Protein AF-A0A936LVH3-F1 (afdb_monomer)

Structure (mmCIF, N/CA/C/O backbone):
data_AF-A0A936LVH3-F1
#
_entry.id   AF-A0A936LVH3-F1
#
loop_
_atom_site.group_PDB
_atom_site.id
_atom_site.type_symbol
_atom_site.label_atom_id
_atom_site.label_alt_id
_atom_site.label_comp_id
_atom_site.label_asym_id
_atom_site.label_entity_id
_atom_site.label_seq_id
_atom_site.pdbx_PDB_ins_code
_atom_site.Cartn_x
_atom_site.Cartn_y
_atom_site.Cartn_z
_atom_site.occupancy
_atom_site.B_iso_or_equiv
_atom_site.auth_seq_id
_atom_site.auth_comp_id
_atom_site.auth_asym_id
_atom_site.auth_atom_id
_atom_site.pdbx_PDB_model_num
ATOM 1 N N . MET A 1 1 ? 44.340 39.632 2.732 1.00 31.03 1 MET A N 1
ATOM 2 C CA . MET A 1 1 ? 44.422 40.300 1.411 1.00 31.03 1 MET A CA 1
ATOM 3 C C . MET A 1 1 ? 43.506 39.517 0.477 1.00 31.03 1 MET A C 1
ATOM 5 O O . MET A 1 1 ? 43.814 38.371 0.213 1.00 31.03 1 MET A O 1
ATOM 9 N N . SER A 1 2 ? 42.229 39.910 0.385 1.00 27.56 2 SER A N 1
ATOM 10 C CA . SER A 1 2 ? 41.629 40.777 -0.663 1.00 27.56 2 SER A CA 1
ATOM 11 C C . SER A 1 2 ? 41.495 40.015 -1.991 1.00 27.56 2 SER A C 1
ATOM 13 O O . SER A 1 2 ? 42.512 39.646 -2.559 1.00 27.56 2 SER A O 1
ATOM 15 N N . THR A 1 3 ? 40.302 39.670 -2.488 1.00 29.25 3 THR A N 1
ATOM 16 C CA . THR A 1 3 ? 39.276 40.553 -3.107 1.00 29.25 3 THR A CA 1
ATOM 17 C C . THR A 1 3 ? 37.975 39.728 -3.313 1.00 29.25 3 THR A C 1
ATOM 19 O O . THR A 1 3 ? 38.067 38.549 -3.624 1.00 29.25 3 THR A O 1
ATOM 22 N N . ARG A 1 4 ? 36.780 40.137 -2.844 1.00 28.61 4 ARG A N 1
ATOM 23 C CA . ARG A 1 4 ? 35.703 40.959 -3.475 1.00 28.61 4 ARG A CA 1
ATOM 24 C C . ARG A 1 4 ? 35.187 40.494 -4.866 1.00 28.61 4 ARG A C 1
ATOM 26 O O . ARG A 1 4 ? 35.845 40.799 -5.846 1.00 28.61 4 ARG A O 1
ATOM 33 N N . ASN A 1 5 ? 34.018 39.810 -4.863 1.00 32.03 5 ASN A N 1
ATOM 34 C CA . ASN A 1 5 ? 32.700 40.016 -5.557 1.00 32.03 5 ASN A CA 1
ATOM 35 C C . ASN A 1 5 ? 32.645 40.763 -6.927 1.00 32.03 5 ASN A C 1
ATOM 37 O O . ASN A 1 5 ? 33.503 41.627 -7.090 1.00 32.03 5 ASN A O 1
ATOM 41 N N . PRO A 1 6 ? 31.612 40.632 -7.826 1.00 48.34 6 PRO A N 1
ATOM 42 C CA . PRO A 1 6 ? 30.196 40.266 -7.552 1.00 48.34 6 PRO A CA 1
ATOM 43 C C . PRO A 1 6 ? 29.323 39.624 -8.699 1.00 48.34 6 PRO A C 1
ATOM 45 O O . PRO A 1 6 ? 29.790 39.373 -9.802 1.00 48.34 6 PRO A O 1
ATOM 48 N N . ASP A 1 7 ? 28.027 39.440 -8.380 1.00 27.34 7 ASP A N 1
ATOM 49 C CA . ASP A 1 7 ? 26.795 39.535 -9.209 1.00 27.34 7 ASP A CA 1
ATOM 50 C C . ASP A 1 7 ? 26.389 38.465 -10.247 1.00 27.34 7 ASP A C 1
ATOM 52 O O . ASP A 1 7 ? 26.961 38.367 -11.325 1.00 27.34 7 ASP A O 1
ATOM 56 N N . LEU A 1 8 ? 25.240 37.806 -9.996 1.00 25.88 8 LEU A N 1
ATOM 57 C CA . LEU A 1 8 ? 23.976 38.066 -10.720 1.00 25.88 8 LEU A CA 1
ATOM 58 C C . LEU A 1 8 ? 22.785 37.311 -10.087 1.00 25.88 8 LEU A C 1
ATOM 60 O O . LEU A 1 8 ? 22.835 36.111 -9.839 1.00 25.88 8 LEU A O 1
ATOM 64 N N . ARG A 1 9 ? 21.714 38.062 -9.803 1.00 27.91 9 ARG A N 1
ATOM 65 C CA . ARG A 1 9 ? 20.405 37.623 -9.286 1.00 27.91 9 ARG A CA 1
ATOM 66 C C . ARG A 1 9 ? 19.406 37.469 -10.436 1.00 27.91 9 ARG A C 1
ATOM 68 O O . ARG A 1 9 ? 19.450 38.298 -11.337 1.00 27.91 9 ARG A O 1
ATOM 75 N N . LEU A 1 10 ? 18.450 36.538 -10.311 1.00 24.17 10 LEU A N 1
ATOM 76 C CA . LEU A 1 10 ? 17.065 36.566 -10.846 1.00 24.17 10 LEU A CA 1
ATOM 77 C C . LEU A 1 10 ? 16.268 35.367 -10.242 1.00 24.17 10 LEU A C 1
ATOM 79 O O . LEU A 1 10 ? 16.894 34.516 -9.615 1.00 24.17 10 LEU A O 1
ATOM 83 N N . PRO A 1 11 ? 14.917 35.354 -10.239 1.00 30.58 11 PRO A N 1
ATOM 84 C CA . PRO A 1 11 ? 14.118 35.621 -9.038 1.00 30.58 11 PRO A CA 1
ATOM 85 C C . PRO A 1 11 ? 13.234 34.443 -8.576 1.00 30.58 11 PRO A C 1
ATOM 87 O O . PRO A 1 11 ? 12.861 33.575 -9.356 1.00 30.58 11 PRO A O 1
ATOM 90 N N . ALA A 1 12 ? 12.821 34.483 -7.306 1.00 25.58 12 ALA A N 1
ATOM 91 C CA . ALA A 1 12 ? 11.755 33.654 -6.749 1.00 25.58 12 ALA A CA 1
ATOM 92 C C . ALA A 1 12 ? 10.426 34.429 -6.742 1.00 25.58 12 ALA A C 1
ATOM 94 O O . ALA A 1 12 ? 10.364 35.548 -6.227 1.00 25.58 12 ALA A O 1
ATOM 95 N N . ALA A 1 13 ? 9.365 33.819 -7.272 1.00 26.22 13 ALA A N 1
ATOM 96 C CA . ALA A 1 13 ? 7.980 34.227 -7.066 1.00 26.22 13 ALA A CA 1
ATOM 97 C C . ALA A 1 13 ? 7.095 32.972 -7.077 1.00 26.22 13 ALA A C 1
ATOM 99 O O . ALA A 1 13 ? 6.966 32.348 -8.120 1.00 26.22 13 ALA A O 1
ATOM 100 N N . LEU A 1 14 ? 6.561 32.573 -5.916 1.00 24.80 14 LEU A N 1
ATOM 101 C CA . LEU A 1 14 ? 5.122 32.522 -5.604 1.00 24.80 14 LEU A CA 1
ATOM 102 C C . LEU A 1 14 ? 4.901 31.708 -4.309 1.00 24.80 14 LEU A C 1
ATOM 104 O O . LEU A 1 14 ? 4.667 30.509 -4.341 1.00 24.80 14 LEU A O 1
ATOM 108 N N . LEU A 1 15 ? 4.958 32.364 -3.149 1.00 24.47 15 LEU A N 1
ATOM 109 C CA . LEU A 1 15 ? 4.199 31.934 -1.972 1.00 24.47 15 LEU A CA 1
ATOM 110 C C . LEU A 1 15 ? 4.027 33.148 -1.052 1.00 24.47 15 LEU A C 1
ATOM 112 O O . LEU A 1 15 ? 4.978 33.590 -0.409 1.00 24.47 15 LEU A O 1
ATOM 116 N N . LEU A 1 16 ? 2.825 33.723 -1.010 1.00 26.89 16 LEU A N 1
ATOM 117 C CA . LEU A 1 16 ? 2.419 34.569 0.109 1.00 26.89 16 LEU A CA 1
ATOM 118 C C . LEU A 1 16 ? 0.905 34.482 0.299 1.00 26.89 16 LEU A C 1
ATOM 120 O O . LEU A 1 16 ? 0.120 35.089 -0.427 1.00 26.89 16 LEU A O 1
ATOM 124 N N . LEU A 1 17 ? 0.527 33.704 1.311 1.00 27.19 17 LEU A N 1
ATOM 125 C CA . LEU A 1 17 ? -0.735 33.838 2.018 1.00 27.19 17 LEU A CA 1
ATOM 126 C C . LEU A 1 17 ? -0.647 35.092 2.898 1.00 27.19 17 LEU A C 1
ATOM 128 O O . LEU A 1 17 ? 0.337 35.326 3.600 1.00 27.19 17 LEU A O 1
ATOM 132 N N . VAL A 1 18 ? -1.687 35.911 2.807 1.00 26.00 18 VAL A N 1
ATOM 133 C CA . VAL A 1 18 ? -1.925 37.126 3.585 1.00 26.00 18 VAL A CA 1
ATOM 134 C C . VAL A 1 18 ? -1.926 36.805 5.080 1.00 26.00 18 VAL A C 1
ATOM 136 O O . VAL A 1 18 ? -2.806 36.073 5.503 1.00 26.00 18 VAL A O 1
ATOM 139 N N . VAL A 1 19 ? -1.024 37.410 5.864 1.00 25.83 19 VAL A N 1
ATOM 140 C CA . VAL A 1 19 ? -1.363 38.287 7.008 1.00 25.83 19 VAL A CA 1
ATOM 141 C C . VAL A 1 19 ? -0.212 39.285 7.215 1.00 25.83 19 VAL A C 1
ATOM 143 O O . VAL A 1 19 ? 0.964 38.937 7.257 1.00 25.83 19 VAL A O 1
ATOM 146 N N . THR A 1 20 ? -0.572 40.559 7.298 1.00 27.30 20 THR A N 1
ATOM 147 C CA . THR A 1 20 ? 0.283 41.745 7.373 1.00 27.30 20 THR A CA 1
ATOM 148 C C . THR A 1 20 ? 1.042 41.925 8.694 1.00 27.30 20 THR A C 1
ATOM 150 O O . THR A 1 20 ? 0.439 41.914 9.760 1.00 27.30 20 THR A O 1
ATOM 153 N N . SER A 1 21 ? 2.323 42.291 8.537 1.00 27.25 21 SER A N 1
ATOM 154 C CA . SER A 1 21 ? 3.083 43.338 9.248 1.00 27.25 21 SER A CA 1
ATOM 155 C C . SER A 1 21 ? 3.339 43.217 10.759 1.00 27.25 21 SER A C 1
ATOM 157 O O . SER A 1 21 ? 2.470 43.506 11.573 1.00 27.25 21 SER A O 1
ATOM 159 N N . CYS A 1 22 ? 4.608 43.028 11.143 1.00 26.16 22 CYS A N 1
ATOM 160 C CA . CYS A 1 22 ? 5.490 44.143 11.540 1.00 26.16 22 CYS A CA 1
ATOM 161 C C . CYS A 1 22 ? 6.929 43.662 11.821 1.00 26.16 22 CYS A C 1
ATOM 163 O O . CYS A 1 22 ? 7.169 42.515 12.180 1.00 26.16 22 CYS A O 1
ATOM 165 N N . ALA A 1 23 ? 7.877 44.570 11.593 1.00 30.09 23 ALA A N 1
ATOM 166 C CA . ALA A 1 23 ? 9.290 44.327 11.333 1.00 30.09 23 ALA A CA 1
ATOM 167 C C . ALA A 1 23 ? 10.195 44.147 12.572 1.00 30.09 23 ALA A C 1
ATOM 169 O O . ALA A 1 23 ? 9.908 44.606 13.675 1.00 30.09 23 ALA A O 1
ATOM 170 N N . THR A 1 24 ? 11.336 43.508 12.306 1.00 30.28 24 THR A N 1
ATOM 171 C CA . THR A 1 24 ? 12.517 43.246 13.146 1.00 30.28 24 THR A CA 1
ATOM 172 C C . THR A 1 24 ? 13.308 44.495 13.591 1.00 30.28 24 THR A C 1
ATOM 174 O O . THR A 1 24 ? 13.287 45.507 12.888 1.00 30.28 24 THR A O 1
ATOM 177 N N . PRO A 1 25 ? 14.098 44.409 14.687 1.00 34.94 25 PRO A N 1
ATOM 178 C CA . PRO A 1 25 ? 15.066 45.434 15.113 1.00 34.94 25 PRO A CA 1
ATOM 179 C C . PRO A 1 25 ? 16.414 45.295 14.362 1.00 34.94 25 PRO A C 1
ATOM 181 O O . PRO A 1 25 ? 16.651 44.260 13.735 1.00 34.94 25 PRO A O 1
ATOM 184 N N . PRO A 1 26 ? 17.324 46.297 14.417 1.00 33.69 26 PRO A N 1
ATOM 185 C CA . PRO A 1 26 ? 18.496 46.109 15.286 1.00 33.69 26 PRO A CA 1
ATOM 186 C C . PRO A 1 26 ? 19.070 47.380 15.966 1.00 33.69 26 PRO A C 1
ATOM 188 O O . PRO A 1 26 ? 18.731 48.522 15.678 1.00 33.69 26 PRO A O 1
ATOM 191 N N . THR A 1 27 ? 19.964 47.091 16.912 1.00 32.44 27 THR A N 1
ATOM 192 C CA . THR A 1 27 ? 20.663 47.874 17.951 1.00 32.44 27 THR A CA 1
ATOM 193 C C . THR A 1 27 ? 21.734 48.875 17.498 1.00 32.44 27 THR A C 1
ATOM 195 O O . THR A 1 27 ? 22.588 48.485 16.709 1.00 32.44 27 THR A O 1
ATOM 198 N N . VAL A 1 28 ? 21.817 50.050 18.160 1.00 28.75 28 VAL A N 1
ATOM 199 C CA . VAL A 1 28 ? 23.068 50.789 18.496 1.00 28.75 28 VAL A CA 1
ATOM 200 C C . VAL A 1 28 ? 22.893 51.588 19.814 1.00 28.75 28 VAL A C 1
ATOM 202 O O . VAL A 1 28 ? 21.807 52.063 20.129 1.00 28.75 28 VAL A O 1
ATOM 205 N N . THR A 1 29 ? 23.978 51.681 20.585 1.00 29.03 29 THR A N 1
ATOM 206 C CA . THR A 1 29 ? 24.198 52.164 21.967 1.00 29.03 29 THR A CA 1
ATOM 207 C C . THR A 1 29 ? 24.272 53.693 22.206 1.00 29.03 29 THR A C 1
ATOM 209 O O . THR A 1 29 ? 24.937 54.376 21.436 1.00 29.03 29 THR A O 1
ATOM 212 N N . GLU A 1 30 ? 23.720 54.118 23.368 1.00 32.50 30 GLU A N 1
ATOM 213 C CA . GLU A 1 30 ? 24.017 55.262 24.298 1.00 32.50 30 GLU A CA 1
ATOM 214 C C . GLU A 1 30 ? 24.023 56.739 23.802 1.00 32.50 30 GLU A C 1
ATOM 216 O O . GLU A 1 30 ? 24.317 56.966 22.634 1.00 32.50 30 GLU A O 1
ATOM 221 N N . PRO A 1 31 ? 23.760 57.790 24.647 1.00 31.53 31 PRO A N 1
ATOM 222 C CA . PRO A 1 31 ? 23.747 57.859 26.126 1.00 31.53 31 PRO A CA 1
ATOM 223 C C . PRO A 1 31 ? 22.535 58.595 26.782 1.00 31.53 31 PRO A C 1
ATOM 225 O O . PRO A 1 31 ? 21.647 59.136 26.129 1.00 31.53 31 PRO A O 1
ATOM 228 N N . ALA A 1 32 ? 22.525 58.622 28.121 1.00 39.75 32 ALA A N 1
ATOM 229 C CA . ALA A 1 32 ? 21.496 59.176 29.013 1.00 39.75 32 ALA A CA 1
ATOM 230 C C . ALA A 1 32 ? 21.071 60.644 28.763 1.00 39.75 32 ALA A C 1
ATOM 232 O O . ALA A 1 32 ? 21.928 61.518 28.633 1.00 39.75 32 ALA A O 1
ATOM 233 N N . ARG A 1 33 ? 19.753 60.930 28.853 1.00 30.69 33 ARG A N 1
ATOM 234 C CA . ARG A 1 33 ? 19.162 62.241 29.221 1.00 30.69 33 ARG A CA 1
ATOM 235 C C . ARG A 1 33 ? 17.689 62.115 29.674 1.00 30.69 33 ARG A C 1
ATOM 237 O O . ARG A 1 33 ? 16.951 61.271 29.188 1.00 30.69 33 ARG A O 1
ATOM 244 N N . GLN A 1 34 ? 17.334 62.946 30.657 1.00 28.56 34 GLN A N 1
ATOM 245 C CA . GLN A 1 34 ? 16.112 63.005 31.487 1.00 28.56 34 GLN A CA 1
ATOM 246 C C . GLN A 1 34 ? 14.769 63.240 30.746 1.00 28.56 34 GLN A C 1
ATOM 248 O O . GLN A 1 34 ? 14.783 63.714 29.611 1.00 28.56 34 GLN A O 1
ATOM 253 N N . PRO A 1 35 ? 13.612 62.966 31.398 1.00 35.69 35 PRO A N 1
ATOM 254 C CA . PRO A 1 35 ? 12.302 62.878 30.748 1.00 35.69 35 PRO A CA 1
ATOM 255 C C . PRO A 1 35 ? 11.522 64.210 30.727 1.00 35.69 35 PRO A C 1
ATOM 257 O O . PRO A 1 35 ? 11.662 65.015 31.652 1.00 35.69 35 PRO A O 1
ATOM 260 N N . PRO A 1 36 ? 10.617 64.408 29.750 1.00 29.50 36 PRO A N 1
ATOM 261 C CA . PRO A 1 36 ? 9.470 65.305 29.868 1.00 29.50 36 PRO A CA 1
ATOM 262 C C . PRO A 1 36 ? 8.129 64.525 29.878 1.00 29.50 36 PRO A C 1
ATOM 264 O O . PRO A 1 36 ? 8.115 63.312 29.671 1.00 29.50 36 PRO A O 1
ATOM 267 N N . PRO A 1 37 ? 7.007 65.183 30.226 1.00 29.62 37 PRO A N 1
ATOM 268 C CA . PRO A 1 37 ? 5.975 64.597 31.073 1.00 29.62 37 PRO A CA 1
ATOM 269 C C . PRO A 1 37 ? 4.837 63.886 30.331 1.00 29.62 37 PRO A C 1
ATOM 271 O O . PRO A 1 37 ? 4.551 64.123 29.162 1.00 29.62 37 PRO A O 1
ATOM 274 N N . VAL A 1 38 ? 4.169 63.046 31.119 1.00 35.47 38 VAL A N 1
ATOM 275 C CA . VAL A 1 38 ? 2.949 62.283 30.850 1.00 35.47 38 VAL A CA 1
ATOM 276 C C . VAL A 1 38 ? 1.814 63.171 30.330 1.00 35.47 38 VAL A C 1
ATOM 278 O O . VAL A 1 38 ? 1.430 64.140 30.984 1.00 35.47 38 VAL A O 1
ATOM 281 N N . VAL A 1 39 ? 1.213 62.758 29.214 1.00 32.25 39 VAL A N 1
ATOM 282 C CA . VAL A 1 39 ? -0.155 63.118 28.822 1.00 32.25 39 VAL A CA 1
ATOM 283 C C . VAL A 1 39 ? -0.917 61.810 28.626 1.00 32.25 39 VAL A C 1
ATOM 285 O O . VAL A 1 39 ? -0.444 60.903 27.948 1.00 32.25 39 VAL A O 1
ATOM 288 N N . ALA A 1 40 ? -2.042 61.694 29.325 1.00 42.59 40 ALA A N 1
ATOM 289 C CA . ALA A 1 40 ? -2.854 60.491 29.422 1.00 42.59 40 ALA A CA 1
ATOM 290 C C . ALA A 1 40 ? -3.655 60.230 28.136 1.00 42.59 40 ALA A C 1
ATOM 292 O O . ALA A 1 40 ? -4.333 61.127 27.639 1.00 42.59 40 ALA A O 1
ATOM 293 N N . GLU A 1 41 ? -3.629 58.982 27.670 1.00 32.69 41 GLU A N 1
ATOM 294 C CA . GLU A 1 41 ? -4.505 58.439 26.627 1.00 32.69 41 GLU A CA 1
ATOM 295 C C . GLU A 1 41 ? -5.325 57.252 27.177 1.00 32.69 41 GLU A C 1
ATOM 297 O O . GLU A 1 41 ? -4.968 56.683 28.214 1.00 32.69 41 GLU A O 1
ATOM 302 N N . PRO A 1 42 ? -6.486 56.947 26.566 1.00 31.56 42 PRO A N 1
ATOM 303 C CA . PRO A 1 42 ? -7.644 56.356 27.232 1.00 31.56 42 PRO A CA 1
ATOM 304 C C . PRO A 1 42 ? -7.444 54.881 27.576 1.00 31.56 42 PRO A C 1
ATOM 306 O O . PRO A 1 42 ? -6.818 54.132 26.830 1.00 31.56 42 PRO A O 1
ATOM 309 N N . GLN A 1 43 ? -8.044 54.448 28.688 1.00 34.56 43 GLN A N 1
ATOM 310 C CA . GLN A 1 43 ? -8.074 53.038 29.063 1.00 34.56 43 GLN A CA 1
ATOM 311 C C . GLN A 1 43 ? -8.759 52.187 27.975 1.00 34.56 43 GLN A C 1
ATOM 313 O O . GLN A 1 43 ? -9.876 52.520 27.570 1.00 34.56 43 GLN A O 1
ATOM 318 N N . PRO A 1 44 ? -8.146 51.075 27.531 1.00 35.38 44 PRO A N 1
ATOM 319 C CA . PRO A 1 44 ? -8.842 50.070 26.743 1.00 35.38 44 PRO A CA 1
ATOM 320 C C . PRO A 1 44 ? -9.890 49.369 27.618 1.00 35.38 44 PRO A C 1
ATOM 322 O O . PRO A 1 44 ? -9.621 48.991 28.757 1.00 35.38 44 PRO A O 1
ATOM 325 N N . SER A 1 45 ? -11.096 49.227 27.071 1.00 40.44 45 SER A N 1
ATOM 326 C CA . SER A 1 45 ? -12.230 48.522 27.668 1.00 40.44 45 SER A CA 1
ATOM 327 C C . SER A 1 45 ? -11.857 47.101 28.097 1.00 40.44 45 SER A C 1
ATOM 329 O O . SER A 1 45 ? -11.241 46.369 27.321 1.00 40.44 45 SER A O 1
ATOM 331 N N . GLU A 1 46 ? -12.278 46.715 29.305 1.00 37.31 46 GLU A N 1
ATOM 332 C CA . GLU A 1 46 ? -12.191 45.341 29.805 1.00 37.31 46 GLU A CA 1
ATOM 333 C C . GLU A 1 46 ? -12.750 44.335 28.779 1.00 37.31 46 GLU A C 1
ATOM 335 O O . GLU A 1 46 ? -13.804 44.586 28.182 1.00 37.31 46 GLU A O 1
ATOM 340 N N . PRO A 1 47 ? -12.086 43.182 28.577 1.00 42.25 47 PRO A N 1
ATOM 341 C CA . PRO A 1 47 ? -12.681 42.079 27.835 1.00 42.25 47 PRO A CA 1
ATOM 342 C C . PRO A 1 47 ? -13.958 41.613 28.557 1.00 42.25 47 PRO A C 1
ATOM 344 O O . PRO A 1 47 ? -13.989 41.606 29.791 1.00 42.25 47 PRO A O 1
ATOM 347 N N . PRO A 1 48 ? -15.021 41.217 27.830 1.00 37.28 48 PRO A N 1
ATOM 348 C CA . PRO A 1 48 ? -16.250 40.762 28.463 1.00 37.28 48 PRO A CA 1
ATOM 349 C C . PRO A 1 48 ? -15.946 39.570 29.375 1.00 37.28 48 PRO A C 1
ATOM 351 O O . PRO A 1 48 ? -15.266 38.623 28.974 1.00 37.28 48 PRO A O 1
ATOM 354 N N . ALA A 1 49 ? -16.440 39.641 30.612 1.00 39.75 49 ALA A N 1
ATOM 355 C CA . ALA A 1 49 ? -16.302 38.573 31.589 1.00 39.75 49 ALA A CA 1
ATOM 356 C C . ALA A 1 49 ? -16.786 37.235 30.993 1.00 39.75 49 ALA A C 1
ATOM 358 O O . ALA A 1 49 ? -17.805 37.220 30.291 1.00 39.75 49 ALA A O 1
ATOM 359 N N . PRO A 1 50 ? -16.096 36.111 31.268 1.00 40.03 50 PRO A N 1
ATOM 360 C CA . PRO A 1 50 ? -16.576 34.801 30.857 1.00 40.03 50 PRO A CA 1
ATOM 361 C C . PRO A 1 50 ? -17.995 34.610 31.395 1.00 40.03 50 PRO A C 1
ATOM 363 O O . PRO A 1 50 ? -18.265 34.898 32.564 1.00 40.03 50 PRO A O 1
ATOM 366 N N . ALA A 1 51 ? -18.906 34.162 30.527 1.00 38.25 51 ALA A N 1
ATOM 367 C CA . ALA A 1 51 ? -20.275 33.866 30.922 1.00 38.25 51 ALA A CA 1
ATOM 368 C C . ALA A 1 51 ? -20.259 32.966 32.175 1.00 38.25 51 ALA A C 1
ATOM 370 O O . ALA A 1 51 ? -19.473 32.013 32.219 1.00 38.25 51 ALA A O 1
ATOM 371 N N . PRO A 1 52 ? -21.074 33.257 33.206 1.00 34.34 52 PRO A N 1
ATOM 372 C CA . PRO A 1 52 ? -21.109 32.430 34.399 1.00 34.34 52 PRO A CA 1
ATOM 373 C C . PRO A 1 52 ? -21.448 30.994 33.998 1.00 34.34 52 PRO A C 1
ATOM 375 O O . PRO A 1 52 ? -22.411 30.760 33.264 1.00 34.34 52 PRO A O 1
ATOM 378 N N . LEU A 1 53 ? -20.634 30.046 34.476 1.00 39.84 53 LEU A N 1
ATOM 379 C CA . LEU A 1 53 ? -20.933 28.617 34.434 1.00 39.84 53 LEU A CA 1
ATOM 380 C C . LEU A 1 53 ? -22.399 28.428 34.828 1.00 39.84 53 LEU A C 1
ATOM 382 O O . LEU A 1 53 ? -22.821 28.911 35.883 1.00 39.84 53 LEU A O 1
ATOM 386 N N . ALA A 1 54 ? -23.168 27.757 33.967 1.00 34.47 54 ALA A N 1
ATOM 387 C CA . ALA A 1 54 ? -24.532 27.377 34.291 1.00 34.47 54 ALA A CA 1
ATOM 388 C C . ALA A 1 54 ? -24.541 26.717 35.686 1.00 34.47 54 ALA A C 1
ATOM 390 O O . ALA A 1 54 ? -23.640 25.921 35.976 1.00 34.47 54 ALA A O 1
ATOM 391 N N . PRO A 1 55 ? -25.494 27.063 36.571 1.00 32.03 55 PRO A N 1
ATOM 392 C CA . PRO A 1 55 ? -25.563 26.458 37.892 1.00 32.03 55 PRO A CA 1
ATOM 393 C C . PRO A 1 55 ? -25.607 24.937 37.744 1.00 32.03 55 PRO A C 1
ATOM 395 O O . PRO A 1 55 ? -26.278 24.422 36.846 1.00 32.03 55 PRO A O 1
ATOM 398 N N . ALA A 1 56 ? -24.868 24.236 38.610 1.00 33.62 56 ALA A N 1
ATOM 399 C CA . ALA A 1 56 ? -24.854 22.780 38.640 1.00 33.62 56 ALA A CA 1
ATOM 400 C C . ALA A 1 56 ? -26.302 22.257 38.585 1.00 33.62 56 ALA A C 1
ATOM 402 O O . ALA A 1 56 ? -27.147 22.763 39.337 1.00 33.62 56 ALA A O 1
ATOM 403 N N . PRO A 1 57 ? -26.618 21.306 37.685 1.00 36.44 57 PRO A N 1
ATOM 404 C CA . PRO A 1 57 ? -27.968 20.779 37.584 1.00 36.44 57 PRO A CA 1
ATOM 405 C C . PRO A 1 57 ? -28.409 20.236 38.954 1.00 36.44 57 PRO A C 1
ATOM 407 O O . PRO A 1 57 ? -27.576 19.726 39.709 1.00 36.44 57 PRO A O 1
ATOM 410 N N . PRO A 1 58 ? -29.700 20.363 39.313 1.00 36.12 58 PRO A N 1
ATOM 411 C CA . PRO A 1 58 ? -30.215 19.789 40.551 1.00 36.12 58 PRO A CA 1
ATOM 412 C C . PRO A 1 58 ? -29.863 18.300 40.615 1.00 36.12 58 PRO A C 1
ATOM 414 O O . PRO A 1 58 ? -29.881 17.624 39.585 1.00 36.12 58 PRO A O 1
ATOM 417 N N . ALA A 1 59 ? -29.544 17.805 41.819 1.00 40.12 59 ALA A N 1
ATOM 418 C CA . ALA A 1 59 ? -29.211 16.401 42.046 1.00 40.12 59 ALA A CA 1
ATOM 419 C C . ALA A 1 59 ? -30.228 15.509 41.309 1.00 40.12 59 ALA A C 1
ATOM 421 O O . ALA A 1 59 ? -31.438 15.669 41.526 1.00 40.12 59 ALA A O 1
ATOM 422 N N . PRO A 1 60 ? -29.777 14.637 40.391 1.00 42.97 60 PRO A N 1
ATOM 423 C CA . PRO A 1 60 ? -30.696 13.915 39.537 1.00 42.97 60 PRO A CA 1
ATOM 424 C C . PRO A 1 60 ? -31.596 13.030 40.398 1.00 42.97 60 PRO A C 1
ATOM 426 O O . PRO A 1 60 ? -31.143 12.347 41.317 1.00 42.97 60 PRO A O 1
ATOM 429 N N . SER A 1 61 ? -32.898 13.057 40.112 1.00 45.28 61 SER A N 1
ATOM 430 C CA . SER A 1 61 ? -33.841 12.178 40.799 1.00 45.28 61 SER A CA 1
ATOM 431 C C . SER A 1 61 ? -33.471 10.710 40.531 1.00 45.28 61 SER A C 1
ATOM 433 O O . SER A 1 61 ? -33.122 10.386 39.386 1.00 45.28 61 SER A O 1
ATOM 435 N N . PRO A 1 62 ? -33.549 9.822 41.545 1.00 54.56 62 PRO A N 1
ATOM 436 C CA . PRO A 1 62 ? -33.336 8.389 41.363 1.00 54.56 62 PRO A CA 1
ATOM 437 C C . PRO A 1 62 ? -34.154 7.875 40.177 1.00 54.56 62 PRO A C 1
ATOM 439 O O . PRO A 1 62 ? -35.320 8.247 40.017 1.00 54.56 62 PRO A O 1
ATOM 442 N N . LEU A 1 63 ? -33.553 7.021 39.344 1.00 57.94 63 LEU A N 1
ATOM 443 C CA . LEU A 1 63 ? -34.296 6.306 38.309 1.00 57.94 63 LEU A CA 1
ATOM 444 C C . LEU A 1 63 ? -35.433 5.528 38.984 1.00 57.94 63 LEU A C 1
ATOM 446 O O . LEU A 1 63 ? -35.200 4.683 39.848 1.00 57.94 63 LEU A O 1
ATOM 450 N N . ALA A 1 64 ? -36.680 5.821 38.605 1.00 51.22 64 ALA A N 1
ATOM 451 C CA . ALA A 1 64 ? -37.788 4.947 38.953 1.00 51.22 64 ALA A CA 1
ATOM 452 C C . ALA A 1 64 ? -37.467 3.555 38.393 1.00 51.22 64 ALA A C 1
ATOM 454 O O . ALA A 1 64 ? -37.056 3.437 37.235 1.00 51.22 64 ALA A O 1
ATOM 455 N N . ARG A 1 65 ? -37.620 2.517 39.223 1.00 51.69 65 ARG A N 1
ATOM 456 C CA . ARG A 1 65 ? -37.293 1.124 38.895 1.00 51.69 65 ARG A CA 1
ATOM 457 C C . ARG A 1 65 ? -38.278 0.606 37.839 1.00 51.69 65 ARG A C 1
ATOM 459 O O . ARG A 1 65 ? -39.240 -0.085 38.154 1.00 51.69 65 ARG A O 1
ATOM 466 N N . ALA A 1 66 ? -38.095 1.024 36.591 1.00 52.34 66 ALA A N 1
ATOM 467 C CA . ALA A 1 66 ? -38.848 0.500 35.465 1.00 52.34 66 ALA A CA 1
ATOM 468 C C . ALA A 1 66 ? -38.495 -0.989 35.307 1.00 52.34 66 ALA A C 1
ATOM 470 O O . ALA A 1 66 ? -37.314 -1.331 35.435 1.00 52.34 66 ALA A O 1
ATOM 471 N N . PRO A 1 67 ? -39.482 -1.870 35.064 1.00 55.28 67 PRO A N 1
ATOM 472 C CA . PRO A 1 67 ? -39.226 -3.293 34.879 1.00 55.28 67 PRO A CA 1
ATOM 473 C C . PRO A 1 67 ? -38.202 -3.495 33.756 1.00 55.28 67 PRO A C 1
ATOM 475 O O . PRO A 1 67 ? -38.246 -2.796 32.740 1.00 55.28 67 PRO A O 1
ATOM 478 N N . ARG A 1 68 ? -37.250 -4.413 33.967 1.00 62.16 68 ARG A N 1
ATOM 479 C CA . ARG A 1 68 ? -36.312 -4.829 32.920 1.00 62.16 68 ARG A CA 1
ATOM 480 C C . ARG A 1 68 ? -37.124 -5.360 31.733 1.00 62.16 68 ARG A C 1
ATOM 482 O O . ARG A 1 68 ? -38.063 -6.130 31.933 1.00 62.16 68 ARG A O 1
ATOM 489 N N . SER A 1 69 ? -36.781 -4.936 30.518 1.00 58.91 69 SER A N 1
ATOM 490 C CA . SER A 1 69 ? -37.150 -5.687 29.318 1.00 58.91 69 SER A CA 1
ATOM 491 C C . SER A 1 69 ? -36.556 -7.095 29.440 1.00 58.91 69 SER A C 1
ATOM 493 O O . SER A 1 69 ? -35.525 -7.265 30.092 1.00 58.91 69 SER A O 1
ATOM 495 N N . GLY A 1 70 ? -37.229 -8.113 28.894 1.00 61.66 70 GLY A N 1
ATOM 496 C CA . GLY A 1 70 ? -36.683 -9.475 28.878 1.00 61.66 70 GLY A CA 1
ATOM 497 C C . GLY A 1 70 ? -35.287 -9.520 28.231 1.00 61.66 70 GLY A C 1
ATOM 498 O O . GLY A 1 70 ? -34.932 -8.578 27.523 1.00 61.66 70 GLY A O 1
ATOM 499 N N . PRO A 1 71 ? -34.497 -10.581 28.475 1.00 68.44 71 PRO A N 1
ATOM 500 C CA . PRO A 1 71 ? -33.117 -10.666 28.003 1.00 68.44 71 PRO A CA 1
ATOM 501 C C . PRO A 1 71 ? -33.033 -10.520 26.482 1.00 68.44 71 PRO A C 1
ATOM 503 O O . PRO A 1 71 ? -33.875 -11.062 25.754 1.00 68.44 71 PRO A O 1
ATOM 506 N N . ALA A 1 72 ? -31.995 -9.826 26.011 1.00 68.19 72 ALA A N 1
ATOM 507 C CA . ALA A 1 72 ? -31.764 -9.622 24.593 1.00 68.19 72 ALA A CA 1
ATOM 508 C C . ALA A 1 72 ? -31.682 -10.969 23.849 1.00 68.19 72 ALA A C 1
ATOM 510 O O . ALA A 1 72 ? -31.108 -11.941 24.366 1.00 68.19 72 ALA A O 1
ATOM 511 N N . PRO A 1 73 ? -32.214 -11.039 22.620 1.00 72.81 73 PRO A N 1
ATOM 512 C CA . PRO A 1 73 ? -32.293 -12.276 21.850 1.00 72.81 73 PRO A CA 1
ATOM 513 C C . PRO A 1 73 ? -30.925 -12.917 21.575 1.00 72.81 73 PRO A C 1
ATOM 515 O O . PRO A 1 73 ? -29.929 -12.242 21.315 1.00 72.81 73 PRO A O 1
ATOM 518 N N . GLN A 1 74 ? -30.883 -14.248 21.638 1.00 84.50 74 GLN A N 1
ATOM 519 C CA . GLN A 1 74 ? -29.690 -15.051 21.359 1.00 84.50 74 GLN A CA 1
ATOM 520 C C . GLN A 1 74 ? -29.545 -15.313 19.847 1.00 84.50 74 GLN A C 1
ATOM 522 O O . GLN A 1 74 ? -30.562 -15.391 19.150 1.00 84.50 74 GLN A O 1
ATOM 527 N N . PRO A 1 75 ? -28.314 -15.482 19.329 1.00 88.69 75 PRO A N 1
ATOM 528 C CA . PRO A 1 75 ? -28.098 -16.033 17.994 1.00 88.69 75 PRO A CA 1
ATOM 529 C C . PRO A 1 75 ? -28.743 -17.414 17.858 1.00 88.69 75 PRO A C 1
ATOM 531 O O . PRO A 1 75 ? -28.685 -18.220 18.790 1.00 88.69 75 PRO A O 1
ATOM 534 N N . GLU A 1 76 ? -29.329 -17.700 16.696 1.00 87.12 76 GLU A N 1
ATOM 535 C CA . GLU A 1 76 ? -29.891 -19.030 16.441 1.00 87.12 76 GLU A CA 1
ATOM 536 C C . GLU A 1 76 ? -28.760 -20.072 16.319 1.00 87.12 76 GLU A C 1
ATOM 538 O O . GLU A 1 76 ? -27.673 -19.756 15.815 1.00 87.12 76 GLU A O 1
ATOM 543 N N . PRO A 1 77 ? -28.974 -21.332 16.741 1.00 85.38 77 PRO A N 1
ATOM 544 C CA . PRO A 1 77 ? -27.993 -22.393 16.538 1.00 85.38 77 PRO A CA 1
ATOM 545 C C . PRO A 1 77 ? -27.600 -22.530 15.059 1.00 85.38 77 PRO A C 1
ATOM 547 O O . PRO A 1 77 ? -28.455 -22.685 14.191 1.00 85.38 77 PRO A O 1
ATOM 550 N N . GLY A 1 78 ? -26.296 -22.503 14.776 1.00 84.81 78 GLY A N 1
ATOM 551 C CA . GLY A 1 78 ? -25.760 -22.610 13.413 1.00 84.81 78 GLY A CA 1
ATOM 552 C C . GLY A 1 78 ? -25.680 -21.289 12.643 1.00 84.81 78 GLY A C 1
ATOM 553 O O . GLY A 1 78 ? -25.169 -21.284 11.525 1.00 84.81 78 GLY A O 1
ATOM 554 N N . GLU A 1 79 ? -26.121 -20.169 13.224 1.00 91.50 79 GLU A N 1
ATOM 555 C CA . GLU A 1 79 ? -25.933 -18.858 12.605 1.00 91.50 79 GLU A CA 1
ATOM 556 C C . GLU A 1 79 ? -24.428 -18.519 12.493 1.00 91.50 79 GLU A C 1
ATOM 558 O O . GLU A 1 79 ? -23.691 -18.651 13.480 1.00 91.50 79 GLU A O 1
ATOM 563 N N . PRO A 1 80 ? -23.935 -18.084 11.314 1.00 93.38 80 PRO A N 1
ATOM 564 C CA . PRO A 1 80 ? -22.515 -17.830 11.123 1.00 93.38 80 PRO A CA 1
ATOM 565 C C . PRO A 1 80 ? -22.041 -16.641 11.964 1.00 93.38 80 PRO A C 1
ATOM 567 O O . PRO A 1 80 ? -22.732 -15.623 12.125 1.00 93.38 80 PRO A O 1
ATOM 570 N N . LYS A 1 81 ? -20.823 -16.769 12.491 1.00 96.12 81 LYS A N 1
ATOM 571 C CA . LYS A 1 81 ? -20.165 -15.735 13.291 1.00 96.12 81 LYS A CA 1
ATOM 572 C C . LYS A 1 81 ? -19.862 -14.515 12.425 1.00 96.12 81 LYS A C 1
ATOM 574 O O . LYS A 1 81 ? -19.362 -14.666 11.319 1.00 96.12 81 LYS A O 1
ATOM 579 N N . LEU A 1 82 ? -20.128 -13.302 12.914 1.00 95.88 82 LEU A N 1
ATOM 580 C CA . LEU A 1 82 ? -19.949 -12.091 12.093 1.00 95.88 82 LEU A CA 1
ATOM 581 C C . LEU A 1 82 ? -18.494 -11.923 11.626 1.00 95.88 82 LEU A C 1
ATOM 583 O O . LEU A 1 82 ? -18.262 -11.622 10.462 1.00 95.88 82 LEU A O 1
ATOM 587 N N . TYR A 1 83 ? -17.513 -12.214 12.484 1.00 95.69 83 TYR A N 1
ATOM 588 C CA . TYR A 1 83 ? -16.088 -12.125 12.139 1.00 95.69 83 TYR A CA 1
ATOM 589 C C . TYR A 1 83 ? -15.594 -13.170 11.122 1.00 95.69 83 TYR A C 1
ATOM 591 O O . TYR A 1 83 ? -14.441 -13.110 10.686 1.00 95.69 83 TYR A O 1
ATOM 599 N N . THR A 1 84 ? -16.436 -14.130 10.719 1.00 95.75 84 THR A N 1
ATOM 600 C CA . THR A 1 84 ? -16.130 -15.073 9.630 1.00 95.75 84 THR A CA 1
ATOM 601 C C . THR A 1 84 ? -16.725 -14.642 8.290 1.00 95.75 84 THR A C 1
ATOM 603 O O . THR A 1 84 ? -16.293 -15.157 7.263 1.00 95.75 84 THR A O 1
ATOM 606 N N . LEU A 1 85 ? -17.635 -13.670 8.280 1.00 95.50 85 LEU A N 1
ATOM 607 C CA . LEU A 1 85 ? -18.348 -13.215 7.087 1.00 95.50 85 LEU A CA 1
ATOM 608 C C . LEU A 1 85 ? -17.533 -12.235 6.231 1.00 95.50 85 LEU A C 1
ATOM 610 O O . LEU A 1 85 ? -16.605 -11.584 6.713 1.00 95.50 85 LEU A O 1
ATOM 614 N N . SER A 1 86 ? -17.903 -12.140 4.957 1.00 93.50 86 SER A N 1
ATOM 615 C CA . SER A 1 86 ? -17.524 -11.052 4.045 1.00 93.50 86 SER A CA 1
ATOM 616 C C . SER A 1 86 ? -18.325 -9.774 4.321 1.00 93.50 86 SER A C 1
ATOM 618 O O . SER A 1 86 ? -19.365 -9.806 4.981 1.00 93.50 86 SER A O 1
ATOM 620 N N . GLU A 1 87 ? -17.897 -8.637 3.772 1.00 93.12 87 GLU A N 1
ATOM 621 C CA . GLU A 1 87 ? -18.597 -7.351 3.906 1.00 93.12 87 GLU A CA 1
ATOM 622 C C . GLU A 1 87 ? -20.047 -7.418 3.408 1.00 93.12 87 GLU A C 1
ATOM 624 O O . GLU A 1 87 ? -20.945 -6.878 4.049 1.00 93.12 87 GLU A O 1
ATOM 629 N N . ALA A 1 88 ? -20.296 -8.115 2.293 1.00 94.19 88 ALA A N 1
ATOM 630 C CA . ALA A 1 88 ? -21.640 -8.266 1.730 1.00 94.19 88 ALA A CA 1
ATOM 631 C C . ALA A 1 88 ? -22.558 -9.103 2.639 1.00 94.19 88 ALA A C 1
ATOM 633 O O . ALA A 1 88 ? -23.739 -8.801 2.811 1.00 94.19 88 ALA A O 1
ATOM 634 N N . GLU A 1 89 ? -22.012 -10.144 3.267 1.00 96.69 89 GLU A N 1
ATOM 635 C CA . GLU A 1 89 ? -22.743 -10.961 4.237 1.00 96.69 89 GLU A CA 1
ATOM 636 C C . GLU A 1 89 ? -22.965 -10.213 5.560 1.00 96.69 89 GLU A C 1
ATOM 638 O O . GLU A 1 89 ? -24.013 -10.377 6.189 1.00 96.69 89 GLU A O 1
ATOM 643 N N . VAL A 1 90 ? -22.023 -9.357 5.974 1.00 96.62 90 VAL A N 1
ATOM 644 C CA . VAL A 1 90 ? -22.212 -8.447 7.114 1.00 96.62 90 VAL A CA 1
ATOM 645 C C . VAL A 1 90 ? -23.302 -7.420 6.816 1.00 96.62 90 VAL A C 1
ATOM 647 O O . VAL A 1 90 ? -24.152 -7.200 7.674 1.00 96.62 90 VAL A O 1
ATOM 650 N N . GLU A 1 91 ? -23.358 -6.845 5.613 1.00 96.88 91 GLU A N 1
ATOM 651 C CA . GLU A 1 91 ? -24.467 -5.970 5.207 1.00 96.88 91 GLU A CA 1
ATOM 652 C C . GLU A 1 91 ? -25.819 -6.687 5.331 1.00 96.88 91 GLU A C 1
ATOM 654 O O . GLU A 1 91 ? -26.763 -6.153 5.923 1.00 96.88 91 GLU A O 1
ATOM 659 N N . ALA A 1 92 ? -25.910 -7.921 4.827 1.00 97.19 92 ALA A N 1
ATOM 660 C CA . ALA A 1 92 ? -27.118 -8.731 4.954 1.00 97.19 92 ALA A CA 1
ATOM 661 C C . ALA A 1 92 ? -27.477 -9.001 6.427 1.00 97.19 92 ALA A C 1
ATOM 663 O O . ALA A 1 92 ? -28.649 -8.922 6.802 1.00 97.19 92 ALA A O 1
ATOM 664 N N . ALA A 1 93 ? -26.480 -9.262 7.278 1.00 96.19 93 ALA A N 1
ATOM 665 C CA . ALA A 1 93 ? -26.672 -9.451 8.713 1.00 96.19 93 ALA A CA 1
ATOM 666 C C . ALA A 1 93 ? -27.150 -8.174 9.427 1.00 96.19 93 ALA A C 1
ATOM 668 O O . ALA A 1 93 ? -28.036 -8.259 10.279 1.00 96.19 93 ALA A O 1
ATOM 669 N N . ILE A 1 94 ? -26.612 -7.003 9.066 1.00 97.25 94 ILE A N 1
ATOM 670 C CA . ILE A 1 94 ? -27.048 -5.695 9.584 1.00 97.25 94 ILE A CA 1
ATOM 671 C C . ILE A 1 94 ? -28.524 -5.477 9.250 1.00 97.25 94 ILE A C 1
ATOM 673 O O . ILE A 1 94 ? -29.327 -5.183 10.139 1.00 97.25 94 ILE A O 1
ATOM 677 N N . ARG A 1 95 ? -28.904 -5.689 7.985 1.00 97.06 95 ARG A N 1
ATOM 678 C CA . ARG A 1 95 ? -30.293 -5.549 7.531 1.00 97.06 95 ARG A CA 1
ATOM 679 C C . ARG A 1 95 ? -31.226 -6.506 8.272 1.00 97.06 95 ARG A C 1
ATOM 681 O O . ARG A 1 95 ? -32.235 -6.069 8.819 1.00 97.06 95 ARG A O 1
ATOM 688 N N . ALA A 1 96 ? -30.850 -7.781 8.372 1.00 95.06 96 ALA A N 1
ATOM 689 C CA . ALA A 1 96 ? -31.637 -8.790 9.077 1.00 95.06 96 ALA A CA 1
ATOM 690 C C . ALA A 1 96 ? -31.823 -8.457 10.568 1.00 95.06 96 ALA A C 1
ATOM 692 O O . ALA A 1 96 ? -32.924 -8.605 11.098 1.00 95.06 96 ALA A O 1
ATOM 693 N N . ALA A 1 97 ? -30.783 -7.962 11.247 1.00 94.50 97 ALA A N 1
ATOM 694 C CA . ALA A 1 97 ? -30.884 -7.532 12.642 1.00 94.50 97 ALA A CA 1
ATOM 695 C C . ALA A 1 97 ? -31.811 -6.312 12.805 1.00 94.50 97 ALA A C 1
ATOM 697 O O . ALA A 1 97 ? -32.612 -6.276 13.741 1.00 94.50 97 ALA A O 1
ATOM 698 N N . ALA A 1 98 ? -31.742 -5.342 11.886 1.00 94.19 98 ALA A N 1
ATOM 699 C CA . ALA A 1 98 ? -32.597 -4.152 11.880 1.00 94.19 98 ALA A CA 1
ATOM 700 C C . ALA A 1 98 ? -34.073 -4.446 11.551 1.00 94.19 98 ALA A C 1
ATOM 702 O O . ALA A 1 98 ? -34.950 -3.667 11.929 1.00 94.19 98 ALA A O 1
ATOM 703 N N . ASP A 1 99 ? -34.354 -5.543 10.847 1.00 94.38 99 ASP A N 1
ATOM 704 C CA . ASP A 1 99 ? -35.718 -6.013 10.575 1.00 94.38 99 ASP A CA 1
ATOM 705 C C . ASP A 1 99 ? -36.263 -6.884 11.721 1.00 94.38 99 ASP A C 1
ATOM 707 O O . ASP A 1 99 ? -37.465 -6.882 11.988 1.00 94.38 99 ASP A O 1
ATOM 711 N N . ARG A 1 100 ? -35.382 -7.612 12.423 1.00 92.50 100 ARG A N 1
ATOM 712 C CA . ARG A 1 100 ? -35.751 -8.520 13.520 1.00 92.50 100 ARG A CA 1
ATOM 713 C C . ARG A 1 100 ? -36.019 -7.798 14.842 1.00 92.50 100 ARG A C 1
ATOM 715 O O . ARG A 1 100 ? -36.883 -8.243 15.595 1.00 92.50 100 ARG A O 1
ATOM 722 N N . PHE A 1 101 ? -35.288 -6.725 15.147 1.00 91.00 101 PHE A N 1
ATOM 723 C CA . PHE A 1 101 ? -35.357 -6.062 16.454 1.00 91.00 101 PHE A CA 1
ATOM 724 C C . PHE A 1 101 ? -35.632 -4.565 16.332 1.00 91.00 101 PHE A C 1
ATOM 726 O O . PHE A 1 101 ? -34.911 -3.838 15.650 1.00 91.00 101 PHE A O 1
ATOM 733 N N . THR A 1 102 ? -36.629 -4.080 17.072 1.00 89.00 102 THR A N 1
ATOM 734 C CA . THR A 1 102 ? -36.975 -2.653 17.099 1.00 89.00 102 THR A CA 1
ATOM 735 C C . THR A 1 102 ? -35.952 -1.833 17.883 1.00 89.00 102 THR A C 1
ATOM 737 O O . THR A 1 102 ? -35.543 -0.775 17.415 1.00 89.00 102 THR A O 1
ATOM 740 N N . GLU A 1 103 ? -35.490 -2.321 19.035 1.00 90.44 103 GLU A N 1
ATOM 741 C CA . GLU A 1 103 ? -34.594 -1.573 19.924 1.00 90.44 103 GLU A CA 1
ATOM 742 C C . GLU A 1 103 ? -33.117 -1.728 19.507 1.00 90.44 103 GLU A C 1
ATOM 744 O O . GLU A 1 103 ? -32.618 -2.855 19.422 1.00 90.44 103 GLU A O 1
ATOM 749 N N . PRO A 1 104 ? -32.361 -0.631 19.291 1.00 93.62 104 PRO A N 1
ATOM 750 C CA . PRO A 1 104 ? -30.940 -0.710 18.936 1.00 93.62 104 PRO A CA 1
ATOM 751 C C . PRO A 1 104 ? -30.066 -1.400 19.993 1.00 93.62 104 PRO A C 1
ATOM 753 O O . PRO A 1 104 ? -29.050 -2.001 19.654 1.00 93.62 104 PRO A O 1
ATOM 756 N N . ALA A 1 105 ? -30.450 -1.334 21.270 1.00 93.50 105 ALA A N 1
ATOM 757 C CA . ALA A 1 105 ? -29.728 -2.003 22.351 1.00 93.50 105 ALA A CA 1
ATOM 758 C C . ALA A 1 105 ? -29.784 -3.537 22.218 1.00 93.50 105 ALA A C 1
ATOM 760 O O . ALA A 1 105 ? -28.749 -4.200 22.310 1.00 93.50 105 ALA A O 1
ATOM 761 N N . ASP A 1 106 ? -30.960 -4.084 21.892 1.00 93.25 106 ASP A N 1
ATOM 762 C CA . ASP A 1 106 ? -31.148 -5.519 21.653 1.00 93.25 106 ASP A CA 1
ATOM 763 C C . ASP A 1 106 ? -30.349 -5.976 20.427 1.00 93.25 106 ASP A C 1
ATOM 765 O O . ASP A 1 106 ? -29.682 -7.013 20.461 1.00 93.25 106 ASP A O 1
ATOM 769 N N . ARG A 1 107 ? -30.344 -5.160 19.360 1.00 94.81 107 ARG A N 1
ATOM 770 C CA . ARG A 1 107 ? -29.519 -5.403 18.163 1.00 94.81 107 ARG A CA 1
ATOM 771 C C . ARG A 1 107 ? -28.036 -5.458 18.503 1.00 94.81 107 ARG A C 1
ATOM 773 O O . ARG A 1 107 ? -27.352 -6.373 18.052 1.00 94.81 107 ARG A O 1
ATOM 780 N N . ALA A 1 108 ? -27.542 -4.503 19.293 1.00 96.69 108 ALA A N 1
ATOM 781 C CA . ALA A 1 108 ? -26.133 -4.435 19.668 1.00 96.69 108 ALA A CA 1
ATOM 782 C C . ALA A 1 108 ? -25.697 -5.690 20.437 1.00 96.69 108 ALA A C 1
ATOM 784 O O . ALA A 1 108 ? -24.675 -6.279 20.093 1.00 96.69 108 ALA A O 1
ATOM 785 N N . VAL A 1 109 ? -26.485 -6.151 21.417 1.00 96.88 109 VAL A N 1
ATOM 786 C CA . VAL A 1 109 ? -26.171 -7.375 22.180 1.00 96.88 109 VAL A CA 1
ATOM 787 C C . VAL A 1 109 ? -26.279 -8.633 21.315 1.00 96.88 109 VAL A C 1
ATOM 789 O O . VAL A 1 109 ? -25.414 -9.507 21.398 1.00 96.88 109 VAL A O 1
ATOM 792 N N . TYR A 1 110 ? -27.285 -8.723 20.442 1.00 96.38 110 TYR A N 1
ATOM 793 C CA . TYR A 1 110 ? -27.419 -9.834 19.496 1.00 96.38 110 TYR A CA 1
ATOM 794 C C . TYR A 1 110 ? -26.202 -9.950 18.561 1.00 96.38 110 TYR A C 1
ATOM 796 O O . TYR A 1 110 ? -25.591 -11.019 18.454 1.00 96.38 110 TYR A O 1
ATOM 804 N N . LEU A 1 111 ? -25.800 -8.841 17.930 1.00 96.69 111 LEU A N 1
ATOM 805 C CA . LEU A 1 111 ? -24.623 -8.785 17.056 1.00 96.69 111 LEU A CA 1
ATOM 806 C C . LEU A 1 111 ? -23.338 -9.091 17.842 1.00 96.69 111 LEU A C 1
ATOM 808 O O . LEU A 1 111 ? -22.493 -9.862 17.385 1.00 96.69 111 LEU A O 1
ATOM 812 N N . ALA A 1 112 ? -23.226 -8.579 19.069 1.00 97.38 112 ALA A N 1
ATOM 813 C CA . ALA A 1 112 ? -22.097 -8.840 19.957 1.00 97.38 112 ALA A CA 1
ATOM 814 C C . ALA A 1 112 ? -21.962 -10.335 20.300 1.00 97.38 112 ALA A C 1
ATOM 816 O O . ALA A 1 112 ? -20.858 -10.883 20.261 1.00 97.38 112 ALA A O 1
ATOM 817 N N . ARG A 1 113 ? -23.076 -11.038 20.542 1.00 96.75 113 ARG A N 1
ATOM 818 C CA . ARG A 1 113 ? -23.087 -12.495 20.778 1.00 96.75 113 ARG A CA 1
ATOM 819 C C . ARG A 1 113 ? -22.738 -13.304 19.525 1.00 96.75 113 ARG A C 1
ATOM 821 O O . ARG A 1 113 ? -22.073 -14.341 19.628 1.00 96.75 113 ARG A O 1
ATOM 828 N N . ARG A 1 114 ? -23.073 -12.811 18.325 1.00 96.31 114 ARG A N 1
ATOM 829 C CA . ARG A 1 114 ? -22.570 -13.384 17.057 1.00 96.31 114 ARG A CA 1
ATOM 830 C C . ARG A 1 114 ? -21.058 -13.214 16.871 1.00 96.31 114 ARG A C 1
ATOM 832 O O . ARG A 1 114 ? -20.487 -13.915 16.038 1.00 96.31 114 ARG A O 1
ATOM 839 N N . ASN A 1 115 ? -20.408 -12.358 17.661 1.00 97.00 115 ASN A N 1
ATOM 840 C CA . ASN A 1 115 ? -18.957 -12.172 17.680 1.00 97.00 115 ASN A CA 1
ATOM 841 C C . ASN A 1 115 ? -18.224 -12.903 18.814 1.00 97.00 115 ASN A C 1
ATOM 843 O O . ASN A 1 115 ? -17.005 -12.794 18.903 1.00 97.00 115 ASN A O 1
ATOM 847 N N . LEU A 1 116 ? -18.905 -13.701 19.645 1.00 96.94 116 LEU A N 1
ATOM 848 C CA . LEU A 1 116 ? -18.224 -14.583 20.602 1.00 96.94 116 LEU A CA 1
ATOM 849 C C . LEU A 1 116 ? -17.208 -15.482 19.883 1.00 96.94 116 LEU A C 1
ATOM 851 O O . LEU A 1 116 ? -17.597 -16.226 18.975 1.00 96.94 116 LEU A O 1
ATOM 855 N N . GLY A 1 117 ? -15.946 -15.420 20.319 1.00 97.31 117 GLY A N 1
ATOM 856 C CA . GLY A 1 117 ? -14.806 -16.096 19.693 1.00 97.31 117 GLY A CA 1
ATOM 857 C C . GLY A 1 117 ? -13.992 -15.242 18.711 1.00 97.31 117 GLY A C 1
ATOM 858 O O . GLY A 1 117 ? -12.950 -15.713 18.259 1.00 97.31 117 GLY A O 1
ATOM 859 N N . GLN A 1 118 ? -14.406 -14.005 18.402 1.00 97.94 118 GLN A N 1
ATOM 860 C CA . GLN A 1 118 ? -13.633 -13.094 17.547 1.00 97.94 118 GLN A CA 1
ATOM 861 C C . GLN A 1 118 ? -12.246 -12.836 18.169 1.00 97.94 118 GLN A C 1
ATOM 863 O O . GLN A 1 118 ? -12.192 -12.410 19.326 1.00 97.94 118 GLN A O 1
ATOM 868 N N . PRO A 1 119 ? -11.135 -13.074 17.449 1.00 96.31 119 PRO A N 1
ATOM 869 C CA . PRO A 1 119 ? -9.789 -12.864 17.979 1.00 96.31 119 PRO A CA 1
ATOM 870 C C . PRO A 1 119 ? -9.511 -11.423 18.430 1.00 96.31 119 PRO A C 1
ATOM 872 O O . PRO A 1 119 ? -9.975 -10.459 17.820 1.00 96.31 119 PRO A O 1
ATOM 875 N N . TYR A 1 120 ? -8.708 -11.288 19.485 1.00 95.75 120 TYR A N 1
ATOM 876 C CA . TYR A 1 120 ? -8.297 -9.998 20.034 1.00 95.75 120 TYR A CA 1
ATOM 877 C C . TYR A 1 120 ? -7.027 -9.459 19.363 1.00 95.75 120 TYR A C 1
ATOM 879 O O . TYR A 1 120 ? -6.025 -10.169 19.271 1.00 95.75 120 TYR A O 1
ATOM 887 N N . GLU A 1 121 ? -7.029 -8.178 18.999 1.00 92.44 121 GLU A N 1
ATOM 888 C CA . GLU A 1 121 ? -5.827 -7.426 18.616 1.00 92.44 121 GLU A CA 1
ATOM 889 C C . GLU A 1 121 ? -5.928 -6.009 19.173 1.00 92.44 121 GLU A C 1
ATOM 891 O O . GLU A 1 121 ? -6.962 -5.376 19.033 1.00 92.44 121 GLU A O 1
ATOM 896 N N . ILE A 1 122 ? -4.879 -5.512 19.829 1.00 90.69 122 ILE A N 1
ATOM 897 C CA . ILE A 1 122 ? -4.843 -4.131 20.324 1.00 90.69 122 ILE A CA 1
ATOM 898 C C . ILE A 1 122 ? -4.338 -3.197 19.222 1.00 90.69 122 ILE A C 1
ATOM 900 O O . ILE A 1 122 ? -3.402 -3.566 18.519 1.00 90.69 122 ILE A O 1
ATOM 904 N N . TYR A 1 123 ? -4.903 -1.988 19.122 1.00 87.19 123 TYR A N 1
ATOM 905 C CA . TYR A 1 123 ? -4.489 -0.970 18.142 1.00 87.19 123 TYR A CA 1
ATOM 906 C C . TYR A 1 123 ? -4.608 -1.468 16.696 1.00 87.19 123 TYR A C 1
ATOM 908 O O . TYR A 1 123 ? -3.627 -1.509 15.970 1.00 87.19 123 TYR A O 1
ATOM 916 N N . LEU A 1 124 ? -5.806 -1.908 16.307 1.00 92.25 124 LEU A N 1
ATOM 917 C CA . LEU A 1 124 ? -6.036 -2.521 14.994 1.00 92.25 124 LEU A CA 1
ATOM 918 C C . LEU A 1 124 ? -6.733 -1.608 13.971 1.00 92.25 124 LEU A C 1
ATOM 920 O O . LEU A 1 124 ? -6.966 -2.045 12.847 1.00 92.25 124 LEU A O 1
ATOM 924 N N . LEU A 1 125 ? -7.149 -0.407 14.391 1.00 95.25 125 LEU A N 1
ATOM 925 C CA . LEU A 1 125 ? -7.873 0.556 13.562 1.00 95.25 125 LEU A CA 1
ATOM 926 C C . LEU A 1 125 ? -7.182 1.921 13.595 1.00 95.25 125 LEU A C 1
ATOM 928 O O . LEU A 1 125 ? -6.977 2.478 14.684 1.00 95.25 125 LEU A O 1
ATOM 932 N N . GLY A 1 126 ? -6.976 2.496 12.419 1.00 94.25 126 GLY A N 1
ATOM 933 C CA . GLY A 1 126 ? -6.352 3.798 12.205 1.00 94.25 126 GLY A CA 1
ATOM 934 C C . GLY A 1 126 ? -7.195 4.688 11.296 1.00 94.25 126 GLY A C 1
ATOM 935 O O . GLY A 1 126 ? -8.419 4.563 11.239 1.00 94.25 126 GLY A O 1
ATOM 936 N N . GLU A 1 127 ? -6.528 5.612 10.609 1.00 94.88 127 GLU A N 1
ATOM 937 C CA . GLU A 1 127 ? -7.153 6.648 9.780 1.00 94.88 127 GLU A CA 1
ATOM 938 C C . GLU A 1 127 ? -7.032 6.368 8.267 1.00 94.88 127 GLU A C 1
ATOM 940 O O . GLU A 1 127 ? -7.487 7.169 7.441 1.00 94.88 127 GLU A O 1
ATOM 945 N N . PHE A 1 128 ? -6.445 5.231 7.881 1.00 93.31 128 PHE A N 1
ATOM 946 C CA . PHE A 1 128 ? -6.239 4.880 6.478 1.00 93.31 128 PHE A CA 1
ATOM 947 C C . PHE A 1 128 ? -7.577 4.648 5.744 1.00 93.31 128 PHE A C 1
ATOM 949 O O . PHE A 1 128 ? -8.422 3.906 6.248 1.00 93.31 128 PHE A O 1
ATOM 956 N N . PRO A 1 129 ? -7.794 5.227 4.544 1.00 91.94 129 PRO A N 1
ATOM 957 C CA . PRO A 1 129 ? -6.808 5.873 3.671 1.00 91.94 129 PRO A CA 1
ATOM 958 C C . PRO A 1 129 ? -6.807 7.409 3.735 1.00 91.94 129 PRO A C 1
ATOM 960 O O . PRO A 1 129 ? -6.104 8.050 2.958 1.00 91.94 129 PRO A O 1
ATOM 963 N N . PHE A 1 130 ? -7.599 8.014 4.621 1.00 91.81 130 PHE A N 1
ATOM 964 C CA . PHE A 1 130 ? -7.790 9.467 4.671 1.00 91.81 130 PHE A CA 1
ATOM 965 C C . PHE A 1 130 ? -6.606 10.204 5.302 1.00 91.81 130 PHE A C 1
ATOM 967 O O . PHE A 1 130 ? -6.296 11.328 4.913 1.00 91.81 130 PHE A O 1
ATOM 974 N N . GLU A 1 131 ? -5.930 9.562 6.249 1.00 90.31 131 GLU A N 1
ATOM 975 C CA . GLU A 1 131 ? -4.685 10.024 6.855 1.00 90.31 131 GLU A CA 1
ATOM 976 C C . GLU A 1 131 ? -3.771 8.811 7.083 1.00 90.31 131 GLU A C 1
ATOM 978 O O . GLU A 1 131 ? -4.223 7.667 7.066 1.00 90.31 131 GLU A O 1
ATOM 983 N N . PHE A 1 132 ? -2.469 9.037 7.259 1.00 85.75 132 PHE A N 1
ATOM 984 C CA . PHE A 1 132 ? -1.476 7.959 7.231 1.00 85.75 132 PHE A CA 1
ATOM 985 C C . PHE A 1 132 ? -0.521 7.944 8.434 1.00 85.75 132 PHE A C 1
ATOM 987 O O . PHE A 1 132 ? 0.420 7.155 8.451 1.00 85.75 132 PHE A O 1
ATOM 994 N N . TYR A 1 133 ? -0.746 8.764 9.469 1.00 87.50 133 TYR A N 1
ATOM 995 C CA . TYR A 1 133 ? 0.040 8.673 10.713 1.00 87.50 133 TYR A CA 1
ATOM 996 C C . TYR A 1 133 ? -0.198 7.350 11.451 1.00 87.50 133 TYR A C 1
ATOM 998 O O . TYR A 1 133 ? 0.748 6.767 11.981 1.00 87.50 133 TYR A O 1
ATOM 1006 N N . ASP A 1 134 ? -1.448 6.883 11.452 1.00 90.81 134 ASP A N 1
ATOM 1007 C CA . ASP A 1 134 ? -1.854 5.543 11.869 1.00 90.81 134 ASP A CA 1
ATOM 1008 C C . ASP A 1 134 ? -2.491 4.845 10.663 1.00 90.81 134 ASP A C 1
ATOM 1010 O O . ASP A 1 134 ? -3.646 5.127 10.327 1.00 90.81 134 ASP A O 1
ATOM 1014 N N . PRO A 1 135 ? -1.721 4.017 9.946 1.00 91.12 135 PRO A N 1
ATOM 1015 C CA . PRO A 1 135 ? -2.140 3.463 8.667 1.00 91.12 135 PRO A CA 1
ATOM 1016 C C . PRO A 1 135 ? -2.987 2.190 8.807 1.00 91.12 135 PRO A C 1
ATOM 1018 O O . PRO A 1 135 ? -3.298 1.548 7.804 1.00 91.12 135 PRO A O 1
ATOM 1021 N N . ASP A 1 136 ? -3.338 1.794 10.033 1.00 93.19 136 ASP A N 1
ATOM 1022 C CA . ASP A 1 136 ? -4.298 0.718 10.238 1.00 93.19 136 ASP A CA 1
ATOM 1023 C C . ASP A 1 136 ? -5.670 1.111 9.638 1.00 93.19 136 ASP A C 1
ATOM 1025 O O . ASP A 1 136 ? -6.003 2.299 9.538 1.00 93.19 136 ASP A O 1
ATOM 1029 N N . PRO A 1 137 ? -6.483 0.136 9.195 1.00 94.69 137 PRO A N 1
ATOM 1030 C CA . PRO A 1 137 ? -7.701 0.416 8.440 1.00 94.69 137 PRO A CA 1
ATOM 1031 C C . PRO A 1 137 ? -8.777 1.085 9.305 1.00 94.69 137 PRO A C 1
ATOM 1033 O O . PRO A 1 137 ? -8.824 0.911 10.522 1.00 94.69 137 PRO A O 1
ATOM 1036 N N . ILE A 1 138 ? -9.713 1.789 8.670 1.00 94.56 138 ILE A N 1
ATOM 1037 C CA . ILE A 1 138 ? -10.862 2.417 9.354 1.00 94.56 138 ILE A CA 1
ATOM 1038 C C . ILE A 1 138 ? -11.881 1.417 9.936 1.00 94.56 138 ILE A C 1
ATOM 1040 O O . ILE A 1 138 ? -12.714 1.801 10.758 1.00 94.56 138 ILE A O 1
ATOM 1044 N N . TYR A 1 139 ? -11.834 0.140 9.541 1.00 95.19 139 TYR A N 1
ATOM 1045 C CA . TYR A 1 139 ? -12.640 -0.945 10.117 1.00 95.19 139 TYR A CA 1
ATOM 1046 C C . TYR A 1 139 ? -11.890 -2.284 10.060 1.00 95.19 139 TYR A C 1
ATOM 1048 O O . TYR A 1 139 ? -10.952 -2.454 9.284 1.00 95.19 139 TYR A O 1
ATOM 1056 N N . ASN A 1 140 ? -12.321 -3.254 10.871 1.00 95.38 140 ASN A N 1
ATOM 1057 C CA . ASN A 1 140 ? -11.813 -4.624 10.827 1.00 95.38 140 ASN A CA 1
ATOM 1058 C C . ASN A 1 140 ? -12.874 -5.579 11.378 1.00 95.38 140 ASN A C 1
ATOM 1060 O O . ASN A 1 140 ? -13.262 -5.505 12.543 1.00 95.38 140 ASN A O 1
ATOM 1064 N N . LEU A 1 141 ? -13.340 -6.493 10.532 1.00 94.06 141 LEU A N 1
ATOM 1065 C CA . LEU A 1 141 ? -14.364 -7.466 10.913 1.00 94.06 141 LEU A CA 1
ATOM 1066 C C . LEU A 1 141 ? -13.769 -8.699 11.602 1.00 94.06 141 LEU A C 1
ATOM 1068 O O . LEU A 1 141 ? -14.453 -9.372 12.370 1.00 94.06 141 LEU A O 1
ATOM 1072 N N . ARG A 1 142 ? -12.497 -9.014 11.344 1.00 94.19 142 ARG A N 1
ATOM 1073 C CA . ARG A 1 142 ? -11.854 -10.265 11.773 1.00 94.19 142 ARG A CA 1
ATOM 1074 C C . ARG A 1 142 ? -11.367 -10.213 13.212 1.00 94.19 142 ARG A C 1
ATOM 1076 O O . ARG A 1 142 ? -11.345 -11.250 13.868 1.00 94.19 142 ARG A O 1
ATOM 1083 N N . ARG A 1 143 ? -10.961 -9.039 13.693 1.00 95.44 143 ARG A N 1
ATOM 1084 C CA . ARG A 1 143 ? -10.361 -8.841 15.018 1.00 95.44 143 ARG A CA 1
ATOM 1085 C C . ARG A 1 143 ? -10.936 -7.602 15.688 1.00 95.44 143 ARG A C 1
ATOM 1087 O O . ARG A 1 143 ? -11.455 -6.717 15.016 1.00 95.44 143 ARG A O 1
ATOM 1094 N N . SER A 1 144 ? -10.833 -7.532 17.008 1.00 97.19 144 SER A N 1
ATOM 1095 C CA . SER A 1 144 ? -11.218 -6.337 17.762 1.00 97.19 144 SER A CA 1
ATOM 1096 C C . SER A 1 144 ? -10.391 -6.163 19.033 1.00 97.19 144 SER A C 1
ATOM 1098 O O . SER A 1 144 ? -9.883 -7.127 19.602 1.00 97.19 144 SER A O 1
ATOM 1100 N N . ASP A 1 145 ? -10.305 -4.927 19.508 1.00 97.31 145 ASP A N 1
ATOM 1101 C CA . ASP A 1 145 ? -10.020 -4.597 20.900 1.00 97.31 145 ASP A CA 1
ATOM 1102 C C . ASP A 1 145 ? -11.319 -4.220 21.623 1.00 97.31 145 ASP A C 1
ATOM 1104 O O . ASP A 1 145 ? -12.416 -4.288 21.066 1.00 97.31 145 ASP A O 1
ATOM 1108 N N . CYS A 1 146 ? -11.218 -3.838 22.894 1.00 97.81 146 CYS A N 1
ATOM 1109 C CA . CYS A 1 146 ? -12.394 -3.580 23.709 1.00 97.81 146 CYS A CA 1
ATOM 1110 C C . CYS A 1 146 ? -13.260 -2.422 23.202 1.00 97.81 146 CYS A C 1
ATOM 1112 O O . CYS A 1 146 ? -14.482 -2.560 23.188 1.00 97.81 146 CYS A O 1
ATOM 1114 N N . LEU A 1 147 ? -12.659 -1.311 22.766 1.00 97.94 147 LEU A N 1
ATOM 1115 C CA . LEU A 1 147 ? -13.412 -0.141 22.313 1.00 97.94 147 LEU A CA 1
ATOM 1116 C C . LEU A 1 147 ? -13.931 -0.338 20.893 1.00 97.94 147 LEU A C 1
ATOM 1118 O O . LEU A 1 147 ? -15.116 -0.133 20.649 1.00 97.94 147 LEU A O 1
ATOM 1122 N N . THR A 1 148 ? -13.071 -0.794 19.984 1.00 97.62 148 THR A N 1
ATOM 1123 C CA . THR A 1 148 ? -13.447 -1.073 18.591 1.00 97.62 148 THR A CA 1
ATOM 1124 C C . THR A 1 148 ? -14.564 -2.109 18.519 1.00 97.62 148 THR A C 1
ATOM 1126 O O . THR A 1 148 ? -15.464 -1.956 17.702 1.00 97.62 148 THR A O 1
ATOM 1129 N N . PHE A 1 149 ? -14.577 -3.119 19.397 1.00 98.56 149 PHE A N 1
ATOM 1130 C CA . PHE A 1 149 ? -15.694 -4.055 19.517 1.00 98.56 149 PHE A CA 1
ATOM 1131 C C . PHE A 1 149 ? -17.012 -3.325 19.796 1.00 98.56 149 PHE A C 1
ATOM 1133 O O . PHE A 1 149 ? -17.962 -3.466 19.029 1.00 98.56 149 PHE A O 1
ATOM 1140 N N . CYS A 1 150 ? -17.066 -2.500 20.846 1.00 98.56 150 CYS A N 1
ATOM 1141 C CA . CYS A 1 150 ? -18.264 -1.729 21.178 1.00 98.56 150 CYS A CA 1
ATOM 1142 C C . CYS A 1 150 ? -18.681 -0.788 20.038 1.00 98.56 150 CYS A C 1
ATOM 1144 O O . CYS A 1 150 ? -19.861 -0.725 19.698 1.00 98.56 150 CYS A O 1
ATOM 1146 N N . GLU A 1 151 ? -17.723 -0.081 19.432 1.00 98.56 151 GLU A N 1
ATOM 1147 C CA . GLU A 1 151 ? -17.973 0.832 18.313 1.00 98.56 151 GLU A CA 1
ATOM 1148 C C . GLU A 1 151 ? -18.587 0.101 17.116 1.00 98.56 151 GLU A C 1
ATOM 1150 O O . GLU A 1 151 ? -19.611 0.549 16.606 1.00 98.56 151 GLU A O 1
ATOM 1155 N N . HIS A 1 152 ? -18.040 -1.054 16.717 1.00 98.38 152 HIS A N 1
ATOM 1156 C CA . HIS A 1 152 ? -18.606 -1.864 15.637 1.00 98.38 152 HIS A CA 1
ATOM 1157 C C . HIS A 1 152 ? -20.027 -2.328 15.967 1.00 98.38 152 HIS A C 1
ATOM 1159 O O . HIS A 1 152 ? -20.911 -2.225 15.118 1.00 98.38 152 HIS A O 1
ATOM 1165 N N . MET A 1 153 ? -20.272 -2.816 17.189 1.00 98.06 153 MET A N 1
ATOM 1166 C CA . MET A 1 153 ? -21.591 -3.342 17.563 1.00 98.06 153 MET A CA 1
ATOM 1167 C C . MET A 1 153 ? -22.657 -2.249 17.572 1.00 98.06 153 MET A C 1
ATOM 1169 O O . MET A 1 153 ? -23.745 -2.463 17.040 1.00 98.06 153 MET A O 1
ATOM 1173 N N . TYR A 1 154 ? -22.346 -1.059 18.091 1.00 98.62 154 TYR A N 1
ATOM 1174 C CA . TYR A 1 154 ? -23.273 0.070 18.022 1.00 98.62 154 TYR A CA 1
ATOM 1175 C C . TYR A 1 154 ? -23.432 0.622 16.609 1.00 98.62 154 TYR A C 1
ATOM 1177 O O . TYR A 1 154 ? -24.557 0.909 16.206 1.00 98.62 154 TYR A O 1
ATOM 1185 N N . ALA A 1 155 ? -22.347 0.746 15.841 1.00 98.44 155 ALA A N 1
ATOM 1186 C CA . ALA A 1 155 ? -22.409 1.226 14.465 1.00 98.44 155 ALA A CA 1
ATOM 1187 C C . ALA A 1 155 ? -23.292 0.321 13.596 1.00 98.44 155 ALA A C 1
ATOM 1189 O O . ALA A 1 155 ? -24.164 0.815 12.885 1.00 98.44 155 ALA A O 1
ATOM 1190 N N . MET A 1 156 ? -23.128 -1.001 13.706 1.00 98.31 156 MET A N 1
ATOM 1191 C CA . MET A 1 156 ? -23.983 -1.975 13.022 1.00 98.31 156 MET A CA 1
ATOM 1192 C C . MET A 1 156 ? -25.430 -1.906 13.528 1.00 98.31 156 MET A C 1
ATOM 1194 O O . MET A 1 156 ? -26.355 -1.869 12.723 1.00 98.31 156 MET A O 1
ATOM 1198 N N . ALA A 1 157 ? -25.642 -1.832 14.847 1.00 97.56 157 ALA A N 1
ATOM 1199 C CA . ALA A 1 157 ? -26.979 -1.778 15.441 1.00 97.56 157 ALA A CA 1
ATOM 1200 C C . ALA A 1 157 ? -27.784 -0.524 15.056 1.00 97.56 157 ALA A C 1
ATOM 1202 O O . ALA A 1 157 ? -29.013 -0.579 15.016 1.00 97.56 157 ALA A O 1
ATOM 1203 N N . LEU A 1 158 ? -27.109 0.594 14.776 1.00 97.81 158 LEU A N 1
ATOM 1204 C CA . LEU A 1 158 ? -27.715 1.880 14.406 1.00 97.81 158 LEU A CA 1
ATOM 1205 C C . LEU A 1 158 ? -27.848 2.081 12.887 1.00 97.81 158 LEU A C 1
ATOM 1207 O O . LEU A 1 158 ? -28.251 3.161 12.451 1.00 97.81 158 LEU A O 1
ATOM 1211 N N . SER A 1 159 ? -27.528 1.059 12.090 1.00 96.81 159 SER A N 1
ATOM 1212 C CA . SER A 1 159 ? -27.466 1.125 10.626 1.00 96.81 159 SER A CA 1
ATOM 1213 C C . SER A 1 159 ? -28.364 0.078 9.963 1.00 96.81 159 SER A C 1
ATOM 1215 O O . SER A 1 159 ? -28.846 -0.847 10.613 1.00 96.81 159 SER A O 1
ATOM 1217 N N . ARG A 1 160 ? -28.616 0.226 8.653 1.00 95.00 160 ARG A N 1
ATOM 1218 C CA . ARG A 1 160 ? -29.390 -0.747 7.845 1.00 95.00 160 ARG A CA 1
ATOM 1219 C C . ARG A 1 160 ? -28.640 -1.284 6.623 1.00 95.00 160 ARG A C 1
ATOM 1221 O O . ARG A 1 160 ? -29.141 -2.175 5.939 1.00 95.00 160 ARG A O 1
ATOM 1228 N N . ASP A 1 161 ? -27.465 -0.735 6.352 1.00 94.62 161 ASP A N 1
ATOM 1229 C CA . ASP A 1 161 ? -26.621 -1.070 5.216 1.00 94.62 161 ASP A CA 1
ATOM 1230 C C . ASP A 1 161 ? -25.146 -0.808 5.553 1.00 94.62 161 ASP A C 1
ATOM 1232 O O . ASP A 1 161 ? -24.808 -0.312 6.635 1.00 94.62 161 ASP A O 1
ATOM 1236 N N . TRP A 1 162 ? -24.277 -1.181 4.617 1.00 94.81 162 TRP A N 1
ATOM 1237 C CA . TRP A 1 162 ? -22.830 -1.110 4.756 1.00 94.81 162 TRP A CA 1
ATOM 1238 C C . TRP A 1 162 ? -22.305 0.318 4.958 1.00 94.81 162 TRP A C 1
ATOM 1240 O O . TRP A 1 162 ? -21.471 0.560 5.833 1.00 94.81 162 TRP A O 1
ATOM 1250 N N . TRP A 1 163 ? -22.810 1.280 4.184 1.00 94.62 163 TRP A N 1
ATOM 1251 C CA . TRP A 1 163 ? -22.342 2.667 4.243 1.00 94.62 163 TRP A CA 1
ATOM 1252 C C . TRP A 1 163 ? -22.828 3.367 5.506 1.00 94.62 163 TRP A C 1
ATOM 1254 O O . TRP A 1 163 ? -22.048 4.069 6.145 1.00 94.62 163 TRP A O 1
ATOM 1264 N N . GLY A 1 164 ? -24.064 3.094 5.930 1.00 95.56 164 GLY A N 1
ATOM 1265 C CA . GLY A 1 164 ? -24.575 3.511 7.230 1.00 95.56 164 GLY A CA 1
ATOM 1266 C C . GLY A 1 164 ? -23.689 3.011 8.368 1.00 95.56 164 GLY A C 1
ATOM 1267 O O . GLY A 1 164 ? -23.330 3.800 9.241 1.00 95.56 164 GLY A O 1
ATOM 1268 N N . PHE A 1 165 ? -23.261 1.741 8.318 1.00 97.06 165 PHE A N 1
ATOM 1269 C CA . PHE A 1 165 ? -22.338 1.177 9.305 1.00 97.06 165 PHE A CA 1
ATOM 1270 C C . PHE A 1 165 ? -21.006 1.935 9.339 1.00 97.06 165 PHE A C 1
ATOM 1272 O O . PHE A 1 165 ? -20.588 2.365 10.415 1.00 97.06 165 PHE A O 1
ATOM 1279 N N . LEU A 1 166 ? -20.364 2.153 8.188 1.00 96.38 166 LEU A N 1
ATOM 1280 C CA . LEU A 1 166 ? -19.089 2.871 8.132 1.00 96.38 166 LEU A CA 1
ATOM 1281 C C . LEU A 1 166 ? -19.216 4.331 8.598 1.00 96.38 166 LEU A C 1
ATOM 1283 O O . LEU A 1 166 ? -18.393 4.792 9.390 1.00 96.38 166 LEU A O 1
ATOM 1287 N N . SER A 1 167 ? -20.270 5.043 8.188 1.00 95.62 167 SER A N 1
ATOM 1288 C CA . SER A 1 167 ? -20.535 6.415 8.645 1.00 95.62 167 SER A CA 1
ATOM 1289 C C . SER A 1 167 ? -20.813 6.483 10.151 1.00 95.62 167 SER A C 1
ATOM 1291 O O . SER A 1 167 ? -20.311 7.371 10.842 1.00 95.62 167 SER A O 1
ATOM 1293 N N . ALA A 1 168 ? -21.581 5.535 10.697 1.00 96.69 168 ALA A N 1
ATOM 1294 C CA . ALA A 1 168 ? -21.851 5.465 12.131 1.00 96.69 168 ALA A CA 1
ATOM 1295 C C . ALA A 1 168 ? -20.579 5.149 12.933 1.00 96.69 168 ALA A C 1
ATOM 1297 O O . ALA A 1 168 ? -20.327 5.792 13.953 1.00 96.69 168 ALA A O 1
ATOM 1298 N N . LEU A 1 169 ? -19.751 4.212 12.456 1.00 97.38 169 LEU A N 1
ATOM 1299 C CA . LEU A 1 169 ? -18.458 3.868 13.058 1.00 97.38 169 LEU A CA 1
ATOM 1300 C C . LEU A 1 169 ? -17.540 5.091 13.110 1.00 97.38 169 LEU A C 1
ATOM 1302 O O . LEU A 1 169 ? -17.010 5.435 14.167 1.00 97.38 169 LEU A O 1
ATOM 1306 N N . GLN A 1 170 ? -17.429 5.802 11.992 1.00 95.44 170 GLN A N 1
ATOM 1307 C CA . GLN A 1 170 ? -16.695 7.055 11.893 1.00 95.44 170 GLN A CA 1
ATOM 1308 C C . GLN A 1 170 ? -17.211 8.104 12.887 1.00 95.44 170 GLN A C 1
ATOM 1310 O O . GLN A 1 170 ? -16.421 8.728 13.597 1.00 95.44 170 GLN A O 1
ATOM 1315 N N . ARG A 1 171 ? -18.531 8.295 12.985 1.00 95.62 171 ARG A N 1
ATOM 1316 C CA . ARG A 1 171 ? -19.111 9.293 13.893 1.00 95.62 171 ARG A CA 1
ATOM 1317 C C . ARG A 1 171 ? -18.917 8.951 15.372 1.00 95.62 171 ARG A C 1
ATOM 1319 O O . ARG A 1 171 ? -18.839 9.874 16.186 1.00 95.62 171 ARG A O 1
ATOM 1326 N N . LEU A 1 172 ? -18.850 7.666 15.725 1.00 97.12 172 LEU A N 1
ATOM 1327 C CA . LEU A 1 172 ? -18.516 7.211 17.080 1.00 97.12 172 LEU A CA 1
ATOM 1328 C C . LEU A 1 172 ? -17.035 7.453 17.402 1.00 97.12 172 LEU A C 1
ATOM 1330 O O . LEU A 1 172 ? -16.697 7.969 18.475 1.00 97.12 172 LEU A O 1
ATOM 1334 N N . ARG A 1 173 ? -16.161 7.099 16.456 1.00 97.38 173 ARG A N 1
ATOM 1335 C CA . ARG A 1 173 ? -14.706 7.060 16.638 1.00 97.38 173 ARG A CA 1
ATOM 1336 C C . ARG A 1 173 ? -14.044 8.435 16.575 1.00 97.38 173 ARG A C 1
ATOM 1338 O O . ARG A 1 173 ? -13.075 8.676 17.298 1.00 97.38 173 ARG A O 1
ATOM 1345 N N . TYR A 1 174 ? -14.583 9.347 15.768 1.00 96.62 174 TYR A N 1
ATOM 1346 C CA . TYR A 1 174 ? -14.019 10.676 15.539 1.00 96.62 174 TYR A CA 1
ATOM 1347 C C . TYR A 1 174 ? -14.980 11.793 15.946 1.00 96.62 174 TYR A C 1
ATOM 1349 O O . TYR A 1 174 ? -16.191 11.724 15.713 1.00 96.62 174 TYR A O 1
ATOM 1357 N N . ARG A 1 175 ? -14.433 12.862 16.530 1.00 93.38 175 ARG A N 1
ATOM 1358 C CA . ARG A 1 175 ? -15.168 14.089 16.853 1.00 93.38 175 ARG A CA 1
ATOM 1359 C C . ARG A 1 175 ? -15.853 14.617 15.593 1.00 93.38 175 ARG A C 1
ATOM 1361 O O . ARG A 1 175 ? -15.210 14.809 14.566 1.00 93.38 175 ARG A O 1
ATOM 1368 N N . ASP A 1 176 ? -17.172 14.769 15.674 1.00 90.50 176 ASP A N 1
ATOM 1369 C CA . ASP A 1 176 ? -18.043 15.218 14.578 1.00 90.50 176 ASP A CA 1
ATOM 1370 C C . ASP A 1 176 ? -17.917 14.417 13.267 1.00 90.50 176 ASP A C 1
ATOM 1372 O O . ASP A 1 176 ? -18.309 14.893 12.204 1.00 90.50 176 ASP A O 1
ATOM 1376 N N . GLY A 1 177 ? -17.397 13.184 13.339 1.00 92.88 177 GLY A N 1
ATOM 1377 C CA . GLY A 1 177 ? -17.172 12.327 12.176 1.00 92.88 177 GLY A CA 1
ATOM 1378 C C . GLY A 1 177 ? -16.018 12.775 11.272 1.00 92.88 177 GLY A C 1
ATOM 1379 O O . GLY A 1 177 ? -15.942 12.335 10.131 1.00 92.88 177 GLY A O 1
ATOM 1380 N N . GLN A 1 178 ? -15.115 13.644 11.726 1.00 93.88 178 GLN A N 1
ATOM 1381 C CA . GLN A 1 178 ? -13.937 14.034 10.943 1.00 93.88 178 GLN A CA 1
ATOM 1382 C C . GLN A 1 178 ? -12.829 13.000 11.116 1.00 93.88 178 GLN A C 1
ATOM 1384 O O . GLN A 1 178 ? -12.213 12.966 12.175 1.00 93.88 178 GLN A O 1
ATOM 1389 N N . VAL A 1 179 ? -12.567 12.155 10.114 1.00 94.62 179 VAL A N 1
ATOM 1390 C CA . VAL A 1 179 ? -11.473 11.169 10.199 1.00 94.62 179 VAL A CA 1
ATOM 1391 C C . VAL A 1 179 ? -10.149 11.908 10.333 1.00 94.62 179 VAL A C 1
ATOM 1393 O O . VAL A 1 179 ? -9.805 12.711 9.469 1.00 94.62 179 VAL A O 1
ATOM 1396 N N . GLY A 1 180 ? -9.436 11.639 11.423 1.00 94.62 180 GLY A N 1
ATOM 1397 C CA . GLY A 1 180 ? -8.120 12.204 11.665 1.00 94.62 180 GLY A CA 1
ATOM 1398 C C . GLY A 1 180 ? -7.522 11.828 13.022 1.00 94.62 180 GLY A C 1
ATOM 1399 O O . GLY A 1 180 ? -8.234 11.562 13.996 1.00 94.62 180 GLY A O 1
ATOM 1400 N N . MET A 1 181 ? -6.195 11.837 13.115 1.00 93.94 181 MET A N 1
ATOM 1401 C CA . MET A 1 181 ? -5.431 11.476 14.308 1.00 93.94 181 MET A CA 1
ATOM 1402 C C . MET A 1 181 ? -5.781 12.387 15.491 1.00 93.94 181 MET A C 1
ATOM 1404 O O . MET A 1 181 ? -5.975 11.908 16.609 1.00 93.94 181 MET A O 1
ATOM 1408 N N . LEU A 1 182 ? -5.905 13.696 15.249 1.00 94.69 182 LEU A N 1
ATOM 1409 C CA . LEU A 1 182 ? -6.246 14.693 16.275 1.00 94.69 182 LEU A CA 1
ATOM 1410 C C . LEU A 1 182 ? -7.735 14.702 16.648 1.00 94.69 182 LEU A C 1
ATOM 1412 O O . LEU A 1 182 ? -8.097 15.119 17.750 1.00 94.69 182 LEU A O 1
ATOM 1416 N N . THR A 1 183 ? -8.603 14.250 15.746 1.00 95.31 183 THR A N 1
ATOM 1417 C CA . THR A 1 183 ? -10.058 14.210 15.941 1.00 95.31 183 THR A CA 1
ATOM 1418 C C . THR A 1 183 ? -10.537 12.866 16.490 1.00 95.31 183 THR A C 1
ATOM 1420 O O . THR A 1 183 ? -11.657 12.790 16.998 1.00 95.31 183 THR A O 1
ATOM 1423 N N . ARG A 1 184 ? -9.709 11.812 16.453 1.00 97.19 184 ARG A N 1
ATOM 1424 C CA . ARG A 1 184 ? -9.997 10.506 17.063 1.00 97.19 184 ARG A CA 1
ATOM 1425 C C . ARG A 1 184 ? -10.203 10.632 18.574 1.00 97.19 184 ARG A C 1
ATOM 1427 O O . ARG A 1 184 ? -9.466 11.309 19.292 1.00 97.19 184 ARG A O 1
ATOM 1434 N N . ASN A 1 185 ? -11.213 9.939 19.087 1.00 96.81 185 ASN A N 1
ATOM 1435 C CA . ASN A 1 185 ? -11.610 9.984 20.492 1.00 96.81 185 ASN A CA 1
ATOM 1436 C C . ASN A 1 185 ? -10.722 9.084 21.386 1.00 96.81 185 ASN A C 1
ATOM 1438 O O . ASN A 1 185 ? -11.187 8.092 21.943 1.00 96.81 185 ASN A O 1
ATOM 1442 N N . HIS A 1 186 ? -9.442 9.445 21.557 1.00 95.06 186 HIS A N 1
ATOM 1443 C CA . HIS A 1 186 ? -8.412 8.625 22.235 1.00 95.06 186 HIS A CA 1
ATOM 1444 C C . HIS A 1 186 ? -8.660 8.325 23.721 1.00 95.06 186 HIS A C 1
ATOM 1446 O O . HIS A 1 186 ? -8.300 7.258 24.218 1.00 95.06 186 HIS A O 1
ATOM 1452 N N . TRP A 1 187 ? -9.253 9.260 24.469 1.00 95.38 187 TRP A N 1
ATOM 1453 C CA . TRP A 1 187 ? -9.537 9.076 25.895 1.00 95.38 187 TRP A CA 1
ATOM 1454 C C . TRP A 1 187 ? -11.007 8.722 26.097 1.00 95.38 187 TRP A C 1
ATOM 1456 O O . TRP A 1 187 ? -11.861 9.593 25.974 1.00 95.38 187 TRP A O 1
ATOM 1466 N N . THR A 1 188 ? -11.325 7.479 26.477 1.00 95.69 188 THR A N 1
ATOM 1467 C CA . THR A 1 188 ? -12.724 7.011 26.521 1.00 95.69 188 THR A CA 1
ATOM 1468 C C . THR A 1 188 ? -13.623 7.876 27.412 1.00 95.69 188 THR A C 1
ATOM 1470 O O . THR A 1 188 ? -14.661 8.353 26.978 1.00 95.69 188 THR A O 1
ATOM 1473 N N . VAL A 1 189 ? -13.207 8.175 28.648 1.00 95.81 189 VAL A N 1
ATOM 1474 C CA . VAL A 1 189 ? -14.004 9.042 29.543 1.00 95.81 189 VAL A CA 1
ATOM 1475 C C . VAL A 1 189 ? -13.846 10.524 29.207 1.00 95.81 189 VAL A C 1
ATOM 1477 O O . VAL A 1 189 ? -14.797 11.280 29.359 1.00 95.81 189 VAL A O 1
ATOM 1480 N N . GLY A 1 190 ? -12.656 10.939 28.766 1.00 94.50 190 GLY A N 1
ATOM 1481 C CA . GLY A 1 190 ? -12.341 12.349 28.542 1.00 94.50 190 GLY A CA 1
ATOM 1482 C C . GLY A 1 190 ? -12.930 12.913 27.257 1.00 94.50 190 GLY A C 1
ATOM 1483 O O . GLY A 1 190 ? -13.415 14.036 27.263 1.00 94.50 190 GLY A O 1
ATOM 1484 N N . TRP A 1 191 ? -12.895 12.142 26.171 1.00 96.00 191 TRP A N 1
ATOM 1485 C CA . TRP A 1 191 ? -13.247 12.575 24.818 1.00 96.00 191 TRP A CA 1
ATOM 1486 C C . TRP A 1 191 ? -14.359 11.722 24.207 1.00 96.00 191 TRP A C 1
ATOM 1488 O O . TRP A 1 191 ? -15.350 12.286 23.758 1.00 96.00 191 TRP A O 1
ATOM 1498 N N . TRP A 1 192 ? -14.261 10.387 24.245 1.00 97.75 192 TRP A N 1
ATOM 1499 C CA . TRP A 1 192 ? -15.257 9.513 23.602 1.00 97.75 192 TRP A CA 1
ATOM 1500 C C . TRP A 1 192 ? -16.649 9.651 24.228 1.00 97.75 192 TRP A C 1
ATOM 1502 O O . TRP A 1 192 ? -17.624 9.867 23.512 1.00 97.75 192 TRP A O 1
ATOM 1512 N N . ASN A 1 193 ? -16.748 9.589 25.561 1.00 97.12 193 ASN A N 1
ATOM 1513 C CA . ASN A 1 193 ? -18.011 9.735 26.283 1.00 97.12 193 ASN A CA 1
ATOM 1514 C C . ASN A 1 193 ? -18.666 11.106 25.987 1.00 97.12 193 ASN A C 1
ATOM 1516 O O . ASN A 1 193 ? -19.823 11.107 25.564 1.00 97.12 193 ASN A O 1
ATOM 1520 N N . PRO A 1 194 ? -17.978 12.265 26.130 1.00 95.94 194 PRO A N 1
ATOM 1521 C CA . PRO A 1 194 ? -18.556 13.559 25.754 1.00 95.94 194 PRO A CA 1
ATOM 1522 C C . PRO A 1 194 ? -18.906 13.690 24.268 1.00 95.94 194 PRO A C 1
ATOM 1524 O O . PRO A 1 194 ? -20.001 14.149 23.948 1.00 95.94 194 PRO A O 1
ATOM 1527 N N . ALA A 1 195 ? -18.029 13.254 23.356 1.00 95.81 195 ALA A N 1
ATOM 1528 C CA . ALA A 1 195 ? -18.258 13.345 21.908 1.00 95.81 195 ALA A CA 1
ATOM 1529 C C . ALA A 1 195 ? -19.457 12.502 21.440 1.00 95.81 195 ALA A C 1
ATOM 1531 O O . ALA A 1 195 ? -20.068 12.805 20.408 1.00 95.81 195 ALA A O 1
ATOM 1532 N N . ASN A 1 196 ? -19.812 11.475 22.218 1.00 97.44 196 ASN A N 1
ATOM 1533 C CA . ASN A 1 196 ? -20.947 10.590 21.984 1.00 97.44 196 ASN A CA 1
ATOM 1534 C C . ASN A 1 196 ? -22.126 10.814 22.952 1.00 97.44 196 ASN A C 1
ATOM 1536 O O . ASN A 1 196 ? -23.101 10.066 22.910 1.00 97.44 196 ASN A O 1
ATOM 1540 N N . ALA A 1 197 ? -22.123 11.880 23.764 1.00 96.81 197 ALA A N 1
ATOM 1541 C CA . ALA A 1 197 ? -23.208 12.194 24.709 1.00 96.81 197 ALA A CA 1
ATOM 1542 C C . ALA A 1 197 ? -24.541 12.573 24.028 1.00 96.81 197 ALA A C 1
ATOM 1544 O O . ALA A 1 197 ? -25.614 12.540 24.645 1.00 96.81 197 ALA A O 1
ATOM 1545 N N . TYR A 1 198 ? -24.489 12.920 22.736 1.00 95.00 198 TYR A N 1
ATOM 1546 C CA . TYR A 1 198 ? -25.688 13.059 21.916 1.00 95.00 198 TYR A CA 1
ATOM 1547 C C . TYR A 1 198 ? -26.408 11.712 21.772 1.00 95.00 198 TYR A C 1
ATOM 1549 O O . TYR A 1 198 ? -27.629 11.702 21.768 1.00 95.00 198 TYR A O 1
ATOM 1557 N N . LEU A 1 199 ? -25.682 10.592 21.724 1.00 96.69 199 LEU A N 1
ATOM 1558 C CA . LEU A 1 199 ? -26.209 9.241 21.520 1.00 96.69 199 LEU A CA 1
ATOM 1559 C C . LEU A 1 199 ? -26.422 8.483 22.838 1.00 96.69 199 LEU A C 1
ATOM 1561 O O . LEU A 1 199 ? -27.405 7.756 22.985 1.00 96.69 199 LEU A O 1
ATOM 1565 N N . PHE A 1 200 ? -25.523 8.689 23.800 1.00 97.62 200 PHE A N 1
ATOM 1566 C CA . PHE A 1 200 ? -25.537 8.021 25.096 1.00 97.62 200 PHE A CA 1
ATOM 1567 C C . PHE A 1 200 ? -25.909 8.970 26.235 1.00 97.62 200 PHE A C 1
ATOM 1569 O O . PHE A 1 200 ? -25.539 10.143 26.260 1.00 97.62 200 PHE A O 1
ATOM 1576 N N . GLU A 1 201 ? -26.622 8.440 27.217 1.00 96.88 201 GLU A N 1
ATOM 1577 C CA . GLU A 1 201 ? -26.828 9.064 28.514 1.00 96.88 201 GLU A CA 1
ATOM 1578 C C . GLU A 1 201 ? -25.897 8.426 29.551 1.00 96.88 201 GLU A C 1
ATOM 1580 O O . GLU A 1 201 ? -25.844 7.205 29.677 1.00 96.88 201 GLU A O 1
ATOM 1585 N N . ASP A 1 202 ? -25.180 9.244 30.318 1.00 96.00 202 ASP A N 1
ATOM 1586 C CA . ASP A 1 202 ? -24.387 8.781 31.456 1.00 96.00 202 ASP A CA 1
ATOM 1587 C C . ASP A 1 202 ? -25.292 8.543 32.671 1.00 96.00 202 ASP A C 1
ATOM 1589 O O . ASP A 1 202 ? -25.867 9.477 33.233 1.00 96.00 202 ASP A O 1
ATOM 1593 N N . LEU A 1 203 ? -25.436 7.281 33.078 1.00 95.00 203 LEU A N 1
ATOM 1594 C CA . LEU A 1 203 ? -26.328 6.888 34.173 1.00 95.00 203 LEU A CA 1
ATOM 1595 C C . LEU A 1 203 ? -25.630 6.836 35.530 1.00 95.00 203 LEU A C 1
ATOM 1597 O O . LEU A 1 203 ? -26.287 6.640 36.551 1.00 95.00 203 LEU A O 1
ATOM 1601 N N . THR A 1 204 ? -24.313 7.002 35.559 1.00 94.06 204 THR A N 1
ATOM 1602 C CA . THR A 1 204 ? -23.467 6.653 36.708 1.00 94.06 204 THR A CA 1
ATOM 1603 C C . THR A 1 204 ? -23.899 7.334 38.012 1.00 94.06 204 THR A C 1
ATOM 1605 O O . THR A 1 204 ? -23.906 6.699 39.062 1.00 94.06 204 THR A O 1
ATOM 1608 N N . GLU A 1 205 ? -24.326 8.596 37.954 1.00 92.12 205 GLU A N 1
ATOM 1609 C CA . GLU A 1 205 ? -24.773 9.373 39.126 1.00 92.12 205 GLU A CA 1
ATOM 1610 C C . GLU A 1 205 ? -26.253 9.165 39.476 1.00 92.12 205 GLU A C 1
ATOM 1612 O O . GLU A 1 205 ? -26.733 9.663 40.491 1.00 92.12 205 GLU A O 1
ATOM 1617 N N . ARG A 1 206 ? -27.000 8.437 38.642 1.00 89.38 206 ARG A N 1
ATOM 1618 C CA . ARG A 1 206 ? -28.438 8.175 38.819 1.00 89.38 206 ARG A CA 1
ATOM 1619 C C . ARG A 1 206 ? -28.708 6.797 39.419 1.00 89.38 206 ARG A C 1
ATOM 1621 O O . ARG A 1 206 ? -29.704 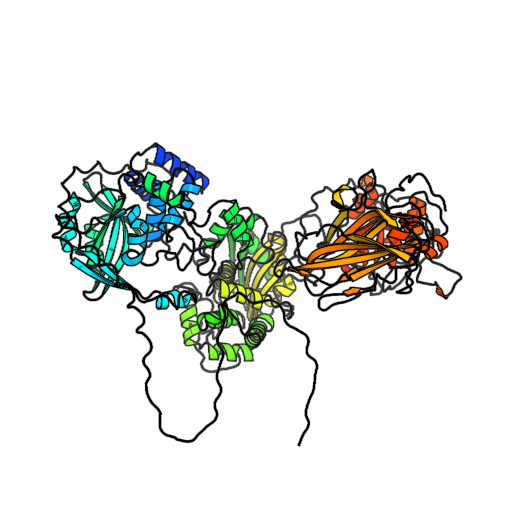6.627 40.125 1.00 89.38 206 ARG A O 1
ATOM 1628 N N . LEU A 1 207 ? -27.825 5.835 39.147 1.00 88.75 207 LEU A N 1
ATOM 1629 C CA . LEU A 1 207 ? -27.917 4.455 39.630 1.00 88.75 207 LEU A CA 1
ATOM 1630 C C . LEU A 1 207 ? -27.814 4.378 41.164 1.00 88.75 207 LEU A C 1
ATOM 1632 O O . LEU A 1 207 ? -27.170 5.219 41.802 1.00 88.75 207 LEU A O 1
ATOM 1636 N N . ALA A 1 208 ? -28.478 3.388 41.776 1.00 83.56 208 ALA A N 1
ATOM 1637 C CA . ALA A 1 208 ? -28.611 3.231 43.234 1.00 83.56 208 ALA A CA 1
ATOM 1638 C C . ALA A 1 208 ? -29.104 4.510 43.954 1.00 83.56 208 ALA A C 1
ATOM 1640 O O . ALA A 1 208 ? -28.800 4.763 45.130 1.00 83.56 208 ALA A O 1
ATOM 1641 N N . GLY A 1 209 ? -29.855 5.348 43.233 1.00 74.88 209 GLY A N 1
ATOM 1642 C CA . GLY A 1 209 ? -30.322 6.655 43.688 1.00 74.88 209 GLY A CA 1
ATOM 1643 C C . GLY A 1 209 ? -29.209 7.646 44.020 1.00 74.88 209 GLY A C 1
ATOM 1644 O O . GLY A 1 209 ? -29.337 8.387 44.993 1.00 74.88 209 GLY A O 1
ATOM 1645 N N . GLY A 1 210 ? -28.106 7.613 43.267 1.00 75.25 210 GLY A N 1
ATOM 1646 C CA . GLY A 1 210 ? -27.006 8.584 43.335 1.00 75.25 210 GLY A CA 1
ATOM 1647 C C . GLY A 1 210 ? -26.088 8.466 44.549 1.00 75.25 210 GLY A C 1
ATOM 1648 O O . GLY A 1 210 ? -25.241 9.321 44.780 1.00 75.25 210 GLY A O 1
ATOM 1649 N N . ARG A 1 211 ? -26.223 7.394 45.338 1.00 75.25 211 ARG A N 1
ATOM 1650 C CA . ARG A 1 211 ? -25.442 7.170 46.574 1.00 75.25 211 ARG A CA 1
ATOM 1651 C C . ARG A 1 211 ? -24.268 6.202 46.402 1.00 75.25 211 ARG A C 1
ATOM 1653 O O . ARG A 1 211 ? -23.641 5.815 47.391 1.00 75.25 211 ARG A O 1
ATOM 1660 N N . ALA A 1 212 ? -24.024 5.735 45.181 1.00 79.44 212 ALA A N 1
ATOM 1661 C CA . ALA A 1 212 ? -23.021 4.712 44.894 1.00 79.44 212 ALA A CA 1
ATOM 1662 C C . ALA A 1 212 ? -21.760 5.255 44.212 1.00 79.44 212 ALA A C 1
ATOM 1664 O O . ALA A 1 212 ? -20.770 4.538 44.168 1.00 79.44 212 ALA A O 1
ATOM 1665 N N . CYS A 1 213 ? -21.765 6.486 43.696 1.00 90.44 213 CYS A N 1
ATOM 1666 C CA . CYS A 1 213 ? -20.646 7.011 42.922 1.00 90.44 213 CYS A CA 1
ATOM 1667 C C . CYS A 1 213 ? -19.593 7.736 43.779 1.00 90.44 213 CYS A C 1
ATOM 1669 O O . CYS A 1 213 ? -19.908 8.359 44.792 1.00 90.44 213 CYS A O 1
ATOM 1671 N N . VAL A 1 214 ? -18.340 7.696 43.328 1.00 91.69 214 VAL A N 1
ATOM 1672 C CA . VAL A 1 214 ? -17.196 8.430 43.884 1.00 91.69 214 VAL A CA 1
ATOM 1673 C C . VAL A 1 214 ? -16.502 9.238 42.774 1.00 91.69 214 VAL A C 1
ATOM 1675 O O . VAL A 1 214 ? -16.601 8.872 41.596 1.00 91.69 214 VAL A O 1
ATOM 1678 N N . PRO A 1 215 ? -15.819 10.349 43.105 1.00 91.12 215 PRO A N 1
ATOM 1679 C CA . PRO A 1 215 ? -15.172 11.194 42.107 1.00 91.12 215 PRO A CA 1
ATOM 1680 C C . PRO A 1 215 ? -13.945 10.528 41.469 1.00 91.12 215 PRO A C 1
ATOM 1682 O O . PRO A 1 215 ? -13.217 9.767 42.102 1.00 91.12 215 PRO A O 1
ATOM 1685 N N . MET A 1 216 ? -13.705 10.877 40.207 1.00 90.19 216 MET A N 1
ATOM 1686 C CA . MET A 1 216 ? -12.564 10.486 39.385 1.00 90.19 216 MET A CA 1
ATOM 1687 C C . MET A 1 216 ? -12.000 11.719 38.684 1.00 90.19 216 MET A C 1
ATOM 1689 O O . MET A 1 216 ? -12.725 12.482 38.043 1.00 90.19 216 MET A O 1
ATOM 1693 N N . ASN A 1 217 ? -10.684 11.892 38.781 1.00 87.12 217 ASN A N 1
ATOM 1694 C CA . ASN A 1 217 ? -9.985 13.027 38.192 1.00 87.12 217 ASN A CA 1
ATOM 1695 C C . ASN A 1 217 ? -8.797 12.542 37.362 1.00 87.12 217 ASN A C 1
ATOM 1697 O O . ASN A 1 217 ? -8.053 11.655 37.782 1.00 87.12 217 ASN A O 1
ATOM 1701 N N . LYS A 1 218 ? -8.592 13.153 36.193 1.00 88.62 218 LYS A N 1
ATOM 1702 C CA . LYS A 1 218 ? -7.429 12.884 35.341 1.00 88.62 218 LYS A CA 1
ATOM 1703 C C . LYS A 1 218 ? -6.958 14.164 34.667 1.00 88.62 218 LYS A C 1
ATOM 1705 O O . LYS A 1 218 ? -7.763 14.936 34.159 1.00 88.62 218 LYS A O 1
ATOM 1710 N N . LEU A 1 219 ? -5.645 14.368 34.649 1.00 90.94 219 LEU A N 1
ATOM 1711 C CA . LEU A 1 219 ? -5.020 15.353 33.774 1.00 90.94 219 LEU A CA 1
ATOM 1712 C C . LEU A 1 219 ? -4.683 14.659 32.453 1.00 90.94 219 LEU A C 1
ATOM 1714 O O . LEU A 1 219 ? -3.879 13.724 32.427 1.00 90.94 219 LEU A O 1
ATOM 1718 N N . ILE A 1 220 ? -5.341 15.081 31.383 1.00 93.38 220 ILE A N 1
ATOM 1719 C CA . ILE A 1 220 ? -5.059 14.656 30.017 1.00 93.38 220 ILE A CA 1
ATOM 1720 C C . ILE A 1 220 ? -4.022 15.627 29.455 1.00 93.38 220 ILE A C 1
ATOM 1722 O O . ILE A 1 220 ? -4.140 16.835 29.633 1.00 93.38 220 ILE A O 1
ATOM 1726 N N . ARG A 1 221 ? -2.985 15.090 28.808 1.00 94.88 221 ARG A N 1
ATOM 1727 C CA . ARG A 1 221 ? -1.897 15.873 28.209 1.00 94.88 221 ARG A CA 1
ATOM 1728 C C . ARG A 1 221 ? -1.798 15.562 26.714 1.00 94.88 221 ARG A C 1
ATOM 1730 O O . ARG A 1 221 ? -0.967 14.727 26.343 1.00 94.88 221 ARG A O 1
ATOM 1737 N N . PRO A 1 222 ? -2.657 16.153 25.863 1.00 95.06 222 PRO A N 1
ATOM 1738 C CA . PRO A 1 222 ? -2.729 15.808 24.446 1.00 95.06 222 PRO A CA 1
ATOM 1739 C C . PRO A 1 222 ? -1.397 16.009 23.716 1.00 95.06 222 PRO A C 1
ATOM 1741 O O . PRO A 1 222 ? -0.923 15.074 23.077 1.00 95.06 222 PRO A O 1
ATOM 1744 N N . ALA A 1 223 ? -0.728 17.153 23.903 1.00 93.50 223 ALA A N 1
ATOM 1745 C CA . ALA A 1 223 ? 0.568 17.435 23.273 1.00 93.50 223 ALA A CA 1
ATOM 1746 C C . ALA A 1 223 ? 1.641 16.376 23.602 1.00 93.50 223 ALA A C 1
ATOM 1748 O O . ALA A 1 223 ? 2.421 15.961 22.746 1.00 93.50 223 ALA A O 1
ATOM 1749 N N . ALA A 1 224 ? 1.661 15.866 24.839 1.00 91.81 224 ALA A N 1
ATOM 1750 C CA . ALA A 1 224 ? 2.593 14.806 25.223 1.00 91.81 224 ALA A CA 1
ATOM 1751 C C . ALA A 1 224 ? 2.305 13.478 24.500 1.00 91.81 224 ALA A C 1
ATOM 1753 O O . ALA A 1 224 ? 3.243 12.762 24.156 1.00 91.81 224 ALA A O 1
ATOM 1754 N N . PHE A 1 225 ? 1.030 13.156 24.265 1.00 90.69 225 PHE A N 1
ATOM 1755 C CA . PHE A 1 225 ? 0.615 11.951 23.545 1.00 90.69 225 PHE A CA 1
ATOM 1756 C C . PHE A 1 225 ? 0.868 12.062 22.037 1.00 90.69 225 PHE A C 1
ATOM 1758 O O . PHE A 1 225 ? 1.432 11.143 21.447 1.00 90.69 225 PHE A O 1
ATOM 1765 N N . PHE A 1 226 ? 0.499 13.186 21.416 1.00 90.50 226 PHE A N 1
ATOM 1766 C CA . PHE A 1 226 ? 0.609 13.369 19.965 1.00 90.50 226 PHE A CA 1
ATOM 1767 C C . PHE A 1 226 ? 2.026 13.653 19.472 1.00 90.50 226 PHE A C 1
ATOM 1769 O O . PHE A 1 226 ? 2.295 13.541 18.277 1.00 90.50 226 PHE A O 1
ATOM 1776 N N . ARG A 1 227 ? 2.973 13.903 20.383 1.00 83.56 227 ARG A N 1
ATOM 1777 C CA . ARG A 1 227 ? 4.393 14.044 20.044 1.00 83.56 227 ARG A CA 1
ATOM 1778 C C . ARG A 1 227 ? 4.962 12.875 19.249 1.00 83.56 227 ARG A C 1
ATOM 1780 O O . ARG A 1 227 ? 5.819 13.101 18.407 1.00 83.56 227 ARG A O 1
ATOM 1787 N N . GLN A 1 228 ? 4.477 11.658 19.476 1.00 75.75 228 GLN A N 1
ATOM 1788 C CA . GLN A 1 228 ? 4.922 10.477 18.726 1.00 75.75 228 GLN A CA 1
ATOM 1789 C C . GLN A 1 228 ? 4.511 10.491 17.240 1.00 75.75 228 GLN A C 1
ATOM 1791 O O . GLN A 1 228 ? 5.083 9.750 16.451 1.00 75.75 228 GLN A O 1
ATOM 1796 N N . PHE A 1 229 ? 3.540 11.329 16.870 1.00 80.88 229 PHE A N 1
ATOM 1797 C CA . PHE A 1 229 ? 3.083 11.546 15.494 1.00 80.88 229 PHE A CA 1
ATOM 1798 C C . PHE A 1 229 ? 3.537 12.905 14.941 1.00 80.88 229 PHE A C 1
ATOM 1800 O O . PHE A 1 229 ? 3.163 13.264 13.837 1.00 80.88 229 PHE A O 1
ATOM 1807 N N . ASN A 1 230 ? 4.299 13.668 15.733 1.00 78.25 230 ASN A N 1
ATOM 1808 C CA . ASN A 1 230 ? 4.636 15.070 15.499 1.00 78.25 230 ASN A CA 1
ATOM 1809 C C . ASN A 1 230 ? 3.427 15.995 15.233 1.00 78.25 230 ASN A C 1
ATOM 1811 O O . ASN A 1 230 ? 3.499 16.939 14.453 1.00 78.25 230 ASN A O 1
ATOM 1815 N N . LEU A 1 231 ? 2.313 15.754 15.929 1.00 86.44 231 LEU A N 1
ATOM 1816 C CA . LEU A 1 231 ? 1.086 16.548 15.814 1.00 86.44 231 LEU A CA 1
ATOM 1817 C C . LEU A 1 231 ? 0.713 17.215 17.145 1.00 86.44 231 LEU A C 1
ATOM 1819 O O . LEU A 1 231 ? 1.152 16.790 18.215 1.00 86.44 231 LEU A O 1
ATOM 1823 N N . GLY A 1 232 ? -0.128 18.254 17.079 1.00 89.06 232 GLY A N 1
ATOM 1824 C CA . GLY A 1 232 ? -0.866 18.801 18.228 1.00 89.06 232 GLY A CA 1
ATOM 1825 C C . GLY A 1 232 ? -0.015 19.335 19.385 1.00 89.06 232 GLY A C 1
ATOM 1826 O O . GLY A 1 232 ? -0.433 19.241 20.539 1.00 89.06 232 GLY A O 1
ATOM 1827 N N . GLN A 1 233 ? 1.184 19.859 19.112 1.00 90.00 233 GLN A N 1
ATOM 1828 C CA . GLN A 1 233 ? 2.098 20.354 20.158 1.00 90.00 233 GLN A CA 1
ATOM 1829 C C . GLN A 1 233 ? 1.610 21.633 20.850 1.00 90.00 233 GLN A C 1
ATOM 1831 O O . GLN A 1 233 ? 2.088 21.982 21.928 1.00 90.00 233 GLN A O 1
ATOM 1836 N N . ASP A 1 234 ? 0.662 22.320 20.229 1.00 92.00 234 ASP A N 1
ATOM 1837 C CA . ASP A 1 234 ? -0.038 23.503 20.713 1.00 92.00 234 ASP A CA 1
ATOM 1838 C C . ASP A 1 234 ? -1.284 23.170 21.556 1.00 92.00 234 ASP A C 1
ATOM 1840 O O . ASP A 1 234 ? -1.868 24.068 22.166 1.00 92.00 234 ASP A O 1
ATOM 1844 N N . LEU A 1 235 ? -1.684 21.893 21.643 1.00 92.88 235 LEU A N 1
ATOM 1845 C CA . LEU A 1 235 ? -2.857 21.485 22.417 1.00 92.88 235 LEU A CA 1
ATOM 1846 C C . LEU A 1 235 ? -2.622 21.639 23.933 1.00 92.88 235 LEU A C 1
ATOM 1848 O O . LEU A 1 235 ? -1.638 21.108 24.462 1.00 92.88 235 LEU A O 1
ATOM 1852 N N . PRO A 1 236 ? -3.535 22.306 24.665 1.00 95.56 236 PRO A N 1
ATOM 1853 C CA . PRO A 1 236 ? -3.384 22.536 26.098 1.00 95.56 236 PRO A CA 1
ATOM 1854 C C . PRO A 1 236 ? -3.613 21.263 26.927 1.00 95.56 236 PRO A C 1
ATOM 1856 O O . PRO A 1 236 ? -4.335 20.353 26.527 1.00 95.56 236 PRO A O 1
ATOM 1859 N N . ASP A 1 237 ? -3.043 21.231 28.135 1.00 95.81 237 ASP A N 1
ATOM 1860 C CA . ASP A 1 237 ? -3.394 20.236 29.153 1.00 95.81 237 ASP A CA 1
ATOM 1861 C C . ASP A 1 237 ? -4.876 20.392 29.562 1.00 95.81 237 ASP A C 1
ATOM 1863 O O . ASP A 1 237 ? -5.342 21.488 29.883 1.00 95.81 237 ASP A O 1
ATOM 1867 N N . GLU A 1 238 ? -5.612 19.281 29.624 1.00 94.62 238 GLU A N 1
ATOM 1868 C CA . GLU A 1 238 ? -7.048 19.249 29.922 1.00 94.62 238 GLU A CA 1
ATOM 1869 C C . GLU A 1 238 ? -7.321 18.545 31.258 1.00 94.62 238 GLU A C 1
ATOM 1871 O O . GLU A 1 238 ? -6.882 17.416 31.503 1.00 94.62 238 GLU A O 1
ATOM 1876 N N . ARG A 1 239 ? -8.094 19.179 32.148 1.00 91.19 239 ARG A N 1
ATOM 1877 C CA . ARG A 1 239 ? -8.535 18.553 33.404 1.00 91.19 239 ARG A CA 1
ATOM 1878 C C . ARG A 1 239 ? -9.890 17.876 33.208 1.00 91.19 239 ARG A C 1
ATOM 1880 O O . ARG A 1 239 ? -10.916 18.541 33.136 1.00 91.19 239 ARG A O 1
ATOM 1887 N N . MET A 1 240 ? -9.893 16.548 33.204 1.00 90.94 240 MET A N 1
ATOM 1888 C CA . MET A 1 240 ? -11.102 15.730 33.155 1.00 90.94 240 MET A CA 1
ATOM 1889 C C . MET A 1 240 ? -11.601 15.440 34.577 1.00 90.94 240 MET A C 1
ATOM 1891 O O . MET A 1 240 ? -10.864 14.884 35.399 1.00 90.94 240 MET A O 1
ATOM 1895 N N . THR A 1 241 ? -12.865 15.773 34.842 1.00 89.50 241 THR A N 1
ATOM 1896 C CA . THR A 1 241 ? -13.581 15.431 36.083 1.00 89.50 241 THR A CA 1
ATOM 1897 C C . THR A 1 241 ? -14.797 14.571 35.742 1.00 89.50 241 THR A C 1
ATOM 1899 O O . THR A 1 241 ? -15.491 14.835 34.764 1.00 89.50 241 THR A O 1
ATOM 1902 N N . SER A 1 242 ? -15.006 13.490 36.489 1.00 92.88 242 SER A N 1
ATOM 1903 C CA . SER A 1 242 ? -16.102 12.534 36.294 1.00 92.88 242 SER A CA 1
ATOM 1904 C C . SER A 1 242 ? -16.362 11.791 37.609 1.00 92.88 242 SER A C 1
ATOM 1906 O O . SER A 1 242 ? -15.658 11.979 38.598 1.00 92.88 242 SER A O 1
ATOM 1908 N N . THR A 1 243 ? -17.346 10.903 37.618 1.00 94.31 243 THR A N 1
ATOM 1909 C CA . THR A 1 243 ? -17.622 9.950 38.695 1.00 94.31 243 THR A CA 1
ATOM 1910 C C . THR A 1 243 ? -17.620 8.508 38.177 1.00 94.31 243 THR A C 1
ATOM 1912 O O . THR A 1 243 ? -17.718 8.271 36.964 1.00 94.31 243 THR A O 1
ATOM 1915 N N . TYR A 1 244 ? -17.465 7.548 39.092 1.00 95.56 244 TYR A N 1
ATOM 1916 C CA . TYR A 1 244 ? -17.605 6.107 38.846 1.00 95.56 244 TYR A CA 1
ATOM 1917 C C . TYR A 1 244 ? -18.206 5.395 40.064 1.00 95.56 244 TYR A C 1
ATOM 1919 O O . TYR A 1 244 ? -18.176 5.926 41.170 1.00 95.56 244 TYR A O 1
ATOM 1927 N N . ILE A 1 245 ? -18.750 4.197 39.872 1.00 96.44 245 ILE A N 1
ATOM 1928 C CA . ILE A 1 245 ? -19.317 3.345 40.925 1.00 96.44 245 ILE A CA 1
ATOM 1929 C C . ILE A 1 245 ? -18.249 2.335 41.358 1.00 96.44 245 ILE A C 1
ATOM 1931 O O . ILE A 1 245 ? -17.825 1.545 40.511 1.00 96.44 245 ILE A O 1
ATOM 1935 N N . PRO A 1 246 ? -17.798 2.334 42.628 1.00 95.44 246 PRO A N 1
ATOM 1936 C CA . PRO A 1 246 ? -16.795 1.394 43.118 1.00 95.44 246 PRO A CA 1
ATOM 1937 C C . PRO A 1 246 ? -17.226 -0.063 42.976 1.00 95.44 246 PRO A C 1
ATOM 1939 O O . PRO A 1 246 ? -18.415 -0.372 43.090 1.00 95.44 246 PRO A O 1
ATOM 1942 N N . THR A 1 247 ? -16.261 -0.964 42.784 1.00 95.25 247 THR A N 1
ATOM 1943 C CA . THR A 1 247 ? -16.491 -2.411 42.622 1.00 95.25 247 THR A CA 1
ATOM 1944 C C . THR A 1 247 ? -17.402 -2.993 43.709 1.00 95.25 247 THR A C 1
ATOM 1946 O O . THR A 1 247 ? -18.299 -3.780 43.410 1.00 95.25 247 THR A O 1
ATOM 1949 N N . GLU A 1 248 ? -17.244 -2.564 44.961 1.00 93.69 248 GLU A N 1
ATOM 1950 C CA . GLU A 1 248 ? -18.017 -3.051 46.112 1.00 93.69 248 GLU A CA 1
ATOM 1951 C C . GLU A 1 248 ? -19.487 -2.619 46.069 1.00 93.69 248 GLU A C 1
ATOM 1953 O O . GLU A 1 248 ? -20.332 -3.235 46.717 1.00 93.69 248 GLU A O 1
ATOM 1958 N N . ARG A 1 249 ? -19.794 -1.557 45.317 1.00 95.31 249 ARG A N 1
ATOM 1959 C CA . ARG A 1 249 ? -21.135 -0.977 45.174 1.00 95.31 249 ARG A CA 1
ATOM 1960 C C . ARG A 1 249 ? -21.845 -1.432 43.899 1.00 95.31 249 ARG A C 1
ATOM 1962 O O . ARG A 1 249 ? -23.030 -1.158 43.745 1.00 95.31 249 ARG A O 1
ATOM 1969 N N . VAL A 1 250 ? -21.170 -2.157 43.003 1.00 95.12 250 VAL A N 1
ATOM 1970 C CA . VAL A 1 250 ? -21.788 -2.693 41.776 1.00 95.12 250 VAL A CA 1
ATOM 1971 C C . VAL A 1 250 ? -22.974 -3.636 42.046 1.00 95.12 250 VAL A C 1
ATOM 1973 O O . VAL A 1 250 ? -23.964 -3.534 41.321 1.00 95.12 250 VAL A O 1
ATOM 1976 N N . PRO A 1 251 ? -22.976 -4.494 43.090 1.00 94.00 251 PRO A N 1
ATOM 1977 C CA . PRO A 1 251 ? -24.155 -5.294 43.434 1.00 94.00 251 PRO A CA 1
ATOM 1978 C C . PRO A 1 251 ? -25.439 -4.472 43.645 1.00 94.00 251 PRO A C 1
ATOM 1980 O O . PRO A 1 251 ? -26.523 -4.953 43.314 1.00 94.00 251 PRO A O 1
ATOM 1983 N N . ASP A 1 252 ? -25.325 -3.225 44.121 1.00 92.88 252 ASP A N 1
ATOM 1984 C CA . ASP A 1 252 ? -26.472 -2.346 44.395 1.00 92.88 252 ASP A CA 1
ATOM 1985 C C . ASP A 1 252 ? -27.199 -1.906 43.115 1.00 92.88 252 ASP A C 1
ATOM 1987 O O . ASP A 1 252 ? -28.382 -1.567 43.164 1.00 92.88 252 ASP A O 1
ATOM 1991 N N . ILE A 1 253 ? -26.501 -1.901 41.973 1.00 93.25 253 ILE A N 1
ATOM 1992 C CA . ILE A 1 253 ? -27.008 -1.361 40.704 1.00 93.25 253 ILE A CA 1
ATOM 1993 C C . ILE A 1 253 ? -27.408 -2.436 39.700 1.00 93.25 253 ILE A C 1
ATOM 1995 O O . ILE A 1 253 ? -28.005 -2.099 38.680 1.00 93.25 253 ILE A O 1
ATOM 1999 N N . LEU A 1 254 ? -27.108 -3.719 39.960 1.00 93.00 254 LEU A N 1
ATOM 2000 C CA . LEU A 1 254 ? -27.327 -4.798 38.988 1.00 93.00 254 LEU A CA 1
ATOM 2001 C C . LEU A 1 254 ? -28.756 -4.772 38.445 1.00 93.00 254 LEU A C 1
ATOM 2003 O O . LEU A 1 254 ? -28.946 -4.797 37.235 1.00 93.00 254 LEU A O 1
ATOM 2007 N N . GLY A 1 255 ? -29.751 -4.623 39.326 1.00 90.00 255 GLY A N 1
ATOM 2008 C CA . GLY A 1 255 ? -31.177 -4.570 38.978 1.00 90.00 255 GLY A CA 1
ATOM 2009 C C . GLY A 1 255 ? -31.597 -3.426 38.043 1.00 90.00 255 GLY A C 1
ATOM 2010 O O . GLY A 1 255 ? -32.695 -3.479 37.499 1.00 90.00 255 GLY A O 1
ATOM 2011 N N . GLU A 1 256 ? -30.758 -2.406 37.861 1.00 91.50 256 GLU A N 1
ATOM 2012 C CA . GLU A 1 256 ? -31.020 -1.236 37.011 1.00 91.50 256 GLU A CA 1
ATOM 2013 C C . GLU A 1 256 ? -30.288 -1.293 35.657 1.00 91.50 256 GLU A C 1
ATOM 2015 O O . GLU A 1 256 ? -30.632 -0.531 34.745 1.00 91.50 256 GLU A O 1
ATOM 2020 N N . LEU A 1 257 ? -29.301 -2.186 35.521 1.00 93.62 257 LEU A N 1
ATOM 2021 C CA . LEU A 1 257 ? -28.561 -2.419 34.280 1.00 93.62 257 LEU A CA 1
ATOM 2022 C C . LEU A 1 257 ? -29.436 -3.133 33.243 1.00 93.62 257 LEU A C 1
ATOM 2024 O O . LEU A 1 257 ? -30.326 -3.915 33.595 1.00 93.62 257 LEU A O 1
ATOM 2028 N N . ARG A 1 258 ? -29.194 -2.826 31.968 1.00 92.56 258 ARG A N 1
ATOM 2029 C CA . ARG A 1 258 ? -29.948 -3.329 30.814 1.00 92.56 258 ARG A CA 1
ATOM 2030 C C . ARG A 1 258 ? -29.005 -3.785 29.712 1.00 92.56 258 ARG A C 1
ATOM 2032 O O . ARG A 1 258 ? -27.856 -3.351 29.660 1.00 92.56 258 ARG A O 1
ATOM 2039 N N . ASP A 1 259 ? -29.527 -4.622 28.824 1.00 93.75 259 ASP A N 1
ATOM 2040 C CA . ASP A 1 259 ? -28.848 -4.983 27.586 1.00 93.75 259 ASP A CA 1
ATOM 2041 C C . ASP A 1 259 ? -28.383 -3.742 26.824 1.00 93.75 259 ASP A C 1
ATOM 2043 O O . ASP A 1 259 ? -29.092 -2.737 26.737 1.00 93.75 259 ASP A O 1
ATOM 2047 N N . GLY A 1 260 ? -27.161 -3.811 26.304 1.00 95.38 260 GLY A N 1
ATOM 2048 C CA . GLY A 1 260 ? -26.578 -2.752 25.493 1.00 95.38 260 GLY A CA 1
ATOM 2049 C C . GLY A 1 260 ? -26.124 -1.526 26.286 1.00 95.38 260 GLY A C 1
ATOM 2050 O O . GLY A 1 260 ? -25.724 -0.547 25.657 1.00 95.38 260 GLY A O 1
ATOM 2051 N N . ASP A 1 261 ? -26.138 -1.549 27.624 1.00 97.94 261 ASP A N 1
ATOM 2052 C CA . ASP A 1 261 ? -25.434 -0.535 28.416 1.00 97.94 261 ASP A CA 1
ATOM 2053 C C . ASP A 1 261 ? -23.921 -0.642 28.157 1.00 97.94 261 ASP A C 1
ATOM 2055 O O . ASP A 1 261 ? -23.325 -1.712 28.287 1.00 97.94 261 ASP A O 1
ATOM 2059 N N . PHE A 1 262 ? -23.284 0.473 27.813 1.00 98.62 262 PHE A N 1
ATOM 2060 C CA . PHE A 1 262 ? -21.838 0.562 27.646 1.00 98.62 262 PHE A CA 1
ATOM 2061 C C . PHE A 1 262 ? -21.169 0.699 29.011 1.00 98.62 262 PHE A C 1
ATOM 2063 O O . PHE A 1 262 ? -21.487 1.596 29.802 1.00 98.62 262 PHE A O 1
ATOM 2070 N N . VAL A 1 263 ? -20.197 -0.167 29.276 1.00 98.12 263 VAL A N 1
ATOM 2071 C CA . VAL A 1 263 ? -19.459 -0.200 30.538 1.00 98.12 263 VAL A CA 1
ATOM 2072 C C . VAL A 1 263 ? -18.040 0.279 30.305 1.00 98.12 263 VAL A C 1
ATOM 2074 O O . VAL A 1 263 ? -17.289 -0.302 29.528 1.00 98.12 263 VAL A O 1
ATOM 2077 N N . ASN A 1 264 ? -17.635 1.304 31.041 1.00 98.44 264 ASN A N 1
ATOM 2078 C CA . ASN A 1 264 ? -16.234 1.657 31.231 1.00 98.44 264 ASN A CA 1
ATOM 2079 C C . ASN A 1 264 ? -15.728 0.985 32.512 1.00 98.44 264 ASN A C 1
ATOM 2081 O O . ASN A 1 264 ? -16.227 1.290 33.596 1.00 98.44 264 ASN A O 1
ATOM 2085 N N . ILE A 1 265 ? -14.717 0.121 32.411 1.00 98.12 265 ILE A N 1
ATOM 2086 C CA . ILE A 1 265 ? -14.012 -0.437 33.570 1.00 98.12 265 ILE A CA 1
ATOM 2087 C C . ILE A 1 265 ? -12.968 0.576 34.025 1.00 98.12 265 ILE A C 1
ATOM 2089 O O . ILE A 1 265 ? -12.018 0.893 33.300 1.00 98.12 265 ILE A O 1
ATOM 2093 N N . ILE A 1 266 ? -13.143 1.085 35.238 1.00 96.88 266 ILE A N 1
ATOM 2094 C CA . ILE A 1 266 ? -12.260 2.082 35.827 1.00 96.88 266 ILE A CA 1
ATOM 2095 C C . ILE A 1 266 ? -11.134 1.374 36.567 1.00 96.88 266 ILE A C 1
ATOM 2097 O O . ILE A 1 266 ? -11.371 0.522 37.427 1.00 96.88 266 ILE A O 1
ATOM 2101 N N . ARG A 1 267 ? -9.903 1.754 36.230 1.00 95.75 267 ARG A N 1
ATOM 2102 C CA . ARG A 1 267 ? -8.670 1.276 36.850 1.00 95.75 267 ARG A CA 1
ATOM 2103 C C . ARG A 1 267 ? -7.864 2.432 37.428 1.00 95.75 267 ARG A C 1
ATOM 2105 O O . ARG A 1 267 ? -8.062 3.586 37.047 1.00 95.75 267 ARG A O 1
ATOM 2112 N N . GLY A 1 268 ? -6.943 2.102 38.323 1.00 91.88 268 GLY A N 1
ATOM 2113 C CA . GLY A 1 268 ? -5.923 3.005 38.834 1.00 91.88 268 GLY A CA 1
ATOM 2114 C C . GLY A 1 268 ? -5.718 2.913 40.334 1.00 91.88 268 GLY A C 1
ATOM 2115 O O . GLY A 1 268 ? -5.828 1.834 40.918 1.00 91.88 268 GLY A O 1
ATOM 2116 N N . ASP A 1 269 ? -5.402 4.046 40.947 1.00 85.94 269 ASP A N 1
ATOM 2117 C CA . ASP A 1 269 ? -5.255 4.217 42.393 1.00 85.94 269 ASP A CA 1
ATOM 2118 C C . ASP A 1 269 ? -6.098 5.391 42.902 1.00 85.94 269 ASP A C 1
ATOM 2120 O O . ASP A 1 269 ? -6.919 5.917 42.159 1.00 85.94 269 ASP A O 1
ATOM 2124 N N . ASP A 1 270 ? -5.946 5.793 44.165 1.00 77.44 270 ASP A N 1
ATOM 2125 C CA . ASP A 1 270 ? -6.717 6.906 44.740 1.00 77.44 270 ASP A CA 1
ATOM 2126 C C . ASP A 1 270 ? -6.299 8.278 44.171 1.00 77.44 270 ASP A C 1
ATOM 2128 O O . ASP A 1 270 ? -7.018 9.266 44.323 1.00 77.44 270 ASP A O 1
ATOM 2132 N N . ARG A 1 271 ? -5.148 8.355 43.491 1.00 79.38 271 ARG A N 1
ATOM 2133 C CA . ARG A 1 271 ? -4.578 9.585 42.920 1.00 79.38 271 ARG A CA 1
ATOM 2134 C C . ARG A 1 271 ? -4.861 9.730 41.427 1.00 79.38 271 ARG A C 1
ATOM 2136 O O . ARG A 1 271 ? -4.967 10.859 40.950 1.00 79.38 271 ARG A O 1
ATOM 2143 N N . LEU A 1 272 ? -4.952 8.623 40.693 1.00 85.00 272 LEU A N 1
ATOM 2144 C CA . LEU A 1 272 ? -5.138 8.599 39.246 1.00 85.00 272 LEU A CA 1
ATOM 2145 C C . LEU A 1 272 ? -6.088 7.468 38.852 1.00 85.00 272 LEU A C 1
ATOM 2147 O O . LEU A 1 272 ? -5.742 6.295 38.978 1.00 85.00 272 LEU A O 1
ATOM 2151 N N . GLN A 1 273 ? -7.244 7.823 38.290 1.00 91.12 273 GLN A N 1
ATOM 2152 C CA . GLN A 1 273 ? -8.192 6.864 37.718 1.00 91.12 273 GLN A CA 1
ATOM 2153 C C . GLN A 1 273 ? -8.337 7.071 36.206 1.00 91.12 273 GLN A C 1
ATOM 2155 O O . GLN A 1 273 ? -8.259 8.192 35.696 1.00 91.12 273 GLN A O 1
ATOM 2160 N N . TRP A 1 274 ? -8.548 5.987 35.460 1.00 92.38 274 TRP A N 1
ATOM 2161 C CA . TRP A 1 274 ? -8.816 6.018 34.020 1.00 92.38 274 TRP A CA 1
ATOM 2162 C C . TRP A 1 274 ? -9.709 4.849 33.597 1.00 92.38 274 TRP A C 1
ATOM 2164 O O . TRP A 1 274 ? -9.751 3.822 34.269 1.00 92.38 274 TRP A O 1
ATOM 2174 N N . ALA A 1 275 ? -10.402 4.980 32.463 1.00 95.31 275 ALA A N 1
ATOM 2175 C CA . ALA A 1 275 ? -11.017 3.822 31.818 1.00 95.31 275 ALA A CA 1
ATOM 2176 C C . ALA A 1 275 ? -9.915 2.951 31.212 1.00 95.31 275 ALA A C 1
ATOM 2178 O O . ALA A 1 275 ? -9.203 3.388 30.309 1.00 95.31 275 ALA A O 1
ATOM 2179 N N . GLY A 1 276 ? -9.734 1.754 31.768 1.00 94.75 276 GLY A N 1
ATOM 2180 C CA . GLY A 1 276 ? -8.708 0.805 31.340 1.00 94.75 276 GLY A CA 1
ATOM 2181 C C . GLY A 1 276 ? -9.236 -0.315 30.450 1.00 94.75 276 GLY A C 1
ATOM 2182 O O . GLY A 1 276 ? -8.432 -1.092 29.944 1.00 94.75 276 GLY A O 1
ATOM 2183 N N . HIS A 1 277 ? -10.559 -0.436 30.316 1.00 97.62 277 HIS A N 1
ATOM 2184 C CA . HIS A 1 277 ? -11.226 -1.447 29.500 1.00 97.62 277 HIS A CA 1
ATOM 2185 C C . HIS A 1 277 ? -12.696 -1.069 29.267 1.00 97.62 277 HIS A C 1
ATOM 2187 O O . HIS A 1 277 ? -13.248 -0.275 30.032 1.00 97.62 277 HIS A O 1
ATOM 2193 N N . THR A 1 278 ? -13.343 -1.646 28.255 1.00 98.50 278 THR A N 1
ATOM 2194 C CA . THR A 1 278 ? -14.773 -1.434 27.989 1.00 98.50 278 THR A CA 1
ATOM 2195 C C . THR A 1 278 ? -15.460 -2.680 27.419 1.00 98.50 278 THR A C 1
ATOM 2197 O O . THR A 1 278 ? -14.797 -3.657 27.071 1.00 98.50 278 THR A O 1
ATOM 2200 N N . GLY A 1 279 ? -16.789 -2.674 27.402 1.00 98.50 279 GLY A N 1
ATOM 2201 C CA . GLY A 1 279 ? -17.649 -3.730 26.883 1.00 98.50 279 GLY A CA 1
ATOM 2202 C C . GLY A 1 279 ? -19.121 -3.351 27.022 1.00 98.50 279 GLY A C 1
ATOM 2203 O O . GLY A 1 279 ? -19.455 -2.228 27.411 1.00 98.50 279 GLY A O 1
ATOM 2204 N N . LEU A 1 280 ? -19.992 -4.310 26.734 1.00 98.38 280 LEU A N 1
ATOM 2205 C CA . LEU A 1 280 ? -21.443 -4.168 26.789 1.00 98.38 280 LEU A CA 1
ATOM 2206 C C . LEU A 1 280 ? -22.010 -4.993 27.947 1.00 98.38 280 LEU A C 1
ATOM 2208 O O . LEU A 1 280 ? -21.510 -6.081 28.244 1.00 98.38 280 LEU A O 1
ATOM 2212 N N . ILE A 1 281 ? -23.071 -4.502 28.582 1.00 97.88 281 ILE A N 1
ATOM 2213 C CA . ILE A 1 281 ? -23.914 -5.336 29.438 1.00 97.88 281 ILE A CA 1
ATOM 2214 C C . ILE A 1 281 ? -24.755 -6.256 28.559 1.00 97.88 281 ILE A C 1
ATOM 2216 O O . ILE A 1 281 ? -25.394 -5.803 27.606 1.00 97.88 281 ILE A O 1
ATOM 2220 N N . ALA A 1 282 ? -24.770 -7.532 28.929 1.00 95.81 282 ALA A N 1
ATOM 2221 C CA . ALA A 1 282 ? -25.669 -8.534 28.383 1.00 95.81 282 ALA A CA 1
ATOM 2222 C C . ALA A 1 282 ? -26.438 -9.205 29.531 1.00 95.81 282 ALA A C 1
ATOM 2224 O O . ALA A 1 282 ? -25.834 -9.663 30.504 1.00 95.81 282 ALA A O 1
ATOM 2225 N N . ILE A 1 283 ? -27.764 -9.253 29.441 1.00 94.00 283 ILE A N 1
ATOM 2226 C CA . ILE A 1 283 ? -28.626 -9.900 30.428 1.00 94.00 283 ILE A CA 1
ATOM 2227 C C . ILE A 1 283 ? -28.815 -11.369 30.032 1.00 94.00 283 ILE A C 1
ATOM 2229 O O . ILE A 1 283 ? -29.106 -11.706 28.876 1.00 94.00 283 ILE A O 1
ATOM 2233 N N . GLY A 1 284 ? -28.571 -12.257 30.994 1.00 89.56 284 GLY A N 1
ATOM 2234 C CA . GLY A 1 284 ? -28.738 -13.698 30.854 1.00 89.56 284 GLY A CA 1
ATOM 2235 C C . GLY A 1 284 ? -30.207 -14.133 30.9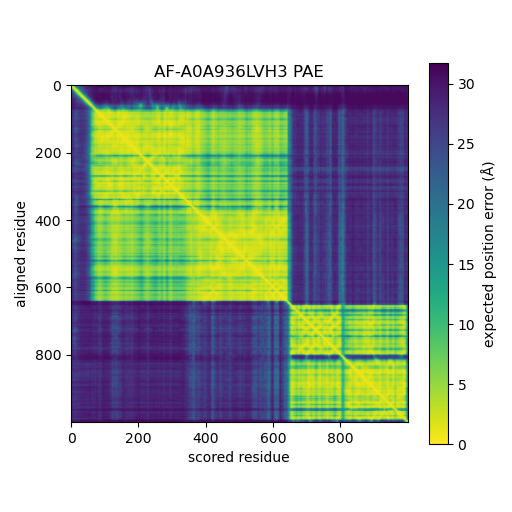48 1.00 89.56 284 GLY A C 1
ATOM 2236 O O . GLY A 1 284 ? -31.035 -13.409 31.506 1.00 89.56 284 GLY A O 1
ATOM 2237 N N . PRO A 1 285 ? -30.559 -15.333 30.447 1.00 84.69 285 PRO A N 1
ATOM 2238 C CA . PRO A 1 285 ? -31.904 -15.904 30.598 1.00 84.69 285 PRO A CA 1
ATOM 2239 C C . PRO A 1 285 ? -32.366 -16.074 32.055 1.00 84.69 285 PRO A C 1
ATOM 2241 O O . PRO A 1 285 ? -33.561 -16.169 32.316 1.00 84.69 285 PRO A O 1
ATOM 2244 N N . ASP A 1 286 ? -31.420 -16.134 32.990 1.00 87.31 286 ASP A N 1
ATOM 2245 C CA . ASP A 1 286 ? -31.588 -16.277 34.437 1.00 87.31 286 ASP A CA 1
ATOM 2246 C C . ASP A 1 286 ? -31.446 -14.940 35.192 1.00 87.31 286 ASP A C 1
ATOM 2248 O O . ASP A 1 286 ? -31.161 -14.931 36.390 1.00 87.31 286 ASP A O 1
ATOM 2252 N N . ASP A 1 287 ? -31.623 -13.809 34.497 1.00 87.25 287 ASP A N 1
ATOM 2253 C CA . ASP A 1 287 ? -31.437 -12.447 35.020 1.00 87.25 287 ASP A CA 1
ATOM 2254 C C . ASP A 1 287 ? -29.991 -12.105 35.441 1.00 87.25 287 ASP A C 1
ATOM 2256 O O . ASP A 1 287 ? -29.760 -11.045 36.053 1.00 87.25 287 ASP A O 1
ATOM 2260 N N . SER A 1 288 ? -29.008 -12.952 35.090 1.00 91.88 288 SER A N 1
ATOM 2261 C CA . SER A 1 288 ? -27.590 -12.665 35.311 1.00 91.88 288 SER A CA 1
ATOM 2262 C C . SER A 1 288 ? -27.162 -11.413 34.542 1.00 91.88 288 SER A C 1
ATOM 2264 O O . SER A 1 288 ? -27.644 -11.129 33.446 1.00 91.88 288 SER A O 1
ATOM 2266 N N . VAL A 1 289 ? -26.245 -10.637 35.122 1.00 95.88 289 VAL A N 1
ATOM 2267 C CA . VAL A 1 289 ? -25.667 -9.459 34.465 1.00 95.88 289 VAL A CA 1
ATOM 2268 C C . VAL A 1 289 ? -24.255 -9.805 34.021 1.00 95.88 289 VAL A C 1
ATOM 2270 O O . VAL A 1 289 ? -23.333 -9.889 34.841 1.00 95.88 289 VAL A O 1
ATOM 2273 N N . ASN A 1 290 ? -24.097 -9.996 32.718 1.00 97.31 290 ASN A N 1
ATOM 2274 C CA . ASN A 1 290 ? -22.837 -10.374 32.105 1.00 97.31 290 ASN A CA 1
ATOM 2275 C C . ASN A 1 290 ? -22.157 -9.163 31.462 1.00 97.31 290 ASN A C 1
ATOM 2277 O O . ASN A 1 290 ? -22.786 -8.175 31.078 1.00 97.31 290 ASN A O 1
ATOM 2281 N N . PHE A 1 291 ? -20.843 -9.269 31.349 1.00 98.31 291 PHE A N 1
ATOM 2282 C CA . PHE A 1 291 ? -19.956 -8.361 30.659 1.00 98.31 291 PHE A CA 1
ATOM 2283 C C . PHE A 1 291 ? -19.497 -9.034 29.364 1.00 98.31 291 PHE A C 1
ATOM 2285 O O . PHE A 1 291 ? -18.807 -10.055 29.392 1.00 98.31 291 PHE A O 1
ATOM 2292 N N . LEU A 1 292 ? -19.915 -8.475 28.230 1.00 98.25 292 LEU A N 1
ATOM 2293 C CA . LEU A 1 292 ? -19.598 -8.954 26.889 1.00 98.25 292 LEU A CA 1
ATOM 2294 C C . LEU A 1 292 ? -18.556 -8.025 26.265 1.00 98.25 292 LEU A C 1
ATOM 2296 O O . LEU A 1 292 ? -18.821 -6.841 26.044 1.00 98.25 292 LEU A O 1
ATOM 2300 N N . HIS A 1 293 ? -17.348 -8.533 26.028 1.00 98.56 293 HIS A N 1
ATOM 2301 C CA . HIS A 1 293 ? -16.209 -7.689 25.664 1.00 98.56 293 HIS A CA 1
ATOM 2302 C C . HIS A 1 293 ? -15.131 -8.428 24.872 1.00 98.56 293 HIS A C 1
ATOM 2304 O O . HIS A 1 293 ? -14.993 -9.649 24.961 1.00 98.56 293 HIS A O 1
ATOM 2310 N N . SER A 1 294 ? -14.307 -7.660 24.154 1.00 98.44 294 SER A N 1
ATOM 2311 C CA . SER A 1 294 ? -13.093 -8.156 23.503 1.00 98.44 294 SER A CA 1
ATOM 2312 C C . SER A 1 294 ? -11.880 -8.031 24.420 1.00 98.44 294 SER A C 1
ATOM 2314 O O . SER A 1 294 ? -11.579 -6.948 24.921 1.00 98.44 294 SER A O 1
ATOM 2316 N N . VAL A 1 295 ? -11.191 -9.140 24.683 1.00 96.56 295 VAL A N 1
ATOM 2317 C CA . VAL A 1 295 ? -9.952 -9.207 25.474 1.00 96.56 295 VAL A CA 1
ATOM 2318 C C . VAL A 1 295 ? -9.125 -10.399 25.002 1.00 96.56 295 VAL A C 1
ATOM 2320 O O . VAL A 1 295 ? -9.688 -11.365 24.503 1.00 96.56 295 VAL A O 1
ATOM 2323 N N . SER A 1 296 ? -7.805 -10.383 25.186 1.00 94.06 296 SER A N 1
ATOM 2324 C CA . SER A 1 296 ? -6.967 -11.526 24.808 1.00 94.06 296 SER A CA 1
ATOM 2325 C C . SER A 1 296 ? -7.421 -12.838 25.490 1.00 94.06 296 SER A C 1
ATOM 2327 O O . SER A 1 296 ? -7.618 -12.844 26.713 1.00 94.06 296 SER A O 1
ATOM 2329 N N . PRO A 1 297 ? -7.586 -13.951 24.739 1.00 94.94 297 PRO A N 1
ATOM 2330 C CA . PRO A 1 297 ? -7.294 -14.092 23.303 1.00 94.94 297 PRO A CA 1
ATOM 2331 C C . PRO A 1 297 ? -8.458 -13.755 22.346 1.00 94.94 297 PRO A C 1
ATOM 2333 O O . PRO A 1 297 ? -8.217 -13.622 21.149 1.00 94.94 297 PRO A O 1
ATOM 2336 N N . HIS A 1 298 ? -9.699 -13.632 22.822 1.00 97.94 298 HIS A N 1
ATOM 2337 C CA . HIS A 1 298 ? -10.885 -13.428 21.981 1.00 97.94 298 HIS A CA 1
ATOM 2338 C C . HIS A 1 298 ? -12.069 -12.791 22.738 1.00 97.94 298 HIS A C 1
ATOM 2340 O O . HIS A 1 298 ? -12.142 -12.840 23.971 1.00 97.94 298 HIS A O 1
ATOM 2346 N N . VAL A 1 299 ? -13.067 -12.300 21.999 1.00 98.62 299 VAL A N 1
ATOM 2347 C CA . VAL A 1 299 ? -14.364 -11.849 22.532 1.00 98.62 299 VAL A CA 1
ATOM 2348 C C . VAL A 1 299 ? -15.047 -12.946 23.349 1.00 98.62 299 VAL A C 1
ATOM 2350 O O . VAL A 1 299 ? -15.149 -14.094 22.905 1.00 98.62 299 VAL A O 1
ATOM 2353 N N . ARG A 1 300 ? -15.534 -12.585 24.540 1.00 98.12 300 ARG A N 1
ATOM 2354 C CA . ARG A 1 300 ? -16.199 -13.495 25.485 1.00 98.12 300 ARG A CA 1
ATOM 2355 C C . ARG A 1 300 ? -17.260 -12.787 26.332 1.00 98.12 300 ARG A C 1
ATOM 2357 O O . ARG A 1 300 ? -17.251 -11.564 26.450 1.00 98.12 300 ARG A O 1
ATOM 2364 N N . GLU A 1 301 ? -18.152 -13.584 26.916 1.00 97.06 301 GLU A N 1
ATOM 2365 C CA . GLU A 1 301 ? -19.195 -13.168 27.863 1.00 97.06 301 GLU A CA 1
ATOM 2366 C C . GLU A 1 301 ? -18.894 -13.804 29.228 1.00 97.06 301 GLU A C 1
ATOM 2368 O O . GLU A 1 301 ? -18.731 -15.021 29.319 1.00 97.06 301 GLU A O 1
ATOM 2373 N N . GLU A 1 302 ? -18.782 -12.995 30.282 1.00 97.06 302 GLU A N 1
ATOM 2374 C CA . GLU A 1 302 ? -18.518 -13.462 31.652 1.00 97.06 302 GLU A CA 1
ATOM 2375 C C . GLU A 1 302 ? -19.286 -12.632 32.695 1.00 97.06 302 GLU A C 1
ATOM 2377 O O . GLU A 1 302 ? -19.759 -11.541 32.400 1.00 97.06 302 GLU A O 1
ATOM 2382 N N . SER A 1 303 ? -19.446 -13.134 33.922 1.00 97.56 303 SER A N 1
ATOM 2383 C CA . SER A 1 303 ? -20.136 -12.417 35.009 1.00 97.56 303 SER A CA 1
ATOM 2384 C C . SER A 1 303 ? -19.463 -11.070 35.300 1.00 97.56 303 SER A C 1
ATOM 2386 O O . SER A 1 303 ? -18.266 -11.021 35.598 1.00 97.56 303 SER A O 1
ATOM 2388 N N . LEU A 1 304 ? -20.229 -9.969 35.271 1.00 97.94 304 LEU A N 1
ATOM 2389 C CA . LEU A 1 304 ? -19.687 -8.628 35.533 1.00 97.94 304 LEU A CA 1
ATOM 2390 C C . LEU A 1 304 ? -19.051 -8.543 36.927 1.00 97.94 304 LEU A C 1
ATOM 2392 O O . LEU A 1 304 ? -17.977 -7.968 37.100 1.00 97.94 304 LEU A O 1
ATOM 2396 N N . VAL A 1 305 ? -19.712 -9.122 37.932 1.00 97.12 305 VAL A N 1
ATOM 2397 C CA . VAL A 1 305 ? -19.243 -9.086 39.323 1.00 97.12 305 VAL A CA 1
ATOM 2398 C C . VAL A 1 305 ? -17.937 -9.859 39.477 1.00 97.12 305 VAL A C 1
ATOM 2400 O O . VAL A 1 305 ? -17.015 -9.378 40.138 1.00 97.12 305 VAL A O 1
ATOM 2403 N N . ASP A 1 306 ? -17.836 -11.035 38.859 1.00 96.62 306 ASP A N 1
ATOM 2404 C CA . ASP A 1 306 ? -16.639 -11.869 38.975 1.00 96.62 306 ASP A CA 1
ATOM 2405 C C . ASP A 1 306 ? -15.463 -11.265 38.208 1.00 96.62 306 ASP A C 1
ATOM 2407 O O . ASP A 1 306 ? -14.349 -11.222 38.740 1.00 96.62 306 ASP A O 1
ATOM 2411 N N . TYR A 1 307 ? -15.719 -10.687 37.029 1.00 97.31 307 TYR A N 1
ATOM 2412 C CA . TYR A 1 307 ? -14.718 -9.930 36.282 1.00 97.31 307 TYR A CA 1
ATOM 2413 C C . TYR A 1 307 ? -14.142 -8.781 37.122 1.00 97.31 307 TYR A C 1
ATOM 2415 O O . TYR A 1 307 ? -12.921 -8.651 37.241 1.00 97.31 307 TYR A O 1
ATOM 2423 N N . LEU A 1 308 ? -15.000 -7.965 37.747 1.00 97.44 308 LEU A N 1
ATOM 2424 C CA . LEU A 1 308 ? -14.566 -6.816 38.549 1.00 97.44 308 LEU A CA 1
ATOM 2425 C C . LEU A 1 308 ? -13.795 -7.229 39.802 1.00 97.44 308 LEU A C 1
ATOM 2427 O O . LEU A 1 308 ? -12.780 -6.609 40.123 1.00 97.44 308 LEU A O 1
ATOM 2431 N N . ARG A 1 309 ? -14.224 -8.295 40.488 1.00 95.38 309 ARG A N 1
ATOM 2432 C CA . ARG A 1 309 ? -13.478 -8.860 41.623 1.00 95.38 309 ARG A CA 1
ATOM 2433 C C . ARG A 1 309 ? -12.099 -9.345 41.193 1.00 95.38 309 ARG A C 1
ATOM 2435 O O . ARG A 1 309 ? -11.116 -9.058 41.873 1.00 95.38 309 ARG A O 1
ATOM 2442 N N . ALA A 1 310 ? -12.007 -10.036 40.057 1.00 95.06 310 ALA A N 1
ATOM 2443 C CA . ALA A 1 310 ? -10.731 -10.481 39.510 1.00 95.06 310 ALA A CA 1
ATOM 2444 C C . ALA A 1 310 ? -9.838 -9.297 39.093 1.00 95.06 310 ALA A C 1
ATOM 2446 O O . ALA A 1 310 ? -8.631 -9.324 39.329 1.00 95.06 310 ALA A O 1
ATOM 2447 N N . ASP A 1 311 ? -10.408 -8.238 38.510 1.00 94.25 311 ASP A N 1
ATOM 2448 C CA . ASP A 1 311 ? -9.672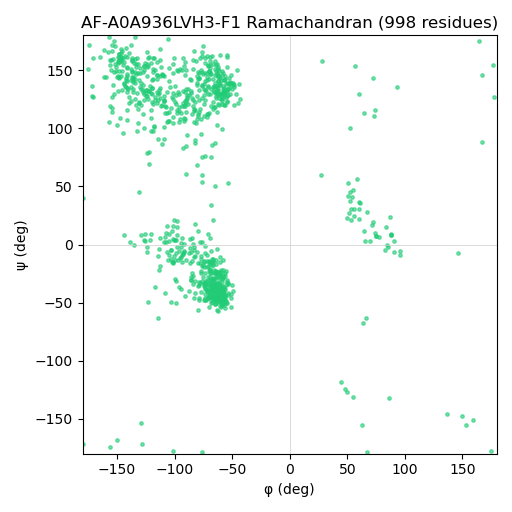 -7.025 38.128 1.00 94.25 311 ASP A CA 1
ATOM 2449 C C . ASP A 1 311 ? -9.153 -6.242 39.339 1.00 94.25 311 ASP A C 1
ATOM 2451 O O . ASP A 1 311 ? -8.011 -5.772 39.344 1.00 94.25 311 ASP A O 1
ATOM 2455 N N . GLN A 1 312 ? -9.959 -6.162 40.397 1.00 93.50 312 GLN A N 1
ATOM 2456 C CA . GLN A 1 312 ? -9.563 -5.580 41.674 1.00 93.50 312 GLN A CA 1
ATOM 2457 C C . GLN A 1 312 ? -8.481 -6.417 42.367 1.00 93.50 312 GLN A C 1
ATOM 2459 O O . GLN A 1 312 ? -7.509 -5.858 42.871 1.00 93.50 312 GLN A O 1
ATOM 2464 N N . ALA A 1 313 ? -8.585 -7.750 42.332 1.00 93.62 313 ALA A N 1
ATOM 2465 C CA . ALA A 1 313 ? -7.572 -8.653 42.882 1.00 93.62 313 ALA A CA 1
ATOM 2466 C C . ALA A 1 313 ? -6.212 -8.536 42.167 1.00 93.62 313 ALA A C 1
ATOM 2468 O O . ALA A 1 313 ? -5.173 -8.749 42.786 1.00 93.62 313 ALA A O 1
ATOM 2469 N N . ARG A 1 314 ? -6.197 -8.129 40.887 1.00 91.81 314 ARG A N 1
ATOM 2470 C CA . ARG A 1 314 ? -4.971 -7.765 40.147 1.00 91.81 314 ARG A CA 1
ATOM 2471 C C . ARG A 1 314 ? -4.380 -6.405 40.560 1.00 91.81 314 ARG A C 1
ATOM 2473 O O . ARG A 1 314 ? -3.350 -6.006 40.027 1.00 91.81 314 ARG A O 1
ATOM 2480 N N . GLY A 1 315 ? -5.018 -5.686 41.486 1.00 86.56 315 GLY A N 1
ATOM 2481 C CA . GLY A 1 315 ? -4.501 -4.478 42.137 1.00 86.56 315 GLY A CA 1
ATOM 2482 C C . GLY A 1 315 ? -4.842 -3.150 41.457 1.00 86.56 315 GLY A C 1
ATOM 2483 O O . GLY A 1 315 ? -4.557 -2.100 42.028 1.00 86.56 315 GLY A O 1
ATOM 2484 N N . SER A 1 316 ? -5.458 -3.165 40.269 1.00 88.25 316 SER A N 1
ATOM 2485 C CA . SER A 1 316 ? -5.775 -1.936 39.522 1.00 88.25 316 SER A CA 1
ATOM 2486 C C . SER A 1 316 ? -7.268 -1.645 39.376 1.00 88.25 316 SER A C 1
ATOM 2488 O O . SER A 1 316 ? -7.607 -0.484 39.175 1.00 88.25 316 SER A O 1
ATOM 2490 N N . GLY A 1 317 ? -8.161 -2.633 39.493 1.00 94.50 317 GLY A N 1
ATOM 2491 C CA . GLY A 1 317 ? -9.605 -2.426 39.332 1.00 94.50 317 GLY A CA 1
ATOM 2492 C C . GLY A 1 317 ? -10.212 -1.538 40.424 1.00 94.50 317 GLY A C 1
ATOM 2493 O O . GLY A 1 317 ? -9.979 -1.762 41.612 1.00 94.50 317 GLY A O 1
ATOM 2494 N N . ARG A 1 318 ? -11.000 -0.534 40.021 1.00 95.12 318 ARG A N 1
ATOM 2495 C CA . ARG A 1 318 ? -11.666 0.422 40.925 1.00 95.12 318 ARG A CA 1
ATOM 2496 C C . ARG A 1 318 ? -13.182 0.358 40.857 1.00 95.12 318 ARG A C 1
ATOM 2498 O O . ARG A 1 318 ? -13.832 0.524 41.882 1.00 95.12 318 ARG A O 1
ATOM 2505 N N . GLY A 1 319 ? -13.748 0.128 39.679 1.00 96.00 319 GLY A N 1
ATOM 2506 C CA . GLY A 1 319 ? -15.193 0.063 39.523 1.00 96.00 319 GLY A CA 1
ATOM 2507 C C . GLY A 1 319 ? -15.638 0.298 38.092 1.00 96.00 319 GLY A C 1
ATOM 2508 O O . GLY A 1 319 ? -14.898 0.003 37.153 1.00 96.00 319 GLY A O 1
ATOM 2509 N N . VAL A 1 320 ? -16.843 0.836 37.920 1.00 97.62 320 VAL A N 1
ATOM 2510 C CA . VAL A 1 320 ? -17.476 1.002 36.606 1.00 97.62 320 VAL A CA 1
ATOM 2511 C C . VAL A 1 320 ? -18.091 2.378 36.409 1.00 97.62 320 VAL A C 1
ATOM 2513 O O . VAL A 1 320 ? -18.539 3.025 37.353 1.00 97.62 320 VAL A O 1
ATOM 2516 N N . LYS A 1 321 ? -18.167 2.806 35.153 1.00 96.94 321 LYS A N 1
ATOM 2517 C CA . LYS A 1 321 ? -18.990 3.931 34.702 1.00 96.94 321 LYS A CA 1
ATOM 2518 C C . LYS A 1 321 ? -19.923 3.432 33.596 1.00 96.94 321 LYS A C 1
ATOM 2520 O O . LYS A 1 321 ? -19.462 2.727 32.700 1.00 96.94 321 LYS A O 1
ATOM 2525 N N . ILE A 1 322 ? -21.209 3.768 33.679 1.00 97.81 322 ILE A N 1
ATOM 2526 C CA . ILE A 1 322 ? -22.272 3.160 32.864 1.00 97.81 322 ILE A CA 1
ATOM 2527 C C . ILE A 1 322 ? -22.922 4.214 31.974 1.00 97.81 322 ILE A C 1
ATOM 2529 O O . ILE A 1 322 ? -23.396 5.241 32.465 1.00 97.81 322 ILE A O 1
ATOM 2533 N N . LEU A 1 323 ? -22.972 3.936 30.673 1.00 98.25 323 LEU A N 1
ATOM 2534 C CA . LEU A 1 323 ? -23.656 4.751 29.678 1.00 98.25 323 LEU A CA 1
ATOM 2535 C C . LEU A 1 323 ? -24.758 3.925 29.009 1.00 98.25 323 LEU A C 1
ATOM 2537 O O . LEU A 1 323 ? -24.568 2.744 28.739 1.00 98.25 323 LEU A O 1
ATOM 2541 N N . ARG A 1 324 ? -25.900 4.544 28.714 1.00 97.62 324 ARG A N 1
ATOM 2542 C CA . ARG A 1 324 ? -27.047 3.892 28.066 1.00 97.62 324 ARG A CA 1
ATOM 2543 C C . ARG A 1 324 ? -27.401 4.597 26.768 1.00 97.62 324 ARG A C 1
ATOM 2545 O O . ARG A 1 324 ? -27.451 5.825 26.735 1.00 97.62 324 ARG A O 1
ATOM 2552 N N . LEU A 1 325 ? -27.676 3.835 25.710 1.00 96.38 325 LEU A N 1
ATOM 2553 C CA . LEU A 1 325 ? -28.230 4.397 24.477 1.00 96.38 325 LEU A CA 1
ATOM 2554 C C . LEU A 1 325 ? -29.544 5.127 24.766 1.00 96.38 325 LEU A C 1
ATOM 2556 O O . LEU A 1 325 ? -30.418 4.616 25.470 1.00 96.38 325 LEU A O 1
ATOM 2560 N N . ARG A 1 326 ? -29.699 6.327 24.207 1.00 95.50 326 ARG A N 1
ATOM 2561 C CA . ARG A 1 326 ? -30.959 7.069 24.308 1.00 95.50 326 ARG A CA 1
ATOM 2562 C C . ARG A 1 326 ? -32.053 6.372 23.481 1.00 95.50 326 ARG A C 1
ATOM 2564 O O . ARG A 1 326 ? -31.738 5.821 22.429 1.00 95.50 326 ARG A O 1
ATOM 2571 N N . PRO A 1 327 ? -33.336 6.434 23.886 1.00 89.88 327 PRO A N 1
ATOM 2572 C CA . PRO A 1 327 ? -34.425 5.775 23.149 1.00 89.88 327 PRO A CA 1
ATOM 2573 C C . PRO A 1 327 ? -34.562 6.216 21.681 1.00 89.88 327 PRO A C 1
ATOM 2575 O O . PRO A 1 327 ? -35.011 5.454 20.837 1.00 89.88 327 PRO A O 1
ATOM 2578 N N . ASP A 1 328 ? -34.156 7.444 21.357 1.00 94.12 328 ASP A N 1
ATOM 2579 C CA . ASP A 1 328 ? -34.175 8.035 20.015 1.00 94.12 328 ASP A CA 1
ATOM 2580 C C . ASP A 1 328 ? -32.809 7.957 19.297 1.00 94.12 328 ASP A C 1
ATOM 2582 O O . ASP A 1 328 ? -32.553 8.713 18.356 1.00 94.12 328 ASP A O 1
ATOM 2586 N N . ALA A 1 329 ? -31.921 7.049 19.724 1.00 95.38 329 ALA A N 1
ATOM 2587 C CA . ALA A 1 329 ? -30.537 6.936 19.255 1.00 95.38 329 ALA A CA 1
ATOM 2588 C C . ALA A 1 329 ? -30.384 6.888 17.724 1.00 95.38 329 ALA A C 1
ATOM 2590 O O . ALA A 1 329 ? -29.524 7.578 17.180 1.00 95.38 329 ALA A O 1
ATOM 2591 N N . GLU A 1 330 ? -31.230 6.142 17.009 1.00 94.44 330 GLU A N 1
ATOM 2592 C CA . GLU A 1 330 ? -31.169 6.073 15.540 1.00 94.44 330 GLU A CA 1
ATOM 2593 C C . GLU A 1 330 ? -31.451 7.422 14.873 1.00 94.44 330 GLU A C 1
ATOM 2595 O O . GLU A 1 330 ? -30.763 7.816 13.930 1.00 94.44 330 GLU A O 1
ATOM 2600 N N . ALA A 1 331 ? -32.463 8.147 15.359 1.00 94.50 331 ALA A N 1
ATOM 2601 C CA . ALA A 1 331 ? -32.817 9.460 14.829 1.00 94.50 331 ALA A CA 1
ATOM 2602 C C . ALA A 1 331 ? -31.691 10.467 15.091 1.00 94.50 331 ALA A C 1
ATOM 2604 O O . ALA A 1 331 ? -31.359 11.275 14.222 1.00 94.50 331 ALA A O 1
ATOM 2605 N N . ARG A 1 332 ? -31.055 10.374 16.264 1.00 95.44 332 ARG A N 1
ATOM 2606 C CA . ARG A 1 332 ? -29.900 11.201 16.625 1.00 95.44 332 ARG A CA 1
ATOM 2607 C C . ARG A 1 332 ? -28.675 10.895 15.777 1.00 95.44 332 ARG A C 1
ATOM 2609 O O . ARG A 1 332 ? -28.040 11.835 15.312 1.00 95.44 332 ARG A O 1
ATOM 2616 N N . MET A 1 333 ? -28.374 9.618 15.537 1.00 95.19 333 MET A N 1
ATOM 2617 C CA . MET A 1 333 ? -27.294 9.212 14.634 1.00 95.19 333 MET A CA 1
ATOM 2618 C C . MET A 1 333 ? -27.554 9.746 13.224 1.00 95.19 333 MET A C 1
ATOM 2620 O O . MET A 1 333 ? -26.711 10.443 12.670 1.00 95.19 333 MET A O 1
ATOM 2624 N N . ARG A 1 334 ? -28.758 9.540 12.678 1.00 92.38 334 ARG A N 1
ATOM 2625 C CA . ARG A 1 334 ? -29.137 10.066 11.356 1.00 92.38 334 ARG A CA 1
ATOM 2626 C C . ARG A 1 334 ? -28.990 11.586 11.266 1.00 92.38 334 ARG A C 1
ATOM 2628 O O . ARG A 1 334 ? -28.480 12.091 10.273 1.00 92.38 334 ARG A O 1
ATOM 2635 N N . SER A 1 335 ? -29.410 12.312 12.303 1.00 91.88 335 SER A N 1
ATOM 2636 C CA . SER A 1 335 ? -29.244 13.768 12.368 1.00 91.88 335 SER A CA 1
ATOM 2637 C C . SER A 1 335 ? -27.776 14.187 12.448 1.00 91.88 335 SER A C 1
ATOM 2639 O O . SER A 1 335 ? -27.421 15.211 11.875 1.00 91.88 335 SER A O 1
ATOM 2641 N N . ALA A 1 336 ? -26.937 13.431 13.159 1.00 91.00 336 ALA A N 1
ATOM 2642 C CA . ALA A 1 336 ? -25.510 13.713 13.283 1.00 91.00 336 ALA A CA 1
ATOM 2643 C C . ALA A 1 336 ? -24.761 13.456 11.968 1.00 91.00 336 ALA A C 1
ATOM 2645 O O . ALA A 1 336 ? -23.885 14.234 11.615 1.00 91.00 336 ALA A O 1
ATOM 2646 N N . LEU A 1 337 ? -25.130 12.412 11.221 1.00 89.44 337 LEU A N 1
ATOM 2647 C CA . LEU A 1 337 ? -24.529 12.095 9.920 1.00 89.44 337 LEU A CA 1
ATOM 2648 C C . LEU A 1 337 ? -24.937 13.072 8.807 1.00 89.44 337 LEU A C 1
ATOM 2650 O O . LEU A 1 337 ? -24.255 13.165 7.795 1.00 89.44 337 LEU A O 1
ATOM 2654 N N . ALA A 1 338 ? -26.029 13.817 8.991 1.00 84.75 338 ALA A N 1
ATOM 2655 C CA . ALA A 1 338 ? -26.464 14.842 8.047 1.00 84.75 338 ALA A CA 1
ATOM 2656 C C . ALA A 1 338 ? -25.704 16.180 8.185 1.00 84.75 338 ALA A C 1
ATOM 2658 O O . ALA A 1 338 ? -25.933 17.085 7.381 1.00 84.75 338 ALA A O 1
ATOM 2659 N N . SER A 1 339 ? -24.834 16.356 9.192 1.00 75.25 339 SER A N 1
ATOM 2660 C CA . SER A 1 339 ? -24.063 17.597 9.339 1.00 75.25 339 SER A CA 1
ATOM 2661 C C . SER A 1 339 ? -22.931 17.678 8.308 1.00 75.25 339 SER A C 1
ATOM 2663 O O . SER A 1 339 ? -22.210 16.715 8.074 1.00 75.25 339 SER A O 1
ATOM 2665 N N . ALA A 1 340 ? -22.723 18.860 7.720 1.00 68.69 340 ALA A N 1
ATOM 2666 C CA . ALA A 1 340 ? -21.769 19.088 6.623 1.00 68.69 340 ALA A CA 1
ATOM 2667 C C . ALA A 1 340 ? -20.274 18.981 7.011 1.00 68.69 340 ALA A C 1
ATOM 2669 O O . ALA A 1 340 ? -19.405 19.313 6.211 1.00 68.69 340 ALA A O 1
ATOM 2670 N N . SER A 1 341 ? -19.966 18.580 8.245 1.00 78.56 341 SER A N 1
ATOM 2671 C CA . SER A 1 341 ? -18.618 18.595 8.819 1.00 78.56 341 SER A CA 1
ATOM 2672 C C . SER A 1 341 ? -17.903 17.245 8.796 1.00 78.56 341 SER A C 1
ATOM 2674 O O . SER A 1 341 ? -16.709 17.234 9.074 1.00 78.56 341 SER A O 1
ATOM 2676 N N . ALA A 1 342 ? -18.597 16.131 8.536 1.00 86.31 342 ALA A N 1
ATOM 2677 C CA . ALA A 1 342 ? -18.010 14.789 8.563 1.00 86.31 342 ALA A CA 1
ATOM 2678 C C . ALA A 1 342 ? -17.218 14.484 7.279 1.00 86.31 342 ALA A C 1
ATOM 2680 O O . ALA A 1 342 ? -17.590 14.933 6.193 1.00 86.31 342 ALA A O 1
ATOM 2681 N N . THR A 1 343 ? -16.147 13.689 7.383 1.00 90.81 343 THR A N 1
ATOM 2682 C CA . THR A 1 343 ? -15.409 13.224 6.194 1.00 90.81 343 THR A CA 1
ATOM 2683 C C . THR A 1 343 ? -16.333 12.328 5.355 1.00 90.81 343 THR A C 1
ATOM 2685 O O . THR A 1 343 ? -16.889 11.376 5.901 1.00 90.81 343 THR A O 1
ATOM 2688 N N . PRO A 1 344 ? -16.538 12.576 4.052 1.00 88.94 344 PRO A N 1
ATOM 2689 C CA . PRO A 1 344 ? -17.401 11.717 3.245 1.00 88.94 344 PRO A CA 1
ATOM 2690 C C . PRO A 1 344 ? -16.855 10.288 3.163 1.00 88.94 344 PRO A C 1
ATOM 2692 O O . PRO A 1 344 ? -15.682 10.095 2.835 1.00 88.94 344 PRO A O 1
ATOM 2695 N N . ILE A 1 345 ? -17.706 9.286 3.398 1.00 90.00 345 ILE A N 1
ATOM 2696 C CA . ILE A 1 345 ? -17.353 7.869 3.262 1.00 90.00 345 ILE A CA 1
ATOM 2697 C C . ILE A 1 345 ? -18.253 7.184 2.229 1.00 90.00 345 ILE A C 1
ATOM 2699 O O . ILE A 1 345 ? -19.451 6.995 2.425 1.00 90.00 345 ILE A O 1
ATOM 2703 N N . SER A 1 346 ? -17.660 6.861 1.086 1.00 91.31 346 SER A N 1
ATOM 2704 C CA . SER A 1 346 ? -18.272 6.153 -0.035 1.00 91.31 346 SER A CA 1
ATOM 2705 C C . SER A 1 346 ? -17.184 5.390 -0.793 1.00 91.31 346 SER A C 1
ATOM 2707 O O . SER A 1 346 ? -15.994 5.592 -0.548 1.00 91.31 346 SER A O 1
ATOM 2709 N N . ALA A 1 347 ? -17.568 4.528 -1.738 1.00 90.19 347 ALA A N 1
ATOM 2710 C CA . ALA A 1 347 ? -16.593 3.855 -2.598 1.00 90.19 347 ALA A CA 1
ATOM 2711 C C . ALA A 1 347 ? -15.729 4.874 -3.362 1.00 90.19 347 ALA A C 1
ATOM 2713 O O . ALA A 1 347 ? -14.514 4.729 -3.422 1.00 90.19 347 ALA A O 1
ATOM 2714 N N . GLU A 1 348 ? -16.351 5.944 -3.866 1.00 90.19 348 GLU A N 1
ATOM 2715 C CA . GLU A 1 348 ? -15.668 7.027 -4.575 1.00 90.19 348 GLU A CA 1
ATOM 2716 C C . GLU A 1 348 ? -14.698 7.793 -3.665 1.00 90.19 348 GLU A C 1
ATOM 2718 O O . GLU A 1 348 ? -13.550 8.018 -4.045 1.00 90.19 348 GLU A O 1
ATOM 2723 N N . SER A 1 349 ? -15.112 8.166 -2.446 1.00 91.44 349 SER A N 1
ATOM 2724 C CA . SER A 1 349 ? -14.225 8.915 -1.549 1.00 91.44 349 SER A CA 1
ATOM 2725 C C . SER A 1 349 ? -13.048 8.072 -1.057 1.00 91.44 349 SER A C 1
ATOM 2727 O O . SER A 1 349 ? -11.948 8.604 -0.914 1.00 91.44 349 SER A O 1
ATOM 2729 N N . LEU A 1 350 ? -13.249 6.765 -0.853 1.00 91.56 350 LEU A N 1
ATOM 2730 C CA . LEU A 1 350 ? -12.185 5.823 -0.504 1.00 91.56 350 LEU A CA 1
ATOM 2731 C C . LEU A 1 350 ? -11.213 5.615 -1.666 1.00 91.56 350 LEU A C 1
ATOM 2733 O O . LEU A 1 350 ? -10.009 5.690 -1.446 1.00 91.56 350 LEU A O 1
ATOM 2737 N N . HIS A 1 351 ? -11.711 5.434 -2.891 1.00 88.12 351 HIS A N 1
ATOM 2738 C CA . HIS A 1 351 ? -10.878 5.351 -4.093 1.00 88.12 351 HIS A CA 1
ATOM 2739 C C . HIS A 1 351 ? -10.019 6.614 -4.269 1.00 88.12 351 HIS A C 1
ATOM 2741 O O . HIS A 1 351 ? -8.797 6.534 -4.393 1.00 88.12 351 HIS A O 1
ATOM 2747 N N . LEU A 1 352 ? -10.627 7.802 -4.170 1.00 87.56 352 LEU A N 1
ATOM 2748 C CA . LEU A 1 352 ? -9.900 9.073 -4.254 1.00 87.56 352 LEU A CA 1
ATOM 2749 C C . LEU A 1 352 ? -8.884 9.254 -3.118 1.00 87.56 352 LEU A C 1
ATOM 2751 O O . LEU A 1 352 ? -7.816 9.821 -3.344 1.00 87.56 352 LEU A O 1
ATOM 2755 N N . ALA A 1 353 ? -9.194 8.797 -1.904 1.00 89.88 353 ALA A N 1
ATOM 2756 C CA . ALA A 1 353 ? -8.258 8.833 -0.783 1.00 89.88 353 ALA A CA 1
ATOM 2757 C C . ALA A 1 353 ? -7.081 7.861 -0.989 1.00 89.88 353 ALA A C 1
ATOM 2759 O O . ALA A 1 353 ? -5.937 8.231 -0.728 1.00 89.88 353 ALA A O 1
ATOM 2760 N N . LEU A 1 354 ? -7.330 6.667 -1.536 1.00 88.12 354 LEU A N 1
ATOM 2761 C CA . LEU A 1 354 ? -6.288 5.703 -1.901 1.00 88.12 354 LEU A CA 1
ATOM 2762 C C . LEU A 1 354 ? -5.353 6.251 -2.980 1.00 88.12 354 LEU A C 1
ATOM 2764 O O . LEU A 1 354 ? -4.142 6.138 -2.832 1.00 88.12 354 LEU A O 1
ATOM 2768 N N . LEU A 1 355 ? -5.880 6.909 -4.014 1.00 83.81 355 LEU A N 1
ATOM 2769 C CA . LEU A 1 355 ? -5.057 7.544 -5.053 1.00 83.81 355 LEU A CA 1
ATOM 2770 C C . LEU A 1 355 ? -4.179 8.687 -4.518 1.00 83.81 355 LEU A C 1
ATOM 2772 O O . LEU A 1 355 ? -3.153 9.014 -5.108 1.00 83.81 355 LEU A O 1
ATOM 2776 N N . ARG A 1 356 ? -4.582 9.319 -3.410 1.00 82.62 356 ARG A N 1
ATOM 2777 C CA . ARG A 1 356 ? -3.869 10.453 -2.801 1.00 82.62 356 ARG A CA 1
ATOM 2778 C C . ARG A 1 356 ? -2.902 10.044 -1.694 1.00 82.62 356 ARG A C 1
ATOM 2780 O O . ARG A 1 356 ? -2.143 10.893 -1.228 1.00 82.62 356 ARG A O 1
ATOM 2787 N N . THR A 1 357 ? -2.938 8.794 -1.233 1.00 79.25 357 THR A N 1
ATOM 2788 C CA . THR A 1 357 ? -2.126 8.382 -0.085 1.00 79.25 357 THR A CA 1
ATOM 2789 C C . THR A 1 357 ? -0.638 8.322 -0.454 1.00 79.25 357 THR A C 1
ATOM 2791 O O . THR A 1 357 ? -0.266 7.649 -1.416 1.00 79.25 357 THR A O 1
ATOM 2794 N N . PRO A 1 358 ? 0.263 8.952 0.322 1.00 75.00 358 PRO A N 1
ATOM 2795 C CA . PRO A 1 358 ? 1.703 8.877 0.065 1.00 75.00 358 PRO A CA 1
ATOM 2796 C C . PRO A 1 358 ? 2.298 7.513 0.441 1.00 75.00 358 PRO A C 1
ATOM 2798 O O . PRO A 1 358 ? 3.466 7.246 0.167 1.00 75.00 358 PRO A O 1
ATOM 2801 N N . LEU A 1 359 ? 1.512 6.640 1.080 1.00 74.06 359 LEU A N 1
ATOM 2802 C CA . LEU A 1 359 ? 1.910 5.264 1.370 1.00 74.06 359 LEU A CA 1
ATOM 2803 C C . LEU A 1 359 ? 1.875 4.362 0.139 1.00 74.06 359 LEU A C 1
ATOM 2805 O O . LEU A 1 359 ? 2.452 3.271 0.177 1.00 74.06 359 LEU A O 1
ATOM 2809 N N . MET A 1 360 ? 1.234 4.816 -0.940 1.00 68.50 360 MET A N 1
ATOM 2810 C CA . MET A 1 360 ? 1.141 4.082 -2.189 1.00 68.50 360 MET A CA 1
ATOM 2811 C C . MET A 1 360 ? 2.540 3.707 -2.710 1.00 68.50 360 MET A C 1
ATOM 2813 O O . MET A 1 360 ? 3.391 4.580 -2.893 1.00 68.50 360 MET A O 1
ATOM 2817 N N . PRO A 1 361 ? 2.798 2.428 -3.015 1.00 58.66 361 PRO A N 1
ATOM 2818 C CA . PRO A 1 361 ? 3.970 2.064 -3.786 1.00 58.66 361 PRO A CA 1
ATOM 2819 C C . PRO A 1 361 ? 3.742 2.402 -5.263 1.00 58.66 361 PRO A C 1
ATOM 2821 O O . PRO A 1 361 ? 2.763 1.963 -5.864 1.00 58.66 361 PRO A O 1
ATOM 2824 N N . THR A 1 362 ? 4.654 3.169 -5.862 1.00 53.47 362 THR A N 1
ATOM 2825 C CA . THR A 1 362 ? 4.674 3.425 -7.310 1.00 53.47 362 THR A CA 1
ATOM 2826 C C . THR A 1 362 ? 4.548 2.108 -8.084 1.00 53.47 362 THR A C 1
ATOM 2828 O O . THR A 1 362 ? 5.400 1.236 -7.926 1.00 53.47 362 THR A O 1
ATOM 2831 N N . GLY A 1 363 ? 3.498 1.978 -8.905 1.00 55.03 363 GLY A N 1
ATOM 2832 C CA . GLY A 1 363 ? 3.204 0.773 -9.690 1.00 55.03 363 GLY A CA 1
ATOM 2833 C C . GLY A 1 363 ? 2.376 -0.295 -8.964 1.00 55.03 363 GLY A C 1
ATOM 2834 O O . GLY A 1 363 ? 2.555 -1.477 -9.241 1.00 55.03 363 GLY A O 1
ATOM 2835 N N . ALA A 1 364 ? 1.586 0.052 -7.935 1.00 64.12 364 ALA A N 1
ATOM 2836 C CA . ALA A 1 364 ? 0.661 -0.909 -7.316 1.00 64.12 364 ALA A CA 1
ATOM 2837 C C . ALA A 1 364 ? -0.390 -1.335 -8.359 1.00 64.12 364 ALA A C 1
ATOM 2839 O O . ALA A 1 364 ? -0.742 -0.496 -9.190 1.00 64.12 364 ALA A O 1
ATOM 2840 N N . PRO A 1 365 ? -0.879 -2.588 -8.341 1.00 66.69 365 PRO A N 1
ATOM 2841 C CA . PRO A 1 365 ? -1.867 -3.037 -9.317 1.00 66.69 365 PRO A CA 1
ATOM 2842 C C . PRO A 1 365 ? -3.158 -2.220 -9.189 1.00 66.69 365 PRO A C 1
ATOM 2844 O O . PRO A 1 365 ? -3.548 -1.858 -8.077 1.00 66.69 365 PRO A O 1
ATOM 2847 N N . ASP A 1 366 ? -3.844 -1.975 -10.308 1.00 70.44 366 ASP A N 1
ATOM 2848 C CA . ASP A 1 366 ? -5.088 -1.185 -10.345 1.00 70.44 366 ASP A CA 1
ATOM 2849 C C . ASP A 1 366 ? -6.148 -1.742 -9.378 1.00 70.44 366 ASP A C 1
ATOM 2851 O O . ASP A 1 366 ? -6.859 -0.988 -8.711 1.00 70.44 366 ASP A O 1
ATOM 2855 N N . SER A 1 367 ? -6.154 -3.067 -9.176 1.00 67.62 367 SER A N 1
ATOM 2856 C CA . SER A 1 367 ? -7.024 -3.751 -8.214 1.00 67.62 367 SER A CA 1
ATOM 2857 C C . SER A 1 367 ? -6.897 -3.231 -6.778 1.00 67.62 367 SER A C 1
ATOM 2859 O O . SER A 1 367 ? -7.859 -3.316 -6.020 1.00 67.62 367 SER A O 1
ATOM 2861 N N . TYR A 1 368 ? -5.745 -2.673 -6.392 1.00 75.88 368 TYR A N 1
ATOM 2862 C CA . TYR A 1 368 ? -5.553 -2.053 -5.080 1.00 75.88 368 TYR A CA 1
ATOM 2863 C C . TYR A 1 368 ? -6.337 -0.738 -4.930 1.00 75.88 368 TYR A C 1
ATOM 2865 O O . TYR A 1 368 ? -6.809 -0.429 -3.834 1.00 75.88 368 TYR A O 1
ATOM 2873 N N . PHE A 1 369 ? -6.481 0.038 -6.009 1.00 77.38 369 PHE A N 1
ATOM 2874 C CA . PHE A 1 369 ? -7.213 1.311 -6.000 1.00 77.38 369 PHE A CA 1
ATOM 2875 C C . PHE A 1 369 ? -8.699 1.114 -6.262 1.00 77.38 369 PHE A C 1
ATOM 2877 O O . PHE A 1 369 ? -9.526 1.776 -5.631 1.00 77.38 369 PHE A O 1
ATOM 2884 N N . ASP A 1 370 ? -9.037 0.215 -7.182 1.00 71.94 370 ASP A N 1
ATOM 2885 C CA . ASP A 1 370 ? -10.417 -0.026 -7.600 1.00 71.94 370 ASP A CA 1
ATOM 2886 C C . ASP A 1 370 ? -11.210 -0.788 -6.533 1.00 71.94 370 ASP A C 1
ATOM 2888 O O . ASP A 1 370 ? -12.403 -0.540 -6.337 1.00 71.94 370 ASP A O 1
ATOM 2892 N N . ASP A 1 371 ? -10.541 -1.673 -5.789 1.00 83.69 371 ASP A N 1
ATOM 2893 C CA . ASP A 1 371 ? -11.130 -2.404 -4.676 1.00 83.69 371 ASP A CA 1
ATOM 2894 C C . ASP A 1 371 ? -10.538 -1.946 -3.342 1.00 83.69 371 ASP A C 1
ATOM 2896 O O . ASP A 1 371 ? -9.617 -2.537 -2.773 1.00 83.69 371 ASP A O 1
ATOM 2900 N N . TRP A 1 372 ? -11.136 -0.894 -2.788 1.00 85.69 372 TRP A N 1
ATOM 2901 C CA . TRP A 1 372 ? -10.744 -0.358 -1.488 1.00 85.69 372 TRP A CA 1
ATOM 2902 C C . TRP A 1 372 ? -10.779 -1.403 -0.357 1.00 85.69 372 TRP A C 1
ATOM 2904 O O . TRP A 1 372 ? -10.074 -1.227 0.638 1.00 85.69 372 TRP A O 1
ATOM 2914 N N . LYS A 1 373 ? -11.544 -2.500 -0.488 1.00 87.69 373 LYS A N 1
ATOM 2915 C CA . LYS A 1 373 ? -11.555 -3.583 0.509 1.00 87.69 373 LYS A CA 1
ATOM 2916 C C . LYS A 1 373 ? -10.238 -4.344 0.507 1.00 87.69 373 LYS A C 1
ATOM 2918 O O . LYS A 1 373 ? -9.728 -4.636 1.582 1.00 87.69 373 LYS A O 1
ATOM 2923 N N . GLN A 1 374 ? -9.643 -4.590 -0.665 1.00 85.50 374 GLN A N 1
ATOM 2924 C CA . GLN A 1 374 ? -8.302 -5.178 -0.754 1.00 85.50 374 GLN A CA 1
ATOM 2925 C C . GLN A 1 374 ? -7.264 -4.302 -0.053 1.00 85.50 374 GLN A C 1
ATOM 2927 O O . GLN A 1 374 ? -6.407 -4.827 0.658 1.00 85.50 374 GLN A O 1
ATOM 2932 N N . ALA A 1 375 ? -7.370 -2.977 -0.183 1.00 88.19 375 ALA A N 1
ATOM 2933 C CA . ALA A 1 375 ? -6.486 -2.062 0.529 1.00 88.19 375 ALA A CA 1
ATOM 2934 C C . ALA A 1 375 ? -6.669 -2.143 2.057 1.00 88.19 375 ALA A C 1
ATOM 2936 O O . ALA A 1 375 ? -5.681 -2.244 2.785 1.00 88.19 375 ALA A O 1
ATOM 2937 N N . MET A 1 376 ? -7.911 -2.158 2.557 1.00 90.44 376 MET A N 1
ATOM 2938 C CA . MET A 1 376 ? -8.184 -2.300 4.000 1.00 90.44 376 MET A CA 1
ATOM 2939 C C . MET A 1 376 ? -7.716 -3.648 4.543 1.00 90.44 376 MET A C 1
ATOM 2941 O O . MET A 1 376 ? -7.097 -3.716 5.604 1.00 90.44 376 MET A O 1
ATOM 2945 N N . ASP A 1 377 ? -7.953 -4.714 3.789 1.00 89.62 377 ASP A N 1
ATOM 2946 C CA . ASP A 1 377 ? -7.488 -6.053 4.112 1.00 89.62 377 ASP A CA 1
ATOM 2947 C C . ASP A 1 377 ? -5.960 -6.142 4.151 1.00 89.62 377 ASP A C 1
ATOM 2949 O O . ASP A 1 377 ? -5.404 -6.802 5.034 1.00 89.62 377 ASP A O 1
ATOM 2953 N N . LEU A 1 378 ? -5.265 -5.490 3.211 1.00 90.31 378 LEU A N 1
ATOM 2954 C CA . LEU A 1 378 ? -3.809 -5.419 3.234 1.00 90.31 378 LEU A CA 1
ATOM 2955 C C . LEU A 1 378 ? -3.338 -4.693 4.491 1.00 90.31 378 LEU A C 1
ATOM 2957 O O . LEU A 1 378 ? -2.427 -5.188 5.153 1.00 90.31 378 LEU A O 1
ATOM 2961 N N . GLN A 1 379 ? -3.968 -3.577 4.866 1.00 91.19 379 GLN A N 1
ATOM 2962 C CA . GLN A 1 379 ? -3.623 -2.874 6.105 1.00 91.19 379 GLN A CA 1
ATOM 2963 C C . GLN A 1 379 ? -3.955 -3.677 7.362 1.00 91.19 379 GLN A C 1
ATOM 2965 O O . GLN A 1 379 ? -3.253 -3.557 8.364 1.00 91.19 379 GLN A O 1
ATOM 2970 N N . ALA A 1 380 ? -4.969 -4.542 7.318 1.00 91.56 380 ALA A N 1
ATOM 2971 C CA . ALA A 1 380 ? -5.300 -5.467 8.399 1.00 91.56 380 ALA A CA 1
ATOM 2972 C C . ALA A 1 380 ? -4.364 -6.689 8.460 1.00 91.56 380 ALA A C 1
ATOM 2974 O O . ALA A 1 380 ? -4.250 -7.322 9.513 1.00 91.56 380 ALA A O 1
ATOM 2975 N N . TYR A 1 381 ? -3.698 -7.048 7.359 1.00 92.75 381 TYR A N 1
ATOM 2976 C CA . TYR A 1 381 ? -2.885 -8.259 7.278 1.00 92.75 381 TYR A CA 1
ATOM 2977 C C . TYR A 1 381 ? -1.675 -8.193 8.224 1.00 92.75 381 TYR A C 1
ATOM 2979 O O . TYR A 1 381 ? -1.017 -7.158 8.384 1.00 92.75 381 TYR A O 1
ATOM 2987 N N . ARG A 1 382 ? -1.376 -9.318 8.881 1.00 90.75 382 ARG A N 1
ATOM 2988 C CA . ARG A 1 382 ? -0.249 -9.472 9.810 1.00 90.75 382 ARG A CA 1
ATOM 2989 C C . ARG A 1 382 ? 0.513 -10.737 9.443 1.00 90.75 382 ARG A C 1
ATOM 2991 O O . ARG A 1 382 ? -0.065 -11.817 9.471 1.00 90.75 382 ARG A O 1
ATOM 2998 N N . LEU A 1 383 ? 1.802 -10.597 9.139 1.00 94.38 383 LEU A N 1
ATOM 2999 C CA . LEU A 1 383 ? 2.712 -11.731 9.006 1.00 94.38 383 LEU A CA 1
ATOM 3000 C C . LEU A 1 383 ? 3.322 -12.025 10.378 1.00 94.38 383 LEU A C 1
ATOM 3002 O O . LEU A 1 383 ? 4.302 -11.404 10.768 1.00 94.38 383 LEU A O 1
ATOM 3006 N N . GLU A 1 384 ? 2.724 -12.938 11.123 1.00 90.06 384 GLU A N 1
ATOM 3007 C CA . GLU A 1 384 ? 3.165 -13.362 12.454 1.00 90.06 384 GLU A CA 1
ATOM 3008 C C . GLU A 1 384 ? 3.818 -14.754 12.408 1.00 90.06 384 GLU A C 1
ATOM 3010 O O . GLU A 1 384 ? 3.908 -15.397 11.356 1.00 90.06 384 GLU A O 1
ATOM 3015 N N . THR A 1 385 ? 4.324 -15.216 13.550 1.00 87.56 385 THR A N 1
ATOM 3016 C CA . THR A 1 385 ? 5.017 -16.511 13.681 1.00 87.56 385 THR A CA 1
ATOM 3017 C C . THR A 1 385 ? 4.100 -17.710 13.430 1.00 87.56 385 THR A C 1
ATOM 3019 O O . THR A 1 385 ? 4.573 -18.763 13.017 1.00 87.56 385 THR A O 1
ATOM 3022 N N . ASP A 1 386 ? 2.793 -17.544 13.625 1.00 86.56 386 ASP A N 1
ATOM 3023 C CA . ASP A 1 386 ? 1.748 -18.546 13.400 1.00 86.56 386 ASP A CA 1
ATOM 3024 C C . ASP A 1 386 ? 1.016 -18.378 12.058 1.00 86.56 386 ASP A C 1
ATOM 3026 O O . ASP A 1 386 ? 0.082 -19.125 11.769 1.00 86.56 386 ASP A O 1
ATOM 3030 N N . THR A 1 387 ? 1.432 -17.421 11.219 1.00 91.31 387 THR A N 1
ATOM 3031 C CA . THR A 1 387 ? 0.820 -17.222 9.900 1.00 91.31 387 THR A CA 1
ATOM 3032 C C . THR A 1 387 ? 1.101 -18.432 9.005 1.00 91.31 387 THR A C 1
ATOM 3034 O O . THR A 1 387 ? 2.279 -18.716 8.738 1.00 91.31 387 THR A O 1
ATOM 3037 N N . PRO A 1 388 ? 0.054 -19.148 8.549 1.00 91.50 388 PRO A N 1
ATOM 3038 C CA . PRO A 1 388 ? 0.218 -20.345 7.736 1.00 91.50 388 PRO A CA 1
ATOM 3039 C C . PRO A 1 388 ? 0.740 -19.990 6.342 1.00 91.50 388 PRO A C 1
ATOM 3041 O O . PRO A 1 388 ? 0.439 -18.920 5.812 1.00 91.50 388 PRO A O 1
ATOM 3044 N N . CYS A 1 389 ? 1.506 -20.903 5.743 1.00 95.38 389 CYS A N 1
ATOM 3045 C CA . CYS A 1 389 ? 1.843 -20.798 4.328 1.00 95.38 389 CYS A CA 1
ATOM 3046 C C . CYS A 1 389 ? 0.639 -21.199 3.462 1.00 95.38 389 CYS A C 1
ATOM 3048 O O . CYS A 1 389 ? -0.133 -22.091 3.820 1.00 95.38 389 CYS A O 1
ATOM 3050 N N . ASP A 1 390 ? 0.510 -20.564 2.303 1.00 97.12 390 ASP A N 1
ATOM 3051 C CA . ASP A 1 390 ? -0.320 -21.038 1.204 1.00 97.12 390 ASP A CA 1
ATOM 3052 C C . ASP A 1 390 ? 0.254 -22.364 0.690 1.00 97.12 390 ASP A C 1
ATOM 3054 O O . ASP A 1 390 ? 1.405 -22.432 0.258 1.00 97.12 390 ASP A O 1
ATOM 3058 N N . ALA A 1 391 ? -0.541 -23.431 0.777 1.00 94.94 391 ALA A N 1
ATOM 3059 C CA . ALA A 1 391 ? -0.057 -24.789 0.546 1.00 94.94 391 ALA A CA 1
ATOM 3060 C C . ALA A 1 391 ? 0.430 -25.024 -0.896 1.00 94.94 391 ALA A C 1
ATOM 3062 O O . ALA A 1 391 ? 1.383 -25.773 -1.111 1.00 94.94 391 ALA A O 1
ATOM 3063 N N . GLU A 1 392 ? -0.212 -24.395 -1.882 1.00 92.19 392 GLU A N 1
ATOM 3064 C CA . GLU A 1 392 ? 0.158 -24.531 -3.292 1.00 92.19 392 GLU A CA 1
ATOM 3065 C C . GLU A 1 392 ? 1.453 -23.766 -3.590 1.00 92.19 392 GLU A C 1
ATOM 3067 O O . GLU A 1 392 ? 2.391 -24.321 -4.169 1.00 92.19 392 GLU A O 1
ATOM 3072 N N . LEU A 1 393 ? 1.536 -22.517 -3.130 1.00 92.50 393 LEU A N 1
ATOM 3073 C CA . LEU A 1 393 ? 2.702 -21.663 -3.323 1.00 92.50 393 LEU A CA 1
ATOM 3074 C C . LEU A 1 393 ? 3.929 -22.199 -2.574 1.00 92.50 393 LEU A C 1
ATOM 3076 O O . LEU A 1 393 ? 5.039 -22.165 -3.104 1.00 92.50 393 LEU A O 1
ATOM 3080 N N . GLU A 1 394 ? 3.748 -22.755 -1.372 1.00 96.44 394 GLU A N 1
ATOM 3081 C CA . GLU A 1 394 ? 4.828 -23.412 -0.628 1.00 96.44 394 GLU A CA 1
ATOM 3082 C C . GLU A 1 394 ? 5.336 -24.665 -1.351 1.00 96.44 394 GLU A C 1
ATOM 3084 O O . GLU A 1 394 ? 6.549 -24.880 -1.443 1.00 96.44 394 GLU A O 1
ATOM 3089 N N . ALA A 1 395 ? 4.435 -25.480 -1.912 1.00 92.56 395 ALA A N 1
ATOM 3090 C CA . ALA A 1 395 ? 4.819 -26.653 -2.693 1.00 92.56 395 ALA A CA 1
ATOM 3091 C C . ALA A 1 395 ? 5.612 -26.264 -3.953 1.00 92.56 395 ALA A C 1
ATOM 3093 O O . ALA A 1 395 ? 6.633 -26.894 -4.257 1.00 92.56 395 ALA A O 1
ATOM 3094 N N . ALA A 1 396 ? 5.190 -25.205 -4.652 1.00 92.06 396 ALA A N 1
ATOM 3095 C CA . ALA A 1 396 ? 5.913 -24.656 -5.796 1.00 92.06 396 ALA A CA 1
ATOM 3096 C C . ALA A 1 396 ? 7.303 -24.135 -5.391 1.00 92.06 396 ALA A C 1
ATOM 3098 O O . ALA A 1 396 ? 8.308 -24.543 -5.978 1.00 92.06 396 ALA A O 1
ATOM 3099 N N . LEU A 1 397 ? 7.382 -23.329 -4.327 1.00 95.56 397 LEU A N 1
ATOM 3100 C CA . LEU A 1 397 ? 8.641 -22.796 -3.797 1.00 95.56 397 LEU A CA 1
ATOM 3101 C C . LEU A 1 397 ? 9.618 -23.913 -3.398 1.00 95.56 397 LEU A C 1
ATOM 3103 O O . LEU A 1 397 ? 10.807 -23.837 -3.706 1.00 95.56 397 LEU A O 1
ATOM 3107 N N . ARG A 1 398 ? 9.124 -24.985 -2.767 1.00 97.25 398 ARG A N 1
ATOM 3108 C CA . ARG A 1 398 ? 9.928 -26.162 -2.397 1.00 97.25 398 ARG A CA 1
ATOM 3109 C C . ARG A 1 398 ? 10.507 -26.879 -3.614 1.00 97.25 398 ARG A C 1
ATOM 3111 O O . ARG A 1 398 ? 11.656 -27.314 -3.577 1.00 97.25 398 ARG A O 1
ATOM 3118 N N . LYS A 1 399 ? 9.738 -26.997 -4.698 1.00 92.56 399 LYS A N 1
ATOM 3119 C CA . LYS A 1 399 ? 10.214 -27.606 -5.949 1.00 92.56 399 LYS A CA 1
ATOM 3120 C C . LYS A 1 399 ? 11.339 -26.779 -6.580 1.00 92.56 399 LYS A C 1
ATOM 3122 O O . LYS A 1 399 ? 12.344 -27.359 -6.998 1.00 92.56 399 LYS A O 1
ATOM 3127 N N . LEU A 1 400 ? 11.187 -25.453 -6.613 1.00 93.94 400 LEU A N 1
ATOM 3128 C CA . LEU A 1 400 ? 12.224 -24.535 -7.096 1.00 93.94 400 LEU A CA 1
ATOM 3129 C C . LEU A 1 400 ? 13.494 -24.632 -6.242 1.00 93.94 400 LEU A C 1
ATOM 3131 O O . LEU A 1 400 ? 14.582 -24.826 -6.782 1.00 93.94 400 LEU A O 1
ATOM 3135 N N . ASP A 1 401 ? 13.344 -24.598 -4.914 1.00 96.00 401 ASP A N 1
ATOM 3136 C CA . ASP A 1 401 ? 14.456 -24.734 -3.968 1.00 96.00 401 ASP A CA 1
ATOM 3137 C C . ASP A 1 401 ? 15.265 -26.014 -4.202 1.00 96.00 401 ASP A C 1
ATOM 3139 O O . ASP A 1 401 ? 16.486 -25.952 -4.345 1.00 96.00 401 ASP A O 1
ATOM 3143 N N . VAL A 1 402 ? 14.594 -27.167 -4.294 1.00 93.19 402 VAL A N 1
ATOM 3144 C CA . VAL A 1 402 ? 15.253 -28.462 -4.525 1.00 93.19 402 VAL A CA 1
ATOM 3145 C C . VAL A 1 402 ? 15.982 -28.476 -5.869 1.00 93.19 402 VAL A C 1
ATOM 3147 O O . VAL A 1 402 ? 17.121 -28.944 -5.936 1.00 93.19 402 VAL A O 1
ATOM 3150 N N . SER A 1 403 ? 15.358 -27.943 -6.924 1.00 92.31 403 SER A N 1
ATOM 3151 C CA . SER A 1 403 ? 15.950 -27.865 -8.266 1.00 92.31 403 SER A CA 1
ATOM 3152 C C . SER A 1 403 ? 17.248 -27.053 -8.258 1.00 92.31 403 SER A C 1
ATOM 3154 O O . SER A 1 403 ? 18.310 -27.551 -8.647 1.00 92.31 403 SER A O 1
ATOM 3156 N N . VAL A 1 404 ? 17.192 -25.827 -7.730 1.00 92.06 404 VAL A N 1
ATOM 3157 C CA . VAL A 1 404 ? 18.344 -24.920 -7.676 1.00 92.06 404 VAL A CA 1
ATOM 3158 C C . VAL A 1 404 ? 19.424 -25.467 -6.742 1.00 92.06 404 VAL A C 1
ATOM 3160 O O . VAL A 1 404 ? 20.595 -25.507 -7.118 1.00 92.06 404 VAL A O 1
ATOM 3163 N N . ALA A 1 405 ? 19.059 -25.929 -5.545 1.00 92.69 405 ALA A N 1
ATOM 3164 C CA . ALA A 1 405 ? 20.019 -26.424 -4.561 1.00 92.69 405 ALA A CA 1
ATOM 3165 C C . ALA A 1 405 ? 20.770 -27.675 -5.034 1.00 92.69 405 ALA A C 1
ATOM 3167 O O . ALA A 1 405 ? 21.960 -27.798 -4.751 1.00 92.69 405 ALA A O 1
ATOM 3168 N N . THR A 1 406 ? 20.117 -28.564 -5.790 1.00 93.38 406 THR A N 1
ATOM 3169 C CA . THR A 1 406 ? 20.760 -29.766 -6.352 1.00 93.38 406 THR A CA 1
ATOM 3170 C C . THR A 1 406 ? 21.862 -29.393 -7.344 1.00 93.38 406 THR A C 1
ATOM 3172 O O . THR A 1 406 ? 22.956 -29.946 -7.291 1.00 93.38 406 THR A O 1
ATOM 3175 N N . VAL A 1 407 ? 21.615 -28.412 -8.219 1.00 92.81 407 VAL A N 1
ATOM 3176 C CA . VAL A 1 407 ? 22.617 -27.916 -9.185 1.00 92.81 407 VAL A CA 1
ATOM 3177 C C . VAL A 1 407 ? 23.804 -27.242 -8.483 1.00 92.81 407 VAL A C 1
ATOM 3179 O O . VAL A 1 407 ? 24.923 -27.216 -9.007 1.00 92.81 407 VAL A O 1
ATOM 3182 N N . LEU A 1 408 ? 23.565 -26.670 -7.303 1.00 93.81 408 LEU A N 1
ATOM 3183 C CA . LEU A 1 408 ? 24.562 -25.918 -6.545 1.00 93.81 408 LEU A CA 1
ATOM 3184 C C . LEU A 1 408 ? 25.253 -26.720 -5.435 1.00 93.81 408 LEU A C 1
ATOM 3186 O O . LEU A 1 408 ? 26.161 -26.168 -4.816 1.00 93.81 408 LEU A O 1
ATOM 3190 N N . ASP A 1 409 ? 24.860 -27.982 -5.235 1.00 95.38 409 ASP A N 1
ATOM 3191 C CA . ASP A 1 409 ? 25.322 -28.876 -4.161 1.00 95.38 409 ASP A CA 1
ATOM 3192 C C . ASP A 1 409 ? 25.129 -28.278 -2.753 1.00 95.38 409 ASP A C 1
ATOM 3194 O O . ASP A 1 409 ? 26.034 -28.247 -1.925 1.00 95.38 409 ASP A O 1
ATOM 3198 N N . MET A 1 410 ? 23.935 -27.732 -2.493 1.00 96.50 410 MET A N 1
ATOM 3199 C CA . MET A 1 410 ? 23.611 -27.062 -1.227 1.00 96.50 410 MET A CA 1
ATOM 3200 C C . MET A 1 410 ? 22.736 -27.928 -0.316 1.00 96.50 410 MET A C 1
ATOM 3202 O O . MET A 1 410 ? 21.706 -28.466 -0.736 1.00 96.50 410 MET A O 1
ATOM 3206 N N . LEU A 1 411 ? 23.077 -27.979 0.975 1.00 96.00 411 LEU A N 1
ATOM 3207 C CA . LEU A 1 411 ? 22.272 -28.649 2.000 1.00 96.00 411 LEU A CA 1
ATOM 3208 C C . LEU A 1 411 ? 21.093 -27.781 2.442 1.00 96.00 411 LEU A C 1
ATOM 3210 O O . LEU A 1 411 ? 21.167 -26.551 2.449 1.00 96.00 411 LEU A O 1
ATOM 3214 N N . GLU A 1 412 ? 19.981 -28.418 2.814 1.00 94.44 412 GLU A N 1
ATOM 3215 C CA . GLU A 1 412 ? 18.769 -27.715 3.271 1.00 94.44 412 GLU A CA 1
ATOM 3216 C C . GLU A 1 412 ? 19.045 -26.882 4.528 1.00 94.44 412 GLU A C 1
ATOM 3218 O O . GLU A 1 412 ? 18.551 -25.769 4.673 1.00 94.44 412 GLU A O 1
ATOM 3223 N N . ALA A 1 413 ? 19.927 -27.375 5.400 1.00 95.19 413 ALA A N 1
ATOM 3224 C CA . ALA A 1 413 ? 20.355 -26.654 6.587 1.00 95.19 413 ALA A CA 1
ATOM 3225 C C . ALA A 1 413 ? 21.110 -25.346 6.275 1.00 95.19 413 ALA A C 1
ATOM 3227 O O . ALA A 1 413 ? 21.200 -24.494 7.152 1.00 95.19 413 ALA A O 1
ATOM 3228 N N . ASP A 1 414 ? 21.609 -25.127 5.064 1.00 97.06 414 ASP A N 1
ATOM 3229 C CA . ASP A 1 414 ? 22.418 -23.943 4.759 1.00 97.06 414 ASP A CA 1
ATOM 3230 C C . ASP A 1 414 ? 21.617 -22.819 4.102 1.00 97.06 414 ASP A C 1
ATOM 3232 O O . ASP A 1 414 ? 22.206 -21.829 3.668 1.00 97.06 414 ASP A O 1
ATOM 3236 N N . ARG A 1 415 ? 20.285 -22.944 4.020 1.00 97.50 415 ARG A N 1
ATOM 3237 C CA . ARG A 1 415 ? 19.426 -21.991 3.311 1.00 97.50 415 ARG A CA 1
ATOM 3238 C C . ARG A 1 415 ? 18.055 -21.797 3.955 1.00 97.50 415 ARG A C 1
ATOM 3240 O O . ARG A 1 415 ? 17.489 -22.703 4.557 1.00 97.50 415 ARG A O 1
ATOM 3247 N N . ALA A 1 416 ? 17.528 -20.595 3.786 1.00 98.50 416 ALA A N 1
ATOM 3248 C CA . ALA A 1 416 ? 16.145 -20.232 4.043 1.00 98.50 416 ALA A CA 1
ATOM 3249 C C . ALA A 1 416 ? 15.691 -19.249 2.957 1.00 98.50 416 ALA A C 1
ATOM 3251 O O . ALA A 1 416 ? 16.472 -18.404 2.510 1.00 98.50 416 ALA A O 1
ATOM 3252 N N . ILE A 1 417 ? 14.434 -19.352 2.536 1.00 98.56 417 ILE A N 1
ATOM 3253 C CA . ILE A 1 417 ? 13.843 -18.504 1.494 1.00 98.56 417 ILE A CA 1
ATOM 3254 C C . ILE A 1 417 ? 12.361 -18.315 1.797 1.00 98.56 417 ILE A C 1
ATOM 3256 O O . ILE A 1 417 ? 11.704 -19.228 2.293 1.00 98.56 417 ILE A O 1
ATOM 3260 N N . GLY A 1 418 ? 11.819 -17.138 1.523 1.00 98.25 418 GLY A N 1
ATOM 3261 C CA . GLY A 1 418 ? 10.401 -16.876 1.705 1.00 98.25 418 GLY A CA 1
ATOM 3262 C C . GLY A 1 418 ? 9.921 -15.752 0.814 1.00 98.25 418 GLY A C 1
ATOM 3263 O O . GLY A 1 418 ? 10.685 -14.842 0.486 1.00 98.25 418 GLY A O 1
ATOM 3264 N N . LEU A 1 419 ? 8.649 -15.836 0.447 1.00 97.25 419 LEU A N 1
ATOM 3265 C CA . LEU A 1 419 ? 7.970 -14.899 -0.424 1.00 97.25 419 LEU A CA 1
ATOM 3266 C C . LEU A 1 419 ? 6.581 -14.562 0.135 1.00 97.25 419 LEU A C 1
ATOM 3268 O O . LEU A 1 419 ? 5.909 -15.410 0.727 1.00 97.25 419 LEU A O 1
ATOM 3272 N N . LEU A 1 420 ? 6.160 -13.316 -0.045 1.00 97.75 420 LEU A N 1
ATOM 3273 C CA . LEU A 1 420 ? 4.789 -12.875 0.198 1.00 97.75 420 LEU A CA 1
ATOM 3274 C C . LEU A 1 420 ? 4.304 -12.161 -1.057 1.00 97.75 420 LEU A C 1
ATOM 3276 O O . LEU A 1 420 ? 4.801 -11.077 -1.355 1.00 97.75 420 LEU A O 1
ATOM 3280 N N . ASP A 1 421 ? 3.343 -12.747 -1.761 1.00 92.88 421 ASP A N 1
ATOM 3281 C CA . ASP A 1 421 ? 2.567 -12.021 -2.764 1.00 92.88 421 ASP A CA 1
ATOM 3282 C C . ASP A 1 421 ? 1.666 -11.029 -2.018 1.00 92.88 421 ASP A C 1
ATOM 3284 O O . ASP A 1 421 ? 0.804 -11.421 -1.228 1.00 92.88 421 ASP A O 1
ATOM 3288 N N . VAL A 1 422 ? 1.930 -9.736 -2.199 1.00 90.19 422 VAL A N 1
ATOM 3289 C CA . VAL A 1 422 ? 1.268 -8.660 -1.453 1.00 90.19 422 VAL A CA 1
ATOM 3290 C C . VAL A 1 422 ? -0.155 -8.454 -1.957 1.00 90.19 422 VAL A C 1
ATOM 3292 O O . VAL A 1 422 ? -1.046 -8.210 -1.143 1.00 90.19 422 VAL A O 1
ATOM 3295 N N . ALA A 1 423 ? -0.385 -8.608 -3.263 1.00 78.94 423 ALA A N 1
ATOM 3296 C CA . ALA A 1 423 ? -1.701 -8.422 -3.865 1.00 78.94 423 ALA A CA 1
ATOM 3297 C C . ALA A 1 423 ? -2.687 -9.486 -3.359 1.00 78.94 423 ALA A C 1
ATOM 3299 O O . ALA A 1 423 ? -3.784 -9.175 -2.887 1.00 78.94 423 ALA A O 1
ATOM 3300 N N . THR A 1 424 ? -2.269 -10.754 -3.372 1.00 85.94 424 THR A N 1
ATOM 3301 C CA . THR A 1 424 ? -3.135 -11.874 -2.964 1.00 85.94 424 THR A CA 1
ATOM 3302 C C . THR A 1 424 ? -2.992 -12.264 -1.493 1.00 85.94 424 THR A C 1
ATOM 3304 O O . THR A 1 424 ? -3.793 -13.052 -0.990 1.00 85.94 424 THR A O 1
ATOM 3307 N N . ARG A 1 425 ? -2.003 -11.705 -0.780 1.00 91.38 425 ARG A N 1
ATOM 3308 C CA . ARG A 1 425 ? -1.628 -12.046 0.608 1.00 91.38 425 ARG A CA 1
ATOM 3309 C C . ARG A 1 425 ? -1.207 -13.513 0.783 1.00 91.38 425 ARG A C 1
ATOM 3311 O O . ARG A 1 425 ? -1.229 -14.036 1.898 1.00 91.38 425 ARG A O 1
ATOM 3318 N N . ARG A 1 426 ? -0.791 -14.184 -0.296 1.00 93.75 426 ARG A N 1
ATOM 3319 C CA . ARG A 1 426 ? -0.279 -15.561 -0.251 1.00 93.75 426 ARG A CA 1
ATOM 3320 C C . ARG A 1 426 ? 1.167 -15.560 0.236 1.00 93.75 426 ARG A C 1
ATOM 3322 O O . ARG A 1 426 ? 2.070 -15.048 -0.422 1.00 93.75 426 ARG A O 1
ATOM 3329 N N . PHE A 1 427 ? 1.385 -16.136 1.413 1.00 97.88 427 PHE A N 1
ATOM 3330 C CA . PHE A 1 427 ? 2.703 -16.297 2.025 1.00 97.88 427 PHE A CA 1
ATOM 3331 C C . PHE A 1 427 ? 3.236 -17.714 1.792 1.00 97.88 427 PHE A C 1
ATOM 3333 O O . PHE A 1 427 ? 2.504 -18.676 1.991 1.00 97.88 427 PHE A O 1
ATOM 3340 N N . ALA A 1 428 ? 4.510 -17.866 1.440 1.00 98.19 428 ALA A N 1
ATOM 3341 C CA . ALA A 1 428 ? 5.182 -19.162 1.388 1.00 98.19 428 ALA A CA 1
ATOM 3342 C C . ALA A 1 428 ? 6.640 -19.031 1.825 1.00 98.19 428 ALA A C 1
ATOM 3344 O O . ALA A 1 428 ? 7.324 -18.085 1.438 1.00 98.19 428 ALA A O 1
ATOM 3345 N N . ALA A 1 429 ? 7.150 -19.981 2.609 1.00 98.00 429 ALA A N 1
ATOM 3346 C CA . ALA A 1 429 ? 8.549 -19.962 3.019 1.00 98.00 429 ALA A CA 1
ATOM 3347 C C . ALA A 1 429 ? 9.093 -21.339 3.406 1.00 98.00 429 ALA A C 1
ATOM 3349 O O . ALA A 1 429 ? 8.369 -22.206 3.883 1.00 98.00 429 ALA A O 1
ATOM 3350 N N . LEU A 1 430 ? 10.408 -21.493 3.271 1.00 98.06 430 LEU A N 1
ATOM 3351 C CA . LEU A 1 430 ? 11.191 -22.635 3.728 1.00 98.06 430 LEU A CA 1
ATOM 3352 C C . LEU A 1 430 ? 12.146 -22.154 4.823 1.00 98.06 430 LEU A C 1
ATOM 3354 O O . LEU A 1 430 ? 12.957 -21.252 4.599 1.00 98.06 430 LEU A O 1
ATOM 3358 N N . HIS A 1 431 ? 12.033 -22.751 6.011 1.00 96.88 431 HIS A N 1
ATOM 3359 C CA . HIS A 1 431 ? 12.786 -22.373 7.220 1.00 96.88 431 HIS A CA 1
ATOM 3360 C C . HIS A 1 431 ? 12.702 -20.871 7.584 1.00 96.88 431 HIS A C 1
ATOM 3362 O O . HIS A 1 431 ? 13.726 -20.273 7.920 1.00 96.88 431 HIS A O 1
ATOM 3368 N N . PRO A 1 432 ? 11.507 -20.237 7.549 1.00 96.62 432 PRO A N 1
ATOM 3369 C CA . PRO A 1 432 ? 11.354 -18.781 7.685 1.00 96.62 432 PRO A CA 1
ATOM 3370 C C . PRO A 1 432 ? 11.895 -18.192 8.993 1.00 96.62 432 PRO A C 1
ATOM 3372 O O . PRO A 1 432 ? 12.320 -17.036 9.015 1.00 96.62 432 PRO A O 1
ATOM 3375 N N . ASP A 1 433 ? 11.874 -18.984 10.065 1.00 96.06 433 ASP A N 1
ATOM 3376 C CA . ASP A 1 433 ? 12.230 -18.578 11.428 1.00 96.06 433 ASP A CA 1
ATOM 3377 C C . ASP A 1 433 ? 13.608 -19.110 11.860 1.00 96.06 433 ASP A C 1
ATOM 3379 O O . ASP A 1 433 ? 13.997 -18.996 13.020 1.00 96.06 433 ASP A O 1
ATOM 3383 N N . LYS A 1 434 ? 14.374 -19.690 10.926 1.00 96.19 434 LYS A N 1
ATOM 3384 C CA . LYS A 1 434 ? 15.763 -20.076 11.174 1.00 96.19 434 LYS A CA 1
ATOM 3385 C C . LYS A 1 434 ? 16.656 -18.838 11.185 1.00 96.19 434 LYS A C 1
ATOM 3387 O O . LYS A 1 434 ? 16.650 -18.061 10.230 1.00 96.19 434 LYS A O 1
ATOM 3392 N N . GLN A 1 435 ? 17.459 -18.690 12.235 1.00 97.12 435 GLN A N 1
ATOM 3393 C CA . GLN A 1 435 ? 18.374 -17.566 12.361 1.00 97.12 435 GLN A CA 1
ATOM 3394 C C . GLN A 1 435 ? 19.662 -17.760 11.551 1.00 97.12 435 GLN A C 1
ATOM 3396 O O . GLN A 1 435 ? 20.266 -18.834 11.538 1.00 97.12 435 GLN A O 1
ATOM 3401 N N . PHE A 1 436 ? 20.086 -16.689 10.881 1.00 98.06 436 PHE A N 1
ATOM 3402 C CA . PHE A 1 436 ? 21.356 -16.589 10.164 1.00 98.06 436 PHE A CA 1
ATOM 3403 C C . PHE A 1 436 ? 22.153 -15.390 10.678 1.00 98.06 436 PHE A C 1
ATOM 3405 O O . PHE A 1 436 ? 21.577 -14.400 11.143 1.00 98.06 436 PHE A O 1
ATOM 3412 N N . TYR A 1 437 ? 23.480 -15.437 10.524 1.00 98.12 437 TYR A N 1
ATOM 3413 C CA . TYR A 1 437 ? 24.294 -14.232 10.641 1.00 98.12 437 TYR A CA 1
ATOM 3414 C C . TYR A 1 437 ? 23.824 -13.205 9.599 1.00 98.12 437 TYR A C 1
ATOM 3416 O O . TYR A 1 437 ? 23.792 -13.487 8.405 1.00 98.12 437 TYR A O 1
ATOM 3424 N N . GLY A 1 438 ? 23.446 -12.008 10.045 1.00 96.62 438 GLY A N 1
ATOM 3425 C CA . GLY A 1 438 ? 22.739 -11.022 9.222 1.00 96.62 438 GLY A CA 1
ATOM 3426 C C . GLY A 1 438 ? 23.611 -10.252 8.227 1.00 96.62 438 GLY A C 1
ATOM 3427 O O . GLY A 1 438 ? 23.079 -9.552 7.359 1.00 96.62 438 GLY A O 1
ATOM 3428 N N . ALA A 1 439 ? 24.940 -10.344 8.347 1.00 96.12 439 ALA A N 1
ATOM 3429 C CA . ALA A 1 439 ? 25.891 -9.526 7.594 1.00 96.12 439 ALA A CA 1
ATOM 3430 C C . ALA A 1 439 ? 25.462 -8.042 7.575 1.00 96.12 439 ALA A C 1
ATOM 3432 O O . ALA A 1 439 ? 25.359 -7.429 8.630 1.00 96.12 439 ALA A O 1
ATOM 3433 N N . SER A 1 440 ? 25.190 -7.456 6.401 1.00 97.19 440 SER A N 1
ATOM 3434 C CA . SER A 1 440 ? 24.748 -6.054 6.267 1.00 97.19 440 SER A CA 1
ATOM 3435 C C . SER A 1 440 ? 23.231 -5.840 6.193 1.00 97.19 440 SER A C 1
ATOM 3437 O O . SER A 1 440 ? 22.803 -4.695 6.032 1.00 97.19 440 SER A O 1
ATOM 3439 N N . VAL A 1 441 ? 22.401 -6.886 6.272 1.00 98.12 441 VAL A N 1
ATOM 3440 C CA . VAL A 1 441 ? 20.934 -6.719 6.250 1.00 98.12 441 VAL A CA 1
ATOM 3441 C C . VAL A 1 441 ? 20.436 -5.927 7.471 1.00 98.12 441 VAL A C 1
ATOM 3443 O O . VAL A 1 441 ? 19.634 -5.014 7.276 1.00 98.12 441 VAL A O 1
ATOM 3446 N N . PRO A 1 442 ? 20.964 -6.118 8.701 1.00 98.19 442 PRO A N 1
ATOM 3447 C CA . PRO A 1 442 ? 20.537 -5.338 9.867 1.00 98.19 442 PRO A CA 1
ATOM 3448 C C . PRO A 1 442 ? 20.796 -3.829 9.809 1.00 98.19 442 PRO A C 1
ATOM 3450 O O . PRO A 1 442 ? 20.347 -3.111 10.698 1.00 98.19 442 PRO A O 1
ATOM 3453 N N . LYS A 1 443 ? 21.446 -3.300 8.762 1.00 98.31 443 LYS A N 1
ATOM 3454 C CA . LYS A 1 443 ? 21.452 -1.849 8.503 1.00 98.31 443 LYS A CA 1
ATOM 3455 C C . LYS A 1 443 ? 20.043 -1.282 8.293 1.00 98.31 443 LYS A C 1
ATOM 3457 O O . LYS A 1 443 ? 19.839 -0.103 8.560 1.00 98.31 443 LYS A O 1
ATOM 3462 N N . LEU A 1 444 ? 19.069 -2.116 7.912 1.00 97.94 444 LEU A N 1
ATOM 3463 C CA . LEU A 1 444 ? 17.645 -1.759 7.934 1.00 97.94 444 LEU A CA 1
ATOM 3464 C C . LEU A 1 444 ? 17.204 -1.254 9.319 1.00 97.94 444 LEU A C 1
ATOM 3466 O O . LEU A 1 444 ? 16.521 -0.237 9.413 1.00 97.94 444 LEU A O 1
ATOM 3470 N N . ALA A 1 445 ? 17.670 -1.897 10.398 1.00 97.94 445 ALA A N 1
ATOM 3471 C CA . ALA A 1 445 ? 17.371 -1.474 11.765 1.00 97.94 445 ALA A CA 1
ATOM 3472 C C . ALA A 1 445 ? 18.009 -0.122 12.114 1.00 97.94 445 ALA A C 1
ATOM 3474 O O . ALA A 1 445 ? 17.439 0.628 12.896 1.00 97.94 445 ALA A O 1
ATOM 3475 N N . ILE A 1 446 ? 19.166 0.212 11.531 1.00 98.50 446 ILE A N 1
ATOM 3476 C CA . ILE A 1 446 ? 19.839 1.499 11.760 1.00 98.50 446 ILE A CA 1
ATOM 3477 C C . ILE A 1 446 ? 19.023 2.641 11.153 1.00 98.50 446 ILE A C 1
ATOM 3479 O O . ILE A 1 446 ? 18.785 3.638 11.830 1.00 98.50 446 ILE A O 1
ATOM 3483 N N . VAL A 1 447 ? 18.577 2.490 9.901 1.00 98.06 447 VAL A N 1
ATOM 3484 C CA . VAL A 1 447 ? 17.754 3.509 9.230 1.00 98.06 447 VAL A CA 1
ATOM 3485 C C . VAL A 1 447 ? 16.407 3.656 9.932 1.00 98.06 447 VAL A C 1
ATOM 3487 O O . VAL A 1 447 ? 16.001 4.769 10.243 1.00 98.06 447 VAL A O 1
ATOM 3490 N N . MET A 1 448 ? 15.755 2.541 10.268 1.00 96.62 448 MET A N 1
ATOM 3491 C CA . MET A 1 448 ? 14.531 2.550 11.070 1.00 96.62 448 MET A CA 1
ATOM 3492 C C . MET A 1 448 ? 14.742 3.254 12.421 1.00 96.62 448 MET A C 1
ATOM 3494 O O . MET A 1 448 ? 13.974 4.140 12.780 1.00 96.62 448 MET A O 1
ATOM 3498 N N . GLY A 1 449 ? 15.812 2.913 13.144 1.00 97.31 449 GLY A N 1
ATOM 3499 C CA . GLY A 1 449 ? 16.137 3.512 14.438 1.00 97.31 449 GLY A CA 1
ATOM 3500 C C . GLY A 1 449 ? 16.495 4.995 14.363 1.00 97.31 449 GLY A C 1
ATOM 3501 O O . GLY A 1 449 ? 16.338 5.706 15.352 1.00 97.31 449 GLY A O 1
ATOM 3502 N N . TYR A 1 450 ? 16.943 5.490 13.204 1.00 98.06 450 TYR A N 1
ATOM 3503 C CA . TYR A 1 450 ? 17.113 6.924 12.982 1.00 98.06 450 TYR A CA 1
ATOM 3504 C C . TYR A 1 450 ? 15.761 7.643 13.022 1.00 98.06 450 TYR A C 1
ATOM 3506 O O . TYR A 1 450 ? 15.608 8.583 13.798 1.00 98.06 450 TYR A O 1
ATOM 3514 N N . PHE A 1 451 ? 14.765 7.165 12.270 1.00 95.56 451 PHE A N 1
ATOM 3515 C CA . PHE A 1 451 ? 13.423 7.757 12.289 1.00 95.56 451 PHE A CA 1
ATOM 3516 C C . PHE A 1 451 ? 12.700 7.554 13.629 1.00 95.56 451 PHE A C 1
ATOM 3518 O O . PHE A 1 451 ? 12.000 8.459 14.072 1.00 95.56 451 PHE A O 1
ATOM 3525 N N . ASP A 1 452 ? 12.896 6.416 14.307 1.00 93.19 452 ASP A N 1
ATOM 3526 C CA . ASP A 1 452 ? 12.308 6.169 15.638 1.00 93.19 452 ASP A CA 1
ATOM 3527 C C . ASP A 1 452 ? 12.869 7.142 16.693 1.00 93.19 452 ASP A C 1
ATOM 3529 O O . ASP A 1 452 ? 12.129 7.687 17.514 1.00 93.19 452 ASP A O 1
ATOM 3533 N N . LYS A 1 453 ? 14.176 7.439 16.631 1.00 93.62 453 LYS A N 1
ATOM 3534 C CA . LYS A 1 453 ? 14.836 8.376 17.550 1.00 93.62 453 LYS A CA 1
ATOM 3535 C C . LYS A 1 453 ? 14.605 9.850 17.202 1.00 93.62 453 LYS A C 1
ATOM 3537 O O . LYS A 1 453 ? 14.584 10.686 18.108 1.00 93.62 453 LYS A O 1
ATOM 3542 N N . PHE A 1 454 ? 14.474 10.174 15.918 1.00 92.44 454 PHE A N 1
ATOM 3543 C CA . PHE A 1 454 ? 14.330 11.536 15.399 1.00 92.44 454 PHE A CA 1
ATOM 3544 C C . PHE A 1 454 ? 13.032 11.670 14.583 1.00 92.44 454 PHE A C 1
ATOM 3546 O O . PHE A 1 454 ? 13.095 11.839 13.365 1.00 92.44 454 PHE A O 1
ATOM 3553 N N . PRO A 1 455 ? 11.850 11.613 15.224 1.00 86.75 455 PRO A N 1
ATOM 3554 C CA . PRO A 1 455 ? 10.564 11.573 14.522 1.00 86.75 455 PRO A CA 1
ATOM 3555 C C . PRO A 1 455 ? 10.301 12.798 13.636 1.00 86.75 455 PRO A C 1
ATOM 3557 O O . PRO A 1 455 ? 9.628 12.671 12.622 1.00 86.75 455 PRO A O 1
ATOM 3560 N N . GLN A 1 456 ? 10.884 13.958 13.952 1.00 86.69 456 GLN A N 1
ATOM 3561 C CA . GLN A 1 456 ? 10.793 15.167 13.125 1.00 86.69 456 GLN A CA 1
ATOM 3562 C C . GLN A 1 456 ? 11.402 14.998 11.721 1.00 86.69 456 GLN A C 1
ATOM 3564 O O . GLN A 1 456 ? 11.023 15.709 10.797 1.00 86.69 456 GLN A O 1
ATOM 3569 N N . ALA A 1 457 ? 12.324 14.044 11.545 1.00 91.31 457 ALA A N 1
ATOM 3570 C CA . ALA A 1 457 ? 12.906 13.732 10.240 1.00 91.31 457 ALA A CA 1
ATOM 3571 C C . ALA A 1 457 ? 11.884 13.113 9.271 1.00 91.31 457 ALA A C 1
ATOM 3573 O O . ALA A 1 457 ? 12.147 13.028 8.075 1.00 91.31 457 ALA A O 1
ATOM 3574 N N . ALA A 1 458 ? 10.739 12.652 9.784 1.00 87.75 458 ALA A N 1
ATOM 3575 C CA . ALA A 1 458 ? 9.657 12.114 8.975 1.00 87.75 458 ALA A CA 1
ATOM 3576 C C . ALA A 1 458 ? 8.880 13.214 8.224 1.00 87.75 458 ALA A C 1
ATOM 3578 O O . ALA A 1 458 ? 8.304 12.923 7.178 1.00 87.75 458 ALA A O 1
ATOM 3579 N N . ASP A 1 459 ? 8.902 14.456 8.719 1.00 84.06 459 ASP A N 1
ATOM 3580 C CA . ASP A 1 459 ? 8.286 15.607 8.048 1.00 84.06 459 ASP A CA 1
ATOM 3581 C C . ASP A 1 459 ? 9.281 16.305 7.118 1.00 84.06 459 ASP A C 1
ATOM 3583 O O . ASP A 1 459 ? 8.958 16.616 5.974 1.00 84.06 459 ASP A O 1
ATOM 3587 N N . GLU A 1 460 ? 10.514 16.500 7.589 1.00 87.62 460 GLU A N 1
ATOM 3588 C CA . GLU A 1 460 ? 11.581 17.139 6.823 1.00 87.62 460 GLU A CA 1
ATOM 3589 C C . GLU A 1 460 ? 12.919 16.440 7.095 1.00 87.62 460 GLU A C 1
ATOM 3591 O O . GLU A 1 460 ? 13.509 16.557 8.174 1.00 87.62 460 GLU A O 1
ATOM 3596 N N . LEU A 1 461 ? 13.400 15.686 6.104 1.00 92.19 461 LEU A N 1
ATOM 3597 C CA . LEU A 1 461 ? 14.691 15.013 6.167 1.00 92.19 461 LEU A CA 1
ATOM 3598 C C . LEU A 1 461 ? 15.769 15.903 5.543 1.00 92.19 461 LEU A C 1
ATOM 3600 O O . LEU A 1 461 ? 15.694 16.239 4.363 1.00 92.19 461 LEU A O 1
ATOM 3604 N N . ASP A 1 462 ? 16.797 16.238 6.324 1.00 95.25 462 ASP A N 1
ATOM 3605 C CA . ASP A 1 462 ? 17.964 16.978 5.835 1.00 95.25 462 ASP A CA 1
ATOM 3606 C C . ASP A 1 462 ? 18.589 16.291 4.605 1.00 95.25 462 ASP A C 1
ATOM 3608 O O . ASP A 1 462 ? 18.813 15.077 4.600 1.00 95.25 462 ASP A O 1
ATOM 3612 N N . GLU A 1 463 ? 18.900 17.066 3.561 1.00 93.69 463 GLU A N 1
ATOM 3613 C CA . GLU A 1 463 ? 19.400 16.518 2.294 1.00 93.69 463 GLU A CA 1
ATOM 3614 C C . GLU A 1 463 ? 20.712 15.744 2.452 1.00 93.69 463 GLU A C 1
ATOM 3616 O O . GLU A 1 463 ? 20.924 14.734 1.774 1.00 93.69 463 GLU A O 1
ATOM 3621 N N . GLN A 1 464 ? 21.621 16.209 3.315 1.00 96.00 464 GLN A N 1
ATOM 3622 C CA . GLN A 1 464 ? 22.878 15.507 3.543 1.00 96.00 464 GLN A CA 1
ATOM 3623 C C . GLN A 1 464 ? 22.609 14.177 4.247 1.00 96.00 464 GLN A C 1
ATOM 3625 O O . GLN A 1 464 ? 23.139 13.146 3.823 1.00 96.00 464 GLN A O 1
ATOM 3630 N N . VAL A 1 465 ? 21.756 14.179 5.272 1.00 97.44 465 VAL A N 1
ATOM 3631 C CA . VAL A 1 465 ? 21.341 12.954 5.960 1.00 97.44 465 VAL A CA 1
ATOM 3632 C C . VAL A 1 465 ? 20.692 11.975 4.989 1.00 97.44 465 VAL A C 1
ATOM 3634 O O . VAL A 1 465 ? 21.073 10.804 4.976 1.00 97.44 465 VAL A O 1
ATOM 3637 N N . ALA A 1 466 ? 19.766 12.438 4.148 1.00 95.50 466 ALA A N 1
ATOM 3638 C CA . ALA A 1 466 ? 19.137 11.610 3.125 1.00 95.50 466 ALA A CA 1
ATOM 3639 C C . ALA A 1 466 ? 20.202 10.945 2.244 1.00 95.50 466 ALA A C 1
ATOM 3641 O O . ALA A 1 466 ? 20.230 9.719 2.111 1.00 95.50 466 ALA A O 1
ATOM 3642 N N . ARG A 1 467 ? 21.163 11.729 1.732 1.00 94.56 467 ARG A N 1
ATOM 3643 C CA . ARG A 1 467 ? 22.217 11.206 0.854 1.00 94.56 467 ARG A CA 1
ATOM 3644 C C . ARG A 1 467 ? 23.088 10.149 1.514 1.00 94.56 467 ARG A C 1
ATOM 3646 O O . ARG A 1 467 ? 23.469 9.182 0.851 1.00 94.56 467 ARG A O 1
ATOM 3653 N N . GLU A 1 468 ? 23.414 10.330 2.786 1.00 97.88 468 GLU A N 1
ATOM 3654 C CA . GLU A 1 468 ? 24.217 9.376 3.543 1.00 97.88 468 GLU A CA 1
ATOM 3655 C C . GLU A 1 468 ? 23.429 8.094 3.875 1.00 97.88 468 GLU A C 1
ATOM 3657 O O . GLU A 1 468 ? 23.967 6.993 3.740 1.00 97.88 468 GLU A O 1
ATOM 3662 N N . LEU A 1 469 ? 22.144 8.197 4.234 1.00 97.56 469 LEU A N 1
ATOM 3663 C CA . LEU A 1 469 ? 21.286 7.029 4.477 1.00 97.56 469 LEU A CA 1
ATOM 3664 C C . LEU A 1 469 ? 21.050 6.204 3.200 1.00 97.56 469 LEU A C 1
ATOM 3666 O O . LEU A 1 469 ? 21.044 4.971 3.258 1.00 97.56 469 LEU A O 1
ATOM 3670 N N . GLU A 1 470 ? 20.947 6.845 2.033 1.00 95.19 470 GLU A N 1
ATOM 3671 C CA . GLU A 1 470 ? 20.910 6.139 0.744 1.00 95.19 470 GLU A CA 1
ATOM 3672 C C . GLU A 1 470 ? 22.174 5.290 0.518 1.00 95.19 470 GLU A C 1
ATOM 3674 O O . GLU A 1 470 ? 22.088 4.152 0.052 1.00 95.19 470 GLU A O 1
ATOM 3679 N N . LEU A 1 471 ? 23.358 5.795 0.892 1.00 95.88 471 LEU A N 1
ATOM 3680 C CA . LEU A 1 471 ? 24.617 5.042 0.799 1.00 95.88 471 LEU A CA 1
ATOM 3681 C C . LEU A 1 471 ? 24.656 3.860 1.780 1.00 95.88 471 LEU A C 1
ATOM 3683 O O . LEU A 1 471 ? 25.108 2.770 1.409 1.00 95.88 471 LEU A O 1
ATOM 3687 N N . VAL A 1 472 ? 24.128 4.033 2.997 1.00 96.50 472 VAL A N 1
ATOM 3688 C CA . VAL A 1 472 ? 23.971 2.946 3.984 1.00 96.50 472 VAL A CA 1
ATOM 3689 C C . VAL A 1 472 ? 23.108 1.810 3.425 1.00 96.50 472 VAL A C 1
ATOM 3691 O O . VAL A 1 472 ? 23.435 0.633 3.612 1.00 96.50 472 VAL A O 1
ATOM 3694 N N . LEU A 1 473 ? 22.027 2.140 2.715 1.00 93.88 473 LEU A N 1
ATOM 3695 C CA . LEU A 1 473 ? 21.093 1.159 2.158 1.00 93.88 473 LEU A CA 1
ATOM 3696 C C . LEU A 1 473 ? 21.615 0.532 0.857 1.00 93.88 473 LEU A C 1
ATOM 3698 O O . LEU A 1 473 ? 21.766 -0.692 0.790 1.00 93.88 473 LEU A O 1
ATOM 3702 N N . LYS A 1 474 ? 21.943 1.344 -0.156 1.00 89.62 474 LYS A N 1
ATOM 3703 C CA . LYS A 1 474 ? 22.267 0.864 -1.511 1.00 89.62 474 LYS A CA 1
ATOM 3704 C C . LYS A 1 474 ? 23.702 0.394 -1.701 1.00 89.62 474 LYS A C 1
ATOM 3706 O O . LYS A 1 474 ? 23.921 -0.663 -2.294 1.00 89.62 474 LYS A O 1
ATOM 3711 N N . ARG A 1 475 ? 24.680 1.162 -1.212 1.00 90.56 475 ARG A N 1
ATOM 3712 C CA . ARG A 1 475 ? 26.117 0.824 -1.310 1.00 90.56 475 ARG A CA 1
ATOM 3713 C C . ARG A 1 475 ? 26.619 0.043 -0.102 1.00 90.56 475 ARG A C 1
ATOM 3715 O O . ARG A 1 475 ? 27.745 -0.437 -0.102 1.00 90.56 475 ARG A O 1
ATOM 3722 N N . SER A 1 476 ? 25.765 -0.136 0.907 1.00 93.62 476 SER A N 1
ATOM 3723 C CA . SER A 1 476 ? 26.115 -0.812 2.150 1.00 93.62 476 SER A CA 1
ATOM 3724 C C . SER A 1 476 ? 27.350 -0.196 2.810 1.00 93.62 476 SER A C 1
ATOM 3726 O O . SER A 1 476 ? 28.178 -0.928 3.353 1.00 93.62 476 SER A O 1
ATOM 3728 N N . ASP A 1 477 ? 27.455 1.134 2.806 1.00 96.31 477 ASP A N 1
ATOM 3729 C CA . ASP A 1 477 ? 28.579 1.856 3.408 1.00 96.31 477 ASP A CA 1
ATOM 3730 C C . ASP A 1 477 ? 28.704 1.521 4.908 1.00 96.31 477 ASP A C 1
ATOM 3732 O O . ASP A 1 477 ? 27.715 1.547 5.651 1.00 96.31 477 ASP A O 1
ATOM 3736 N N . ASN A 1 478 ? 29.886 1.081 5.348 1.00 96.31 478 ASN A N 1
ATOM 3737 C CA . ASN A 1 478 ? 30.122 0.670 6.735 1.00 96.31 478 ASN A CA 1
ATOM 3738 C C . ASN A 1 478 ? 30.437 1.852 7.651 1.00 96.31 478 ASN A C 1
ATOM 3740 O O . ASN A 1 478 ? 30.019 1.822 8.805 1.00 96.31 478 ASN A O 1
ATOM 3744 N N . GLU A 1 479 ? 31.124 2.878 7.153 1.00 97.31 479 GLU A N 1
ATOM 3745 C CA . GLU A 1 479 ? 31.507 4.049 7.945 1.00 97.31 479 GLU A CA 1
ATOM 3746 C C . GLU A 1 479 ? 30.272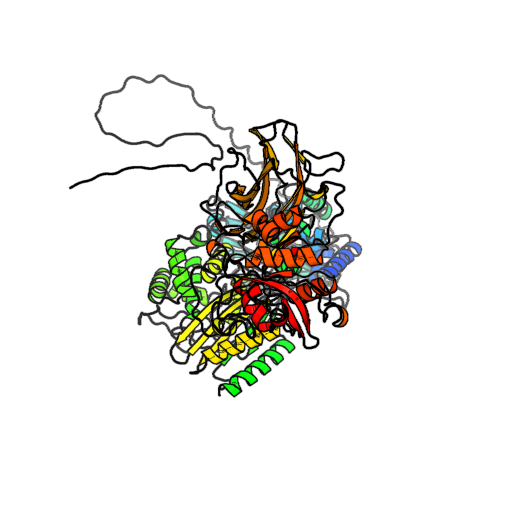 4.884 8.284 1.00 97.31 479 GLU A C 1
ATOM 3748 O O . GLU A 1 479 ? 30.042 5.226 9.447 1.00 97.31 479 GLU A O 1
ATOM 3753 N N . LEU A 1 480 ? 29.401 5.113 7.299 1.00 98.12 480 LEU A N 1
ATOM 3754 C CA . LEU A 1 480 ? 28.123 5.784 7.517 1.00 98.12 480 LEU A CA 1
ATOM 3755 C C . LEU A 1 480 ? 27.195 4.934 8.393 1.00 98.12 480 LEU A C 1
ATOM 3757 O O . LEU A 1 480 ? 26.567 5.455 9.314 1.00 98.12 480 LEU A O 1
ATOM 3761 N N . ALA A 1 481 ? 27.156 3.610 8.205 1.00 98.00 481 ALA A N 1
ATOM 3762 C CA . ALA A 1 481 ? 26.384 2.741 9.098 1.00 98.00 481 ALA A CA 1
ATOM 3763 C C . ALA A 1 481 ? 26.897 2.809 10.551 1.00 98.00 481 ALA A C 1
ATOM 3765 O O . ALA A 1 481 ? 26.093 2.801 11.488 1.00 98.00 481 ALA A O 1
ATOM 3766 N N . ALA A 1 482 ? 28.213 2.919 10.761 1.00 97.94 482 ALA A N 1
ATOM 3767 C CA . ALA A 1 482 ? 28.804 3.148 12.078 1.00 97.94 482 ALA A CA 1
ATOM 3768 C C . ALA A 1 482 ? 28.361 4.496 12.658 1.00 97.94 482 ALA A C 1
ATOM 3770 O O . ALA A 1 482 ? 27.821 4.526 13.763 1.00 97.94 482 ALA A O 1
ATOM 3771 N N . LYS A 1 483 ? 28.493 5.582 11.881 1.00 98.00 483 LYS A N 1
ATOM 3772 C CA . LYS A 1 483 ? 28.061 6.939 12.255 1.00 98.00 483 LYS A CA 1
ATOM 3773 C C . LYS A 1 483 ? 26.611 6.950 12.740 1.00 98.00 483 LYS A C 1
ATOM 3775 O O . LYS A 1 483 ? 26.333 7.404 13.849 1.00 98.00 483 LYS A O 1
ATOM 3780 N N . TYR A 1 484 ? 25.685 6.414 11.944 1.00 98.44 484 TYR A N 1
ATOM 3781 C CA . TYR A 1 484 ? 24.261 6.435 12.285 1.00 98.44 484 TYR A CA 1
ATOM 3782 C C . TYR A 1 484 ? 23.904 5.477 13.419 1.00 98.44 484 TYR A C 1
ATOM 3784 O O . TYR A 1 484 ? 23.125 5.842 14.295 1.00 98.44 484 TYR A O 1
ATOM 3792 N N . SER A 1 485 ? 24.500 4.284 13.484 1.00 98.00 485 SER A N 1
ATOM 3793 C CA . SER A 1 485 ? 24.251 3.382 14.618 1.00 98.00 485 SER A CA 1
ATOM 3794 C C . SER A 1 485 ? 24.812 3.918 15.937 1.00 98.00 485 SER A C 1
ATOM 3796 O O . SER A 1 485 ? 24.219 3.657 16.980 1.00 98.00 485 SER A O 1
ATOM 3798 N N . GLN A 1 486 ? 25.907 4.685 15.925 1.00 97.56 486 GLN A N 1
ATOM 3799 C CA . GLN A 1 486 ? 26.411 5.404 17.103 1.00 97.56 486 GLN A CA 1
ATOM 3800 C C . GLN A 1 486 ? 25.490 6.563 17.489 1.00 97.56 486 GLN A C 1
ATOM 3802 O O . GLN A 1 486 ? 25.169 6.722 18.666 1.00 97.56 486 GLN A O 1
ATOM 3807 N N . LEU A 1 487 ? 25.018 7.330 16.500 1.00 97.69 487 LEU A N 1
ATOM 3808 C CA . LEU A 1 487 ? 24.063 8.416 16.714 1.00 97.69 487 LEU A CA 1
ATOM 3809 C C . LEU A 1 487 ? 22.756 7.904 17.336 1.00 97.69 487 LEU A C 1
ATOM 3811 O O . LEU A 1 487 ? 22.222 8.526 18.257 1.00 97.69 487 LEU A O 1
ATOM 3815 N N . VAL A 1 488 ? 22.251 6.760 16.871 1.00 97.88 488 VAL A N 1
ATOM 3816 C CA . VAL A 1 488 ? 21.046 6.116 17.413 1.00 97.88 488 VAL A CA 1
ATOM 3817 C C . VAL A 1 488 ? 21.334 5.443 18.762 1.00 97.88 488 VAL A C 1
ATOM 3819 O O . VAL A 1 488 ? 20.629 5.699 19.740 1.00 97.88 488 VAL A O 1
ATOM 3822 N N . GLY A 1 489 ? 22.418 4.674 18.847 1.00 97.69 489 GLY A N 1
ATOM 3823 C CA . GLY A 1 489 ? 22.845 3.904 20.016 1.00 97.69 489 GLY A CA 1
ATOM 3824 C C . GLY A 1 489 ? 22.323 2.462 20.003 1.00 97.69 489 GLY A C 1
ATOM 3825 O O . GLY A 1 489 ? 21.145 2.220 19.742 1.00 97.69 489 GLY A O 1
ATOM 3826 N N . LEU A 1 490 ? 23.191 1.493 20.331 1.00 97.12 490 LEU A N 1
ATOM 3827 C CA . LEU A 1 490 ? 22.848 0.060 20.303 1.00 97.12 490 LEU A CA 1
ATOM 3828 C C . LEU A 1 490 ? 21.720 -0.309 21.279 1.00 97.12 490 LEU A C 1
ATOM 3830 O O . LEU A 1 490 ? 20.839 -1.078 20.915 1.00 97.12 490 LEU A O 1
ATOM 3834 N N . ASP A 1 491 ? 21.702 0.275 22.481 1.00 96.94 491 ASP A N 1
ATOM 3835 C CA . ASP A 1 491 ? 20.642 0.038 23.475 1.00 96.94 491 ASP A CA 1
ATOM 3836 C C . ASP A 1 491 ? 19.255 0.443 22.944 1.00 96.94 491 ASP A C 1
ATOM 3838 O O . ASP A 1 491 ? 18.284 -0.296 23.107 1.00 96.94 491 ASP A O 1
ATOM 3842 N N . HIS A 1 492 ? 19.168 1.578 22.242 1.00 97.25 492 HIS A N 1
ATOM 3843 C CA . HIS A 1 492 ? 17.921 2.025 21.627 1.00 97.25 492 HIS A CA 1
ATOM 3844 C C . HIS A 1 492 ? 17.493 1.085 20.492 1.00 97.25 492 HIS A C 1
ATOM 3846 O O . HIS A 1 492 ? 16.349 0.638 20.479 1.00 97.25 492 HIS A O 1
ATOM 3852 N N . LEU A 1 493 ? 18.419 0.707 19.599 1.00 97.62 493 LEU A N 1
ATOM 3853 C CA . LEU A 1 493 ? 18.142 -0.249 18.518 1.00 97.62 493 LEU A CA 1
ATOM 3854 C C . LEU A 1 493 ? 17.622 -1.587 19.056 1.00 97.62 493 LEU A C 1
ATOM 3856 O O . LEU A 1 493 ? 16.627 -2.109 18.564 1.00 97.62 493 LEU A O 1
ATOM 3860 N N . GLN A 1 494 ? 18.258 -2.138 20.087 1.00 97.31 494 GLN A N 1
ATOM 3861 C CA . GLN A 1 494 ? 17.895 -3.441 20.649 1.00 97.31 494 GLN A CA 1
ATOM 3862 C C . GLN A 1 494 ? 16.544 -3.394 21.370 1.00 97.31 494 GLN A C 1
ATOM 3864 O O . GLN A 1 494 ? 15.719 -4.292 21.185 1.00 97.31 494 GLN A O 1
ATOM 3869 N N . LYS A 1 495 ? 16.266 -2.323 22.128 1.00 96.56 495 LYS A N 1
ATOM 3870 C CA . LYS A 1 495 ? 14.945 -2.091 22.740 1.00 96.56 495 LYS A CA 1
ATOM 3871 C C . LYS A 1 495 ? 13.850 -1.927 21.693 1.00 96.56 495 LYS A C 1
ATOM 3873 O O . LYS A 1 495 ? 12.775 -2.494 21.855 1.00 96.56 495 LYS A O 1
ATOM 3878 N N . MET A 1 496 ? 14.123 -1.196 20.613 1.00 96.00 496 MET A N 1
ATOM 3879 C CA . MET A 1 496 ? 13.200 -1.040 19.489 1.00 96.00 496 MET A CA 1
ATOM 3880 C C . MET A 1 496 ? 12.892 -2.403 18.851 1.00 96.00 496 MET A C 1
ATOM 3882 O O . MET A 1 496 ? 11.725 -2.789 18.764 1.00 96.00 496 MET A O 1
ATOM 3886 N N . LEU A 1 497 ? 13.921 -3.173 18.483 1.00 97.25 497 LEU A N 1
ATOM 3887 C CA . LEU A 1 497 ? 13.784 -4.478 17.820 1.00 97.25 497 LEU A CA 1
ATOM 3888 C C . LEU A 1 497 ? 13.050 -5.523 18.679 1.00 97.25 497 LEU A C 1
ATOM 3890 O O . LEU A 1 497 ? 12.309 -6.339 18.134 1.00 97.25 497 LEU A O 1
ATOM 3894 N N . THR A 1 498 ? 13.204 -5.472 20.005 1.00 96.44 498 THR A N 1
ATOM 3895 C CA . THR A 1 498 ? 12.558 -6.394 20.966 1.00 96.44 498 THR A CA 1
ATOM 3896 C C . THR A 1 498 ? 11.241 -5.866 21.547 1.00 96.44 498 THR A C 1
ATOM 3898 O O . THR A 1 498 ? 10.589 -6.555 22.333 1.00 96.44 498 THR A O 1
ATOM 3901 N N . SER A 1 499 ? 10.824 -4.649 21.181 1.00 93.00 499 SER A N 1
ATOM 3902 C CA . SER A 1 499 ? 9.589 -4.043 21.689 1.00 93.00 499 SER A CA 1
ATOM 3903 C C . SER A 1 499 ? 8.351 -4.824 21.245 1.00 93.00 499 SER A C 1
ATOM 3905 O O . SER A 1 499 ? 8.324 -5.387 20.157 1.00 93.00 499 SER A O 1
ATOM 3907 N N . SER A 1 500 ? 7.274 -4.796 22.032 1.00 85.12 500 SER A N 1
ATOM 3908 C CA . SER A 1 500 ? 5.992 -5.391 21.622 1.00 85.12 500 SER A CA 1
ATOM 3909 C C . SER A 1 500 ? 5.382 -4.721 20.386 1.00 85.12 500 SER A C 1
ATOM 3911 O O . SER A 1 500 ? 4.614 -5.361 19.677 1.00 85.12 500 SER A O 1
ATOM 3913 N N . ARG A 1 501 ? 5.731 -3.451 20.126 1.00 84.19 501 ARG A N 1
ATOM 3914 C CA . ARG A 1 501 ? 5.301 -2.698 18.941 1.00 84.19 501 ARG A CA 1
ATOM 3915 C C . ARG A 1 501 ? 5.864 -3.309 17.665 1.00 84.19 501 ARG A C 1
ATOM 3917 O O . ARG A 1 501 ? 5.117 -3.544 16.721 1.00 84.19 501 ARG A O 1
ATOM 3924 N N . TYR A 1 502 ? 7.177 -3.535 17.635 1.00 90.12 502 TYR A N 1
ATOM 3925 C CA . TYR A 1 502 ? 7.841 -4.023 16.434 1.00 90.12 502 TYR A CA 1
ATOM 3926 C C . TYR A 1 502 ? 8.080 -5.516 16.485 1.00 90.12 502 TYR A C 1
ATOM 3928 O O . TYR A 1 502 ? 7.697 -6.176 15.539 1.00 90.12 502 TYR A O 1
ATOM 3936 N N . ARG A 1 503 ? 8.661 -6.074 17.551 1.00 92.62 503 ARG A N 1
ATOM 3937 C CA . ARG A 1 503 ? 8.960 -7.512 17.688 1.00 92.62 503 ARG A CA 1
ATOM 3938 C C . ARG A 1 503 ? 9.711 -8.068 16.467 1.00 92.62 503 ARG A C 1
ATOM 3940 O O . ARG A 1 503 ? 9.407 -9.145 15.967 1.00 92.62 503 ARG A O 1
ATOM 3947 N N . PHE A 1 504 ? 10.674 -7.298 15.957 1.00 96.44 504 PHE A N 1
ATOM 3948 C CA . PHE A 1 504 ? 11.569 -7.743 14.884 1.00 96.44 504 PHE A CA 1
ATOM 3949 C C . PHE A 1 504 ? 12.627 -8.735 15.371 1.00 96.44 504 PHE A C 1
ATOM 3951 O O . PHE A 1 504 ? 13.233 -9.409 14.544 1.00 96.44 504 PHE A O 1
ATOM 3958 N N . TYR A 1 505 ? 12.828 -8.843 16.687 1.00 97.12 505 TYR A N 1
ATOM 3959 C CA . TYR A 1 505 ? 13.593 -9.903 17.331 1.00 97.12 505 TYR A CA 1
ATOM 3960 C C . TYR A 1 505 ? 12.770 -10.523 18.465 1.00 97.12 505 TYR A C 1
ATOM 3962 O O . TYR A 1 505 ? 12.409 -9.833 19.421 1.00 97.12 505 TYR A O 1
ATOM 3970 N N . ASP A 1 506 ? 12.503 -11.827 18.378 1.00 94.00 506 ASP A N 1
ATOM 3971 C CA . ASP A 1 506 ? 11.826 -12.595 19.423 1.00 94.00 506 ASP A CA 1
ATOM 3972 C C . ASP A 1 506 ? 12.589 -13.892 19.716 1.00 94.00 506 ASP A C 1
ATOM 3974 O O . ASP A 1 506 ? 12.519 -14.874 18.977 1.00 94.00 506 ASP A O 1
ATOM 3978 N N . GLN A 1 507 ? 13.300 -13.908 20.845 1.00 93.25 507 GLN A N 1
ATOM 3979 C CA . GLN A 1 507 ? 14.104 -15.054 21.271 1.00 93.25 507 GLN A CA 1
ATOM 3980 C C . GLN A 1 507 ? 13.276 -16.341 21.422 1.00 93.25 507 GLN A C 1
ATOM 3982 O O . GLN A 1 507 ? 13.808 -17.435 21.246 1.00 93.25 507 GLN A O 1
ATOM 3987 N N . ARG A 1 508 ? 11.979 -16.241 21.743 1.00 91.81 508 ARG A N 1
ATOM 3988 C CA . ARG A 1 508 ? 11.113 -17.420 21.920 1.00 91.81 508 ARG A CA 1
ATOM 3989 C C . ARG A 1 508 ? 10.668 -18.026 20.593 1.00 91.81 508 ARG A C 1
ATOM 3991 O O . ARG A 1 508 ? 10.210 -19.164 20.586 1.00 91.81 508 ARG A O 1
ATOM 3998 N N . HIS A 1 509 ? 10.818 -17.289 19.494 1.00 90.56 509 HIS A N 1
ATOM 3999 C CA . HIS A 1 509 ? 10.318 -17.661 18.175 1.00 90.56 509 HIS A CA 1
ATOM 4000 C C . HIS A 1 509 ? 11.397 -17.521 17.089 1.00 90.56 509 HIS A C 1
ATOM 4002 O O . HIS A 1 509 ? 11.140 -16.996 16.011 1.00 90.56 509 HIS A O 1
ATOM 4008 N N . GLY A 1 510 ? 12.614 -17.996 17.377 1.00 91.25 510 GLY A N 1
ATOM 4009 C CA . GLY A 1 510 ? 13.678 -18.130 16.372 1.00 91.25 510 GLY A CA 1
ATOM 4010 C C . GLY A 1 510 ? 14.556 -16.893 16.164 1.00 91.25 510 GLY A C 1
ATOM 4011 O O . GLY A 1 510 ? 15.390 -16.893 15.265 1.00 91.25 510 GLY A O 1
ATOM 4012 N N . GLY A 1 511 ? 14.419 -15.857 16.997 1.00 95.38 511 GLY A N 1
ATOM 4013 C CA . GLY A 1 511 ? 15.240 -14.648 16.922 1.00 95.38 511 GLY A CA 1
ATOM 4014 C C . GLY A 1 511 ? 14.672 -13.630 15.934 1.00 95.38 511 GLY A C 1
ATOM 4015 O O . GLY A 1 511 ? 13.488 -13.290 16.003 1.00 95.38 511 GLY A O 1
ATOM 4016 N N . GLY A 1 512 ? 15.510 -13.084 15.052 1.00 96.94 512 GLY A N 1
ATOM 4017 C CA . GLY A 1 512 ? 15.075 -12.095 14.062 1.00 96.94 512 GLY A CA 1
ATOM 4018 C C . GLY A 1 512 ? 16.158 -11.096 13.679 1.00 96.94 512 GLY A C 1
ATOM 4019 O O . GLY A 1 512 ? 17.336 -11.437 13.647 1.00 96.94 512 GLY A O 1
ATOM 4020 N N . ILE A 1 513 ? 15.770 -9.858 13.373 1.00 98.25 513 ILE A N 1
ATOM 4021 C CA . ILE A 1 513 ? 16.705 -8.786 13.008 1.00 98.25 513 ILE A CA 1
ATOM 4022 C C . ILE A 1 513 ? 17.427 -8.293 14.268 1.00 98.25 513 ILE A C 1
ATOM 4024 O O . ILE A 1 513 ? 16.789 -7.792 15.190 1.00 98.25 513 ILE A O 1
ATOM 4028 N N . TRP A 1 514 ? 18.759 -8.380 14.289 1.00 98.31 514 TRP A N 1
ATOM 4029 C CA . TRP A 1 514 ? 19.601 -7.917 15.399 1.00 98.31 514 TRP A CA 1
ATOM 4030 C C . TRP A 1 514 ? 20.755 -7.028 14.927 1.00 98.31 514 TRP A C 1
ATOM 4032 O O . TRP A 1 514 ? 21.460 -7.366 13.974 1.00 98.31 514 TRP A O 1
ATOM 4042 N N . CYS A 1 515 ? 20.987 -5.920 15.639 1.00 97.69 515 CYS A N 1
ATOM 4043 C CA . CYS A 1 515 ? 22.147 -5.042 15.467 1.00 97.69 515 CYS A CA 1
ATOM 4044 C C . CYS A 1 515 ? 22.943 -4.974 16.779 1.00 97.69 515 CYS A C 1
ATOM 4046 O O . CYS A 1 515 ? 22.596 -4.238 17.706 1.00 97.69 515 CYS A O 1
ATOM 4048 N N . GLY A 1 516 ? 24.002 -5.777 16.864 1.00 96.31 516 GLY A N 1
ATOM 4049 C CA . GLY A 1 516 ? 24.763 -6.014 18.090 1.00 96.31 516 GLY A CA 1
ATOM 4050 C C . GLY A 1 516 ? 26.086 -5.260 18.197 1.00 96.31 516 GLY A C 1
ATOM 4051 O O . GLY A 1 516 ? 26.647 -5.177 19.287 1.00 96.31 516 GLY A O 1
ATOM 4052 N N . LYS A 1 517 ? 26.604 -4.700 17.099 1.00 96.56 517 LYS A N 1
ATOM 4053 C CA . LYS A 1 517 ? 27.793 -3.831 17.106 1.00 96.56 517 LYS A CA 1
ATOM 4054 C C . LYS A 1 517 ? 27.714 -2.772 16.008 1.00 96.56 517 LYS A C 1
ATOM 4056 O O . LYS A 1 517 ? 26.938 -2.913 15.069 1.00 96.56 517 LYS A O 1
ATOM 4061 N N . HIS A 1 518 ? 28.535 -1.730 16.095 1.00 96.81 518 HIS A N 1
ATOM 4062 C CA . HIS A 1 518 ? 28.674 -0.772 14.996 1.00 96.81 518 HIS A CA 1
ATOM 4063 C C . HIS A 1 518 ? 29.475 -1.402 13.845 1.00 96.81 518 HIS A C 1
ATOM 4065 O O . HIS A 1 518 ? 30.440 -2.134 14.068 1.00 96.81 518 HIS A O 1
ATOM 4071 N N . TYR A 1 519 ? 29.083 -1.141 12.598 1.00 94.44 519 TYR A N 1
ATOM 4072 C CA . TYR A 1 519 ? 29.803 -1.670 11.436 1.00 94.44 519 TYR A CA 1
ATOM 4073 C C . TYR A 1 519 ? 31.232 -1.117 11.395 1.00 94.44 519 TYR A C 1
ATOM 4075 O O . TYR A 1 519 ? 31.448 0.056 11.661 1.00 94.44 519 TYR A O 1
ATOM 4083 N N . GLY A 1 520 ? 32.224 -1.965 11.110 1.00 89.00 520 GLY A N 1
ATOM 4084 C CA . GLY A 1 520 ? 33.636 -1.557 11.108 1.00 89.00 520 GLY A CA 1
ATOM 4085 C C . GLY A 1 520 ? 34.240 -1.232 12.485 1.00 89.00 520 GLY A C 1
ATOM 4086 O O . GLY A 1 520 ? 35.405 -0.857 12.544 1.00 89.00 520 GLY A O 1
ATOM 4087 N N . VAL A 1 521 ? 33.493 -1.398 13.586 1.00 89.00 521 VAL A N 1
ATOM 4088 C CA . VAL A 1 521 ? 33.978 -1.181 14.960 1.00 89.00 521 VAL A CA 1
ATOM 4089 C C . VAL A 1 521 ? 33.804 -2.465 15.773 1.00 89.00 521 VAL A C 1
ATOM 4091 O O . VAL A 1 521 ? 32.738 -3.082 15.765 1.00 89.00 521 VAL A O 1
ATOM 4094 N N . ASP A 1 522 ? 34.845 -2.886 16.489 1.00 85.94 522 ASP A N 1
ATOM 4095 C CA . ASP A 1 522 ? 34.823 -4.168 17.206 1.00 85.94 522 ASP A CA 1
ATOM 4096 C C . ASP A 1 522 ? 34.176 -4.109 18.589 1.00 85.94 522 ASP A C 1
ATOM 4098 O O . ASP A 1 522 ? 33.638 -5.116 19.050 1.00 85.94 522 ASP A O 1
ATOM 4102 N N . GLN A 1 523 ? 34.200 -2.948 19.245 1.00 89.19 523 GLN A N 1
ATOM 4103 C CA . GLN A 1 523 ? 33.609 -2.746 20.566 1.00 89.19 523 GLN A CA 1
ATOM 4104 C C . GLN A 1 523 ? 32.800 -1.440 20.622 1.00 89.19 523 GLN A C 1
ATOM 4106 O O . GLN A 1 523 ? 33.242 -0.436 20.062 1.00 89.19 523 GLN A O 1
ATOM 4111 N N . PRO A 1 524 ? 31.654 -1.412 21.328 1.00 91.81 524 PRO A N 1
ATOM 4112 C CA . PRO A 1 524 ? 31.030 -2.535 22.039 1.00 91.81 524 PRO A CA 1
ATOM 4113 C C . PRO A 1 524 ? 30.398 -3.579 21.091 1.00 91.81 524 PRO A C 1
ATOM 4115 O O . PRO A 1 524 ? 29.827 -3.218 20.061 1.00 91.81 524 PRO A O 1
ATOM 4118 N N . ARG A 1 525 ? 30.474 -4.870 21.461 1.00 95.25 525 ARG A N 1
ATOM 4119 C CA . ARG A 1 525 ? 29.751 -5.987 20.816 1.00 95.25 525 ARG A CA 1
ATOM 4120 C C . ARG A 1 525 ? 28.811 -6.662 21.812 1.00 95.25 525 ARG A C 1
ATOM 4122 O O . ARG A 1 525 ? 29.261 -7.230 22.802 1.00 95.25 525 ARG A O 1
ATOM 4129 N N . ILE A 1 526 ? 27.524 -6.670 21.487 1.00 96.62 526 ILE A N 1
ATOM 4130 C CA . ILE A 1 526 ? 26.459 -7.378 22.198 1.00 96.62 526 ILE A CA 1
ATOM 4131 C C . ILE A 1 526 ? 25.868 -8.393 21.216 1.00 96.62 526 ILE A C 1
ATOM 4133 O O . ILE A 1 526 ? 25.139 -8.016 20.297 1.00 96.62 526 ILE A O 1
ATOM 4137 N N . GLY A 1 527 ? 26.237 -9.666 21.356 1.00 96.25 527 GLY A N 1
ATOM 4138 C CA . GLY A 1 527 ? 25.693 -10.724 20.508 1.00 96.25 527 GLY A CA 1
ATOM 4139 C C . GLY A 1 527 ? 24.188 -10.885 20.694 1.00 96.25 527 GLY A C 1
ATOM 4140 O O . GLY A 1 527 ? 23.632 -10.497 21.725 1.00 96.25 527 GLY A O 1
ATOM 4141 N N . ASP A 1 528 ? 23.523 -11.414 19.673 1.00 97.19 528 ASP A N 1
ATOM 4142 C CA . ASP A 1 528 ? 22.108 -11.723 19.779 1.00 97.19 528 ASP A CA 1
ATOM 4143 C C . ASP A 1 528 ? 21.875 -12.837 20.828 1.00 97.19 528 ASP A C 1
ATOM 4145 O O . ASP A 1 528 ? 22.709 -13.736 20.967 1.00 97.19 528 ASP A O 1
ATOM 4149 N N . PRO A 1 529 ? 20.757 -12.801 21.572 1.00 95.12 529 PRO A N 1
ATOM 4150 C CA . PRO A 1 529 ? 20.455 -13.780 22.619 1.00 95.12 529 PRO A CA 1
ATOM 4151 C C . PRO A 1 529 ? 20.384 -15.267 22.227 1.00 95.12 529 PRO A C 1
ATOM 4153 O O . PRO A 1 529 ? 20.301 -16.099 23.134 1.00 95.12 529 PRO A O 1
ATOM 4156 N N . LEU A 1 530 ? 20.325 -15.617 20.939 1.00 94.94 530 LEU A N 1
ATOM 4157 C CA . LEU A 1 530 ? 20.079 -16.984 20.472 1.00 94.94 530 LEU A CA 1
ATOM 4158 C C . LEU A 1 530 ? 21.369 -17.662 19.990 1.00 94.94 530 LEU A C 1
ATOM 4160 O O . LEU A 1 530 ? 21.672 -18.751 20.473 1.00 94.94 530 LEU A O 1
ATOM 4164 N N . ASP A 1 531 ? 22.157 -17.004 19.133 1.00 95.44 531 ASP A N 1
ATOM 4165 C CA . ASP A 1 531 ? 23.382 -17.586 18.547 1.00 95.44 531 ASP A CA 1
ATOM 4166 C C . ASP A 1 531 ? 24.670 -16.791 18.846 1.00 95.44 531 ASP A C 1
ATOM 4168 O O . ASP A 1 531 ? 25.739 -17.125 18.332 1.00 95.44 531 ASP A O 1
ATOM 4172 N N . ASP A 1 532 ? 24.601 -15.724 19.652 1.00 96.75 532 ASP A N 1
ATOM 4173 C CA . ASP A 1 532 ? 25.700 -14.763 19.864 1.00 96.75 532 ASP A CA 1
ATOM 4174 C C . ASP A 1 532 ? 26.214 -14.128 18.550 1.00 96.75 532 ASP A C 1
ATOM 4176 O O . ASP A 1 532 ? 27.337 -13.624 18.458 1.00 96.75 532 ASP A O 1
ATOM 4180 N N . HIS A 1 533 ? 25.409 -14.067 17.490 1.00 96.88 533 HIS A N 1
ATOM 4181 C CA . HIS A 1 533 ? 25.780 -13.328 16.294 1.00 96.88 533 HIS A CA 1
ATOM 4182 C C . HIS A 1 533 ? 25.866 -11.830 16.598 1.00 96.88 533 HIS A C 1
ATOM 4184 O O . HIS A 1 533 ? 24.993 -11.232 17.222 1.00 96.88 533 HIS A O 1
ATOM 4190 N N . SER A 1 534 ? 26.907 -11.163 16.086 1.00 96.62 534 SER A N 1
ATOM 4191 C CA . SER A 1 534 ? 26.979 -9.693 16.191 1.00 96.62 534 SER A CA 1
ATOM 4192 C C . SER A 1 534 ? 25.854 -8.990 15.423 1.00 96.62 534 SER A C 1
ATOM 4194 O O . SER A 1 534 ? 25.513 -7.854 15.727 1.00 96.62 534 SER A O 1
ATOM 4196 N N . HIS A 1 535 ? 25.292 -9.672 14.429 1.00 97.94 535 HIS A N 1
ATOM 4197 C CA . HIS A 1 535 ? 24.200 -9.231 13.578 1.00 97.94 535 HIS A CA 1
ATOM 4198 C C . HIS A 1 535 ? 23.417 -10.473 13.171 1.00 97.94 535 HIS A C 1
ATOM 4200 O O . HIS A 1 535 ? 24.038 -11.438 12.733 1.00 97.94 535 HIS A O 1
ATOM 4206 N N . ALA A 1 536 ? 22.094 -10.461 13.272 1.00 98.38 536 ALA A N 1
ATOM 4207 C CA . ALA A 1 536 ? 21.260 -11.623 12.961 1.00 98.38 536 ALA A CA 1
ATOM 4208 C C . ALA A 1 536 ? 20.049 -11.221 12.121 1.00 98.38 536 ALA A C 1
ATOM 4210 O O . ALA A 1 536 ? 19.656 -10.051 12.146 1.00 98.38 536 ALA A O 1
ATOM 4211 N N . VAL A 1 537 ? 19.493 -12.171 11.368 1.00 98.38 537 VAL A N 1
ATOM 4212 C CA . VAL A 1 537 ? 18.183 -12.050 10.709 1.00 98.38 537 VAL A CA 1
ATOM 4213 C C . VAL A 1 537 ? 17.472 -13.402 10.643 1.00 98.38 537 VAL A C 1
ATOM 4215 O O . VAL A 1 537 ? 18.112 -14.454 10.670 1.00 98.38 537 VAL A O 1
ATOM 4218 N N . THR A 1 538 ? 16.154 -13.354 10.454 1.00 98.19 538 THR A N 1
ATOM 4219 C CA . THR A 1 538 ? 15.336 -14.465 9.949 1.00 98.19 538 THR A CA 1
ATOM 4220 C C . THR A 1 538 ? 14.574 -13.998 8.709 1.00 98.19 538 THR A C 1
ATOM 4222 O O . THR A 1 538 ? 14.274 -12.808 8.563 1.00 98.19 538 THR A O 1
ATOM 4225 N N . VAL A 1 539 ? 14.242 -14.923 7.806 1.00 98.19 539 VAL A N 1
ATOM 4226 C CA . VAL A 1 539 ? 13.508 -14.618 6.565 1.00 98.19 539 VAL A CA 1
ATOM 4227 C C . VAL A 1 539 ? 12.143 -13.995 6.869 1.00 98.19 539 VAL A C 1
ATOM 4229 O O . VAL A 1 539 ? 11.790 -12.989 6.251 1.00 98.19 539 VAL A O 1
ATOM 4232 N N . ARG A 1 540 ? 11.401 -14.513 7.861 1.00 97.81 540 ARG A N 1
ATOM 4233 C CA . ARG A 1 540 ? 10.084 -13.971 8.238 1.00 97.81 540 ARG A CA 1
ATOM 4234 C C . ARG A 1 540 ? 10.168 -12.516 8.675 1.00 97.81 540 ARG A C 1
ATOM 4236 O O . ARG A 1 540 ? 9.376 -11.700 8.216 1.00 97.81 540 ARG A O 1
ATOM 4243 N N . GLN A 1 541 ? 11.127 -12.177 9.537 1.00 97.75 541 GLN A N 1
ATOM 4244 C CA . GLN A 1 541 ? 11.252 -10.810 10.047 1.00 97.75 541 GLN A CA 1
ATOM 4245 C C . GLN A 1 541 ? 11.724 -9.840 8.961 1.00 97.75 541 GLN A C 1
ATOM 4247 O O . GLN A 1 541 ? 11.296 -8.687 8.948 1.00 97.75 541 GLN A O 1
ATOM 4252 N N . CYS A 1 542 ? 12.524 -10.307 7.998 1.00 98.31 542 CYS A N 1
ATOM 4253 C CA . CYS A 1 542 ? 12.846 -9.529 6.806 1.00 98.31 542 CYS A CA 1
ATOM 4254 C C . CYS A 1 542 ? 11.609 -9.260 5.938 1.00 98.31 542 CYS A C 1
ATOM 4256 O O . CYS A 1 542 ? 11.370 -8.108 5.597 1.00 98.31 542 CYS A O 1
ATOM 4258 N N . LEU A 1 543 ? 10.786 -10.267 5.627 1.00 98.50 543 LEU A N 1
ATOM 4259 C CA . LEU A 1 543 ? 9.531 -10.055 4.887 1.00 98.50 543 LEU A CA 1
ATOM 4260 C C . LEU A 1 543 ? 8.588 -9.114 5.643 1.00 98.50 543 LEU A C 1
ATOM 4262 O O . LEU A 1 543 ? 8.026 -8.190 5.062 1.00 98.50 543 LEU A O 1
ATOM 4266 N N . ARG A 1 544 ? 8.471 -9.299 6.959 1.00 97.56 544 ARG A N 1
ATOM 4267 C CA . ARG A 1 544 ? 7.641 -8.469 7.833 1.00 97.56 544 ARG A CA 1
ATOM 4268 C C . ARG A 1 544 ? 8.108 -7.014 7.877 1.00 97.56 544 ARG A C 1
ATOM 4270 O O . ARG A 1 544 ? 7.265 -6.126 7.940 1.00 97.56 544 ARG A O 1
ATOM 4277 N N . PHE A 1 545 ? 9.416 -6.758 7.790 1.00 97.75 545 PHE A N 1
ATOM 4278 C CA . PHE A 1 545 ? 9.953 -5.402 7.658 1.00 97.75 545 PHE A CA 1
ATOM 4279 C C . PHE A 1 545 ? 9.396 -4.710 6.411 1.00 97.75 545 PHE A C 1
ATOM 4281 O O . PHE A 1 545 ? 8.868 -3.606 6.521 1.00 97.75 545 PHE A O 1
ATOM 4288 N N . TYR A 1 546 ? 9.454 -5.367 5.246 1.00 97.12 546 TYR A N 1
ATOM 4289 C CA . TYR A 1 546 ? 8.907 -4.791 4.015 1.00 97.12 546 TYR A CA 1
ATOM 4290 C C . TYR A 1 546 ? 7.378 -4.729 4.033 1.00 97.12 546 TYR A C 1
ATOM 4292 O O . TYR A 1 546 ? 6.834 -3.751 3.546 1.00 97.12 546 TYR A O 1
ATOM 4300 N N . LEU A 1 547 ? 6.677 -5.691 4.643 1.00 96.50 547 LEU A N 1
ATOM 4301 C CA . LEU A 1 547 ? 5.220 -5.613 4.796 1.00 96.50 547 LEU A CA 1
ATOM 4302 C C . LEU A 1 547 ? 4.823 -4.384 5.622 1.00 96.50 547 LEU A C 1
ATOM 4304 O O . LEU A 1 547 ? 3.971 -3.612 5.199 1.00 96.50 547 LEU A O 1
ATOM 4308 N N . MET A 1 548 ? 5.479 -4.161 6.766 1.00 95.06 548 MET A N 1
ATOM 4309 C CA . MET A 1 548 ? 5.237 -2.973 7.589 1.00 95.06 548 MET A CA 1
ATOM 4310 C C . MET A 1 548 ? 5.637 -1.685 6.867 1.00 95.06 548 MET A C 1
ATOM 4312 O O . MET A 1 548 ? 4.966 -0.672 7.036 1.00 95.06 548 MET A O 1
ATOM 4316 N N . LEU A 1 549 ? 6.703 -1.711 6.063 1.00 94.00 549 LEU A N 1
ATOM 4317 C CA . LEU A 1 549 ? 7.091 -0.584 5.218 1.00 94.00 549 LEU A CA 1
ATOM 4318 C C . LEU A 1 549 ? 6.013 -0.286 4.168 1.00 94.00 549 LEU A C 1
ATOM 4320 O O . LEU A 1 549 ? 5.648 0.872 3.984 1.00 94.00 549 LEU A O 1
ATOM 4324 N N . GLU A 1 550 ? 5.480 -1.315 3.503 1.00 91.06 550 GLU A N 1
ATOM 4325 C CA . GLU A 1 550 ? 4.430 -1.169 2.495 1.00 91.06 550 GLU A CA 1
ATOM 4326 C C . GLU A 1 550 ? 3.128 -0.643 3.099 1.00 91.06 550 GLU A C 1
ATOM 4328 O O . GLU A 1 550 ? 2.551 0.300 2.562 1.00 91.06 550 GLU A O 1
ATOM 4333 N N . GLN A 1 551 ? 2.758 -1.154 4.272 1.00 92.12 551 GLN A N 1
ATOM 4334 C CA . GLN A 1 551 ? 1.614 -0.708 5.068 1.00 92.12 551 GLN A CA 1
ATOM 4335 C C . GLN A 1 551 ? 1.793 0.698 5.669 1.00 92.12 551 GLN A C 1
ATOM 4337 O O . GLN A 1 551 ? 0.832 1.274 6.152 1.00 92.12 551 GLN A O 1
ATOM 4342 N N . GLY A 1 552 ? 3.003 1.267 5.699 1.00 91.31 552 GLY A N 1
ATOM 4343 C CA . GLY A 1 552 ? 3.274 2.523 6.413 1.00 91.31 552 GLY A CA 1
ATOM 4344 C C . GLY A 1 552 ? 3.402 2.377 7.936 1.00 91.31 552 GLY A C 1
ATOM 4345 O O . GLY A 1 552 ? 3.492 3.366 8.660 1.00 91.31 552 GLY A O 1
ATOM 4346 N N . ARG A 1 553 ? 3.393 1.146 8.454 1.00 90.94 553 ARG A N 1
ATOM 4347 C CA . ARG A 1 553 ? 3.446 0.819 9.893 1.00 90.94 553 ARG A CA 1
ATOM 4348 C C . ARG A 1 553 ? 4.870 0.831 10.450 1.00 90.94 553 ARG A C 1
ATOM 4350 O O . ARG A 1 553 ? 5.065 0.728 11.665 1.00 90.94 553 ARG A O 1
ATOM 4357 N N . LEU A 1 554 ? 5.881 0.927 9.586 1.00 91.50 554 LEU A N 1
ATOM 4358 C CA . LEU A 1 554 ? 7.278 0.991 9.995 1.00 91.50 554 LEU A CA 1
ATOM 4359 C C . LEU A 1 554 ? 7.609 2.398 10.516 1.00 91.50 554 LEU A C 1
ATOM 4361 O O . LEU A 1 554 ? 7.718 3.349 9.749 1.00 91.50 554 LEU A O 1
ATOM 4365 N N . VAL A 1 555 ? 7.796 2.520 11.832 1.00 90.88 555 VAL A N 1
ATOM 4366 C CA . VAL A 1 555 ? 7.943 3.793 12.565 1.00 90.88 555 VAL A CA 1
ATOM 4367 C C . VAL A 1 555 ? 6.695 4.675 12.510 1.00 90.88 555 VAL A C 1
ATOM 4369 O O . VAL A 1 555 ? 6.022 4.847 13.524 1.00 90.88 555 VAL A O 1
ATOM 4372 N N . SER A 1 556 ? 6.357 5.205 11.345 1.00 88.44 556 SER A N 1
ATOM 4373 C CA . SER A 1 556 ? 5.140 5.963 11.057 1.00 88.44 556 SER A CA 1
ATOM 4374 C C . SER A 1 556 ? 4.920 5.977 9.546 1.00 88.44 556 SER A C 1
ATOM 4376 O O . SER A 1 556 ? 5.841 5.654 8.786 1.00 88.44 556 SER A O 1
ATOM 4378 N N . GLY A 1 557 ? 3.737 6.386 9.087 1.00 88.44 557 GLY A N 1
ATOM 4379 C CA . GLY A 1 557 ? 3.491 6.502 7.653 1.00 88.44 557 GLY A CA 1
ATOM 4380 C C . GLY A 1 557 ? 4.456 7.455 6.935 1.00 88.44 557 GLY A C 1
ATOM 4381 O O . GLY A 1 557 ? 5.084 7.029 5.963 1.00 88.44 557 GLY A O 1
ATOM 4382 N N . PRO A 1 558 ? 4.664 8.698 7.420 1.00 88.69 558 PRO A N 1
ATOM 4383 C CA . PRO A 1 558 ? 5.642 9.609 6.820 1.00 88.69 558 PRO A CA 1
ATOM 4384 C C . PRO A 1 558 ? 7.076 9.046 6.818 1.00 88.69 558 PRO A C 1
ATOM 4386 O O . PRO A 1 558 ? 7.775 9.121 5.808 1.00 88.69 558 PRO A O 1
ATOM 4389 N N . ALA A 1 559 ? 7.507 8.392 7.905 1.00 91.38 559 ALA A N 1
ATOM 4390 C CA . ALA A 1 559 ? 8.831 7.767 7.965 1.00 91.38 559 ALA A CA 1
ATOM 4391 C C . ALA A 1 559 ? 8.958 6.593 6.982 1.00 91.38 559 ALA A C 1
ATOM 4393 O O . ALA A 1 559 ? 9.982 6.448 6.316 1.00 91.38 559 ALA A O 1
ATOM 4394 N N . SER A 1 560 ? 7.913 5.773 6.846 1.00 92.75 560 SER A N 1
ATOM 4395 C CA . SER A 1 560 ? 7.868 4.682 5.868 1.00 92.75 560 SER A CA 1
ATOM 4396 C C . SER A 1 560 ? 7.991 5.203 4.436 1.00 92.75 560 SER A C 1
ATOM 4398 O O . SER A 1 560 ? 8.772 4.652 3.661 1.00 92.75 560 SER A O 1
ATOM 4400 N N . ALA A 1 561 ? 7.286 6.286 4.091 1.00 89.19 561 ALA A N 1
ATOM 4401 C CA . ALA A 1 561 ? 7.400 6.926 2.780 1.00 89.19 561 ALA A CA 1
ATOM 4402 C C . ALA A 1 561 ? 8.844 7.384 2.500 1.00 89.19 561 ALA A C 1
ATOM 4404 O O . ALA A 1 561 ? 9.402 7.069 1.446 1.00 89.19 561 ALA A O 1
ATOM 4405 N N . TRP A 1 562 ? 9.500 8.019 3.476 1.00 90.81 562 TRP A N 1
ATOM 4406 C CA . TRP A 1 562 ? 10.919 8.369 3.367 1.00 90.81 562 TRP A CA 1
ATOM 4407 C C . TRP A 1 562 ? 11.823 7.148 3.202 1.00 90.81 562 TRP A C 1
ATOM 4409 O O . TRP A 1 562 ? 12.678 7.139 2.318 1.00 90.81 562 TRP A O 1
ATOM 4419 N N . ILE A 1 563 ? 11.638 6.095 4.000 1.00 93.50 563 ILE A N 1
ATOM 4420 C CA . ILE A 1 563 ? 12.451 4.874 3.904 1.00 93.50 563 ILE A CA 1
ATOM 4421 C C . ILE A 1 563 ? 12.310 4.236 2.515 1.00 93.50 563 ILE A C 1
ATOM 4423 O O . ILE A 1 563 ? 13.327 3.855 1.933 1.00 93.50 563 ILE A O 1
ATOM 4427 N N . LYS A 1 564 ? 11.101 4.183 1.932 1.00 90.94 564 LYS A N 1
ATOM 4428 C CA . LYS A 1 564 ? 10.903 3.710 0.547 1.00 90.94 564 LYS A CA 1
ATOM 4429 C C . LYS A 1 564 ? 11.715 4.551 -0.445 1.00 90.94 564 LYS A C 1
ATOM 4431 O O . LYS A 1 564 ? 12.451 3.981 -1.252 1.00 90.94 564 LYS A O 1
ATOM 4436 N N . THR A 1 565 ? 11.652 5.880 -0.342 1.00 88.12 565 THR A N 1
ATOM 4437 C CA . THR A 1 565 ? 12.423 6.811 -1.189 1.00 88.12 565 THR A CA 1
ATOM 4438 C C . THR A 1 565 ? 13.932 6.585 -1.063 1.00 88.12 565 THR A C 1
ATOM 4440 O O . THR A 1 565 ? 14.629 6.466 -2.075 1.00 88.12 565 THR A O 1
ATOM 4443 N N . LEU A 1 566 ? 14.441 6.439 0.164 1.00 90.69 566 LEU A N 1
ATOM 4444 C CA . LEU A 1 566 ? 15.861 6.190 0.437 1.00 90.69 566 LEU A CA 1
ATOM 4445 C C . LEU A 1 566 ? 16.332 4.825 -0.093 1.00 90.69 566 LEU A C 1
ATOM 4447 O O . LEU A 1 566 ? 17.467 4.689 -0.548 1.00 90.69 566 LEU A O 1
ATOM 4451 N N . MET A 1 567 ? 15.479 3.798 -0.049 1.00 91.56 567 MET A N 1
ATOM 4452 C CA . MET A 1 567 ? 15.799 2.482 -0.614 1.00 91.56 567 MET A CA 1
ATOM 4453 C C . MET A 1 567 ? 15.729 2.476 -2.148 1.00 91.56 567 MET A C 1
ATOM 4455 O O . MET A 1 567 ? 16.510 1.765 -2.788 1.00 91.56 567 MET A O 1
ATOM 4459 N N . ALA A 1 568 ? 14.832 3.272 -2.740 1.00 86.12 568 ALA A N 1
ATOM 4460 C CA . ALA A 1 568 ? 14.681 3.414 -4.186 1.00 86.12 568 ALA A CA 1
ATOM 4461 C C . ALA A 1 568 ? 15.843 4.175 -4.829 1.00 86.12 568 ALA A C 1
ATOM 4463 O O . ALA A 1 568 ? 16.359 3.704 -5.841 1.00 86.12 568 ALA A O 1
ATOM 4464 N N . ALA A 1 569 ? 16.271 5.300 -4.237 1.00 78.19 569 ALA A N 1
ATOM 4465 C CA . ALA A 1 569 ? 17.497 6.065 -4.522 1.00 78.19 569 ALA A CA 1
ATOM 4466 C C . ALA A 1 569 ? 18.044 5.940 -5.965 1.00 78.19 569 ALA A C 1
ATOM 4468 O O . ALA A 1 569 ? 19.162 5.448 -6.163 1.00 78.19 569 ALA A O 1
ATOM 4469 N N . PRO A 1 570 ? 17.272 6.320 -7.002 1.00 71.75 570 PRO A N 1
ATOM 4470 C CA . PRO A 1 570 ? 17.523 5.941 -8.403 1.00 71.75 570 PRO A CA 1
ATOM 4471 C C . PRO A 1 570 ? 18.887 6.398 -8.940 1.00 71.75 570 PRO A C 1
ATOM 4473 O O . PRO A 1 570 ? 19.461 5.756 -9.811 1.00 71.75 570 PRO A O 1
ATOM 4476 N N . ARG A 1 571 ? 19.466 7.444 -8.342 1.00 71.25 571 ARG A N 1
ATOM 4477 C CA . ARG A 1 571 ? 20.812 7.960 -8.641 1.00 71.25 571 ARG A CA 1
ATOM 4478 C C . ARG A 1 571 ? 21.969 7.017 -8.279 1.00 71.25 571 ARG A C 1
ATOM 4480 O O . ARG A 1 571 ? 23.112 7.284 -8.640 1.00 71.25 571 ARG A O 1
ATOM 4487 N N . LEU A 1 572 ? 21.714 5.954 -7.517 1.00 68.38 572 LEU A N 1
ATOM 4488 C CA . LEU A 1 572 ? 22.713 4.959 -7.134 1.00 68.38 572 LEU A CA 1
ATOM 4489 C C . LEU A 1 572 ? 22.334 3.592 -7.700 1.00 68.38 572 LEU A C 1
ATOM 4491 O O . LEU A 1 572 ? 21.271 3.047 -7.400 1.00 68.38 572 LEU A O 1
ATOM 4495 N N . GLU A 1 573 ? 23.248 2.990 -8.451 1.00 72.25 573 GLU A N 1
ATOM 4496 C CA . GLU A 1 573 ? 23.091 1.607 -8.890 1.00 72.25 573 GLU A CA 1
ATOM 4497 C C . GLU A 1 573 ? 23.285 0.628 -7.728 1.00 72.25 573 GLU A C 1
ATOM 4499 O O . GLU A 1 573 ? 24.163 0.793 -6.873 1.00 72.25 573 GLU A O 1
ATOM 4504 N N . PHE A 1 574 ? 22.483 -0.433 -7.720 1.00 73.62 574 PHE A N 1
ATOM 4505 C CA . PHE A 1 574 ? 22.709 -1.566 -6.834 1.00 73.62 574 PHE A CA 1
ATOM 4506 C C . PHE A 1 574 ? 23.936 -2.368 -7.277 1.00 73.62 574 PHE A C 1
ATOM 4508 O O . PHE A 1 574 ? 24.261 -2.446 -8.459 1.00 73.62 574 PHE A O 1
ATOM 4515 N N . HIS A 1 575 ? 24.580 -3.056 -6.333 1.00 75.31 575 HIS A N 1
ATOM 4516 C CA . HIS A 1 575 ? 25.523 -4.114 -6.696 1.00 75.31 575 HIS A CA 1
ATOM 4517 C C . HIS A 1 575 ? 24.797 -5.210 -7.490 1.00 75.31 575 HIS A C 1
ATOM 4519 O O . HIS A 1 575 ? 23.762 -5.711 -7.034 1.00 75.31 575 HIS A O 1
ATOM 4525 N N . ASN A 1 576 ? 25.355 -5.577 -8.647 1.00 81.62 576 ASN A N 1
ATOM 4526 C CA . ASN A 1 576 ? 24.842 -6.630 -9.521 1.00 81.62 576 ASN A CA 1
ATOM 4527 C C . ASN A 1 576 ? 25.169 -8.026 -8.957 1.00 81.62 576 ASN A C 1
ATOM 4529 O O . ASN A 1 576 ? 26.098 -8.703 -9.395 1.00 81.62 576 ASN A O 1
ATOM 4533 N N . GLN A 1 577 ? 24.430 -8.428 -7.926 1.00 81.69 577 GLN A N 1
ATOM 4534 C CA . GLN A 1 577 ? 24.575 -9.712 -7.243 1.00 81.69 577 GLN A CA 1
ATOM 4535 C C . GLN A 1 577 ? 23.220 -10.197 -6.723 1.00 81.69 577 GLN A C 1
ATOM 4537 O O . GLN A 1 577 ? 22.288 -9.398 -6.607 1.00 81.69 577 GLN A O 1
ATOM 4542 N N . SER A 1 578 ? 23.134 -11.484 -6.373 1.00 93.31 578 SER A N 1
ATOM 4543 C CA . SER A 1 578 ? 21.955 -12.082 -5.724 1.00 93.31 578 SER A CA 1
ATOM 4544 C C . SER A 1 578 ? 20.644 -11.704 -6.435 1.00 93.31 578 SER A C 1
ATOM 4546 O O . SER A 1 578 ? 20.555 -11.925 -7.643 1.00 93.31 578 SER A O 1
ATOM 4548 N N . PHE A 1 579 ? 19.651 -11.123 -5.750 1.00 92.94 579 PHE A N 1
ATOM 4549 C CA . PHE A 1 579 ? 18.337 -10.856 -6.347 1.00 92.94 579 PHE A CA 1
ATOM 4550 C C . PHE A 1 579 ? 18.410 -9.888 -7.525 1.00 92.94 579 PHE A C 1
ATOM 4552 O O . PHE A 1 579 ? 17.773 -10.143 -8.539 1.00 92.94 579 PHE A O 1
ATOM 4559 N N . VAL A 1 580 ? 19.240 -8.839 -7.457 1.00 83.75 580 VAL A N 1
ATOM 4560 C CA . VAL A 1 580 ? 19.413 -7.926 -8.605 1.00 83.75 580 VAL A CA 1
ATOM 4561 C C . VAL A 1 580 ? 19.945 -8.671 -9.809 1.00 83.75 580 VAL A C 1
ATOM 4563 O O . VAL A 1 580 ? 19.399 -8.513 -10.889 1.00 83.75 580 VAL A O 1
ATOM 4566 N N . ARG A 1 581 ? 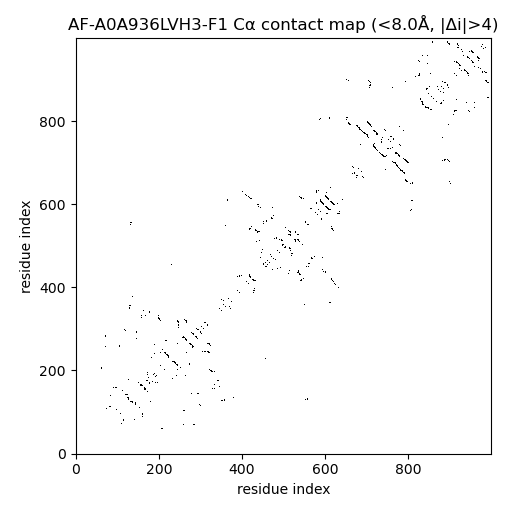20.958 -9.524 -9.631 1.00 80.38 581 ARG A N 1
ATOM 4567 C CA . ARG A 1 581 ? 21.474 -10.325 -10.747 1.00 80.38 581 ARG A CA 1
ATOM 4568 C C . ARG A 1 581 ? 20.399 -11.242 -11.324 1.00 80.38 581 ARG A C 1
ATOM 4570 O O . ARG A 1 581 ? 20.340 -11.399 -12.535 1.00 80.38 581 ARG A O 1
ATOM 4577 N N . GLY A 1 582 ? 19.587 -11.843 -10.454 1.00 75.25 582 GLY A N 1
ATOM 4578 C CA . GLY A 1 582 ? 18.468 -12.690 -10.850 1.00 75.25 582 GLY A CA 1
ATOM 4579 C C . GLY A 1 582 ? 17.452 -11.939 -11.697 1.00 75.25 582 GLY A C 1
ATOM 4580 O O . GLY A 1 582 ? 17.059 -12.452 -12.730 1.00 75.25 582 GLY A O 1
ATOM 4581 N N . LEU A 1 583 ? 17.085 -10.724 -11.287 1.00 84.44 583 LEU A N 1
ATOM 4582 C CA . LEU A 1 583 ? 15.996 -9.923 -11.855 1.00 84.44 583 LEU A CA 1
ATOM 4583 C C . LEU A 1 583 ? 16.427 -8.957 -12.974 1.00 84.44 583 LEU A C 1
ATOM 4585 O O . LEU A 1 583 ? 15.589 -8.237 -13.508 1.00 84.44 583 LEU A O 1
ATOM 4589 N N . ILE A 1 584 ? 17.708 -8.915 -13.354 1.00 76.31 584 ILE A N 1
ATOM 4590 C CA . ILE A 1 584 ? 18.158 -8.077 -14.476 1.00 76.31 584 ILE A CA 1
ATOM 4591 C C . ILE A 1 584 ? 17.386 -8.436 -15.749 1.00 76.31 584 ILE A C 1
ATOM 4593 O O . ILE A 1 584 ? 17.313 -9.597 -16.141 1.00 76.31 584 ILE A O 1
ATOM 4597 N N . GLY A 1 585 ? 16.847 -7.408 -16.407 1.00 64.00 585 GLY A N 1
ATOM 4598 C CA . GLY A 1 585 ? 16.082 -7.541 -17.647 1.00 64.00 585 GLY A CA 1
ATOM 4599 C C . GLY A 1 585 ? 14.609 -7.918 -17.461 1.00 64.00 585 GLY A C 1
ATOM 4600 O O . GLY A 1 585 ? 13.892 -7.942 -18.457 1.00 64.00 585 GLY A O 1
ATOM 4601 N N . ARG A 1 586 ? 14.152 -8.188 -16.229 1.00 74.19 586 ARG A N 1
ATOM 4602 C CA . ARG A 1 586 ? 12.748 -8.508 -15.924 1.00 74.19 586 ARG A CA 1
ATOM 4603 C C . ARG A 1 586 ? 11.934 -7.308 -15.526 1.00 74.19 586 ARG A C 1
ATOM 4605 O O . ARG A 1 586 ? 12.476 -6.454 -14.837 1.00 74.19 586 ARG A O 1
ATOM 4612 N N . ASP A 1 587 ? 10.629 -7.384 -15.840 1.00 73.44 587 ASP A N 1
ATOM 4613 C CA . ASP A 1 587 ? 9.618 -6.333 -15.699 1.00 73.44 587 ASP A CA 1
ATOM 4614 C C . ASP A 1 587 ? 9.265 -5.852 -14.276 1.00 73.44 587 ASP A C 1
ATOM 4616 O O . ASP A 1 587 ? 8.104 -5.753 -13.912 1.00 73.44 587 ASP A O 1
ATOM 4620 N N . VAL A 1 588 ? 10.295 -5.515 -13.473 1.00 75.19 588 VAL A N 1
ATOM 4621 C CA . VAL A 1 588 ? 10.168 -5.106 -12.075 1.00 75.19 588 VAL A CA 1
ATOM 4622 C C . VAL A 1 588 ? 11.113 -3.982 -11.580 1.00 75.19 588 VAL A C 1
ATOM 4624 O O . VAL A 1 588 ? 12.318 -3.948 -11.839 1.00 75.19 588 VAL A O 1
ATOM 4627 N N . ALA A 1 589 ? 10.577 -3.094 -10.734 1.00 81.75 589 ALA A N 1
ATOM 4628 C CA . ALA A 1 589 ? 11.309 -2.259 -9.781 1.00 81.75 589 ALA A CA 1
ATOM 4629 C C . ALA A 1 589 ? 11.648 -3.054 -8.527 1.00 81.75 589 ALA A C 1
ATOM 4631 O O . ALA A 1 589 ? 10.849 -3.842 -8.018 1.00 81.75 589 ALA A O 1
ATOM 4632 N N . VAL A 1 590 ? 12.817 -2.752 -7.964 1.00 86.69 590 VAL A N 1
ATOM 4633 C CA . VAL A 1 590 ? 13.311 -3.401 -6.755 1.00 86.69 590 VAL A CA 1
ATOM 4634 C C . VAL A 1 590 ? 13.783 -2.352 -5.755 1.00 86.69 590 VAL A C 1
ATOM 4636 O O . VAL A 1 590 ? 14.703 -1.583 -6.040 1.00 86.69 590 VAL A O 1
ATOM 4639 N N . ILE A 1 591 ? 13.212 -2.373 -4.550 1.00 90.31 591 ILE A N 1
ATOM 4640 C CA . ILE A 1 591 ? 13.844 -1.787 -3.361 1.00 90.31 591 ILE A CA 1
ATOM 4641 C C . ILE A 1 591 ? 14.336 -2.931 -2.486 1.00 90.31 591 ILE A C 1
ATOM 4643 O O . ILE A 1 591 ? 13.614 -3.898 -2.257 1.00 90.31 591 ILE A O 1
ATOM 4647 N N . ARG A 1 592 ? 15.590 -2.876 -2.038 1.00 93.69 592 ARG A N 1
ATOM 4648 C CA . ARG A 1 592 ? 16.210 -4.033 -1.386 1.00 93.69 592 ARG A CA 1
ATOM 4649 C C . ARG A 1 592 ? 17.332 -3.683 -0.424 1.00 93.69 592 ARG A C 1
ATOM 4651 O O . ARG A 1 592 ? 17.916 -2.601 -0.493 1.00 93.69 592 ARG A O 1
ATOM 4658 N N . LYS A 1 593 ? 17.720 -4.673 0.381 1.00 96.50 593 LYS A N 1
ATOM 4659 C CA . LYS A 1 593 ? 18.969 -4.696 1.147 1.00 96.50 593 LYS A CA 1
ATOM 4660 C C . LYS A 1 593 ? 19.596 -6.090 1.118 1.00 96.50 593 LYS A C 1
ATOM 4662 O O . LYS A 1 593 ? 19.011 -7.042 1.629 1.00 96.50 593 LYS A O 1
ATOM 4667 N N . SER A 1 594 ? 20.835 -6.170 0.621 1.00 96.38 594 SER A N 1
ATOM 4668 C CA . SER A 1 594 ? 21.680 -7.371 0.725 1.00 96.38 594 SER A CA 1
ATOM 4669 C C . SER A 1 594 ? 22.722 -7.278 1.836 1.00 96.38 594 SER A C 1
ATOM 4671 O O . SER A 1 594 ? 23.136 -6.184 2.244 1.00 96.38 594 SER A O 1
ATOM 4673 N N . GLY A 1 595 ? 23.222 -8.439 2.246 1.00 95.69 595 GLY A N 1
ATOM 4674 C CA . GLY A 1 595 ? 24.394 -8.607 3.092 1.00 95.69 595 GLY A CA 1
ATOM 4675 C C . GLY A 1 595 ? 25.267 -9.758 2.603 1.00 95.69 595 GLY A C 1
ATOM 4676 O O . GLY A 1 595 ? 24.771 -10.780 2.136 1.00 95.69 595 GLY A O 1
ATOM 4677 N N . THR A 1 596 ? 26.583 -9.584 2.686 1.00 95.62 596 THR A N 1
ATOM 4678 C CA . THR A 1 596 ? 27.545 -10.652 2.404 1.00 95.62 596 THR A CA 1
ATOM 4679 C C . THR A 1 596 ? 28.701 -10.567 3.386 1.00 95.62 596 THR A C 1
ATOM 4681 O O . THR A 1 596 ? 29.193 -9.470 3.654 1.00 95.62 596 THR A O 1
ATOM 4684 N N . TRP A 1 597 ? 29.096 -11.709 3.939 1.00 95.38 597 TRP A N 1
ATOM 4685 C CA . TRP A 1 597 ? 30.275 -11.857 4.786 1.00 95.38 597 TRP A CA 1
ATOM 4686 C C . TRP A 1 597 ? 30.748 -13.307 4.739 1.00 95.38 597 TRP A C 1
ATOM 4688 O O . TRP A 1 597 ? 29.995 -14.186 5.148 1.00 95.38 597 TRP A O 1
ATOM 4698 N N . GLU A 1 598 ? 31.973 -13.557 4.270 1.00 95.94 598 GLU A N 1
ATOM 4699 C CA . GLU A 1 598 ? 32.456 -14.925 4.012 1.00 95.94 598 GLU A CA 1
ATOM 4700 C C . GLU A 1 598 ? 31.418 -15.702 3.173 1.00 95.94 598 GLU A C 1
ATOM 4702 O O . GLU A 1 598 ? 30.957 -15.185 2.155 1.00 95.94 598 GLU A O 1
ATOM 4707 N N . ASP A 1 599 ? 31.004 -16.886 3.627 1.00 96.75 599 ASP A N 1
ATOM 4708 C CA . ASP A 1 599 ? 29.995 -17.723 2.971 1.00 96.75 599 ASP A CA 1
ATOM 4709 C C . ASP A 1 599 ? 28.549 -17.331 3.328 1.00 96.75 599 ASP A C 1
ATOM 4711 O O . ASP A 1 599 ? 27.595 -17.965 2.878 1.00 96.75 599 ASP A O 1
ATOM 4715 N N . TRP A 1 600 ? 28.340 -16.304 4.154 1.00 97.88 600 TRP A N 1
ATOM 4716 C CA . TRP A 1 600 ? 27.003 -15.818 4.485 1.00 97.88 600 TRP A CA 1
ATOM 4717 C C . TRP A 1 600 ? 26.511 -14.862 3.403 1.00 97.88 600 TRP A C 1
ATOM 4719 O O . TRP A 1 600 ? 27.043 -13.759 3.256 1.00 97.88 600 TRP A O 1
ATOM 4729 N N . HIS A 1 601 ? 25.454 -15.245 2.686 1.00 98.19 601 HIS A N 1
ATOM 4730 C CA . HIS A 1 601 ? 24.808 -14.398 1.682 1.00 98.19 601 HIS A CA 1
ATOM 4731 C C . HIS A 1 601 ? 23.328 -14.239 1.987 1.00 98.19 601 HIS A C 1
ATOM 4733 O O . HIS A 1 601 ? 22.605 -15.224 2.137 1.00 98.19 601 HIS A O 1
ATOM 4739 N N . LEU A 1 602 ? 22.881 -12.987 2.040 1.00 98.25 602 LEU A N 1
ATOM 4740 C CA . LEU A 1 602 ? 21.510 -12.621 2.346 1.00 98.25 602 LEU A CA 1
ATOM 4741 C C . LEU A 1 602 ? 21.044 -11.530 1.391 1.00 98.25 602 LEU A C 1
ATOM 4743 O O . LEU A 1 602 ? 21.801 -10.606 1.070 1.00 98.25 602 LEU A O 1
ATOM 4747 N N . ASP A 1 603 ? 19.795 -11.610 0.962 1.00 98.31 603 ASP A N 1
ATOM 4748 C CA . ASP A 1 603 ? 19.154 -10.559 0.179 1.00 98.31 603 ASP A CA 1
ATOM 4749 C C . ASP A 1 603 ? 17.670 -10.494 0.522 1.00 98.31 603 ASP A C 1
ATOM 4751 O O . ASP A 1 603 ? 17.042 -11.497 0.862 1.00 98.31 603 ASP A O 1
ATOM 4755 N N . THR A 1 604 ? 17.134 -9.282 0.512 1.00 98.25 604 THR A N 1
ATOM 4756 C CA . THR A 1 604 ? 15.759 -8.991 0.921 1.00 98.25 604 THR A CA 1
ATOM 4757 C C . THR A 1 604 ? 15.241 -7.870 0.048 1.00 98.25 604 THR A C 1
ATOM 4759 O O . THR A 1 604 ? 15.963 -6.892 -0.142 1.00 98.25 604 THR A O 1
ATOM 4762 N N . ALA A 1 605 ? 14.040 -7.995 -0.496 1.00 96.38 605 ALA A N 1
ATOM 4763 C CA . ALA A 1 605 ? 13.525 -7.075 -1.492 1.00 96.38 605 ALA A CA 1
ATOM 4764 C C . ALA A 1 605 ? 12.003 -6.959 -1.442 1.00 96.38 605 ALA A C 1
ATOM 4766 O O . ALA A 1 605 ? 11.307 -7.937 -1.171 1.00 96.38 605 ALA A O 1
ATOM 4767 N N . ARG A 1 606 ? 11.505 -5.779 -1.806 1.00 94.00 606 ARG A N 1
ATOM 4768 C CA . ARG A 1 606 ? 10.200 -5.631 -2.448 1.00 94.00 606 ARG A CA 1
ATOM 4769 C C . ARG A 1 606 ? 10.426 -5.539 -3.951 1.00 94.00 606 ARG A C 1
ATOM 4771 O O . ARG A 1 606 ? 11.269 -4.755 -4.395 1.00 94.00 606 ARG A O 1
ATOM 4778 N N . VAL A 1 607 ? 9.664 -6.327 -4.699 1.00 90.94 607 VAL A N 1
ATOM 4779 C CA . VAL A 1 607 ? 9.699 -6.431 -6.159 1.00 90.94 607 VAL A CA 1
ATOM 4780 C C . VAL A 1 607 ? 8.326 -6.052 -6.711 1.00 90.94 607 VAL A C 1
ATOM 4782 O O . VAL A 1 607 ? 7.303 -6.440 -6.141 1.00 90.94 607 VAL A O 1
ATOM 4785 N N . GLN A 1 608 ? 8.296 -5.234 -7.763 1.00 85.44 608 GLN A N 1
ATOM 4786 C CA . GLN A 1 608 ? 7.048 -4.670 -8.275 1.00 85.44 608 GLN A CA 1
ATOM 4787 C C . GLN A 1 608 ? 7.103 -4.301 -9.759 1.00 85.44 608 GLN A C 1
ATOM 4789 O O . GLN A 1 608 ? 7.966 -3.515 -10.135 1.00 85.44 608 GLN A O 1
ATOM 4794 N N . GLY A 1 609 ? 6.159 -4.779 -10.568 1.00 73.56 609 GLY A N 1
ATOM 4795 C CA . GLY A 1 609 ? 5.960 -4.338 -11.953 1.00 73.56 609 GLY A CA 1
ATOM 4796 C C . GLY A 1 609 ? 5.035 -5.245 -12.766 1.00 73.56 609 GLY A C 1
ATOM 4797 O O . GLY A 1 609 ? 4.974 -6.459 -12.540 1.00 73.56 609 GLY A O 1
ATOM 4798 N N . GLY A 1 610 ? 4.263 -4.648 -13.678 1.00 71.56 610 GLY A N 1
ATOM 4799 C CA . GLY A 1 610 ? 3.048 -5.276 -14.206 1.00 71.56 610 GLY A CA 1
ATOM 4800 C C . GLY A 1 610 ? 2.101 -5.670 -13.065 1.00 71.56 610 GLY A C 1
ATOM 4801 O O . GLY A 1 610 ? 1.887 -4.885 -12.143 1.00 71.56 610 GLY A O 1
ATOM 4802 N N . ASP A 1 611 ? 1.614 -6.912 -13.079 1.00 71.00 611 ASP A N 1
ATOM 4803 C CA . ASP A 1 611 ? 0.765 -7.468 -12.010 1.00 71.00 611 ASP A CA 1
ATOM 4804 C C . ASP A 1 611 ? 1.561 -8.011 -10.808 1.00 71.00 611 ASP A C 1
ATOM 4806 O O . ASP A 1 611 ? 0.987 -8.424 -9.797 1.00 71.00 611 ASP A O 1
ATOM 4810 N N . ARG A 1 612 ? 2.899 -8.017 -10.877 1.00 80.19 612 ARG A N 1
ATOM 4811 C CA . ARG A 1 612 ? 3.741 -8.515 -9.782 1.00 80.19 612 ARG A CA 1
ATOM 4812 C C . ARG A 1 612 ? 3.847 -7.459 -8.697 1.00 80.19 612 ARG A C 1
ATOM 4814 O O . ARG A 1 612 ? 4.354 -6.363 -8.930 1.00 80.19 612 ARG A O 1
ATOM 4821 N N . TRP A 1 613 ? 3.486 -7.834 -7.477 1.00 88.38 613 TRP A N 1
ATOM 4822 C CA . TRP A 1 613 ? 3.764 -7.051 -6.278 1.00 88.38 613 TRP A CA 1
ATOM 4823 C C . TRP A 1 613 ? 4.040 -7.997 -5.113 1.00 88.38 613 TRP A C 1
ATOM 4825 O O . TRP A 1 613 ? 3.123 -8.519 -4.484 1.00 88.38 613 TRP A O 1
ATOM 4835 N N . TYR A 1 614 ? 5.320 -8.263 -4.844 1.00 93.31 614 TYR A N 1
ATOM 4836 C CA . TYR A 1 614 ? 5.708 -9.276 -3.867 1.00 93.31 614 TYR A CA 1
ATOM 4837 C C . TYR A 1 614 ? 6.956 -8.903 -3.064 1.00 93.31 614 TYR A C 1
ATOM 4839 O O . TYR A 1 614 ? 7.793 -8.087 -3.460 1.00 93.31 614 TYR A O 1
ATOM 4847 N N . LEU A 1 615 ? 7.071 -9.515 -1.891 1.00 97.75 615 LEU A N 1
ATOM 4848 C CA . LEU A 1 615 ? 8.223 -9.422 -1.005 1.00 97.75 615 LEU A CA 1
ATOM 4849 C C . LEU A 1 615 ? 9.019 -10.717 -1.100 1.00 97.75 615 LEU A C 1
ATOM 4851 O O . LEU A 1 615 ? 8.435 -11.798 -1.137 1.00 97.75 615 LEU A O 1
ATOM 4855 N N . LEU A 1 616 ? 10.343 -10.615 -1.087 1.00 98.31 616 LEU A N 1
ATOM 4856 C CA . LEU A 1 616 ? 11.251 -11.750 -1.182 1.00 98.31 616 LEU A CA 1
ATOM 4857 C C . LEU A 1 616 ? 12.385 -11.597 -0.171 1.00 98.31 616 LEU A C 1
ATOM 4859 O O . LEU A 1 616 ? 13.006 -10.538 -0.077 1.00 98.31 616 LEU A O 1
ATOM 4863 N N . ALA A 1 617 ? 12.700 -12.654 0.569 1.00 98.75 617 ALA A N 1
ATOM 4864 C CA . ALA A 1 617 ? 13.854 -12.683 1.459 1.00 98.75 617 ALA A CA 1
ATOM 4865 C C . ALA A 1 617 ? 14.517 -14.056 1.433 1.00 98.75 617 ALA A C 1
ATOM 4867 O O . ALA A 1 617 ? 13.841 -15.079 1.509 1.00 98.75 617 ALA A O 1
ATOM 4868 N N . GLY A 1 618 ? 15.845 -14.072 1.357 1.00 98.50 618 GLY A N 1
ATOM 4869 C CA . GLY A 1 618 ? 16.640 -15.292 1.380 1.00 98.50 618 GLY A CA 1
ATOM 4870 C C . GLY A 1 618 ? 17.918 -15.124 2.187 1.00 98.50 618 GLY A C 1
ATOM 4871 O O . GLY A 1 618 ? 18.534 -14.055 2.194 1.00 98.50 618 GLY A O 1
ATOM 4872 N N . ALA A 1 619 ? 18.317 -16.196 2.861 1.00 98.50 619 ALA A N 1
ATOM 4873 C CA . ALA A 1 619 ? 19.526 -16.268 3.664 1.00 98.50 619 ALA A CA 1
ATOM 4874 C C . ALA A 1 619 ? 20.223 -17.606 3.424 1.00 98.50 619 ALA A C 1
ATOM 4876 O O . ALA A 1 619 ? 19.578 -18.652 3.385 1.00 98.50 619 ALA A O 1
ATOM 4877 N N . THR A 1 620 ? 21.540 -17.573 3.248 1.00 98.31 620 THR A N 1
ATOM 4878 C CA . THR A 1 620 ? 22.351 -18.766 2.997 1.00 98.31 620 THR A CA 1
ATOM 4879 C C . THR A 1 620 ? 23.687 -18.696 3.729 1.00 98.31 620 THR A C 1
ATOM 4881 O O . THR A 1 620 ? 24.205 -17.601 3.962 1.00 98.31 620 THR A O 1
ATOM 4884 N N . LYS A 1 621 ? 24.252 -19.861 4.054 1.00 97.81 621 LYS A N 1
ATOM 4885 C CA . LYS A 1 621 ? 25.633 -20.037 4.519 1.00 97.81 621 LYS A CA 1
ATOM 4886 C C . LYS A 1 621 ? 26.350 -21.029 3.601 1.00 97.81 621 LYS A C 1
ATOM 4888 O O . LYS A 1 621 ? 26.451 -22.210 3.910 1.00 97.81 621 LYS A O 1
ATOM 4893 N N . HIS A 1 622 ? 26.785 -20.564 2.439 1.00 97.62 622 HIS A N 1
ATOM 4894 C CA . HIS A 1 622 ? 27.442 -21.393 1.436 1.00 97.62 622 HIS A CA 1
ATOM 4895 C C . HIS A 1 622 ? 28.271 -20.534 0.465 1.00 97.62 622 HIS A C 1
ATOM 4897 O O . HIS A 1 622 ? 27.769 -19.490 0.046 1.00 97.62 622 HIS A O 1
ATOM 4903 N N . PRO A 1 623 ? 29.445 -20.988 -0.020 1.00 96.62 623 PRO A N 1
ATOM 4904 C CA . PRO A 1 623 ? 30.269 -20.230 -0.976 1.00 96.62 623 PRO A CA 1
ATOM 4905 C C . PRO A 1 623 ? 29.547 -19.835 -2.278 1.00 96.62 623 PRO A C 1
ATOM 4907 O O . PRO A 1 623 ? 29.914 -18.874 -2.952 1.00 96.62 623 PRO A O 1
ATOM 4910 N N . ARG A 1 624 ? 28.505 -20.590 -2.661 1.00 96.25 624 ARG A N 1
ATOM 4911 C CA . ARG A 1 624 ? 27.650 -20.320 -3.838 1.00 96.25 624 ARG A CA 1
ATOM 4912 C C . ARG A 1 624 ? 26.308 -19.670 -3.483 1.00 96.25 624 ARG A C 1
ATOM 4914 O O . ARG A 1 624 ? 25.402 -19.637 -4.314 1.00 96.25 624 ARG A O 1
ATOM 4921 N N . GLY A 1 625 ? 26.162 -19.132 -2.273 1.00 96.50 625 GLY A N 1
ATOM 4922 C CA . GLY A 1 625 ? 24.901 -18.579 -1.778 1.00 96.50 625 GLY A CA 1
ATOM 4923 C C . GLY A 1 625 ? 24.351 -17.437 -2.637 1.00 96.50 625 GLY A C 1
ATOM 4924 O O . GLY A 1 625 ? 23.159 -17.401 -2.932 1.00 96.50 625 GLY A O 1
ATOM 4925 N N . SER A 1 626 ? 25.208 -16.548 -3.154 1.00 95.38 626 SER A N 1
ATOM 4926 C CA . SER A 1 626 ? 24.753 -15.492 -4.078 1.00 95.38 626 SER A CA 1
ATOM 4927 C C . SER A 1 626 ? 24.231 -16.041 -5.419 1.00 95.38 626 SER A C 1
ATOM 4929 O O . SER A 1 626 ? 23.356 -15.436 -6.043 1.00 95.38 626 SER A O 1
ATOM 4931 N N . GLU A 1 627 ? 24.747 -17.183 -5.890 1.00 93.75 627 GLU A N 1
ATOM 4932 C CA . GLU A 1 627 ? 24.224 -17.883 -7.076 1.00 93.75 627 GLU A CA 1
ATOM 4933 C C . GLU A 1 627 ? 22.851 -18.485 -6.817 1.00 93.75 627 GLU A C 1
ATOM 4935 O O . GLU A 1 627 ? 21.947 -18.279 -7.626 1.00 93.75 627 GLU A O 1
ATOM 4940 N N . TYR A 1 628 ? 22.676 -19.127 -5.663 1.00 97.69 628 TYR A N 1
ATOM 4941 C CA . TYR A 1 628 ? 21.379 -19.628 -5.221 1.00 97.69 628 TYR A CA 1
ATOM 4942 C C . TYR A 1 628 ? 20.339 -18.506 -5.162 1.00 97.69 628 TYR A C 1
ATOM 4944 O O . TYR A 1 628 ? 19.300 -18.609 -5.805 1.00 97.69 628 TYR A O 1
ATOM 4952 N N . LEU A 1 629 ? 20.643 -17.394 -4.483 1.00 98.06 629 LEU A N 1
ATOM 4953 C CA . LEU A 1 629 ? 19.707 -16.272 -4.349 1.00 98.06 629 LEU A CA 1
ATOM 4954 C C . LEU A 1 629 ? 19.330 -15.664 -5.707 1.00 98.06 629 LEU A C 1
ATOM 4956 O O . LEU A 1 629 ? 18.169 -15.334 -5.923 1.00 98.06 629 LEU A O 1
ATOM 4960 N N . ALA A 1 630 ? 20.287 -15.544 -6.633 1.00 93.00 630 ALA A N 1
ATOM 4961 C CA . ALA A 1 630 ? 20.013 -15.037 -7.977 1.00 93.00 630 ALA A CA 1
ATOM 4962 C C . ALA A 1 630 ? 19.080 -15.959 -8.775 1.00 93.00 630 ALA A C 1
ATOM 4964 O O . ALA A 1 630 ? 18.121 -15.477 -9.371 1.00 93.00 630 ALA A O 1
ATOM 4965 N N . ARG A 1 631 ? 19.335 -17.275 -8.760 1.00 91.19 631 ARG A N 1
ATOM 4966 C CA . ARG A 1 631 ? 18.483 -18.262 -9.442 1.00 91.19 631 ARG A CA 1
ATOM 4967 C C . ARG A 1 631 ? 17.093 -18.328 -8.811 1.00 91.19 631 ARG A C 1
ATOM 4969 O O . ARG A 1 631 ? 16.112 -18.286 -9.532 1.00 91.19 631 ARG A O 1
ATOM 4976 N N . MET A 1 632 ? 17.000 -18.338 -7.481 1.00 96.56 632 MET A N 1
ATOM 4977 C CA . MET A 1 632 ? 15.709 -18.341 -6.788 1.00 96.56 632 MET A CA 1
ATOM 4978 C C . MET A 1 632 ? 14.880 -17.095 -7.096 1.00 96.56 632 MET A C 1
ATOM 4980 O O . MET A 1 632 ? 13.695 -17.225 -7.367 1.00 96.56 632 MET A O 1
ATOM 4984 N N . ALA A 1 633 ? 15.478 -15.898 -7.090 1.00 94.88 633 ALA A N 1
ATOM 4985 C CA . ALA A 1 633 ? 14.747 -14.679 -7.445 1.00 94.88 633 ALA A CA 1
ATOM 4986 C C . ALA A 1 633 ? 14.207 -14.724 -8.876 1.00 94.88 633 ALA A C 1
ATOM 4988 O O . ALA A 1 633 ? 13.097 -14.266 -9.112 1.00 94.88 633 ALA A O 1
ATOM 4989 N N . ALA A 1 634 ? 14.985 -15.294 -9.798 1.00 86.00 634 ALA A N 1
ATOM 4990 C CA . ALA A 1 634 ? 14.568 -15.484 -11.173 1.00 86.00 634 ALA A CA 1
ATOM 4991 C C . ALA A 1 634 ? 13.358 -16.421 -11.289 1.00 86.00 634 ALA A C 1
ATOM 4993 O O . ALA A 1 634 ? 12.313 -16.013 -11.781 1.00 86.00 634 ALA A O 1
ATOM 4994 N N . GLU A 1 635 ? 13.481 -17.634 -10.759 1.00 88.31 635 GLU A N 1
ATOM 4995 C CA . GLU A 1 635 ? 12.428 -18.653 -10.825 1.00 88.31 635 GLU A CA 1
ATOM 4996 C C . GLU A 1 635 ? 11.153 -18.237 -10.070 1.00 88.31 635 GLU A C 1
ATOM 4998 O O . GLU A 1 635 ? 10.048 -18.591 -10.469 1.00 88.31 635 GLU A O 1
ATOM 5003 N N . ILE A 1 636 ? 11.285 -17.484 -8.970 1.00 92.50 636 ILE A N 1
ATOM 5004 C CA . ILE A 1 636 ? 10.135 -16.959 -8.220 1.00 92.50 636 ILE A CA 1
ATOM 5005 C C . ILE A 1 636 ? 9.421 -15.853 -9.002 1.00 92.50 636 ILE A C 1
ATOM 5007 O O . ILE A 1 636 ? 8.194 -15.826 -8.989 1.00 92.50 636 ILE A O 1
ATOM 5011 N N . ASP A 1 637 ? 10.150 -14.951 -9.670 1.00 88.00 637 ASP A N 1
ATOM 5012 C CA . ASP A 1 637 ? 9.502 -13.943 -10.521 1.00 88.00 637 ASP A CA 1
ATOM 5013 C C . ASP A 1 637 ? 8.743 -14.613 -11.669 1.00 88.00 637 ASP A C 1
ATOM 5015 O O . ASP A 1 637 ? 7.597 -14.260 -11.916 1.00 88.00 637 ASP A O 1
ATOM 5019 N N . ASP A 1 638 ? 9.328 -15.643 -12.289 1.00 81.00 638 ASP A N 1
ATOM 5020 C CA . ASP A 1 638 ? 8.681 -16.408 -13.362 1.00 81.00 638 ASP A CA 1
ATOM 5021 C C . ASP A 1 638 ? 7.441 -17.176 -12.843 1.00 81.00 638 ASP A C 1
ATOM 5023 O O . ASP A 1 638 ? 6.409 -17.231 -13.512 1.00 81.00 638 ASP A O 1
ATOM 5027 N N . LEU A 1 639 ? 7.498 -17.715 -11.617 1.00 83.06 639 LEU A N 1
ATOM 5028 C CA . LEU A 1 639 ? 6.358 -18.360 -10.950 1.00 83.06 639 LEU A CA 1
ATOM 5029 C C . LEU A 1 639 ? 5.196 -17.384 -10.700 1.00 83.06 639 LEU A C 1
ATOM 5031 O O . LEU A 1 639 ? 4.038 -17.768 -10.855 1.00 83.06 639 LEU A O 1
ATOM 5035 N N . LEU A 1 640 ? 5.497 -16.153 -10.277 1.00 81.56 640 LEU A N 1
ATOM 5036 C CA . LEU A 1 640 ? 4.493 -15.139 -9.927 1.00 81.56 640 LEU A CA 1
ATOM 5037 C C . LEU A 1 640 ? 4.007 -14.332 -11.134 1.00 81.56 640 LEU A C 1
ATOM 5039 O O . LEU A 1 640 ? 2.874 -13.864 -11.128 1.00 81.56 640 LEU A O 1
ATOM 5043 N N . GLY A 1 641 ? 4.840 -14.177 -12.162 1.00 64.69 641 GLY A N 1
ATOM 5044 C CA . GLY A 1 641 ? 4.495 -13.501 -13.412 1.00 64.69 641 GLY A CA 1
ATOM 5045 C C . GLY A 1 641 ? 3.535 -14.296 -14.300 1.00 64.69 641 GLY A C 1
ATOM 5046 O O . GLY A 1 641 ? 3.031 -13.743 -15.272 1.00 64.69 641 GLY A O 1
ATOM 5047 N N . GLY A 1 642 ? 3.264 -15.562 -13.956 1.00 43.75 642 GLY A N 1
ATOM 5048 C CA . GLY A 1 642 ? 2.493 -16.489 -14.776 1.00 43.75 642 GLY A CA 1
ATOM 5049 C C . GLY A 1 642 ? 3.288 -16.957 -15.997 1.00 43.75 642 GLY A C 1
ATOM 5050 O O . GLY A 1 642 ? 4.029 -16.201 -16.620 1.00 43.75 642 GLY A O 1
ATOM 5051 N N . HIS A 1 643 ? 3.117 -18.223 -16.378 1.00 32.03 643 HIS A N 1
ATOM 5052 C CA . HIS A 1 643 ? 3.422 -18.650 -17.741 1.00 32.03 643 HIS A CA 1
ATOM 5053 C C . HIS A 1 643 ? 2.445 -17.930 -18.677 1.00 32.03 643 HIS A C 1
ATOM 5055 O O . HIS A 1 643 ? 1.383 -18.454 -19.007 1.00 32.03 643 HIS A O 1
ATOM 5061 N N . ASP A 1 644 ? 2.803 -16.728 -19.109 1.00 30.36 644 ASP A N 1
ATOM 5062 C CA . ASP A 1 644 ? 2.379 -16.267 -20.416 1.00 30.36 644 ASP A CA 1
ATOM 5063 C C . ASP A 1 644 ? 3.300 -16.993 -21.406 1.00 30.36 644 ASP A C 1
ATOM 5065 O O . ASP A 1 644 ? 4.450 -16.614 -21.637 1.00 30.36 644 ASP A O 1
ATOM 5069 N N . ASP A 1 645 ? 2.827 -18.129 -21.925 1.00 28.64 645 ASP A N 1
ATOM 5070 C CA . ASP A 1 645 ? 3.501 -18.987 -22.915 1.00 28.64 645 ASP A CA 1
ATOM 5071 C C . ASP A 1 645 ? 3.601 -18.288 -24.296 1.00 28.64 645 ASP A C 1
ATOM 5073 O O . ASP A 1 645 ? 3.481 -18.903 -25.353 1.00 28.64 645 ASP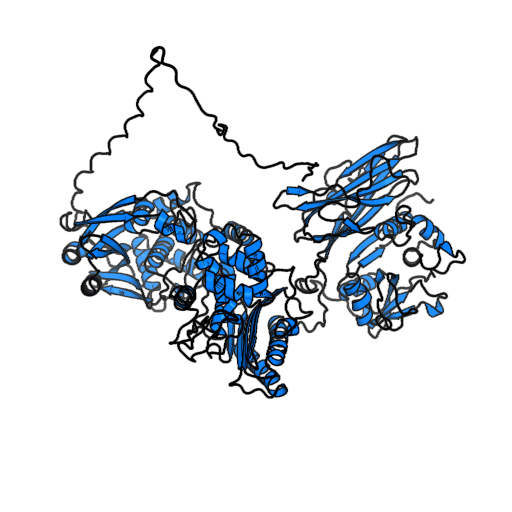 A O 1
ATOM 5077 N N . THR A 1 646 ? 3.771 -16.962 -24.301 1.00 29.94 646 THR A N 1
ATOM 5078 C CA . THR A 1 646 ? 3.746 -16.096 -25.485 1.00 29.94 646 THR A CA 1
ATOM 5079 C C . THR A 1 646 ? 5.129 -15.593 -25.893 1.00 29.94 646 THR A C 1
ATOM 5081 O O . THR A 1 646 ? 5.254 -14.980 -26.951 1.00 29.94 646 THR A O 1
ATOM 5084 N N . GLY A 1 647 ? 6.188 -15.857 -25.113 1.00 30.23 647 GLY A N 1
ATOM 5085 C CA . GLY A 1 647 ? 7.559 -15.495 -25.497 1.00 30.23 647 GLY A CA 1
ATOM 5086 C C . GLY A 1 647 ? 7.739 -14.003 -25.814 1.00 30.23 647 GLY A C 1
ATOM 5087 O O . GLY A 1 647 ? 8.543 -13.652 -26.678 1.00 30.23 647 GLY A O 1
ATOM 5088 N N . ARG A 1 648 ? 6.970 -13.115 -25.171 1.00 31.12 648 ARG A N 1
ATOM 5089 C CA . ARG A 1 648 ? 6.939 -11.693 -25.531 1.00 31.12 648 ARG A CA 1
ATOM 5090 C C . ARG A 1 648 ? 7.993 -10.890 -24.749 1.00 31.12 648 ARG A C 1
ATOM 5092 O O . ARG A 1 648 ? 7.982 -10.919 -23.519 1.00 31.12 648 ARG A O 1
ATOM 5099 N N . PRO A 1 649 ? 8.903 -10.158 -25.421 1.00 28.25 649 PRO A N 1
ATOM 5100 C CA . PRO A 1 649 ? 9.855 -9.279 -24.751 1.00 28.25 649 PRO A CA 1
ATOM 5101 C C . PRO A 1 649 ? 9.174 -7.993 -24.222 1.00 28.25 649 PRO A C 1
ATOM 5103 O O . PRO A 1 649 ? 8.087 -7.639 -24.684 1.00 28.25 649 PRO A O 1
ATOM 5106 N N . PRO A 1 650 ? 9.787 -7.274 -23.261 1.00 31.73 650 PRO A N 1
ATOM 5107 C CA . PRO A 1 650 ? 8.993 -6.455 -22.336 1.00 31.73 650 PRO A CA 1
ATOM 5108 C C . PRO A 1 650 ? 8.720 -4.983 -22.767 1.00 31.73 650 PRO A C 1
ATOM 5110 O O . PRO A 1 650 ? 9.401 -4.044 -22.435 1.00 31.73 650 PRO A O 1
ATOM 5113 N N . CYS A 1 651 ? 7.697 -4.726 -23.567 1.00 36.03 651 CYS A N 1
ATOM 5114 C CA . CYS A 1 651 ? 7.440 -3.436 -24.241 1.00 36.03 651 CYS A CA 1
ATOM 5115 C C . CYS A 1 651 ? 7.590 -2.085 -23.470 1.00 36.03 651 CYS A C 1
ATOM 5117 O O . CYS A 1 651 ? 7.053 -1.886 -22.389 1.00 36.03 651 CYS A O 1
ATOM 5119 N N . GLU A 1 652 ? 8.189 -1.077 -24.131 1.00 45.84 652 GLU A N 1
ATOM 5120 C CA . GLU A 1 652 ? 8.211 0.339 -23.697 1.00 45.84 652 GLU A CA 1
ATOM 5121 C C . GLU A 1 652 ? 6.820 0.965 -23.630 1.00 45.84 652 GLU A C 1
ATOM 5123 O O . GLU A 1 652 ? 6.015 0.802 -24.554 1.00 45.84 652 GLU A O 1
ATOM 5128 N N . HIS A 1 653 ? 6.590 1.784 -22.602 1.00 56.03 653 HIS A N 1
ATOM 5129 C CA . HIS A 1 653 ? 5.347 2.533 -22.428 1.00 56.03 653 HIS A CA 1
ATOM 5130 C C . HIS A 1 653 ? 5.376 3.780 -23.264 1.00 56.03 653 HIS A C 1
ATOM 5132 O O . HIS A 1 653 ? 6.039 4.760 -22.928 1.00 56.03 653 HIS A O 1
ATOM 5138 N N . HIS A 1 654 ? 4.639 3.719 -24.361 1.00 68.75 654 HIS A N 1
ATOM 5139 C CA . HIS A 1 654 ? 4.370 4.861 -25.200 1.00 68.75 654 HIS A CA 1
ATOM 5140 C C . HIS A 1 654 ? 2.864 4.966 -25.440 1.00 68.75 654 HIS A C 1
ATOM 5142 O O . HIS A 1 654 ? 2.191 3.986 -25.761 1.00 68.75 654 HIS A O 1
ATOM 5148 N N . ARG A 1 655 ? 2.319 6.171 -25.290 1.00 82.06 655 ARG A N 1
ATOM 5149 C CA . ARG A 1 655 ? 0.925 6.484 -25.610 1.00 82.06 655 ARG A CA 1
ATOM 5150 C C . ARG A 1 655 ? 0.895 7.319 -26.876 1.00 82.06 655 ARG A C 1
ATOM 5152 O O . ARG A 1 655 ? 1.416 8.430 -26.894 1.00 82.06 655 ARG A O 1
ATOM 5159 N N . LEU A 1 656 ? 0.259 6.788 -27.916 1.00 87.50 656 LEU A N 1
ATOM 5160 C CA . LEU A 1 656 ? -0.060 7.544 -29.120 1.00 87.50 656 LEU A CA 1
ATOM 5161 C C . LEU A 1 656 ? -1.372 8.309 -28.905 1.00 87.50 656 LEU A C 1
ATOM 5163 O O . LEU A 1 656 ? -2.422 7.703 -28.695 1.00 87.50 656 LEU A O 1
ATOM 5167 N N . ILE A 1 657 ? -1.305 9.632 -28.984 1.00 88.56 657 ILE A N 1
ATOM 5168 C CA . ILE A 1 657 ? -2.455 10.527 -29.099 1.00 88.56 657 ILE A CA 1
ATOM 5169 C C . ILE A 1 657 ? -2.539 10.948 -30.563 1.00 88.56 657 ILE A C 1
ATOM 5171 O O . ILE A 1 657 ? -1.547 11.429 -31.113 1.00 88.56 657 ILE A O 1
ATOM 5175 N N . ARG A 1 658 ? -3.703 10.778 -31.196 1.00 91.50 658 ARG A N 1
ATOM 5176 C CA . ARG A 1 658 ? -3.968 11.257 -32.558 1.00 91.50 658 ARG A CA 1
ATOM 5177 C C . ARG A 1 658 ? -5.127 12.234 -32.522 1.00 91.50 658 ARG A C 1
ATOM 5179 O O . ARG A 1 658 ? -6.209 11.876 -32.077 1.00 91.50 658 ARG A O 1
ATOM 5186 N N . HIS A 1 659 ? -4.887 13.443 -33.001 1.00 92.50 659 HIS A N 1
ATOM 5187 C CA . HIS A 1 659 ? -5.941 14.364 -33.386 1.00 92.50 659 HIS A CA 1
ATOM 5188 C C . HIS A 1 659 ? -6.127 14.211 -34.891 1.00 92.50 659 HIS A C 1
ATOM 5190 O O . HIS A 1 659 ? -5.262 14.613 -35.676 1.00 92.50 659 HIS A O 1
ATOM 5196 N N . GLU A 1 660 ? -7.210 13.546 -35.275 1.00 87.00 660 GLU A N 1
ATOM 5197 C CA . GLU A 1 660 ? -7.490 13.116 -36.652 1.00 87.00 660 GLU A CA 1
ATOM 5198 C C . GLU A 1 660 ? -8.936 13.389 -37.080 1.00 87.00 660 GLU A C 1
ATOM 5200 O O . GLU A 1 660 ? -9.307 13.118 -38.221 1.00 87.00 660 GLU A O 1
ATOM 5205 N N . THR A 1 661 ? -9.737 13.963 -36.184 1.00 86.06 661 THR A N 1
ATOM 5206 C CA . THR A 1 661 ? -11.085 14.466 -36.430 1.00 86.06 661 THR A CA 1
ATOM 5207 C C . THR A 1 661 ? -11.187 15.922 -35.974 1.00 86.06 661 THR A C 1
ATOM 5209 O O . THR A 1 661 ? -10.475 16.347 -35.068 1.00 86.06 661 THR A O 1
ATOM 5212 N N . ALA A 1 662 ? -12.100 16.697 -36.566 1.00 81.56 662 ALA A N 1
ATOM 5213 C CA . ALA A 1 662 ? -12.312 18.106 -36.215 1.00 81.56 662 ALA A CA 1
ATOM 5214 C C . ALA A 1 662 ? -12.567 18.340 -34.707 1.00 81.56 662 ALA A C 1
ATOM 5216 O O . ALA A 1 662 ? -12.134 19.346 -34.153 1.00 81.56 662 ALA A O 1
ATOM 5217 N N . VAL A 1 663 ? -13.229 17.394 -34.029 1.00 83.69 663 VAL A N 1
ATOM 5218 C CA . VAL A 1 663 ? -13.568 17.487 -32.598 1.00 83.69 663 VAL A CA 1
ATOM 5219 C C . VAL A 1 663 ? -12.325 17.444 -31.705 1.00 83.69 663 VAL A C 1
ATOM 5221 O O . VAL A 1 663 ? -12.292 18.129 -30.681 1.00 83.69 663 VAL A O 1
ATOM 5224 N N . ASP A 1 664 ? -11.290 16.703 -32.105 1.00 86.25 664 ASP A N 1
ATOM 5225 C CA . ASP A 1 664 ? -10.075 16.494 -31.302 1.00 86.25 664 ASP A CA 1
ATOM 5226 C C . ASP A 1 664 ? -9.313 17.804 -31.039 1.00 86.25 664 ASP A C 1
ATOM 5228 O O . ASP A 1 664 ? -8.595 17.953 -30.052 1.00 86.25 664 ASP A O 1
ATOM 5232 N N . PHE A 1 665 ? -9.493 18.791 -31.915 1.00 86.12 665 PHE A N 1
ATOM 5233 C CA . PHE A 1 665 ? -8.794 20.069 -31.870 1.00 86.12 665 PHE A CA 1
ATOM 5234 C C . PHE A 1 665 ? -9.469 21.120 -30.968 1.00 86.12 665 PHE A C 1
ATOM 5236 O O . PHE A 1 665 ? -8.911 22.205 -30.780 1.00 86.12 665 PHE A O 1
ATOM 5243 N N . GLY A 1 666 ? -10.627 20.815 -30.374 1.00 78.62 666 GLY A N 1
ATOM 5244 C CA . GLY A 1 666 ? -11.356 21.727 -29.488 1.00 78.62 666 GLY A CA 1
ATOM 5245 C C . GLY A 1 666 ? -11.940 22.973 -30.185 1.00 78.62 666 GLY A C 1
ATOM 5246 O O . GLY A 1 666 ? -11.838 23.130 -31.402 1.00 78.62 666 GLY A O 1
ATOM 5247 N N . PRO A 1 667 ? -12.595 23.878 -29.431 1.00 63.94 667 PRO A N 1
ATOM 5248 C CA . PRO A 1 667 ? -13.200 25.087 -29.989 1.00 63.94 667 PRO A CA 1
ATOM 5249 C C . PRO A 1 667 ? -12.122 26.125 -30.353 1.00 63.94 667 PRO A C 1
ATOM 5251 O O . PRO A 1 667 ? -11.504 26.718 -29.472 1.00 63.94 667 PRO A O 1
ATOM 5254 N N . GLY A 1 668 ? -11.907 26.364 -31.650 1.00 62.25 668 GLY A N 1
ATOM 5255 C CA . GLY A 1 668 ? -10.924 27.323 -32.175 1.00 62.25 668 GLY A CA 1
ATOM 5256 C C . GLY A 1 668 ? -11.336 27.935 -33.520 1.00 62.25 668 GLY A C 1
ATOM 5257 O O . GLY A 1 668 ? -12.483 27.792 -33.944 1.00 62.25 668 GLY A O 1
ATOM 5258 N N . ALA A 1 669 ? -10.408 28.632 -34.192 1.00 63.22 669 ALA A N 1
ATOM 5259 C CA . ALA A 1 669 ? -10.606 29.120 -35.560 1.00 63.22 669 ALA A CA 1
ATOM 5260 C C . ALA A 1 669 ? -10.790 27.923 -36.503 1.00 63.22 669 ALA A C 1
ATOM 5262 O O . ALA A 1 669 ? -9.829 27.226 -36.823 1.00 63.22 669 ALA A O 1
ATOM 5263 N N . ALA A 1 670 ? -12.038 27.663 -36.883 1.00 73.31 670 ALA A N 1
ATOM 5264 C CA . ALA A 1 670 ? -12.436 26.486 -37.634 1.00 73.31 670 ALA A CA 1
ATOM 5265 C C . ALA A 1 670 ? -13.053 26.868 -38.984 1.00 73.31 670 ALA A C 1
ATOM 5267 O O . ALA A 1 670 ? -13.693 27.916 -39.104 1.00 73.31 670 ALA A O 1
ATOM 5268 N N . ASP A 1 671 ? -12.879 26.024 -39.999 1.00 76.50 671 ASP A N 1
ATOM 5269 C CA . ASP A 1 671 ? -13.619 26.165 -41.254 1.00 76.50 671 ASP A CA 1
ATOM 5270 C C . ASP A 1 671 ? -15.074 25.678 -41.138 1.00 76.50 671 ASP A C 1
ATOM 5272 O O . ASP A 1 671 ? -15.540 25.268 -40.074 1.00 76.50 671 ASP A O 1
ATOM 5276 N N . GLY A 1 672 ? -15.819 25.741 -42.248 1.00 67.69 672 GLY A N 1
ATOM 5277 C CA . GLY A 1 672 ? -17.221 25.309 -42.306 1.00 67.69 672 GLY A CA 1
ATOM 5278 C C . GLY A 1 672 ? -17.457 23.829 -41.970 1.00 67.69 672 GLY A C 1
ATOM 5279 O O . GLY A 1 672 ? -18.607 23.441 -41.783 1.00 67.69 672 GLY A O 1
ATOM 5280 N N . GLU A 1 673 ? -16.396 23.023 -41.870 1.00 70.50 673 GLU A N 1
ATOM 5281 C CA . GLU A 1 673 ? -16.424 21.606 -41.492 1.00 70.50 673 GLU A CA 1
ATOM 5282 C C . GLU A 1 673 ? -15.840 21.354 -40.087 1.00 70.50 673 GLU A C 1
ATOM 5284 O O . GLU A 1 673 ? -15.800 20.211 -39.632 1.00 70.50 673 GLU A O 1
ATOM 5289 N N . GLY A 1 674 ? -15.423 22.406 -39.372 1.00 76.19 674 GLY A N 1
ATOM 5290 C CA . GLY A 1 674 ? -14.911 22.321 -38.003 1.00 76.19 674 GLY A CA 1
ATOM 5291 C C . GLY A 1 674 ? -13.394 22.118 -37.884 1.00 76.19 674 GLY A C 1
ATOM 5292 O O . GLY A 1 674 ? -12.902 21.999 -36.764 1.00 76.19 674 GLY A O 1
ATOM 5293 N N . TRP A 1 675 ? -12.636 22.088 -38.986 1.00 83.88 675 TRP A N 1
ATOM 5294 C CA . TRP A 1 675 ? -11.182 21.872 -38.951 1.00 83.88 675 TRP A CA 1
ATOM 5295 C C . TRP A 1 675 ? -10.415 23.141 -38.583 1.00 83.88 675 TRP A C 1
ATOM 5297 O O . TRP A 1 675 ? -10.770 24.202 -39.099 1.00 83.88 675 TRP A O 1
ATOM 5307 N N . PRO A 1 676 ? -9.316 23.064 -37.804 1.00 88.19 676 PRO A N 1
ATOM 5308 C CA . PRO A 1 676 ? -8.498 24.235 -37.515 1.00 88.19 676 PRO A CA 1
ATOM 5309 C C . PRO A 1 676 ? -7.892 24.832 -38.787 1.00 88.19 676 PRO A C 1
ATOM 5311 O O . PRO A 1 676 ? -7.117 24.174 -39.492 1.00 88.19 676 PRO A O 1
ATOM 5314 N N . VAL A 1 677 ? -8.223 26.095 -39.055 1.00 89.94 677 VAL A N 1
ATOM 5315 C CA . VAL A 1 677 ? -7.710 26.863 -40.194 1.00 89.94 677 VAL A CA 1
ATOM 5316 C C . VAL A 1 677 ? -7.114 28.174 -39.706 1.00 89.94 677 VAL A C 1
ATOM 5318 O O . VAL A 1 677 ? -7.772 28.978 -39.047 1.00 89.94 677 VAL A O 1
ATOM 5321 N N . LEU A 1 678 ? -5.854 28.393 -40.068 1.00 90.62 678 LEU A N 1
ATOM 5322 C CA . LEU A 1 678 ? -5.140 29.640 -39.856 1.00 90.62 678 LEU A CA 1
ATOM 5323 C C . LEU A 1 678 ? -5.244 30.475 -41.132 1.00 90.62 678 LEU A C 1
ATOM 5325 O O . LEU A 1 678 ? -4.624 30.141 -42.141 1.00 90.62 678 LEU A O 1
ATOM 5329 N N . THR A 1 679 ? -6.041 31.540 -41.088 1.00 90.00 679 THR A N 1
ATOM 5330 C CA . THR A 1 679 ? -6.177 32.501 -42.190 1.00 90.00 679 THR A CA 1
ATOM 5331 C C . THR A 1 679 ? -5.091 33.563 -42.087 1.00 90.00 679 THR A C 1
ATOM 5333 O O . THR A 1 679 ? -4.906 34.150 -41.024 1.00 90.00 679 THR A O 1
ATOM 5336 N N . LEU A 1 680 ? -4.399 33.814 -43.195 1.00 89.25 680 LEU A N 1
ATOM 5337 C CA . LEU A 1 680 ? -3.348 34.818 -43.331 1.00 89.25 680 LEU A CA 1
ATOM 5338 C C . LEU A 1 680 ? -3.789 35.788 -44.431 1.00 89.25 680 LEU A C 1
ATOM 5340 O O . LEU A 1 680 ? -3.973 35.373 -45.572 1.00 89.25 680 LEU A O 1
ATOM 5344 N N . GLY A 1 681 ? -4.030 37.051 -44.098 1.00 84.06 681 GLY A N 1
ATOM 5345 C CA . GLY A 1 681 ? -4.580 38.072 -44.993 1.00 84.06 681 GLY A CA 1
ATOM 5346 C C . GLY A 1 681 ? -3.582 38.712 -45.964 1.00 84.06 681 GLY A C 1
ATOM 5347 O O . GLY A 1 681 ? -4.021 39.310 -46.947 1.00 84.06 681 GLY A O 1
ATOM 5348 N N . GLY A 1 682 ? -2.271 38.574 -45.742 1.00 84.94 682 GLY A N 1
ATOM 5349 C CA . GLY A 1 682 ? -1.241 39.031 -46.680 1.00 84.94 682 GLY A CA 1
ATOM 5350 C C . GLY A 1 682 ? 0.194 38.880 -46.166 1.00 84.94 682 GLY A C 1
ATOM 5351 O O . GLY A 1 682 ? 0.439 38.365 -45.075 1.00 84.94 682 GLY A O 1
ATOM 5352 N N . ALA A 1 683 ? 1.158 39.330 -46.972 1.00 86.19 683 ALA A N 1
ATOM 5353 C CA . ALA A 1 683 ? 2.577 39.069 -46.749 1.00 86.19 683 ALA A CA 1
ATOM 5354 C C . ALA A 1 683 ? 3.064 39.655 -45.414 1.00 86.19 683 ALA A C 1
ATOM 5356 O O . ALA A 1 683 ? 2.860 40.837 -45.131 1.00 86.19 683 ALA A O 1
ATOM 5357 N N . GLY A 1 684 ? 3.744 38.831 -44.614 1.00 81.19 684 GLY A N 1
ATOM 5358 C CA . GLY A 1 684 ? 4.239 39.192 -43.283 1.00 81.19 684 GLY A CA 1
ATOM 5359 C C . GLY A 1 684 ? 3.218 39.038 -42.150 1.00 81.19 684 GLY A C 1
ATOM 5360 O O . GLY A 1 684 ? 3.561 39.303 -41.001 1.00 81.19 684 GLY A O 1
ATOM 5361 N N . GLU A 1 685 ? 1.986 38.607 -42.432 1.00 87.75 685 GLU A N 1
ATOM 5362 C CA . GLU A 1 685 ? 1.012 38.267 -41.391 1.00 87.75 685 GLU A CA 1
ATOM 5363 C C . GLU A 1 685 ? 1.321 36.904 -40.758 1.00 87.75 685 GLU A C 1
ATOM 5365 O O . GLU A 1 685 ? 1.828 35.996 -41.425 1.00 87.75 685 GLU A O 1
ATOM 5370 N N . THR A 1 686 ? 0.987 36.759 -39.472 1.00 90.38 686 THR A N 1
ATOM 5371 C CA . THR A 1 686 ? 1.117 35.511 -38.718 1.00 90.38 686 THR A CA 1
ATOM 5372 C C . THR A 1 686 ? -0.190 35.120 -38.043 1.00 90.38 686 THR A C 1
ATOM 5374 O O . THR A 1 686 ? -0.991 35.966 -37.648 1.00 90.38 686 THR A O 1
ATOM 5377 N N . ALA A 1 687 ? -0.396 33.818 -37.879 1.00 91.62 687 ALA A N 1
ATOM 5378 C CA . ALA A 1 687 ? -1.536 33.253 -37.173 1.00 91.62 687 ALA A CA 1
ATOM 5379 C C . ALA A 1 687 ? -1.073 32.106 -36.270 1.00 91.62 687 ALA A C 1
ATOM 5381 O O . ALA A 1 687 ? -0.113 31.401 -36.582 1.00 91.62 687 ALA A O 1
ATOM 5382 N N . THR A 1 688 ? -1.763 31.906 -35.144 1.00 92.50 688 THR A N 1
ATOM 5383 C CA . THR A 1 688 ? -1.463 30.830 -34.188 1.00 92.50 688 THR A CA 1
ATOM 5384 C C . THR A 1 688 ? -2.707 30.011 -33.877 1.00 92.50 688 THR A C 1
ATOM 5386 O O . THR A 1 688 ? -3.777 30.564 -33.629 1.00 92.50 688 THR A O 1
ATOM 5389 N N . TYR A 1 689 ? -2.540 28.694 -33.835 1.00 92.69 689 TYR A N 1
ATOM 5390 C CA . TYR A 1 689 ? -3.503 27.760 -33.269 1.00 92.69 689 TYR A CA 1
ATOM 5391 C C . TYR A 1 689 ? -2.882 27.081 -32.048 1.00 92.69 689 TYR A C 1
ATOM 5393 O O . TYR A 1 689 ? -1.776 26.555 -32.153 1.00 92.69 689 TYR A O 1
ATOM 5401 N N . GLU A 1 690 ? -3.596 27.041 -30.923 1.00 93.81 690 GLU A N 1
ATOM 5402 C CA . GLU A 1 690 ? -3.209 26.275 -29.734 1.00 93.81 690 GLU A CA 1
ATOM 5403 C C . GLU A 1 690 ? -4.206 25.139 -29.495 1.00 93.81 690 GLU A C 1
ATOM 5405 O O . GLU A 1 690 ? -5.420 25.340 -29.532 1.00 93.81 690 GLU A O 1
ATOM 5410 N N . SER A 1 691 ? -3.684 23.943 -29.238 1.00 93.81 691 SER A N 1
ATOM 5411 C CA . SER A 1 691 ? -4.498 22.782 -28.867 1.00 93.81 691 SER A CA 1
ATOM 5412 C C . SER A 1 691 ? -5.072 22.903 -27.455 1.00 93.81 691 SER A C 1
ATOM 5414 O O . SER A 1 691 ? -4.541 23.663 -26.642 1.00 93.81 691 SER A O 1
ATOM 5416 N N . PRO A 1 692 ? -6.110 22.125 -27.104 1.00 92.00 692 PRO A N 1
ATOM 5417 C CA . PRO A 1 692 ? -6.449 21.879 -25.709 1.00 92.00 692 PRO A CA 1
ATOM 5418 C C . PRO A 1 692 ? -5.244 21.335 -24.930 1.00 92.00 692 PRO A C 1
ATOM 5420 O O . PRO A 1 692 ? -4.367 20.678 -25.489 1.00 92.00 692 PRO A O 1
ATOM 5423 N N . VAL A 1 693 ? -5.210 21.578 -23.619 1.00 93.69 693 VAL A N 1
ATOM 5424 C CA . VAL A 1 693 ? -4.229 20.926 -22.743 1.00 93.69 693 VAL A CA 1
ATOM 5425 C C . VAL A 1 693 ? -4.534 19.431 -22.692 1.00 93.69 693 VAL A C 1
ATOM 5427 O O . VAL A 1 693 ? -5.634 19.034 -22.311 1.00 93.69 693 VAL A O 1
ATOM 5430 N N . LEU A 1 694 ? -3.549 18.613 -23.056 1.00 91.50 694 LEU A N 1
ATOM 5431 C CA . LEU A 1 694 ? -3.640 17.161 -23.019 1.00 91.50 694 LEU A CA 1
ATOM 5432 C C . LEU A 1 694 ? -2.984 16.665 -21.732 1.00 91.50 694 LEU A C 1
ATOM 5434 O O . LEU A 1 694 ? -1.773 16.800 -21.546 1.00 91.50 694 LEU A O 1
ATOM 5438 N N . THR A 1 695 ? -3.783 16.096 -20.835 1.00 83.75 695 THR A N 1
ATOM 5439 C CA . THR A 1 695 ? -3.281 15.426 -19.632 1.00 83.75 695 THR A CA 1
ATOM 5440 C C . THR A 1 695 ? -2.967 13.973 -19.955 1.00 83.75 695 THR A C 1
ATOM 5442 O O . THR A 1 695 ? -3.798 13.260 -20.514 1.00 83.75 695 THR A O 1
ATOM 5445 N N . ALA A 1 696 ? -1.763 13.536 -19.605 1.00 75.19 696 ALA A N 1
ATOM 5446 C CA . ALA A 1 696 ? -1.351 12.153 -19.731 1.00 75.19 696 ALA A CA 1
ATOM 5447 C C . ALA A 1 696 ? -1.786 11.370 -18.484 1.00 75.19 696 ALA A C 1
ATOM 5449 O O . ALA A 1 696 ? -1.535 11.788 -17.358 1.00 75.19 696 ALA A O 1
ATOM 5450 N N . GLU A 1 697 ? -2.405 10.206 -18.685 1.00 62.62 697 GLU A N 1
ATOM 5451 C CA . GLU A 1 697 ? -2.752 9.269 -17.603 1.00 62.62 697 GLU A CA 1
ATOM 5452 C C . GLU A 1 697 ? -1.506 8.740 -16.873 1.00 62.62 697 GLU A C 1
ATOM 5454 O O . GLU A 1 697 ? -1.580 8.319 -15.721 1.00 62.62 697 GLU A O 1
ATOM 5459 N N . ARG A 1 698 ? -0.348 8.770 -17.547 1.00 64.75 698 ARG A N 1
ATOM 5460 C CA . ARG A 1 698 ? 0.957 8.373 -17.013 1.00 64.75 698 ARG A CA 1
ATOM 5461 C C . ARG A 1 698 ? 1.999 9.452 -17.299 1.00 64.75 698 ARG A C 1
ATOM 5463 O O . ARG A 1 698 ? 1.979 10.015 -18.397 1.00 64.75 698 ARG A O 1
ATOM 5470 N N . PRO A 1 699 ? 2.925 9.722 -16.364 1.00 77.12 699 PRO A N 1
ATOM 5471 C CA . PRO A 1 699 ? 3.996 10.667 -16.621 1.00 77.12 699 PRO A CA 1
ATOM 5472 C C . PRO A 1 699 ? 4.917 10.207 -17.762 1.00 77.12 699 PRO A C 1
ATOM 5474 O O . PRO A 1 699 ? 5.148 9.014 -17.943 1.00 77.12 699 PRO A O 1
ATOM 5477 N N . PHE A 1 700 ? 5.466 11.155 -18.513 1.00 84.06 700 PHE A N 1
ATOM 5478 C CA . PHE A 1 700 ? 6.360 10.931 -19.648 1.00 84.06 700 PHE A CA 1
ATOM 5479 C C . PHE A 1 700 ? 7.573 11.863 -19.561 1.00 84.06 700 PHE A C 1
ATOM 5481 O O . PHE A 1 700 ? 7.507 12.939 -18.967 1.00 84.06 700 PHE A O 1
ATOM 5488 N N . ASN A 1 701 ? 8.692 11.484 -20.170 1.00 87.69 701 ASN A N 1
ATOM 5489 C CA . ASN A 1 701 ? 9.880 12.340 -20.296 1.00 87.69 701 ASN A CA 1
ATOM 5490 C C . ASN A 1 701 ? 10.351 12.485 -21.752 1.00 87.69 701 ASN A C 1
ATOM 5492 O O . ASN A 1 701 ? 11.367 13.132 -22.004 1.00 87.69 701 ASN A O 1
ATOM 5496 N N . GLU A 1 702 ? 9.627 11.903 -22.706 1.00 91.81 702 GLU A N 1
ATOM 5497 C CA . GLU A 1 702 ? 9.882 12.014 -24.136 1.00 91.81 702 GLU A CA 1
ATOM 5498 C C . GLU A 1 702 ? 8.573 12.297 -24.886 1.00 91.81 702 GLU A C 1
ATOM 5500 O O . GLU A 1 702 ? 7.535 11.708 -24.574 1.00 91.81 702 GLU A O 1
ATOM 5505 N N . VAL A 1 703 ? 8.620 13.182 -25.886 1.00 95.62 703 VAL A N 1
ATOM 5506 C CA . VAL A 1 703 ? 7.503 13.414 -26.816 1.00 95.62 703 VAL A CA 1
ATOM 5507 C C . VAL A 1 703 ? 8.021 13.394 -28.245 1.00 95.62 703 VAL A C 1
ATOM 5509 O O . VAL A 1 703 ? 8.794 14.269 -28.639 1.00 95.62 703 VAL A O 1
ATOM 5512 N N . VAL A 1 704 ? 7.552 12.432 -29.036 1.00 94.69 704 VAL A N 1
ATOM 5513 C CA . VAL A 1 704 ? 7.755 12.413 -30.490 1.00 94.69 704 VAL A CA 1
ATOM 5514 C C . VAL A 1 704 ? 6.484 12.935 -31.150 1.00 94.69 704 VAL A C 1
ATOM 5516 O O . VAL A 1 704 ? 5.407 12.389 -30.927 1.00 94.69 704 VAL A O 1
ATOM 5519 N N . ALA A 1 705 ? 6.589 13.991 -31.952 1.00 96.25 705 ALA A N 1
ATOM 5520 C CA . ALA A 1 705 ? 5.440 14.610 -32.610 1.00 96.25 705 ALA A CA 1
ATOM 5521 C C . ALA A 1 705 ? 5.489 14.401 -34.126 1.00 96.25 705 ALA A C 1
ATOM 5523 O O . ALA A 1 705 ? 6.562 14.284 -34.704 1.00 96.25 705 ALA A O 1
ATOM 5524 N N . SER A 1 706 ? 4.331 14.390 -34.780 1.00 97.00 706 SER A N 1
ATOM 5525 C CA . SER A 1 706 ? 4.198 14.459 -36.240 1.00 97.00 706 SER A CA 1
ATOM 5526 C C . SER A 1 706 ? 2.906 15.174 -36.619 1.00 97.00 706 SER A C 1
ATOM 5528 O O . SER A 1 706 ? 1.975 15.241 -35.815 1.00 97.00 706 SER A O 1
ATOM 5530 N N . CYS A 1 707 ? 2.843 15.730 -37.824 1.00 96.56 707 CYS A N 1
ATOM 5531 C CA . CYS A 1 707 ? 1.666 16.449 -38.295 1.00 96.56 707 CYS A CA 1
ATOM 5532 C C . CYS A 1 707 ? 1.446 16.283 -39.803 1.00 96.56 707 CYS A C 1
ATOM 5534 O O . CYS A 1 707 ? 2.351 15.906 -40.549 1.00 96.56 707 CYS A O 1
ATOM 5536 N N . ASN A 1 708 ? 0.214 16.568 -40.226 1.00 96.44 708 ASN A N 1
ATOM 5537 C CA . ASN A 1 708 ? -0.188 16.710 -41.620 1.00 96.44 708 ASN A CA 1
ATOM 5538 C C . ASN A 1 708 ? -0.880 18.070 -41.772 1.00 96.44 708 ASN A C 1
ATOM 5540 O O . ASN A 1 708 ? -2.037 18.241 -41.373 1.00 96.44 708 ASN A O 1
ATOM 5544 N N . ILE A 1 709 ? -0.138 19.046 -42.287 1.00 95.00 709 ILE A N 1
ATOM 5545 C CA . ILE A 1 709 ? -0.587 20.426 -42.487 1.00 95.00 709 ILE A CA 1
ATOM 5546 C C . ILE A 1 709 ? -0.752 20.683 -43.981 1.00 95.00 709 ILE A C 1
ATOM 5548 O O . ILE A 1 709 ? 0.185 20.485 -44.756 1.00 95.00 709 ILE A O 1
ATOM 5552 N N . ASP A 1 710 ? -1.952 21.097 -44.371 1.00 92.12 710 ASP A N 1
ATOM 5553 C CA . ASP A 1 710 ? -2.311 21.501 -45.728 1.00 92.12 710 ASP A CA 1
ATOM 5554 C C . ASP A 1 710 ? -2.082 23.010 -45.862 1.00 92.12 710 ASP A C 1
ATOM 5556 O O . ASP A 1 710 ? -2.777 23.810 -45.233 1.00 92.12 710 ASP A O 1
ATOM 5560 N N . ALA A 1 711 ? -1.045 23.397 -46.599 1.00 90.94 711 ALA A N 1
ATOM 5561 C CA . ALA A 1 711 ? -0.629 24.785 -46.752 1.00 90.94 711 ALA A CA 1
ATOM 5562 C C . ALA A 1 711 ? 0.034 24.993 -48.121 1.00 90.94 711 ALA A C 1
ATOM 5564 O O . ALA A 1 711 ? 0.748 24.116 -48.608 1.00 90.94 711 ALA A O 1
ATOM 5565 N N . ALA A 1 712 ? -0.187 26.163 -48.725 1.00 87.06 712 ALA A N 1
ATOM 5566 C CA . ALA A 1 712 ? 0.482 26.555 -49.965 1.00 87.06 712 ALA A CA 1
ATOM 5567 C C . ALA A 1 712 ? 1.994 26.761 -49.748 1.00 87.06 712 ALA A C 1
ATOM 5569 O O . ALA A 1 712 ? 2.411 27.129 -48.653 1.00 87.06 712 ALA A O 1
ATOM 5570 N N . ASP A 1 713 ? 2.810 26.621 -50.800 1.00 85.75 713 ASP A N 1
ATOM 5571 C CA . ASP A 1 713 ? 4.279 26.759 -50.714 1.00 85.75 713 ASP A CA 1
ATOM 5572 C C . ASP A 1 713 ? 4.739 28.132 -50.173 1.00 85.75 713 ASP A C 1
ATOM 5574 O O . ASP A 1 713 ? 5.804 28.239 -49.572 1.00 85.75 713 ASP A O 1
ATOM 5578 N N . ALA A 1 714 ? 3.922 29.180 -50.339 1.00 88.88 714 ALA A N 1
ATOM 5579 C CA . ALA A 1 714 ? 4.176 30.519 -49.798 1.00 88.88 714 ALA A CA 1
ATOM 5580 C C . ALA A 1 714 ? 3.874 30.660 -48.288 1.00 88.88 714 ALA A C 1
ATOM 5582 O O . ALA A 1 714 ? 3.950 31.768 -47.751 1.00 88.88 714 ALA A O 1
ATOM 5583 N N . VAL A 1 715 ? 3.466 29.585 -47.608 1.00 92.56 715 VAL A N 1
ATOM 5584 C CA . VAL A 1 715 ? 3.142 29.562 -46.176 1.00 92.56 715 VAL A CA 1
ATOM 5585 C C . VAL A 1 715 ? 4.177 28.724 -45.432 1.00 92.56 715 VAL A C 1
ATOM 5587 O O . VAL A 1 715 ? 4.306 27.522 -45.668 1.00 92.56 715 VAL A O 1
ATOM 5590 N N . GLY A 1 716 ? 4.890 29.352 -44.499 1.00 93.38 716 GLY A N 1
ATOM 5591 C CA . GLY A 1 716 ? 5.778 28.665 -43.568 1.00 93.38 716 GLY A CA 1
ATOM 5592 C C . GLY A 1 716 ? 5.180 28.575 -42.170 1.00 93.38 716 GLY A C 1
ATOM 5593 O O . GLY A 1 716 ? 4.360 29.402 -41.772 1.00 93.38 716 GLY A O 1
ATOM 5594 N N . TRP A 1 717 ? 5.562 27.551 -41.411 1.00 94.50 717 TRP A N 1
ATOM 5595 C CA . TRP A 1 717 ? 5.020 27.308 -40.077 1.00 94.50 717 TRP A CA 1
ATOM 5596 C C . TRP A 1 717 ? 5.977 26.549 -39.154 1.00 94.50 717 TRP A C 1
ATOM 5598 O O . TRP A 1 717 ? 6.886 25.848 -39.602 1.00 94.50 717 TRP A O 1
ATOM 5608 N N . VAL A 1 718 ? 5.733 26.672 -37.846 1.00 94.31 718 VAL A N 1
ATOM 5609 C CA . VAL A 1 718 ? 6.420 25.932 -36.778 1.00 94.31 718 VAL A CA 1
ATOM 5610 C C . VAL A 1 718 ? 5.410 25.200 -35.915 1.00 94.31 718 VAL A C 1
ATOM 5612 O O . VAL A 1 718 ? 4.459 25.807 -35.415 1.00 94.31 718 VAL A O 1
ATOM 5615 N N . LEU A 1 719 ? 5.648 23.910 -35.691 1.00 94.94 719 LEU A N 1
ATOM 5616 C CA . LEU A 1 719 ? 4.993 23.143 -34.639 1.00 94.94 719 LEU A CA 1
ATOM 5617 C C . LEU A 1 719 ? 5.813 23.265 -33.354 1.00 94.94 719 LEU A C 1
ATOM 5619 O O . LEU A 1 719 ? 6.984 22.873 -33.309 1.00 94.94 719 LEU A O 1
ATOM 5623 N N . GLN A 1 720 ? 5.181 23.782 -32.307 1.00 95.75 720 GLN A N 1
ATOM 5624 C CA . GLN A 1 720 ? 5.772 23.909 -30.981 1.00 95.75 720 GLN A CA 1
ATOM 5625 C C . GLN A 1 720 ? 4.997 23.069 -29.966 1.00 95.75 720 GLN A C 1
ATOM 5627 O O . GLN A 1 720 ? 3.785 22.897 -30.094 1.00 95.75 720 GLN A O 1
ATOM 5632 N N . LEU A 1 721 ? 5.682 22.578 -28.936 1.00 96.56 721 LEU A N 1
ATOM 5633 C CA . LEU A 1 721 ? 5.072 21.911 -27.788 1.00 96.56 721 LEU A CA 1
ATOM 5634 C C . LEU A 1 721 ? 5.513 22.555 -26.480 1.00 96.56 721 LEU A C 1
ATOM 5636 O O . LEU A 1 721 ? 6.578 23.156 -26.399 1.00 96.56 721 LEU A O 1
ATOM 5640 N N . ARG A 1 722 ? 4.713 22.407 -25.434 1.00 97.12 722 ARG A N 1
ATOM 5641 C CA . ARG A 1 722 ? 5.127 22.647 -24.054 1.00 97.12 722 ARG A CA 1
ATOM 5642 C C . ARG A 1 722 ? 4.692 21.483 -23.186 1.00 97.12 722 ARG A C 1
ATOM 5644 O O . ARG A 1 722 ? 3.656 20.868 -23.440 1.00 97.12 722 ARG A O 1
ATOM 5651 N N . VAL A 1 723 ? 5.486 21.197 -22.168 1.00 97.44 723 VAL A N 1
ATOM 5652 C CA . VAL A 1 723 ? 5.240 20.128 -21.199 1.00 97.44 723 VAL A CA 1
ATOM 5653 C C . VAL A 1 723 ? 5.013 20.733 -19.820 1.00 97.44 723 VAL A C 1
ATOM 5655 O O . VAL A 1 723 ? 5.592 21.769 -19.492 1.00 97.44 723 VAL A O 1
ATOM 5658 N N . GLY A 1 724 ? 4.148 20.121 -19.022 1.00 93.88 724 GLY A N 1
ATOM 5659 C CA . GLY A 1 724 ? 3.746 20.643 -17.722 1.00 93.88 724 GLY A CA 1
ATOM 5660 C C . GLY A 1 724 ? 3.629 19.566 -16.654 1.00 93.88 724 GLY A C 1
ATOM 5661 O O . GLY A 1 724 ? 3.615 18.370 -16.953 1.00 93.88 724 GLY A O 1
ATOM 5662 N N . ARG A 1 725 ? 3.574 20.018 -15.401 1.00 85.56 725 ARG A N 1
ATOM 5663 C CA . ARG A 1 725 ? 3.374 19.190 -14.204 1.00 85.56 725 ARG A CA 1
ATOM 5664 C C . ARG A 1 725 ? 2.136 19.671 -13.463 1.00 85.56 725 ARG A C 1
ATOM 5666 O O . ARG A 1 725 ? 1.961 20.875 -13.287 1.00 85.56 725 ARG A O 1
ATOM 5673 N N . LEU A 1 726 ? 1.254 18.763 -13.072 1.00 73.12 726 LEU A N 1
ATOM 5674 C CA . LEU A 1 726 ? -0.010 19.088 -12.411 1.00 73.12 726 LEU A CA 1
ATOM 5675 C C . LEU A 1 726 ? 0.200 19.519 -10.959 1.00 73.12 726 LEU A C 1
ATOM 5677 O O . LEU A 1 726 ? -0.493 20.415 -10.489 1.00 73.12 726 LEU A O 1
ATOM 5681 N N . TRP A 1 727 ? 1.153 18.903 -10.256 1.00 54.81 727 TRP A N 1
ATOM 5682 C CA . TRP A 1 727 ? 1.339 19.081 -8.811 1.00 54.81 727 TRP A CA 1
ATOM 5683 C C . TRP A 1 727 ? 1.853 20.469 -8.397 1.00 54.81 727 TRP A C 1
ATOM 5685 O O . TRP A 1 727 ? 1.629 20.871 -7.258 1.00 54.81 727 TRP A O 1
ATOM 5695 N N . ASP A 1 728 ? 2.502 21.212 -9.297 1.00 66.50 728 ASP A N 1
ATOM 5696 C CA . ASP A 1 728 ? 2.942 22.600 -9.072 1.00 66.50 728 ASP A CA 1
ATOM 5697 C C . ASP A 1 728 ? 2.449 23.589 -10.138 1.00 66.50 728 ASP A C 1
ATOM 5699 O O . ASP A 1 728 ? 2.885 24.738 -10.172 1.00 66.50 728 ASP A O 1
ATOM 5703 N N . ASP A 1 729 ? 1.550 23.138 -11.013 1.00 79.81 729 ASP A N 1
ATOM 5704 C CA . ASP A 1 729 ? 1.033 23.863 -12.175 1.00 79.81 729 ASP A CA 1
ATOM 5705 C C . ASP A 1 729 ? 2.109 24.493 -13.094 1.00 79.81 729 ASP A C 1
ATOM 5707 O O . ASP A 1 729 ? 1.839 25.429 -13.852 1.00 79.81 729 ASP A O 1
ATOM 5711 N N . ALA A 1 730 ? 3.345 23.982 -13.061 1.00 83.19 730 ALA A N 1
ATOM 5712 C CA . ALA A 1 730 ? 4.447 24.524 -13.849 1.00 83.19 730 ALA A CA 1
ATOM 5713 C C . ALA A 1 730 ? 4.381 24.073 -15.318 1.00 83.19 730 ALA A C 1
ATOM 5715 O O . ALA A 1 730 ? 4.078 22.914 -15.612 1.00 83.19 730 ALA A O 1
ATOM 5716 N N . TRP A 1 731 ? 4.760 24.973 -16.233 1.00 95.81 731 TRP A N 1
ATOM 5717 C CA . TRP A 1 731 ? 4.882 24.728 -17.676 1.00 95.81 731 TRP A CA 1
ATOM 5718 C C . TRP A 1 731 ? 6.283 25.067 -18.185 1.00 95.81 731 TRP A C 1
ATOM 5720 O O . TRP A 1 731 ? 6.895 26.042 -17.747 1.00 95.81 731 TRP A O 1
ATOM 5730 N N . SER A 1 732 ? 6.772 24.299 -19.157 1.00 96.88 732 SER A N 1
ATOM 5731 C CA . SER A 1 732 ? 7.936 24.684 -19.952 1.00 96.88 732 SER A CA 1
ATOM 5732 C C . SER A 1 732 ? 7.616 25.895 -20.842 1.00 96.88 732 SER A C 1
ATOM 5734 O O . SER A 1 732 ? 6.444 26.158 -21.146 1.00 96.88 732 SER A O 1
ATOM 5736 N N . PRO A 1 733 ? 8.643 26.595 -21.356 1.00 96.19 733 PRO A N 1
ATOM 5737 C CA . PRO A 1 733 ? 8.487 27.411 -22.554 1.00 96.19 733 PRO A CA 1
ATOM 5738 C C . PRO A 1 733 ? 7.913 26.586 -23.719 1.00 96.19 733 PRO A C 1
ATOM 5740 O O . PRO A 1 733 ? 7.953 25.352 -23.705 1.00 96.19 733 PRO A O 1
ATOM 5743 N N . TRP A 1 734 ? 7.409 27.270 -24.744 1.00 95.69 734 TRP A N 1
ATOM 5744 C CA . TRP A 1 734 ? 7.057 26.636 -26.012 1.00 95.69 734 TRP A CA 1
ATOM 5745 C C . TRP A 1 734 ? 8.331 26.247 -26.762 1.00 95.69 734 TRP A C 1
ATOM 5747 O O . TRP A 1 734 ? 9.076 27.118 -27.194 1.00 95.69 734 TRP A O 1
ATOM 5757 N N . LEU A 1 735 ? 8.573 24.948 -26.892 1.00 96.00 735 LEU A N 1
ATOM 5758 C CA . LEU A 1 735 ? 9.719 24.348 -27.562 1.00 96.00 735 LEU A CA 1
ATOM 5759 C C . LEU A 1 735 ? 9.388 24.056 -29.026 1.00 96.00 735 LEU A C 1
ATOM 5761 O O . LEU A 1 735 ? 8.350 23.461 -29.312 1.00 96.00 735 LEU A O 1
ATOM 5765 N N . SER A 1 736 ? 10.267 24.436 -29.948 1.00 93.94 736 SER A N 1
ATOM 5766 C CA . SER A 1 736 ? 10.075 24.216 -31.387 1.00 93.94 736 SER A CA 1
ATOM 5767 C C . SER A 1 736 ? 10.526 22.818 -31.803 1.00 93.94 736 SER A C 1
ATOM 5769 O O . SER A 1 736 ? 11.667 22.442 -31.565 1.00 93.94 736 SER A O 1
ATOM 5771 N N . VAL A 1 737 ? 9.631 22.052 -32.433 1.00 91.81 737 VAL A N 1
ATOM 5772 C CA . VAL A 1 737 ? 9.869 20.639 -32.794 1.00 91.81 737 VAL A CA 1
ATOM 5773 C C . VAL A 1 737 ? 10.065 20.461 -34.296 1.00 91.81 737 VAL A C 1
ATOM 5775 O O . VAL A 1 737 ? 10.931 19.702 -34.724 1.00 91.81 737 VAL A O 1
ATOM 5778 N N . LEU A 1 738 ? 9.258 21.152 -35.105 1.00 92.25 738 LEU A N 1
ATOM 5779 C CA . LEU A 1 738 ? 9.298 21.061 -36.563 1.00 92.25 738 LEU A CA 1
ATOM 5780 C C . LEU A 1 738 ? 9.087 22.440 -37.189 1.00 92.25 738 LEU A C 1
ATOM 5782 O O . LEU A 1 738 ? 8.138 23.133 -36.839 1.00 92.25 738 LEU A O 1
ATOM 5786 N N . GLU A 1 739 ? 9.927 22.777 -38.164 1.00 92.50 739 GLU A N 1
ATOM 5787 C CA . GLU A 1 739 ? 9.788 23.931 -39.058 1.00 92.50 739 GLU A CA 1
ATOM 5788 C C . GLU A 1 739 ? 9.454 23.459 -40.481 1.00 92.50 739 GLU A C 1
ATOM 5790 O O . GLU A 1 739 ? 9.952 22.421 -40.930 1.00 92.50 739 GLU A O 1
ATOM 5795 N N . TRP A 1 740 ? 8.652 24.229 -41.216 1.00 93.38 740 TRP A N 1
ATOM 5796 C CA . TRP A 1 740 ? 8.300 23.977 -42.615 1.00 93.38 740 TRP A CA 1
ATOM 5797 C C . TRP A 1 740 ? 8.181 25.291 -43.395 1.00 93.38 740 TRP A C 1
ATOM 5799 O O . TRP A 1 740 ? 7.593 26.241 -42.892 1.00 93.38 740 TRP A O 1
ATOM 5809 N N . GLY A 1 741 ? 8.699 25.339 -44.627 1.00 90.38 741 GLY A N 1
ATOM 5810 C CA . GLY A 1 741 ? 8.656 26.539 -45.478 1.00 90.38 741 GLY A CA 1
ATOM 5811 C C . GLY A 1 741 ? 9.422 27.747 -44.917 1.00 90.38 741 GLY A C 1
ATOM 5812 O O . GLY A 1 741 ? 10.353 27.590 -44.125 1.00 90.38 741 GLY A O 1
ATOM 5813 N N . ASP A 1 742 ? 9.016 28.948 -45.341 1.00 87.62 742 ASP A N 1
ATOM 5814 C CA . ASP A 1 742 ? 9.568 30.230 -44.881 1.00 87.62 742 ASP A CA 1
ATOM 5815 C C . ASP A 1 742 ? 8.923 30.646 -43.551 1.00 87.62 742 ASP A C 1
ATOM 5817 O O . ASP A 1 742 ? 7.868 31.281 -43.503 1.00 87.62 742 ASP A O 1
ATOM 5821 N N . VAL A 1 743 ? 9.542 30.216 -42.454 1.00 86.50 743 VAL A N 1
ATOM 5822 C CA . VAL A 1 743 ? 9.026 30.370 -41.090 1.00 86.50 743 VAL A CA 1
ATOM 5823 C C . VAL A 1 743 ? 8.943 31.851 -40.668 1.00 86.50 743 VAL A C 1
ATOM 5825 O O . VAL A 1 743 ? 9.908 32.589 -40.884 1.00 86.50 743 VAL A O 1
ATOM 5828 N N . PRO A 1 744 ? 7.844 32.305 -40.027 1.00 82.06 744 PRO A N 1
ATOM 5829 C CA . PRO A 1 744 ? 7.729 33.679 -39.531 1.00 82.06 744 PRO A CA 1
ATOM 5830 C C . PRO A 1 744 ? 8.768 34.024 -38.454 1.00 82.06 744 PRO A C 1
ATOM 5832 O O . PRO A 1 744 ? 9.085 33.203 -37.593 1.00 82.06 744 PRO A O 1
ATOM 5835 N N . ALA A 1 745 ? 9.258 35.268 -38.463 1.00 75.31 745 ALA A N 1
ATOM 5836 C CA . ALA A 1 745 ? 10.293 35.740 -37.536 1.00 75.31 745 ALA A CA 1
ATOM 5837 C C . ALA A 1 745 ? 9.835 35.738 -36.064 1.00 75.31 745 ALA A C 1
ATOM 5839 O O . ALA A 1 745 ? 10.656 35.637 -35.155 1.00 75.31 745 ALA A O 1
ATOM 5840 N N . GLU A 1 746 ? 8.526 35.825 -35.830 1.00 69.94 746 GLU A N 1
ATOM 5841 C CA . GLU A 1 746 ? 7.874 35.780 -34.521 1.00 69.94 746 GLU A CA 1
ATOM 5842 C C . GLU A 1 746 ? 7.917 34.384 -33.876 1.00 69.94 746 GLU A C 1
ATOM 5844 O O . GLU A 1 746 ? 7.739 34.257 -32.663 1.00 69.94 746 GLU A O 1
ATOM 5849 N N . ALA A 1 747 ? 8.169 33.331 -34.659 1.00 70.62 747 ALA A N 1
ATOM 5850 C CA . ALA A 1 747 ? 8.315 31.963 -34.172 1.00 70.62 747 ALA A CA 1
ATOM 5851 C C . ALA A 1 747 ? 9.782 31.657 -33.819 1.00 70.62 747 ALA A C 1
ATOM 5853 O O . ALA A 1 747 ? 10.401 30.762 -34.398 1.00 70.62 747 ALA A O 1
ATOM 5854 N N . GLU A 1 748 ? 10.350 32.410 -32.868 1.00 79.06 748 GLU A N 1
ATOM 5855 C CA . GLU A 1 748 ? 11.718 32.180 -32.386 1.00 79.06 748 GLU A CA 1
ATOM 5856 C C . GLU A 1 748 ? 11.893 30.723 -31.925 1.00 79.06 748 GLU A C 1
ATOM 5858 O O . GLU A 1 748 ? 11.055 30.154 -31.218 1.00 79.06 748 GLU A O 1
ATOM 5863 N N . TRP A 1 749 ? 12.992 30.096 -32.347 1.00 87.56 749 TRP A N 1
ATOM 5864 C CA . TRP A 1 749 ? 13.267 28.711 -31.990 1.00 87.56 749 TRP A CA 1
ATOM 5865 C C . TRP A 1 749 ? 13.794 28.591 -30.572 1.00 87.56 749 TRP A C 1
ATOM 5867 O O . TRP A 1 749 ? 14.916 29.002 -30.272 1.00 87.56 749 TRP A O 1
ATOM 5877 N N . VAL A 1 750 ? 13.017 27.910 -29.737 1.00 92.56 750 VAL A N 1
ATOM 5878 C CA . VAL A 1 750 ? 13.419 27.513 -28.391 1.00 92.56 750 VAL A CA 1
ATOM 5879 C C . VAL A 1 750 ? 13.654 26.007 -28.389 1.00 92.56 750 VAL A C 1
ATOM 5881 O O . VAL A 1 750 ? 12.726 25.227 -28.592 1.00 92.56 750 VAL A O 1
ATOM 5884 N N . GLY A 1 751 ? 14.907 25.599 -28.190 1.00 91.50 751 GLY A N 1
ATOM 5885 C CA . GLY A 1 751 ? 15.307 24.189 -28.220 1.00 91.50 751 GLY A CA 1
ATOM 5886 C C . GLY A 1 751 ? 15.503 23.552 -26.845 1.00 91.50 751 GLY A C 1
ATOM 5887 O O . GLY A 1 751 ? 15.553 22.332 -26.757 1.00 91.50 751 GLY A O 1
ATOM 5888 N N . GLU A 1 752 ? 15.626 24.331 -25.770 1.00 94.56 752 GLU A N 1
ATOM 5889 C CA . GLU A 1 752 ? 15.968 23.809 -24.442 1.00 94.56 752 GLU A CA 1
ATOM 5890 C C . GLU A 1 752 ? 15.499 24.719 -23.302 1.00 94.56 752 GLU A C 1
A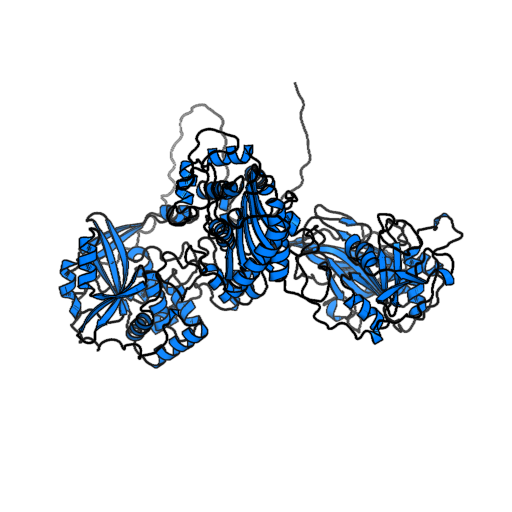TOM 5892 O O . GLU A 1 752 ? 15.256 25.912 -23.493 1.00 94.56 752 GLU A O 1
ATOM 5897 N N . PHE A 1 753 ? 15.373 24.139 -22.108 1.00 94.19 753 PHE A N 1
ATOM 5898 C CA . PHE A 1 753 ? 15.127 24.836 -20.846 1.00 94.19 753 PHE A CA 1
ATOM 5899 C C . PHE A 1 753 ? 15.662 24.008 -19.663 1.00 94.19 753 PHE A C 1
ATOM 5901 O O . PHE A 1 753 ? 16.026 22.840 -19.827 1.00 94.19 753 PHE A O 1
ATOM 5908 N N . ASP A 1 754 ? 15.672 24.581 -18.452 1.00 88.44 754 ASP A N 1
ATOM 5909 C CA . ASP A 1 754 ? 15.976 23.830 -17.223 1.00 88.44 754 ASP A CA 1
ATOM 5910 C C . ASP A 1 754 ? 14.861 22.817 -16.916 1.00 88.44 754 ASP A C 1
ATOM 5912 O O . ASP A 1 754 ? 13.904 23.082 -16.183 1.00 88.44 754 ASP A O 1
ATOM 5916 N N . GLY A 1 755 ? 14.975 21.643 -17.528 1.00 86.25 755 GLY A N 1
ATOM 5917 C CA . GLY A 1 755 ? 13.990 20.577 -17.439 1.00 86.25 755 GLY A CA 1
ATOM 5918 C C . GLY A 1 755 ? 13.849 19.749 -18.707 1.00 86.25 755 GLY A C 1
ATOM 5919 O O . GLY A 1 755 ? 13.189 18.723 -18.655 1.00 86.25 755 GLY A O 1
ATOM 5920 N N . GLY A 1 756 ? 14.477 20.104 -19.826 1.00 92.44 756 GLY A N 1
ATOM 5921 C CA . GLY A 1 756 ? 14.471 19.248 -21.011 1.00 92.44 756 GLY A CA 1
ATOM 5922 C C . GLY A 1 756 ? 14.894 19.975 -22.275 1.00 92.44 756 GLY A C 1
ATOM 5923 O O . GLY A 1 756 ? 15.124 21.186 -22.274 1.00 92.44 756 GLY A O 1
ATOM 5924 N N . ARG A 1 757 ? 15.003 19.222 -23.368 1.00 95.69 757 ARG A N 1
ATOM 5925 C CA . ARG A 1 757 ? 15.444 19.746 -24.664 1.00 95.69 757 ARG A CA 1
ATOM 5926 C C . ARG A 1 757 ? 14.767 19.039 -25.827 1.00 95.69 757 ARG A C 1
ATOM 5928 O O . ARG A 1 757 ? 14.315 17.904 -25.695 1.00 95.69 757 ARG A O 1
ATOM 5935 N N . ILE A 1 758 ? 14.764 19.698 -26.974 1.00 95.44 758 ILE A N 1
ATOM 5936 C CA . ILE A 1 758 ? 14.510 19.091 -28.272 1.00 95.44 758 ILE A CA 1
ATOM 5937 C C . ILE A 1 758 ? 15.823 18.480 -28.759 1.00 95.44 758 ILE A C 1
ATOM 5939 O O . ILE A 1 758 ? 16.822 19.174 -28.955 1.00 95.44 758 ILE A O 1
ATOM 5943 N N . ASP A 1 759 ? 15.844 17.161 -28.912 1.00 90.50 759 ASP A N 1
ATOM 5944 C CA . ASP A 1 759 ? 16.962 16.429 -29.494 1.00 90.50 759 ASP A CA 1
ATOM 5945 C C . ASP A 1 759 ? 16.733 16.267 -30.995 1.00 90.50 759 ASP A C 1
ATOM 5947 O O . ASP A 1 759 ? 16.240 15.245 -31.456 1.00 90.50 759 ASP A O 1
ATOM 5951 N N . THR A 1 760 ? 17.086 17.303 -31.758 1.00 89.38 760 THR A N 1
ATOM 5952 C CA . THR A 1 760 ? 16.816 17.447 -33.202 1.00 89.38 760 THR A CA 1
ATOM 5953 C C . THR A 1 760 ? 15.329 17.572 -33.548 1.00 89.38 760 THR A C 1
ATOM 5955 O O . THR A 1 760 ? 14.921 18.605 -34.072 1.00 89.38 760 THR A O 1
ATOM 5958 N N . ASP A 1 761 ? 14.522 16.549 -33.273 1.00 89.62 761 ASP A N 1
ATOM 5959 C CA . ASP A 1 761 ? 13.152 16.415 -33.786 1.00 89.62 761 ASP A CA 1
ATOM 5960 C C . ASP A 1 761 ? 12.150 15.769 -32.805 1.00 89.62 761 ASP A C 1
ATOM 5962 O O . ASP A 1 761 ? 10.996 15.514 -33.157 1.00 89.62 761 ASP A O 1
ATOM 5966 N N . TYR A 1 762 ? 12.554 15.555 -31.551 1.00 93.31 762 TYR A N 1
ATOM 5967 C CA . TYR A 1 762 ? 11.691 15.091 -30.461 1.00 93.31 762 TYR A CA 1
ATOM 5968 C C . TYR A 1 762 ? 12.104 15.718 -29.125 1.00 93.31 762 TYR A C 1
ATOM 5970 O O . TYR A 1 762 ? 13.257 16.098 -28.930 1.00 93.31 762 TYR A O 1
ATOM 5978 N N . PHE A 1 763 ? 11.167 15.833 -28.187 1.00 95.94 763 PHE A N 1
ATOM 5979 C CA . PHE A 1 763 ? 11.455 16.284 -26.826 1.00 95.94 763 PHE A CA 1
ATOM 5980 C C . PHE A 1 763 ? 12.015 15.142 -25.979 1.00 95.94 763 PHE A C 1
ATOM 5982 O O . PHE A 1 763 ? 11.485 14.036 -26.030 1.00 95.94 763 PHE A O 1
ATOM 5989 N N . THR A 1 764 ? 13.020 15.428 -25.149 1.00 92.31 764 THR A N 1
ATOM 5990 C CA . THR A 1 764 ? 13.570 14.503 -24.152 1.00 92.31 764 THR A CA 1
ATOM 5991 C C . THR A 1 764 ? 13.940 15.223 -22.853 1.00 92.31 764 THR A C 1
ATOM 5993 O O . THR A 1 764 ? 14.411 16.366 -22.853 1.00 92.31 764 THR A O 1
ATOM 5996 N N . SER A 1 765 ? 13.788 14.522 -21.730 1.00 87.50 765 SER A N 1
ATOM 5997 C CA . SER A 1 765 ? 14.111 15.011 -20.391 1.00 87.50 765 SER A CA 1
ATOM 5998 C C . SER A 1 765 ? 14.573 13.898 -19.443 1.00 87.50 765 SER A C 1
ATOM 6000 O O . SER A 1 765 ? 14.270 12.725 -19.639 1.00 87.50 765 SER A O 1
ATOM 6002 N N . GLU A 1 766 ? 15.293 14.268 -18.384 1.00 80.75 766 GLU A N 1
ATOM 6003 C CA . GLU A 1 766 ? 15.520 13.409 -17.211 1.00 80.75 766 GLU A CA 1
ATOM 6004 C C . GLU A 1 766 ? 14.375 13.502 -16.180 1.00 80.75 766 GLU A C 1
ATOM 6006 O O . GLU A 1 766 ? 14.284 12.671 -15.280 1.00 80.75 766 GLU A O 1
ATOM 6011 N N . ARG A 1 767 ? 13.499 14.511 -16.297 1.00 82.94 767 ARG A N 1
ATOM 6012 C CA . ARG A 1 767 ? 12.320 14.746 -15.450 1.00 82.94 767 ARG A CA 1
ATOM 6013 C C . ARG A 1 767 ? 11.057 14.212 -16.132 1.00 82.94 767 ARG A C 1
ATOM 6015 O O . ARG A 1 767 ? 10.951 14.230 -17.355 1.00 82.94 767 ARG A O 1
ATOM 6022 N N . LEU A 1 768 ? 10.087 13.792 -15.323 1.00 83.69 768 LEU A N 1
ATOM 6023 C CA . LEU A 1 768 ? 8.764 13.372 -15.786 1.00 83.69 768 LEU A CA 1
ATOM 6024 C C . LEU A 1 768 ? 7.772 14.549 -15.806 1.00 83.69 768 LEU A C 1
ATOM 6026 O O . LEU A 1 768 ? 7.816 15.432 -14.943 1.00 83.69 768 LEU A O 1
ATOM 6030 N N . TYR A 1 769 ? 6.864 14.515 -16.777 1.00 86.69 769 TYR A N 1
ATOM 6031 C CA . TYR A 1 769 ? 5.795 15.479 -17.045 1.00 86.69 769 TYR A CA 1
ATOM 6032 C C . TYR A 1 769 ? 4.464 14.747 -17.209 1.00 86.69 769 TYR A C 1
ATOM 6034 O O . TYR A 1 769 ? 4.448 13.598 -17.631 1.00 86.69 769 TYR A O 1
ATOM 6042 N N . ASP A 1 770 ? 3.348 15.395 -16.889 1.00 87.81 770 ASP A N 1
ATOM 6043 C CA . ASP A 1 770 ? 2.005 14.787 -16.902 1.00 87.81 770 ASP A CA 1
ATOM 6044 C C . ASP A 1 770 ? 1.011 15.549 -17.792 1.00 87.81 770 ASP A C 1
ATOM 6046 O O . ASP A 1 770 ? -0.131 15.129 -17.975 1.00 87.81 770 ASP A O 1
ATOM 6050 N N . ARG A 1 771 ? 1.446 16.655 -18.400 1.00 94.12 771 ARG A N 1
ATOM 6051 C CA . ARG A 1 771 ? 0.661 17.434 -19.358 1.00 94.12 771 ARG A CA 1
ATOM 6052 C C . ARG A 1 771 ? 1.503 17.824 -20.557 1.00 94.12 771 ARG A C 1
ATOM 6054 O O . ARG A 1 771 ? 2.674 18.171 -20.415 1.00 94.12 771 ARG A O 1
ATOM 6061 N N . VAL A 1 772 ? 0.888 17.834 -21.731 1.00 96.75 772 VAL A N 1
ATOM 6062 C CA . VAL A 1 772 ? 1.465 18.361 -22.968 1.00 96.75 772 VAL A CA 1
ATOM 6063 C C . VAL A 1 772 ? 0.445 19.252 -23.662 1.00 96.75 772 VAL A C 1
ATOM 6065 O O . VAL A 1 772 ? -0.760 19.028 -23.598 1.00 96.75 772 VAL A O 1
ATOM 6068 N N . GLN A 1 773 ? 0.924 20.285 -24.334 1.00 96.62 773 GLN A N 1
ATOM 6069 C CA . GLN A 1 773 ? 0.110 21.090 -25.232 1.00 96.62 773 GLN A CA 1
ATOM 6070 C C . GLN A 1 773 ? 0.957 21.444 -26.443 1.00 96.62 773 GLN A C 1
ATOM 6072 O O . GLN A 1 773 ? 2.144 21.732 -26.301 1.00 96.62 773 GLN A O 1
ATOM 6077 N N . TYR A 1 774 ? 0.361 21.428 -27.627 1.00 95.75 774 TYR A N 1
ATOM 6078 C CA . TYR A 1 774 ? 1.025 21.859 -28.853 1.00 95.75 774 TYR A CA 1
ATOM 6079 C C . TYR A 1 774 ? 0.358 23.100 -29.444 1.00 95.75 774 TYR A C 1
ATOM 6081 O O . TYR A 1 774 ? -0.823 23.371 -29.203 1.00 95.75 774 TYR A O 1
ATOM 6089 N N . ARG A 1 775 ? 1.120 23.843 -30.242 1.00 94.25 775 ARG A N 1
ATOM 6090 C CA . ARG A 1 775 ? 0.621 24.954 -31.047 1.00 94.25 775 ARG A CA 1
ATOM 6091 C C . ARG A 1 775 ? 1.293 24.995 -32.410 1.00 94.25 775 ARG A C 1
ATOM 6093 O O . ARG A 1 775 ? 2.440 24.574 -32.549 1.00 94.25 775 ARG A O 1
ATOM 6100 N N . LEU A 1 776 ? 0.579 25.519 -33.396 1.00 94.12 776 LEU A N 1
ATOM 6101 C CA . LEU A 1 776 ? 1.097 25.794 -34.731 1.00 94.12 776 LEU A CA 1
ATOM 6102 C C . LEU A 1 776 ? 1.138 27.307 -34.936 1.00 94.12 776 LEU A C 1
ATOM 6104 O O . LEU A 1 776 ? 0.111 27.966 -34.780 1.00 94.12 776 LEU A O 1
ATOM 6108 N N . VAL A 1 777 ? 2.301 27.837 -35.302 1.00 94.38 777 VAL A N 1
ATOM 6109 C CA . VAL A 1 777 ? 2.476 29.245 -35.684 1.00 94.38 777 VAL A CA 1
ATOM 6110 C C . VAL A 1 777 ? 2.781 29.286 -37.174 1.00 94.38 777 VAL A C 1
ATOM 6112 O O . VAL A 1 777 ? 3.762 28.682 -37.596 1.00 94.38 777 VAL A O 1
ATOM 6115 N N . ALA A 1 778 ? 1.952 29.960 -37.967 1.00 94.12 778 ALA A N 1
ATOM 6116 C CA . ALA A 1 778 ? 2.099 30.065 -39.418 1.00 94.12 778 ALA A CA 1
ATOM 6117 C C . ALA A 1 778 ? 2.279 31.523 -39.855 1.00 94.12 778 ALA A C 1
ATOM 6119 O O . ALA A 1 778 ? 1.757 32.429 -39.209 1.00 94.12 778 ALA A O 1
ATOM 6120 N N . GLY A 1 779 ? 2.981 31.737 -40.965 1.00 92.88 779 GLY A N 1
ATOM 6121 C CA . GLY A 1 779 ? 3.118 33.026 -41.640 1.00 92.88 779 GLY A CA 1
ATOM 6122 C C . GLY A 1 779 ? 3.229 32.853 -43.153 1.00 92.88 779 GLY A C 1
ATOM 6123 O O . GLY A 1 779 ? 3.443 31.742 -43.639 1.00 92.88 779 GLY A O 1
ATOM 6124 N N . THR A 1 780 ? 3.045 33.930 -43.919 1.00 91.62 780 THR A N 1
ATOM 6125 C CA . THR A 1 780 ? 3.072 33.859 -45.390 1.00 91.62 780 THR A CA 1
ATOM 6126 C C . THR A 1 780 ? 3.888 34.963 -46.052 1.00 91.62 780 THR A C 1
ATOM 6128 O O . THR A 1 780 ? 3.952 36.096 -45.575 1.00 91.62 780 THR A O 1
ATOM 6131 N N . THR A 1 781 ? 4.477 34.629 -47.201 1.00 89.25 781 THR A N 1
ATOM 6132 C CA . THR A 1 781 ? 5.110 35.571 -48.135 1.00 89.25 781 THR A CA 1
ATOM 6133 C C . THR A 1 781 ? 4.174 35.999 -49.274 1.00 89.25 781 THR A C 1
ATOM 6135 O O . THR A 1 781 ? 4.531 36.873 -50.066 1.00 89.25 781 THR A O 1
ATOM 6138 N N . ALA A 1 782 ? 2.970 35.421 -49.370 1.00 88.62 782 ALA A N 1
ATOM 6139 C CA . ALA A 1 782 ? 1.985 35.764 -50.390 1.00 88.62 782 ALA A CA 1
ATOM 6140 C C . ALA A 1 782 ? 1.288 37.094 -50.073 1.00 88.62 782 ALA A C 1
ATOM 6142 O O . ALA A 1 782 ? 0.872 37.335 -48.947 1.00 88.62 782 ALA A O 1
ATOM 6143 N N . ASN A 1 783 ? 1.107 37.949 -51.083 1.00 87.69 783 ASN A N 1
ATOM 6144 C CA . ASN A 1 783 ? 0.355 39.202 -50.929 1.00 87.69 783 ASN A CA 1
ATOM 6145 C C . ASN A 1 783 ? -1.168 38.992 -50.889 1.00 87.69 783 ASN A C 1
ATOM 6147 O O . ASN A 1 783 ? -1.892 39.890 -50.470 1.00 87.69 783 ASN A O 1
ATOM 6151 N N . GLU A 1 784 ? -1.645 37.844 -51.368 1.00 88.00 784 GLU A N 1
ATOM 6152 C CA . GLU A 1 784 ? -3.062 37.483 -51.386 1.00 88.00 784 GLU A CA 1
ATOM 6153 C C . GLU A 1 784 ? -3.420 36.630 -50.159 1.00 88.00 784 GLU A C 1
ATOM 6155 O O . GLU A 1 784 ? -2.560 35.883 -49.679 1.00 88.00 784 GLU A O 1
ATOM 6160 N N . PRO A 1 785 ? -4.674 36.692 -49.670 1.00 87.75 785 PRO A N 1
ATOM 6161 C CA . PRO A 1 785 ? -5.110 35.873 -48.550 1.00 87.75 785 PRO A CA 1
ATOM 6162 C C . PRO A 1 785 ? -4.921 34.375 -48.808 1.00 87.75 785 PRO A C 1
ATOM 6164 O O . PRO A 1 785 ? -5.339 33.851 -49.841 1.00 87.75 785 PRO A O 1
ATOM 6167 N N . THR A 1 786 ? -4.337 33.676 -47.841 1.00 90.44 786 THR A N 1
ATOM 6168 C CA . THR A 1 786 ? -4.059 32.237 -47.896 1.00 90.44 786 THR A CA 1
ATOM 6169 C C . THR A 1 786 ? -4.387 31.566 -46.563 1.00 90.44 786 THR A C 1
ATOM 6171 O O . THR A 1 786 ? -4.708 32.228 -45.573 1.00 90.44 786 THR A O 1
ATOM 6174 N N . THR A 1 787 ? -4.343 30.236 -46.526 1.00 90.19 787 THR A N 1
ATOM 6175 C CA . THR A 1 787 ? -4.694 29.449 -45.341 1.00 90.19 787 THR A CA 1
ATOM 6176 C C . THR A 1 787 ? -3.712 28.312 -45.094 1.00 90.19 787 THR A C 1
ATOM 6178 O O . THR A 1 787 ? -3.285 27.654 -46.042 1.00 90.19 787 THR A O 1
ATOM 6181 N N . ALA A 1 788 ? -3.437 28.023 -43.821 1.00 91.81 788 ALA A N 1
ATOM 6182 C CA . ALA A 1 788 ? -2.881 26.744 -43.383 1.00 91.81 788 ALA A CA 1
ATOM 6183 C C . ALA A 1 788 ? -3.950 25.964 -42.615 1.00 91.81 788 ALA A C 1
ATOM 6185 O O . ALA A 1 788 ? -4.504 26.461 -41.633 1.00 91.81 788 ALA A O 1
ATOM 6186 N N . ARG A 1 789 ? -4.243 24.739 -43.047 1.00 92.00 789 ARG A N 1
ATOM 6187 C CA . ARG A 1 789 ? -5.222 23.860 -42.409 1.00 92.00 789 ARG A CA 1
ATOM 6188 C C . ARG A 1 789 ? -4.521 22.702 -41.709 1.00 92.00 789 ARG A C 1
ATOM 6190 O O . ARG A 1 789 ? -3.738 21.970 -42.315 1.00 92.00 789 ARG A O 1
ATOM 6197 N N . ILE A 1 790 ? -4.840 22.504 -40.435 1.00 93.38 790 ILE A N 1
ATOM 6198 C CA . ILE A 1 790 ? -4.334 21.377 -39.648 1.00 93.38 790 ILE A CA 1
ATOM 6199 C C . ILE A 1 790 ? -5.250 20.182 -39.899 1.00 93.38 790 ILE A C 1
ATOM 6201 O O . ILE A 1 790 ? -6.413 20.208 -39.501 1.00 93.38 790 ILE A O 1
ATOM 6205 N N . ARG A 1 791 ? -4.745 19.139 -40.567 1.00 92.12 791 ARG A N 1
ATOM 6206 C CA . ARG A 1 791 ? -5.509 17.901 -40.789 1.00 92.12 791 ARG A CA 1
ATOM 6207 C C . ARG A 1 791 ? -5.216 16.849 -39.739 1.00 92.12 791 ARG A C 1
ATOM 6209 O O . ARG A 1 791 ? -6.123 16.131 -39.343 1.00 92.12 791 ARG A O 1
ATOM 6216 N N . ARG A 1 792 ? -3.959 16.728 -39.302 1.00 94.50 792 ARG A N 1
ATOM 6217 C CA . ARG A 1 792 ? -3.572 15.759 -38.267 1.00 94.50 792 ARG A CA 1
ATOM 6218 C C . ARG A 1 792 ? -2.430 16.266 -37.412 1.00 94.50 792 ARG A C 1
ATOM 6220 O O . ARG A 1 792 ? -1.502 16.895 -37.926 1.00 94.50 792 ARG A O 1
ATOM 6227 N N . VAL A 1 793 ? -2.473 15.922 -36.131 1.00 96.31 793 VAL A N 1
ATOM 6228 C CA . VAL A 1 793 ? -1.325 15.986 -35.220 1.00 96.31 793 VAL A CA 1
ATOM 6229 C C . VAL A 1 793 ? -1.308 14.702 -34.404 1.00 96.31 793 VAL A C 1
ATOM 6231 O O . VAL A 1 793 ? -2.332 14.295 -33.861 1.00 96.31 793 VAL A O 1
ATOM 6234 N N . ALA A 1 794 ? -0.150 14.060 -34.322 1.00 96.25 794 ALA A N 1
ATOM 6235 C CA . ALA A 1 794 ? 0.050 12.877 -33.505 1.00 96.25 794 ALA A CA 1
ATOM 6236 C C . ALA A 1 794 ? 1.223 13.084 -32.547 1.00 96.25 794 ALA A C 1
ATOM 6238 O O . ALA A 1 794 ? 2.292 13.536 -32.963 1.00 96.25 794 ALA A O 1
ATOM 6239 N N . LEU A 1 795 ? 1.013 12.740 -31.277 1.00 95.69 795 LEU A N 1
ATOM 6240 C CA . LEU A 1 795 ? 2.013 12.793 -30.214 1.00 95.69 795 LEU A CA 1
ATOM 6241 C C . LEU A 1 795 ? 2.217 11.394 -29.642 1.00 95.69 795 LEU A C 1
ATOM 6243 O O . LEU A 1 795 ? 1.257 10.734 -29.254 1.00 95.69 795 LEU A O 1
ATOM 6247 N N . VAL A 1 796 ? 3.466 10.962 -29.550 1.00 92.94 796 VAL A N 1
ATOM 6248 C CA . VAL A 1 796 ? 3.863 9.748 -28.843 1.00 92.94 796 VAL A CA 1
ATOM 6249 C C . VAL A 1 796 ? 4.537 10.170 -27.547 1.00 92.94 796 VAL A C 1
ATOM 6251 O O . VAL A 1 796 ? 5.661 10.671 -27.569 1.00 92.94 796 VAL A O 1
ATOM 6254 N N . LEU A 1 797 ? 3.838 9.989 -26.431 1.00 91.31 797 LEU A N 1
ATOM 6255 C CA . LEU A 1 797 ? 4.347 10.285 -25.091 1.00 91.31 797 LEU A CA 1
ATOM 6256 C C . LEU A 1 797 ? 5.020 9.031 -24.544 1.00 91.31 797 LEU A C 1
ATOM 6258 O O . LEU A 1 797 ? 4.352 8.002 -24.464 1.00 91.31 797 LEU A O 1
ATOM 6262 N N . SER A 1 798 ? 6.305 9.100 -24.196 1.00 83.06 798 SER A N 1
ATOM 6263 C CA . SER A 1 798 ? 7.068 7.931 -23.728 1.00 83.06 798 SER A CA 1
ATOM 6264 C C . SER A 1 798 ? 7.819 8.212 -22.426 1.00 83.06 798 SER A C 1
ATOM 6266 O O . SER A 1 798 ? 8.290 9.330 -22.202 1.00 83.06 798 SER A O 1
ATOM 6268 N N . ASP A 1 799 ? 7.971 7.183 -21.589 1.00 77.06 799 ASP A N 1
ATOM 6269 C CA . ASP A 1 799 ? 8.944 7.168 -20.489 1.00 77.06 799 ASP A CA 1
ATOM 6270 C C . ASP A 1 799 ? 10.205 6.399 -20.916 1.00 77.06 799 ASP A C 1
ATOM 6272 O O . ASP A 1 799 ? 10.167 5.230 -21.299 1.00 77.06 799 ASP A O 1
ATOM 6276 N N . ARG A 1 800 ? 11.341 7.090 -20.879 1.00 67.00 800 ARG A N 1
ATOM 6277 C CA . ARG A 1 800 ? 12.667 6.654 -21.324 1.00 67.00 800 ARG A CA 1
ATOM 6278 C C . ARG A 1 800 ? 13.692 6.679 -20.187 1.00 67.00 800 ARG A C 1
ATOM 6280 O O . ARG A 1 800 ? 14.883 6.522 -20.461 1.00 67.00 800 ARG A O 1
ATOM 6287 N N . THR A 1 801 ? 13.287 6.887 -18.926 1.00 55.41 801 THR A N 1
ATOM 6288 C CA . THR A 1 801 ? 14.181 7.108 -17.759 1.00 55.41 801 THR A CA 1
ATOM 6289 C C . THR A 1 801 ? 15.048 5.903 -17.334 1.00 55.41 801 THR A C 1
ATOM 6291 O O . THR A 1 801 ? 15.573 5.869 -16.224 1.00 55.41 801 THR A O 1
ATOM 6294 N N . ARG A 1 802 ? 15.303 4.924 -18.215 1.00 44.81 802 ARG A N 1
ATOM 6295 C CA . ARG A 1 802 ? 16.075 3.695 -17.923 1.00 44.81 802 ARG A CA 1
ATOM 6296 C C . ARG A 1 802 ? 15.558 2.924 -16.706 1.00 44.81 802 ARG A C 1
ATOM 6298 O O . ARG A 1 802 ? 16.319 2.208 -16.052 1.00 44.81 802 ARG A O 1
ATOM 6305 N N . VAL A 1 803 ? 14.257 3.001 -16.447 1.00 33.97 803 VAL A N 1
ATOM 6306 C CA . VAL A 1 803 ? 13.554 1.877 -15.834 1.00 33.97 803 VAL A CA 1
ATOM 6307 C C . VAL A 1 803 ? 13.861 0.676 -16.736 1.00 33.97 803 VAL A C 1
ATOM 6309 O O . VAL A 1 803 ? 13.768 0.834 -17.962 1.00 33.97 803 VAL A O 1
ATOM 6312 N N . PRO A 1 804 ? 14.333 -0.474 -16.211 1.00 31.05 804 PRO A N 1
ATOM 6313 C CA . PRO A 1 804 ? 14.470 -1.651 -17.057 1.00 31.05 804 PRO A CA 1
ATOM 6314 C C . PRO A 1 804 ? 13.120 -1.832 -17.768 1.00 31.05 804 PRO A C 1
ATOM 6316 O O . PRO A 1 804 ? 12.095 -1.494 -17.177 1.00 31.05 804 PRO A O 1
ATOM 6319 N N . PHE A 1 805 ? 13.199 -2.177 -19.066 1.00 34.47 805 PHE A N 1
ATOM 6320 C CA . PHE A 1 805 ? 12.182 -2.247 -20.145 1.00 34.47 805 PHE A CA 1
ATOM 6321 C C . PHE A 1 805 ? 10.988 -3.109 -19.752 1.00 34.47 805 PHE A C 1
ATOM 6323 O O . PHE A 1 805 ? 10.853 -4.213 -20.225 1.00 34.47 805 PHE A O 1
ATOM 6330 N N . SER A 1 806 ? 10.414 -2.790 -18.614 1.00 35.38 806 SER A N 1
ATOM 6331 C CA . SER A 1 806 ? 10.306 -3.815 -17.619 1.00 35.38 806 SER A CA 1
ATOM 6332 C C . SER A 1 806 ? 9.595 -3.243 -16.343 1.00 35.38 806 SER A C 1
ATOM 6334 O O . SER A 1 806 ? 10.039 -3.517 -15.258 1.00 35.38 806 SER A O 1
ATOM 6336 N N . ILE A 1 807 ? 8.553 -2.411 -16.369 1.00 31.41 807 ILE A N 1
ATOM 6337 C CA . ILE A 1 807 ? 7.580 -2.330 -15.228 1.00 31.41 807 ILE A CA 1
ATOM 6338 C C . ILE A 1 807 ? 6.147 -2.210 -15.755 1.00 31.41 807 ILE A C 1
ATOM 6340 O O . ILE A 1 807 ? 5.171 -2.035 -15.026 1.00 31.41 807 ILE A O 1
ATOM 6344 N N . TRP A 1 808 ? 5.989 -2.249 -17.060 1.00 29.92 808 TRP A N 1
ATOM 6345 C CA . TRP A 1 808 ? 4.803 -1.758 -17.672 1.00 29.92 808 TRP A CA 1
ATOM 6346 C C . TRP A 1 808 ? 4.678 -2.515 -18.993 1.00 29.92 808 TRP A C 1
ATOM 6348 O O . TRP A 1 808 ? 5.470 -2.358 -19.916 1.00 29.92 808 TRP A O 1
ATOM 6358 N N . SER A 1 809 ? 3.639 -3.333 -19.094 1.00 29.88 809 SER A N 1
ATOM 6359 C CA . SER A 1 809 ? 2.651 -3.295 -20.169 1.00 29.88 809 SER A CA 1
ATOM 6360 C C . SER A 1 809 ? 1.509 -4.232 -19.839 1.00 29.88 809 SER A C 1
ATOM 6362 O O . SER A 1 809 ? 1.768 -5.358 -19.423 1.00 29.88 809 SER A O 1
ATOM 6364 N N . PRO A 1 810 ? 0.253 -3.813 -20.047 1.00 30.80 810 PRO A N 1
ATOM 6365 C CA . PRO A 1 810 ? -0.826 -4.777 -20.113 1.00 30.80 810 PRO A CA 1
ATOM 6366 C C . PRO A 1 810 ? -0.593 -5.714 -21.307 1.00 30.80 810 PRO A C 1
ATOM 6368 O O . PRO A 1 810 ? 0.033 -5.342 -22.309 1.00 30.80 810 PRO A O 1
ATOM 6371 N N . ALA A 1 811 ? -1.124 -6.931 -21.200 1.00 30.33 811 ALA A N 1
ATOM 6372 C CA . ALA A 1 811 ? -1.250 -7.858 -22.316 1.00 30.33 811 ALA A CA 1
ATOM 6373 C C . ALA A 1 811 ? -1.811 -7.139 -23.564 1.00 30.33 811 ALA A C 1
ATOM 6375 O O . ALA A 1 811 ? -2.584 -6.180 -23.434 1.00 30.33 811 ALA A O 1
ATOM 6376 N N . PRO A 1 812 ? -1.465 -7.576 -24.790 1.00 36.16 812 PRO A N 1
ATOM 6377 C CA . PRO A 1 812 ? -2.185 -7.090 -25.953 1.00 36.16 812 PRO A CA 1
ATOM 6378 C C . PRO A 1 812 ? -3.662 -7.446 -25.763 1.00 36.16 812 PRO A C 1
ATOM 6380 O O . PRO A 1 812 ? -4.022 -8.611 -25.655 1.00 36.16 812 PRO A O 1
ATOM 6383 N N . THR A 1 813 ? -4.533 -6.442 -25.753 1.00 39.56 813 THR A N 1
ATOM 6384 C CA . THR A 1 813 ? -5.994 -6.611 -25.714 1.00 39.56 813 THR A CA 1
ATOM 6385 C C . THR A 1 813 ? -6.566 -7.152 -27.028 1.00 39.56 813 THR A C 1
ATOM 6387 O O . THR A 1 813 ? -7.779 -7.155 -27.219 1.00 39.56 813 THR A O 1
ATOM 6390 N N . VAL A 1 814 ? -5.714 -7.582 -27.964 1.00 50.97 814 VAL A N 1
ATOM 6391 C CA . VAL A 1 814 ? -6.126 -7.978 -29.308 1.00 50.97 814 VAL A CA 1
ATOM 6392 C C . VAL A 1 814 ? -5.375 -9.234 -29.725 1.00 50.97 814 VAL A C 1
ATOM 6394 O O . VAL A 1 814 ? -4.144 -9.246 -29.723 1.00 50.97 814 VAL A O 1
ATOM 6397 N N . GLU A 1 815 ? -6.129 -10.272 -30.082 1.00 51.59 815 GLU A N 1
ATOM 6398 C CA . GLU A 1 815 ? -5.608 -11.520 -30.640 1.00 51.59 815 GLU A CA 1
ATOM 6399 C C . GLU A 1 815 ? -4.704 -11.240 -31.860 1.00 51.59 815 GLU A C 1
ATOM 6401 O O . GLU A 1 815 ? -5.036 -10.376 -32.682 1.00 51.59 815 GLU A O 1
ATOM 6406 N N . PRO A 1 816 ? -3.559 -11.938 -31.998 1.00 60.38 816 PRO A N 1
ATOM 6407 C CA . PRO A 1 816 ? -2.722 -11.814 -33.183 1.00 60.38 816 PRO A CA 1
ATOM 6408 C C . PRO A 1 816 ? -3.499 -12.281 -34.427 1.00 60.38 816 PRO A C 1
ATOM 6410 O O . PRO A 1 816 ? -4.229 -13.275 -34.353 1.00 60.38 816 PRO A O 1
ATOM 6413 N N . PRO A 1 817 ? -3.355 -11.599 -35.578 1.00 71.75 817 PRO A N 1
ATOM 6414 C CA . PRO A 1 817 ? -4.022 -12.020 -36.802 1.00 71.75 817 PRO A CA 1
ATOM 6415 C C . PRO A 1 817 ? -3.560 -13.431 -37.221 1.00 71.75 817 PRO A C 1
ATOM 6417 O O . PRO A 1 817 ? -2.405 -13.802 -36.972 1.00 71.75 817 PRO A O 1
ATOM 6420 N N . PRO A 1 818 ? -4.424 -14.234 -37.872 1.00 80.94 818 PRO A N 1
ATOM 6421 C CA . PRO A 1 818 ? -4.046 -15.536 -38.409 1.00 80.94 818 PRO A CA 1
ATOM 6422 C C . PRO A 1 818 ? -2.760 -15.456 -39.252 1.00 80.94 818 PRO A C 1
ATOM 6424 O O . PRO A 1 818 ? -2.633 -14.539 -40.066 1.00 80.94 818 PRO A O 1
ATOM 6427 N N . PRO A 1 819 ? -1.824 -16.423 -39.143 1.00 81.44 819 PRO A N 1
ATOM 6428 C CA . PRO A 1 819 ? -0.572 -16.411 -39.906 1.00 81.44 819 PRO A CA 1
ATOM 6429 C C . PRO A 1 819 ? -0.740 -16.182 -41.411 1.00 81.44 819 PRO A C 1
ATOM 6431 O O . PRO A 1 819 ? 0.075 -15.500 -42.021 1.00 81.44 819 PRO A O 1
ATOM 6434 N N . ALA A 1 820 ? -1.823 -16.692 -42.005 1.00 82.25 820 ALA A N 1
ATOM 6435 C CA . ALA A 1 820 ? -2.123 -16.517 -43.425 1.00 82.25 820 ALA A CA 1
ATOM 6436 C C . ALA A 1 820 ? -2.302 -15.046 -43.854 1.00 82.25 820 ALA A C 1
ATOM 6438 O O . ALA A 1 820 ? -2.059 -14.730 -45.018 1.00 82.25 820 ALA A O 1
ATOM 6439 N N . ASP A 1 821 ? -2.689 -14.160 -42.934 1.00 84.06 821 ASP A N 1
ATOM 6440 C CA . ASP A 1 821 ? -2.996 -12.762 -43.242 1.00 84.06 821 ASP A CA 1
ATOM 6441 C C . ASP A 1 821 ? -1.737 -11.879 -43.238 1.00 84.06 821 ASP A C 1
ATOM 6443 O O . ASP A 1 821 ? -1.648 -10.929 -44.017 1.00 84.06 821 ASP A O 1
ATOM 6447 N N . TRP A 1 822 ? -0.729 -12.215 -42.421 1.00 86.25 822 TRP A N 1
ATOM 6448 C CA . TRP A 1 822 ? 0.500 -11.421 -42.272 1.00 86.25 822 TRP A CA 1
ATOM 6449 C C . TRP A 1 822 ? 1.778 -12.097 -42.791 1.00 86.25 822 TRP A C 1
ATOM 6451 O O . TRP A 1 822 ? 2.746 -11.391 -43.081 1.00 86.25 822 TRP A O 1
ATOM 6461 N N . GLN A 1 823 ? 1.814 -13.424 -42.979 1.00 90.12 823 GLN A N 1
ATOM 6462 C CA . GLN A 1 823 ? 2.932 -14.142 -43.626 1.00 90.12 823 GLN A CA 1
ATOM 6463 C C . GLN A 1 823 ? 2.913 -13.953 -45.149 1.00 90.12 823 GLN A C 1
ATOM 6465 O O . GLN A 1 823 ? 2.783 -14.894 -45.935 1.00 90.12 823 GLN A O 1
ATOM 6470 N N . ARG A 1 824 ? 3.015 -12.695 -45.568 1.00 92.44 824 ARG A N 1
ATOM 6471 C CA . ARG A 1 824 ? 2.977 -12.252 -46.960 1.00 92.44 824 ARG A CA 1
ATOM 6472 C C . ARG A 1 824 ? 4.047 -11.202 -47.210 1.00 92.44 824 ARG A C 1
ATOM 6474 O O . ARG A 1 824 ? 4.518 -10.551 -46.285 1.00 92.44 824 ARG A O 1
ATOM 6481 N N . GLU A 1 825 ? 4.386 -11.010 -48.479 1.00 93.12 825 GLU A N 1
ATOM 6482 C CA . GLU A 1 825 ? 5.193 -9.885 -48.955 1.00 93.12 825 GLU A CA 1
ATOM 6483 C C . GLU A 1 825 ? 4.256 -8.844 -49.581 1.00 93.12 825 GLU A C 1
ATOM 6485 O O . GLU A 1 825 ? 3.478 -9.154 -50.488 1.00 93.12 825 GLU A O 1
ATOM 6490 N N . LEU A 1 826 ? 4.323 -7.603 -49.106 1.00 95.00 826 LEU A N 1
ATOM 6491 C CA . LEU A 1 826 ? 3.707 -6.455 -49.760 1.00 95.00 826 LEU A CA 1
ATOM 6492 C C . LEU A 1 826 ? 4.604 -6.021 -50.935 1.00 95.00 826 LEU A C 1
ATOM 6494 O O . LEU A 1 826 ? 5.817 -5.885 -50.749 1.00 95.00 826 LEU A O 1
ATOM 6498 N N . PRO A 1 827 ? 4.058 -5.767 -52.141 1.00 94.00 827 PRO A N 1
ATOM 6499 C CA . PRO A 1 827 ? 4.841 -5.418 -53.331 1.00 94.00 827 PRO A CA 1
ATOM 6500 C C . PRO A 1 827 ? 5.352 -3.962 -53.308 1.00 94.00 827 PRO A C 1
ATOM 6502 O O . PRO A 1 827 ? 5.133 -3.198 -54.247 1.00 94.00 827 PRO A O 1
ATOM 6505 N N . VAL A 1 828 ? 6.046 -3.567 -52.239 1.00 94.50 828 VAL A N 1
ATOM 6506 C CA . VAL A 1 828 ? 6.611 -2.224 -52.057 1.00 94.50 828 VAL A CA 1
ATOM 6507 C C . VAL A 1 828 ? 7.753 -1.996 -53.062 1.00 94.50 828 VAL A C 1
ATOM 6509 O O . VAL A 1 828 ? 8.758 -2.719 -53.019 1.00 94.50 828 VAL A O 1
ATOM 6512 N N . PRO A 1 829 ? 7.652 -1.002 -53.969 1.00 93.06 829 PRO A N 1
ATOM 6513 C CA . PRO A 1 829 ? 8.703 -0.720 -54.942 1.00 93.06 829 PRO A CA 1
ATOM 6514 C C . PRO A 1 829 ? 10.016 -0.310 -54.267 1.00 93.06 829 PRO A C 1
ATOM 6516 O O . PRO A 1 829 ? 10.047 0.605 -53.452 1.00 93.06 829 PRO A O 1
ATOM 6519 N N . PHE A 1 830 ? 11.120 -0.965 -54.630 1.00 92.50 830 PHE A N 1
ATOM 6520 C CA . PHE A 1 830 ? 12.442 -0.648 -54.089 1.00 92.50 830 PHE A CA 1
ATOM 6521 C C . PHE A 1 830 ? 13.040 0.626 -54.709 1.00 92.50 830 PHE A C 1
ATOM 6523 O O . PHE A 1 830 ? 13.036 0.769 -55.935 1.00 92.50 830 PHE A O 1
ATOM 6530 N N . ARG A 1 831 ? 13.649 1.488 -53.878 1.00 91.12 831 ARG A N 1
ATOM 6531 C CA . ARG A 1 831 ? 14.449 2.654 -54.299 1.00 91.12 831 ARG A CA 1
ATOM 6532 C C . ARG A 1 831 ? 15.764 2.766 -53.516 1.00 91.12 831 ARG A C 1
ATOM 6534 O O . ARG A 1 831 ? 15.763 2.818 -52.293 1.00 91.12 831 ARG A O 1
ATOM 6541 N N . ALA A 1 832 ? 16.894 2.834 -54.216 1.00 88.94 832 ALA A N 1
ATOM 6542 C CA . ALA A 1 832 ? 18.205 2.978 -53.580 1.00 88.94 832 ALA A CA 1
ATOM 6543 C C . ALA A 1 832 ? 18.460 4.420 -53.103 1.00 88.94 832 ALA A C 1
ATOM 6545 O O . ALA A 1 832 ? 18.015 5.372 -53.741 1.00 88.94 832 ALA A O 1
ATOM 6546 N N . GLN A 1 833 ? 19.253 4.581 -52.039 1.00 88.44 833 GLN A N 1
ATOM 6547 C CA . GLN A 1 833 ? 19.770 5.886 -51.592 1.00 88.44 833 GLN A CA 1
ATOM 6548 C C . GLN A 1 833 ? 21.030 6.338 -52.351 1.00 88.44 833 GLN A C 1
ATOM 6550 O O . GLN A 1 833 ? 21.590 7.393 -52.052 1.00 88.44 833 GLN A O 1
ATOM 6555 N N . ALA A 1 834 ? 21.536 5.509 -53.271 1.00 86.25 834 ALA A N 1
ATOM 6556 C CA . ALA A 1 834 ? 22.753 5.790 -54.020 1.00 86.25 834 ALA A CA 1
ATOM 6557 C C . ALA A 1 834 ? 22.571 7.031 -54.903 1.00 86.25 834 ALA A C 1
ATOM 6559 O O . ALA A 1 834 ? 21.607 7.136 -55.655 1.00 86.25 834 ALA A O 1
ATOM 6560 N N . THR A 1 835 ? 23.527 7.951 -54.822 1.00 82.94 835 THR A N 1
ATOM 6561 C CA . THR A 1 835 ? 23.491 9.244 -55.506 1.00 82.94 835 THR A CA 1
ATOM 6562 C C . THR A 1 835 ? 24.860 9.540 -56.119 1.00 82.94 835 THR A C 1
ATOM 6564 O O . THR A 1 835 ? 25.875 9.253 -55.477 1.00 82.94 835 THR A O 1
ATOM 6567 N N . PRO A 1 836 ? 24.931 10.098 -57.344 1.00 80.75 836 PRO A N 1
ATOM 6568 C CA . PRO A 1 836 ? 26.192 10.545 -57.923 1.00 80.75 836 PRO A CA 1
ATOM 6569 C C . PRO A 1 836 ? 26.722 11.818 -57.247 1.00 80.75 836 PRO A C 1
ATOM 6571 O O . PRO A 1 836 ? 27.889 12.142 -57.440 1.00 80.75 836 PRO A O 1
ATOM 6574 N N . ASP A 1 837 ? 25.897 12.525 -56.462 1.00 84.38 837 ASP A N 1
ATOM 6575 C CA . ASP A 1 837 ? 26.306 13.689 -55.671 1.00 84.38 837 ASP A CA 1
ATOM 6576 C C . ASP A 1 837 ? 27.001 13.247 -54.366 1.00 84.38 837 ASP A C 1
ATOM 6578 O O . ASP A 1 837 ? 26.333 12.740 -53.453 1.00 84.38 837 ASP A O 1
ATOM 6582 N N . PRO A 1 838 ? 28.323 13.465 -54.222 1.00 82.44 838 PRO A N 1
ATOM 6583 C CA . PRO A 1 838 ? 29.062 13.054 -53.033 1.00 82.44 838 PRO A CA 1
ATOM 6584 C C . PRO A 1 838 ? 28.591 13.745 -51.746 1.00 82.44 838 PRO A C 1
ATOM 6586 O O . PRO A 1 838 ? 28.773 13.188 -50.666 1.00 82.44 838 PRO A O 1
ATOM 6589 N N . THR A 1 839 ? 27.974 14.931 -51.836 1.00 83.69 839 THR A N 1
ATOM 6590 C CA . THR A 1 839 ? 27.517 15.714 -50.670 1.00 83.69 839 THR A CA 1
ATOM 6591 C C . THR A 1 839 ? 26.261 15.135 -50.007 1.00 83.69 839 THR A C 1
ATOM 6593 O O . THR A 1 839 ? 25.969 15.415 -48.836 1.00 83.69 839 THR A O 1
ATOM 6596 N N . LEU A 1 840 ? 25.536 14.292 -50.747 1.00 85.31 840 LEU A N 1
ATOM 6597 C CA . LEU A 1 840 ? 24.309 13.623 -50.318 1.00 85.31 840 LEU A CA 1
ATOM 6598 C C . LEU A 1 840 ? 24.534 12.147 -49.947 1.00 85.31 840 LEU A C 1
ATOM 6600 O O . LEU A 1 840 ? 23.660 11.517 -49.350 1.00 85.31 840 LEU A O 1
ATOM 6604 N N . SER A 1 841 ? 25.698 11.586 -50.281 1.00 84.12 841 SER A N 1
ATOM 6605 C CA . SER A 1 841 ? 26.007 10.172 -50.057 1.00 84.12 841 SER A CA 1
ATOM 6606 C C . SER A 1 841 ? 25.883 9.778 -48.579 1.00 84.12 841 SER A C 1
ATOM 6608 O O . SER A 1 841 ? 26.402 10.457 -47.694 1.00 84.12 841 SER A O 1
ATOM 6610 N N . GLY A 1 842 ? 25.170 8.679 -48.307 1.00 82.31 842 GLY A N 1
ATOM 6611 C CA . GLY A 1 842 ? 24.958 8.149 -46.953 1.00 82.31 842 GLY A CA 1
ATOM 6612 C C . GLY A 1 842 ? 23.951 8.918 -46.087 1.00 82.31 842 GLY A C 1
ATOM 6613 O O . GLY A 1 842 ? 23.826 8.608 -44.906 1.00 82.31 842 GLY A O 1
ATOM 6614 N N . ARG A 1 843 ? 23.230 9.905 -46.642 1.00 89.88 843 ARG A N 1
ATOM 6615 C CA . ARG A 1 843 ? 22.297 10.770 -45.889 1.00 89.88 843 ARG A CA 1
ATOM 6616 C C . ARG A 1 843 ? 20.826 10.587 -46.274 1.00 89.88 843 ARG A C 1
ATOM 6618 O O . ARG A 1 843 ? 19.972 11.217 -45.662 1.00 89.88 843 ARG A O 1
ATOM 6625 N N . LEU A 1 844 ? 20.522 9.755 -47.275 1.00 93.69 844 LEU A N 1
ATOM 6626 C CA . LEU A 1 844 ? 19.211 9.710 -47.942 1.00 93.69 844 LEU A CA 1
ATOM 6627 C C . LEU A 1 844 ? 18.352 8.480 -47.586 1.00 93.69 844 LEU A C 1
ATOM 6629 O O . LEU A 1 844 ? 17.370 8.208 -48.275 1.00 93.69 844 LEU A O 1
ATOM 6633 N N . CYS A 1 845 ? 18.675 7.743 -46.517 1.00 93.94 845 CYS A N 1
ATOM 6634 C CA . CYS A 1 845 ? 17.946 6.525 -46.143 1.00 93.94 845 CYS A CA 1
ATOM 6635 C C . CYS A 1 845 ? 16.468 6.785 -45.808 1.00 93.94 845 CYS A C 1
ATOM 6637 O O . CYS A 1 845 ? 15.607 6.009 -46.222 1.00 93.94 845 CYS A O 1
ATOM 6639 N N . SER A 1 846 ? 16.159 7.890 -45.117 1.00 95.75 846 SER A N 1
ATOM 6640 C CA . SER A 1 846 ? 14.776 8.252 -44.775 1.00 95.75 846 SER A CA 1
ATOM 6641 C C . SER A 1 846 ? 13.958 8.685 -46.006 1.00 95.75 846 SER A C 1
ATOM 6643 O O . SER A 1 846 ? 12.967 8.011 -46.296 1.00 95.75 846 SER A O 1
ATOM 6645 N N . PRO A 1 847 ? 14.397 9.659 -46.839 1.00 96.44 847 PRO A N 1
ATOM 6646 C CA . PRO A 1 847 ? 13.668 10.020 -48.060 1.00 96.44 847 PRO A CA 1
ATOM 6647 C C . PRO A 1 847 ? 13.501 8.863 -49.050 1.00 96.44 847 PRO A C 1
ATOM 6649 O O . PRO A 1 847 ? 12.446 8.731 -49.664 1.00 96.44 847 PRO A O 1
ATOM 6652 N N . ALA A 1 848 ? 14.513 7.998 -49.195 1.00 95.38 848 ALA A N 1
ATOM 6653 C CA . ALA A 1 848 ? 14.405 6.812 -50.042 1.00 95.38 848 ALA A CA 1
ATOM 6654 C C . ALA A 1 848 ? 13.331 5.846 -49.518 1.00 95.38 848 ALA A C 1
ATOM 6656 O O . ALA A 1 848 ? 12.514 5.369 -50.302 1.00 95.38 848 ALA A O 1
ATOM 6657 N N . SER A 1 849 ? 13.281 5.611 -48.202 1.00 96.94 849 SER A N 1
ATOM 6658 C CA . SER A 1 849 ? 12.254 4.774 -47.566 1.00 96.94 849 SER A CA 1
ATOM 6659 C C . SER A 1 849 ? 10.848 5.367 -47.711 1.00 96.94 849 SER A C 1
ATOM 6661 O O . SER A 1 849 ? 9.907 4.643 -48.037 1.00 96.94 849 SER A O 1
ATOM 6663 N N . VAL A 1 850 ? 10.702 6.688 -47.554 1.00 97.81 850 VAL A N 1
ATOM 6664 C CA . VAL A 1 850 ? 9.440 7.401 -47.819 1.00 97.81 850 VAL A CA 1
ATOM 6665 C C . VAL A 1 850 ? 9.026 7.235 -49.283 1.00 97.81 850 VAL A C 1
ATOM 6667 O O . VAL A 1 850 ? 7.890 6.856 -49.549 1.00 97.81 850 VAL A O 1
ATOM 6670 N N . ALA A 1 851 ? 9.941 7.424 -50.239 1.00 97.06 851 ALA A N 1
ATOM 6671 C CA . ALA A 1 851 ? 9.660 7.280 -51.671 1.00 97.06 851 ALA A CA 1
ATOM 6672 C C . ALA A 1 851 ? 9.218 5.858 -52.070 1.00 97.06 851 ALA A C 1
ATOM 6674 O O . ALA A 1 851 ? 8.405 5.699 -52.984 1.00 97.06 851 ALA A O 1
ATOM 6675 N N . MET A 1 852 ? 9.723 4.820 -51.391 1.00 96.62 852 MET A N 1
ATOM 6676 C CA . MET A 1 852 ? 9.253 3.441 -51.583 1.00 96.62 852 MET A CA 1
ATOM 6677 C C . MET A 1 852 ? 7.783 3.289 -51.179 1.00 96.62 852 MET A C 1
ATOM 6679 O O . MET A 1 852 ? 6.987 2.719 -51.926 1.00 96.62 852 MET A O 1
ATOM 6683 N N . VAL A 1 853 ? 7.410 3.817 -50.010 1.00 97.81 853 VAL A N 1
ATOM 6684 C CA . VAL A 1 853 ? 6.035 3.707 -49.508 1.00 97.81 853 VAL A CA 1
ATOM 6685 C C . VAL A 1 853 ? 5.083 4.641 -50.264 1.00 97.81 853 VAL A C 1
ATOM 6687 O O . VAL A 1 853 ? 3.960 4.239 -50.543 1.00 97.81 853 VAL A O 1
ATOM 6690 N N . LEU A 1 854 ? 5.523 5.824 -50.708 1.00 97.44 854 LEU A N 1
ATOM 6691 C CA . LEU A 1 854 ? 4.752 6.676 -51.628 1.00 97.44 854 LEU A CA 1
ATOM 6692 C C . LEU A 1 854 ? 4.395 5.927 -52.917 1.00 97.44 854 LEU A C 1
ATOM 6694 O O . LEU A 1 854 ? 3.227 5.880 -53.301 1.00 97.44 854 LEU A O 1
ATOM 6698 N N . ALA A 1 855 ? 5.379 5.269 -53.538 1.00 96.31 855 ALA A N 1
ATOM 6699 C CA . ALA A 1 855 ? 5.152 4.470 -54.740 1.00 96.31 855 ALA A CA 1
ATOM 6700 C C . ALA A 1 855 ? 4.190 3.301 -54.473 1.00 96.31 855 ALA A C 1
ATOM 6702 O O . ALA A 1 855 ? 3.323 3.016 -55.297 1.00 96.31 855 ALA A O 1
ATOM 6703 N N . TYR A 1 856 ? 4.290 2.670 -53.298 1.00 96.44 856 TYR A N 1
ATOM 6704 C CA . TYR A 1 856 ? 3.341 1.649 -52.848 1.00 96.44 856 TYR A CA 1
ATOM 6705 C C . TYR A 1 856 ? 1.912 2.193 -52.682 1.00 96.44 856 TYR A C 1
ATOM 6707 O O . TYR A 1 856 ? 0.950 1.522 -53.043 1.00 96.44 856 TYR A O 1
ATOM 6715 N N . ARG A 1 857 ? 1.763 3.436 -52.209 1.00 96.19 857 ARG A N 1
ATOM 6716 C CA . ARG A 1 857 ? 0.479 4.152 -52.110 1.00 96.19 857 ARG A CA 1
ATOM 6717 C C . ARG A 1 857 ? 0.005 4.764 -53.440 1.00 96.19 857 ARG A C 1
ATOM 6719 O O . ARG A 1 857 ? -0.946 5.541 -53.446 1.00 96.19 857 ARG A O 1
ATOM 6726 N N . GLY A 1 858 ? 0.633 4.411 -54.566 1.00 94.31 858 GLY A N 1
ATOM 6727 C CA . GLY A 1 858 ? 0.231 4.851 -55.907 1.00 94.31 858 GLY A CA 1
ATOM 6728 C C . GLY A 1 858 ? 0.761 6.228 -56.318 1.00 94.31 858 GLY A C 1
ATOM 6729 O O . GLY A 1 858 ? 0.266 6.806 -57.286 1.00 94.31 858 GLY A O 1
ATOM 6730 N N . VAL A 1 859 ? 1.756 6.764 -55.606 1.00 94.44 859 VAL A N 1
ATOM 6731 C CA . VAL A 1 859 ? 2.414 8.040 -55.919 1.00 94.44 859 VAL A CA 1
ATOM 6732 C C . VAL A 1 859 ? 3.836 7.774 -56.416 1.00 94.44 859 VAL A C 1
ATOM 6734 O O . VAL A 1 859 ? 4.787 7.680 -55.640 1.00 94.44 859 VAL A O 1
ATOM 6737 N N . ASP A 1 860 ? 3.981 7.620 -57.734 1.00 91.81 860 ASP A N 1
ATOM 6738 C CA . ASP A 1 860 ? 5.277 7.397 -58.385 1.00 91.81 860 ASP A CA 1
ATOM 6739 C C . ASP A 1 860 ? 6.008 8.728 -58.606 1.00 91.81 860 ASP A C 1
ATOM 6741 O O . ASP A 1 860 ? 5.862 9.386 -59.636 1.00 91.81 860 ASP A O 1
ATOM 6745 N N . VAL A 1 861 ? 6.760 9.146 -57.590 1.00 91.81 861 VAL A N 1
ATOM 6746 C CA . VAL A 1 861 ? 7.594 10.349 -57.610 1.00 91.81 861 VAL A CA 1
ATOM 6747 C C . VAL A 1 861 ? 9.075 9.970 -57.566 1.00 91.81 861 VAL A C 1
ATOM 6749 O O . VAL A 1 861 ? 9.464 8.988 -56.925 1.00 91.81 861 VAL A O 1
ATOM 6752 N N . ASP A 1 862 ? 9.911 10.743 -58.262 1.00 91.31 862 ASP A N 1
ATOM 6753 C CA . ASP A 1 862 ? 11.360 10.564 -58.215 1.00 91.31 862 ASP A CA 1
ATOM 6754 C C . ASP A 1 862 ? 11.891 10.780 -56.788 1.00 91.31 862 ASP A C 1
ATOM 6756 O O . ASP A 1 862 ? 11.489 11.716 -56.090 1.00 91.31 862 ASP A O 1
ATOM 6760 N N . THR A 1 863 ? 12.813 9.919 -56.347 1.00 91.12 863 THR A N 1
ATOM 6761 C CA . THR A 1 863 ? 13.366 9.974 -54.987 1.00 91.12 863 THR A CA 1
ATOM 6762 C C . THR A 1 863 ? 13.956 11.349 -54.671 1.00 91.12 863 THR A C 1
ATOM 6764 O O . THR A 1 863 ? 13.831 11.806 -53.537 1.00 91.12 863 THR A O 1
ATOM 6767 N N . TYR A 1 864 ? 14.566 12.042 -55.639 1.00 90.56 864 TYR A N 1
ATOM 6768 C CA . TYR A 1 864 ? 15.154 13.360 -55.400 1.00 90.56 864 TYR A CA 1
ATOM 6769 C C . TYR A 1 864 ? 14.114 14.448 -55.146 1.00 90.56 864 TYR A C 1
ATOM 6771 O O . TYR A 1 864 ? 14.406 15.387 -54.407 1.00 90.56 864 TYR A O 1
ATOM 6779 N N . GLU A 1 865 ? 12.899 14.331 -55.682 1.00 92.25 865 GLU A N 1
ATOM 6780 C CA . GLU A 1 865 ? 11.822 15.265 -55.334 1.00 92.25 865 GLU A CA 1
ATOM 6781 C C . GLU A 1 865 ? 11.381 15.072 -53.877 1.00 92.25 865 GLU A C 1
ATOM 6783 O O . GLU A 1 865 ? 11.157 16.050 -53.163 1.00 92.25 865 GLU A O 1
ATOM 6788 N N . VAL A 1 866 ? 11.372 13.828 -53.382 1.00 94.75 866 VAL A N 1
ATOM 6789 C CA . VAL A 1 866 ? 11.152 13.539 -51.953 1.00 94.75 866 VAL A CA 1
ATOM 6790 C C . VAL A 1 866 ? 12.304 14.091 -51.106 1.00 94.75 866 VAL A C 1
ATOM 6792 O O . VAL A 1 866 ? 12.069 14.758 -50.101 1.00 94.75 866 VAL A O 1
ATOM 6795 N N . VAL A 1 867 ? 13.556 13.901 -51.540 1.00 93.56 867 VAL A N 1
ATOM 6796 C CA . VAL A 1 867 ? 14.757 14.432 -50.863 1.00 93.56 867 VAL A CA 1
ATOM 6797 C C . VAL A 1 867 ? 14.683 15.950 -50.685 1.00 93.56 867 VAL A C 1
ATOM 6799 O O . VAL A 1 867 ? 14.968 16.437 -49.590 1.00 93.56 867 VAL A O 1
ATOM 6802 N N . LYS A 1 868 ? 14.263 16.696 -51.716 1.00 90.81 868 LYS A N 1
ATOM 6803 C CA . LYS A 1 868 ? 14.098 18.160 -51.637 1.00 90.81 868 LYS A CA 1
ATOM 6804 C C . LYS A 1 868 ? 13.094 18.567 -50.559 1.00 90.81 868 LYS A C 1
ATOM 6806 O O . LYS A 1 868 ? 13.347 19.520 -49.827 1.00 90.81 868 LYS A O 1
ATOM 6811 N N . ARG A 1 869 ? 11.981 17.836 -50.433 1.00 93.00 869 ARG A N 1
ATOM 6812 C CA . ARG A 1 869 ? 10.945 18.102 -49.419 1.00 93.00 869 ARG A CA 1
ATOM 6813 C C . ARG A 1 869 ? 11.393 17.707 -48.002 1.00 93.00 869 ARG A C 1
ATOM 6815 O O . ARG A 1 869 ? 11.026 18.374 -47.040 1.00 93.00 869 ARG A O 1
ATOM 6822 N N . CYS A 1 870 ? 12.234 16.682 -47.859 1.00 94.56 870 CYS A N 1
ATOM 6823 C CA . CYS A 1 870 ? 12.681 16.175 -46.556 1.00 94.56 870 CYS A CA 1
ATOM 6824 C C . CYS A 1 870 ? 13.863 16.928 -45.918 1.00 94.56 870 CYS A C 1
ATOM 6826 O O . CYS A 1 870 ? 14.159 16.671 -44.752 1.00 94.56 870 CYS A O 1
ATOM 6828 N N . LEU A 1 871 ? 14.556 17.825 -46.633 1.00 93.06 871 LEU A N 1
ATOM 6829 C CA . LEU A 1 871 ? 15.706 18.561 -46.084 1.00 93.06 871 LEU A CA 1
ATOM 6830 C C . LEU A 1 871 ? 15.287 19.450 -44.911 1.00 93.06 871 LEU A C 1
ATOM 6832 O O . LEU A 1 871 ? 14.581 20.429 -45.129 1.00 93.06 871 LEU A O 1
ATOM 6836 N N . ASP A 1 872 ? 15.769 19.156 -43.707 1.00 92.56 872 ASP A N 1
ATOM 6837 C CA . ASP A 1 872 ? 15.746 20.063 -42.561 1.00 92.56 872 ASP A CA 1
ATOM 6838 C C . ASP A 1 872 ? 16.915 21.058 -42.698 1.00 92.56 872 ASP A C 1
ATOM 6840 O O . ASP A 1 872 ? 18.074 20.653 -42.544 1.00 92.56 872 ASP A O 1
ATOM 6844 N N . PRO A 1 873 ? 16.654 22.343 -43.006 1.00 89.19 873 PRO A N 1
ATOM 6845 C CA . PRO A 1 873 ? 17.712 23.327 -43.210 1.00 89.19 873 PRO A CA 1
ATOM 6846 C C . PRO A 1 873 ? 18.433 23.706 -41.911 1.00 89.19 873 PRO A C 1
ATOM 6848 O O . PRO A 1 873 ? 19.613 24.053 -41.961 1.00 89.19 873 PRO A O 1
ATOM 6851 N N . ARG A 1 874 ? 17.763 23.613 -40.754 1.00 88.75 874 ARG A N 1
ATOM 6852 C CA . ARG A 1 874 ? 18.309 24.008 -39.448 1.00 88.75 874 ARG A CA 1
ATOM 6853 C C . ARG A 1 874 ? 19.360 23.019 -38.972 1.00 88.75 874 ARG A C 1
ATOM 6855 O O . ARG A 1 874 ? 20.453 23.419 -38.579 1.00 88.75 874 ARG A O 1
ATOM 6862 N N . HIS A 1 875 ? 19.042 21.731 -39.039 1.00 88.44 875 HIS A N 1
ATOM 6863 C CA . HIS A 1 875 ? 19.964 20.670 -38.627 1.00 88.44 875 HIS A CA 1
ATOM 6864 C C . HIS A 1 875 ? 20.805 20.132 -39.789 1.00 88.44 875 HIS A C 1
ATOM 6866 O O . HIS A 1 875 ? 21.735 19.357 -39.566 1.00 88.44 875 HIS A O 1
ATOM 6872 N N . ASN A 1 876 ? 20.506 20.548 -41.026 1.00 91.31 876 ASN A N 1
ATOM 6873 C CA . ASN A 1 876 ? 21.129 20.049 -42.249 1.00 91.31 876 ASN A CA 1
ATOM 6874 C C . ASN A 1 876 ? 21.093 18.511 -42.292 1.00 91.31 876 ASN A C 1
ATOM 6876 O O . ASN A 1 876 ? 22.115 17.838 -42.449 1.00 91.31 876 ASN A O 1
ATOM 6880 N N . ILE A 1 877 ? 19.904 17.932 -42.123 1.00 92.31 877 ILE A N 1
ATOM 6881 C CA . ILE A 1 877 ? 19.676 16.485 -42.217 1.00 92.31 877 ILE A CA 1
ATOM 6882 C C . ILE A 1 877 ? 18.467 16.193 -43.099 1.00 92.31 877 ILE A C 1
ATOM 6884 O O . ILE A 1 877 ? 17.558 17.002 -43.220 1.00 92.31 877 ILE A O 1
ATOM 6888 N N . TYR A 1 878 ? 18.431 15.000 -43.682 1.00 94.00 878 TYR A N 1
ATOM 6889 C CA . TYR A 1 878 ? 17.268 14.507 -44.429 1.00 94.00 878 TYR A CA 1
ATOM 6890 C C . TYR A 1 878 ? 16.453 13.485 -43.629 1.00 94.00 878 TYR A C 1
ATOM 6892 O O . TYR A 1 878 ? 15.414 13.019 -44.084 1.00 94.00 878 TYR A O 1
ATOM 6900 N N . GLY A 1 879 ? 16.943 13.107 -42.445 1.00 88.81 879 GLY A N 1
ATOM 6901 C CA . GLY A 1 879 ? 16.370 12.080 -41.580 1.00 88.81 879 GLY A CA 1
ATOM 6902 C C . GLY A 1 879 ? 15.494 12.606 -40.446 1.00 88.81 879 GLY A C 1
ATOM 6903 O O . GLY A 1 879 ? 15.241 11.833 -39.533 1.00 88.81 879 GLY A O 1
ATOM 6904 N N . ASN A 1 880 ? 15.063 13.873 -40.483 1.00 93.81 880 ASN A N 1
ATOM 6905 C CA . ASN A 1 880 ? 14.168 14.450 -39.474 1.00 93.81 880 ASN A CA 1
ATOM 6906 C C . ASN A 1 880 ? 12.782 13.776 -39.566 1.00 93.81 880 ASN A C 1
ATOM 6908 O O . ASN A 1 880 ? 12.117 13.851 -40.606 1.00 93.81 880 ASN A O 1
ATOM 6912 N N . TRP A 1 881 ? 12.369 13.072 -38.516 1.00 95.12 881 TRP A N 1
ATOM 6913 C CA . TRP A 1 881 ? 11.203 12.187 -38.511 1.00 95.12 881 TRP A CA 1
ATOM 6914 C C . TRP A 1 881 ? 9.875 12.910 -38.790 1.00 95.12 881 TRP A C 1
ATOM 6916 O O . TRP A 1 881 ? 9.225 12.552 -39.779 1.00 95.12 881 TRP A O 1
ATOM 6926 N N . PRO A 1 882 ? 9.462 13.935 -38.011 1.00 95.38 882 PRO A N 1
ATOM 6927 C CA . PRO A 1 882 ? 8.238 14.688 -38.280 1.00 95.38 882 PRO A CA 1
ATOM 6928 C C . PRO A 1 882 ? 8.236 15.314 -39.674 1.00 95.38 882 PRO A C 1
ATOM 6930 O O . PRO A 1 882 ? 7.205 15.324 -40.349 1.00 95.38 882 PRO A O 1
ATOM 6933 N N . ARG A 1 883 ? 9.399 15.782 -40.144 1.00 95.38 883 ARG A N 1
ATOM 6934 C CA . ARG A 1 883 ? 9.521 16.385 -41.474 1.00 95.38 883 ARG A CA 1
ATOM 6935 C C . ARG A 1 883 ? 9.298 15.384 -42.602 1.00 95.38 883 ARG A C 1
ATOM 6937 O O . ARG A 1 883 ? 8.652 15.727 -43.585 1.00 95.38 883 ARG A O 1
ATOM 6944 N N . ASN A 1 884 ? 9.802 14.156 -42.477 1.00 97.00 884 ASN A N 1
ATOM 6945 C CA . ASN A 1 884 ? 9.596 13.108 -43.484 1.00 97.00 884 ASN A CA 1
ATOM 6946 C C . ASN A 1 884 ? 8.115 12.700 -43.587 1.00 97.00 884 ASN A C 1
ATOM 6948 O O . ASN A 1 884 ? 7.622 12.463 -44.690 1.00 97.00 884 ASN A O 1
ATOM 6952 N N . VAL A 1 885 ? 7.391 12.688 -42.462 1.00 97.69 885 VAL A N 1
ATOM 6953 C CA . VAL A 1 885 ? 5.936 12.461 -42.442 1.00 97.69 885 VAL A CA 1
ATOM 6954 C C . VAL A 1 885 ? 5.182 13.602 -43.136 1.00 97.69 885 VAL A C 1
ATOM 6956 O O . VAL A 1 885 ? 4.344 13.346 -44.000 1.00 97.69 885 VAL A O 1
ATOM 6959 N N . GLN A 1 886 ? 5.519 14.860 -42.837 1.00 96.94 886 GLN A N 1
ATOM 6960 C CA . GLN A 1 886 ? 4.928 16.015 -43.525 1.00 96.94 886 GLN A CA 1
ATOM 6961 C C . GLN A 1 886 ? 5.294 16.054 -45.023 1.00 96.94 886 GLN A C 1
ATOM 6963 O O . GLN A 1 886 ? 4.466 16.422 -45.856 1.00 96.94 886 GLN A O 1
ATOM 6968 N N . ALA A 1 887 ? 6.507 15.639 -45.396 1.00 96.06 887 ALA A N 1
ATOM 6969 C CA . ALA A 1 887 ? 6.927 15.556 -46.792 1.00 96.06 887 ALA A CA 1
ATOM 6970 C C . ALA A 1 887 ? 6.102 14.531 -47.576 1.00 96.06 887 ALA A C 1
ATOM 6972 O O . ALA A 1 887 ? 5.635 14.860 -48.667 1.00 96.06 887 ALA A O 1
ATOM 6973 N N . ALA A 1 888 ? 5.852 13.343 -47.011 1.00 96.88 888 ALA A N 1
ATOM 6974 C CA . ALA A 1 888 ? 4.942 12.360 -47.602 1.00 96.88 888 ALA A CA 1
ATOM 6975 C C . ALA A 1 888 ? 3.533 12.945 -47.802 1.00 96.88 888 ALA A C 1
ATOM 6977 O O . ALA A 1 888 ? 2.938 12.796 -48.873 1.00 96.88 888 ALA A O 1
ATOM 6978 N N . TYR A 1 889 ? 3.049 13.699 -46.813 1.00 96.31 889 TYR A N 1
ATOM 6979 C CA . TYR A 1 889 ? 1.750 14.360 -46.888 1.00 96.31 889 TYR A CA 1
ATOM 6980 C C . TYR A 1 889 ? 1.683 15.436 -47.974 1.00 96.31 889 TYR A C 1
ATOM 6982 O O . TYR A 1 889 ? 0.663 15.549 -48.648 1.00 96.31 889 TYR A O 1
ATOM 6990 N N . SER A 1 890 ? 2.784 16.144 -48.252 1.00 93.44 890 SER A N 1
ATOM 6991 C CA . SER A 1 890 ? 2.846 17.091 -49.377 1.00 93.44 890 SER A CA 1
ATOM 6992 C C . SER A 1 890 ? 2.699 16.433 -50.760 1.00 93.44 890 SER A C 1
ATOM 6994 O O . SER A 1 890 ? 2.446 17.123 -51.742 1.00 93.44 890 SER A O 1
ATOM 6996 N N . PHE A 1 891 ? 2.805 15.101 -50.833 1.00 93.62 891 PHE A N 1
ATOM 6997 C CA . PHE A 1 891 ? 2.498 14.294 -52.017 1.00 93.62 891 PHE A CA 1
ATOM 6998 C C . PHE A 1 891 ? 1.127 13.587 -51.933 1.00 93.62 891 PHE A C 1
ATOM 7000 O O . PHE A 1 891 ? 0.824 12.720 -52.754 1.00 93.62 891 PHE A O 1
ATOM 7007 N N . GLY A 1 892 ? 0.289 13.945 -50.953 1.00 93.06 892 GLY A N 1
ATOM 7008 C CA . GLY A 1 892 ? -1.063 13.412 -50.750 1.00 93.06 892 GLY A CA 1
ATOM 7009 C C . GLY A 1 892 ? -1.143 12.140 -49.899 1.00 93.06 892 GLY A C 1
ATOM 7010 O O . GLY A 1 892 ? -2.203 11.521 -49.830 1.00 93.06 892 GLY A O 1
ATOM 7011 N N . VAL A 1 893 ? -0.044 11.721 -49.265 1.00 96.56 893 VAL A N 1
ATOM 7012 C CA . VAL A 1 893 ? 0.005 10.504 -48.438 1.00 96.56 893 VAL A CA 1
ATOM 7013 C C . VAL A 1 893 ? 0.125 10.889 -46.961 1.00 96.56 893 VAL A C 1
ATOM 7015 O O . VAL A 1 893 ? 1.219 11.241 -46.515 1.00 96.56 893 VAL A O 1
ATOM 7018 N N . PRO A 1 894 ? -0.971 10.857 -46.184 1.00 96.56 894 PRO A N 1
ATOM 7019 C CA . PRO A 1 894 ? -0.927 11.203 -44.770 1.00 96.56 894 PRO A CA 1
ATOM 7020 C C . PRO A 1 894 ? -0.175 10.154 -43.957 1.00 96.56 894 PRO A C 1
ATOM 7022 O O . PRO A 1 894 ? 0.013 9.008 -44.372 1.00 96.56 894 PRO A O 1
ATOM 7025 N N . GLY A 1 895 ? 0.249 10.538 -42.760 1.00 96.75 895 GLY A N 1
ATOM 7026 C CA . GLY A 1 895 ? 0.980 9.626 -41.900 1.00 96.75 895 GLY A CA 1
ATOM 7027 C C . GLY A 1 895 ? 1.271 10.185 -40.525 1.00 96.75 895 GLY A C 1
ATOM 7028 O O . GLY A 1 895 ? 1.050 11.364 -40.257 1.00 96.75 895 GLY A O 1
ATOM 7029 N N . TYR A 1 896 ? 1.784 9.318 -39.664 1.00 97.56 896 TYR A N 1
ATOM 7030 C CA . TYR A 1 896 ? 2.144 9.654 -38.293 1.00 97.56 896 TYR A CA 1
ATOM 7031 C C . TYR A 1 896 ? 3.360 8.853 -37.828 1.00 97.56 896 TYR A C 1
ATOM 7033 O O . TYR A 1 896 ? 3.683 7.786 -38.361 1.00 97.56 896 TYR A O 1
ATOM 7041 N N . LEU A 1 897 ? 4.035 9.385 -36.812 1.00 96.38 897 LEU A N 1
ATOM 7042 C CA . LEU A 1 897 ? 5.055 8.664 -36.062 1.00 96.38 897 LEU A CA 1
ATOM 7043 C C . LEU A 1 897 ? 4.408 7.856 -34.949 1.00 96.38 897 LEU A C 1
ATOM 7045 O O . LEU A 1 897 ? 3.474 8.302 -34.283 1.00 96.38 897 LEU A O 1
ATOM 7049 N N . THR A 1 898 ? 4.938 6.665 -34.731 1.00 92.81 898 THR A N 1
ATOM 7050 C CA . THR A 1 898 ? 4.553 5.807 -33.619 1.00 92.81 898 THR A CA 1
ATOM 7051 C C . THR A 1 898 ? 5.777 5.090 -33.071 1.00 92.81 898 THR A C 1
ATOM 7053 O O . THR A 1 898 ? 6.853 5.109 -33.676 1.00 92.81 898 THR A O 1
ATOM 7056 N N . ARG A 1 899 ? 5.617 4.459 -31.917 1.00 88.44 899 ARG A N 1
ATOM 7057 C CA . ARG A 1 899 ? 6.559 3.470 -31.403 1.00 88.44 899 ARG A CA 1
ATOM 7058 C C . ARG A 1 899 ? 5.857 2.114 -31.470 1.00 88.44 899 ARG A C 1
ATOM 7060 O O . ARG A 1 899 ? 4.637 2.042 -31.411 1.00 88.44 899 ARG A O 1
ATOM 7067 N N . ILE A 1 900 ? 6.608 1.051 -31.713 1.00 85.12 900 ILE A N 1
ATOM 7068 C CA . ILE A 1 900 ? 6.097 -0.316 -31.786 1.00 85.12 900 ILE A CA 1
ATOM 7069 C C . ILE A 1 900 ? 7.026 -1.177 -30.957 1.00 85.12 900 ILE A C 1
ATOM 7071 O O . ILE A 1 900 ? 8.221 -1.261 -31.226 1.00 85.12 900 ILE A O 1
ATOM 7075 N N . SER A 1 901 ? 6.473 -1.809 -29.937 1.00 74.81 901 SER A N 1
ATOM 7076 C CA . SER A 1 901 ? 7.241 -2.562 -28.953 1.00 74.81 901 SER A CA 1
ATOM 7077 C C . SER A 1 901 ? 6.971 -4.065 -29.009 1.00 74.81 901 SER A C 1
ATOM 7079 O O . SER A 1 901 ? 7.494 -4.808 -28.183 1.00 74.81 901 SER A O 1
ATOM 7081 N N . ASP A 1 902 ? 6.182 -4.517 -29.988 1.00 73.75 902 ASP A N 1
ATOM 7082 C CA . ASP A 1 902 ? 5.792 -5.911 -30.138 1.00 73.75 902 ASP A CA 1
ATOM 7083 C C . ASP A 1 902 ? 5.533 -6.317 -31.599 1.00 73.75 902 ASP A C 1
ATOM 7085 O O . ASP A 1 902 ? 5.124 -5.503 -32.430 1.00 73.75 902 ASP A O 1
ATOM 7089 N N . TRP A 1 903 ? 5.727 -7.604 -31.906 1.00 86.50 903 TRP A N 1
ATOM 7090 C CA . TRP A 1 903 ? 5.525 -8.135 -33.256 1.00 86.50 903 TRP A CA 1
ATOM 7091 C C . TRP A 1 903 ? 4.066 -8.252 -33.678 1.00 86.50 903 TRP A C 1
ATOM 7093 O O . TRP A 1 903 ? 3.802 -8.060 -34.857 1.00 86.50 903 TRP A O 1
ATOM 7103 N N . ALA A 1 904 ? 3.121 -8.497 -32.767 1.00 83.31 904 ALA A N 1
ATOM 7104 C CA . ALA A 1 904 ? 1.706 -8.624 -33.134 1.00 83.31 904 ALA A CA 1
ATOM 7105 C C . ALA A 1 904 ? 1.170 -7.320 -33.752 1.00 83.31 904 ALA A C 1
ATOM 7107 O O . ALA A 1 904 ? 0.391 -7.330 -34.706 1.00 83.31 904 ALA A O 1
ATOM 7108 N N . THR A 1 905 ? 1.648 -6.173 -33.266 1.00 85.00 905 THR A N 1
ATOM 7109 C CA . THR A 1 905 ? 1.377 -4.866 -33.868 1.00 85.00 905 THR A CA 1
ATOM 7110 C C . THR A 1 905 ? 1.978 -4.744 -35.270 1.00 85.00 905 THR A C 1
ATOM 7112 O O . THR A 1 905 ? 1.290 -4.274 -36.174 1.00 85.00 905 THR A O 1
ATOM 7115 N N . VAL A 1 906 ? 3.215 -5.206 -35.489 1.00 91.25 906 VAL A N 1
ATOM 7116 C CA . VAL A 1 906 ? 3.844 -5.235 -36.828 1.00 91.25 906 VAL A CA 1
ATOM 7117 C C . VAL A 1 906 ? 3.072 -6.149 -37.781 1.00 91.25 906 VAL A C 1
ATOM 7119 O O . VAL A 1 906 ? 2.785 -5.763 -38.909 1.00 91.25 906 VAL A O 1
ATOM 7122 N N . GLU A 1 907 ? 2.716 -7.347 -37.326 1.00 91.31 907 GLU A N 1
ATOM 7123 C CA . GLU A 1 907 ? 1.967 -8.352 -38.084 1.00 91.31 907 GLU A CA 1
ATOM 7124 C C . GLU A 1 907 ? 0.613 -7.810 -38.530 1.00 91.31 907 GLU A C 1
ATOM 7126 O O . GLU A 1 907 ? 0.261 -7.937 -39.698 1.00 91.31 907 GLU A O 1
ATOM 7131 N N . ARG A 1 908 ? -0.103 -7.120 -37.640 1.00 89.69 908 ARG A N 1
ATOM 7132 C CA . ARG A 1 908 ? -1.364 -6.453 -37.969 1.00 89.69 908 ARG A CA 1
ATOM 7133 C C . ARG A 1 908 ? -1.196 -5.345 -38.999 1.00 89.69 908 ARG A C 1
ATOM 7135 O O . ARG A 1 908 ? -1.964 -5.316 -39.949 1.00 89.69 908 ARG A O 1
ATOM 7142 N N . TYR A 1 909 ? -0.176 -4.492 -38.881 1.00 94.31 909 TYR A N 1
ATOM 7143 C CA . TYR A 1 909 ? 0.095 -3.503 -39.931 1.00 94.31 909 TYR A CA 1
ATOM 7144 C C . TYR A 1 909 ? 0.304 -4.182 -41.294 1.00 94.31 909 TYR A C 1
ATOM 7146 O O . TYR A 1 909 ? -0.267 -3.756 -42.293 1.00 94.31 909 TYR A O 1
ATOM 7154 N N . ILE A 1 910 ? 1.052 -5.284 -41.349 1.00 95.38 910 ILE A N 1
ATOM 7155 C CA . ILE A 1 910 ? 1.256 -6.013 -42.607 1.00 95.38 910 ILE A CA 1
ATOM 7156 C C . ILE A 1 910 ? -0.035 -6.685 -43.102 1.00 95.38 910 ILE A C 1
ATOM 7158 O O . ILE A 1 910 ? -0.305 -6.642 -44.305 1.00 95.38 910 ILE A O 1
ATOM 7162 N N . ALA A 1 911 ? -0.842 -7.259 -42.205 1.00 92.31 911 ALA A N 1
ATOM 7163 C CA . ALA A 1 911 ? -2.156 -7.815 -42.537 1.00 92.31 911 ALA A CA 1
ATOM 7164 C C . ALA A 1 911 ? -3.093 -6.746 -43.129 1.00 92.31 911 ALA A C 1
ATOM 7166 O O . ALA A 1 911 ? -3.765 -7.000 -44.129 1.00 92.31 911 ALA A O 1
ATOM 7167 N N . ASP A 1 912 ? -3.040 -5.530 -42.583 1.00 92.88 912 ASP A N 1
ATOM 7168 C CA . ASP A 1 912 ? -3.826 -4.362 -42.995 1.00 92.88 912 ASP A CA 1
ATOM 7169 C C . ASP A 1 912 ? -3.229 -3.618 -44.212 1.00 92.88 912 ASP A C 1
ATOM 7171 O O . ASP A 1 912 ? -3.574 -2.465 -44.481 1.00 92.88 912 ASP A O 1
ATOM 7175 N N . ASP A 1 913 ? -2.329 -4.253 -44.973 1.00 95.19 913 ASP A N 1
ATOM 7176 C CA . ASP A 1 913 ? -1.714 -3.677 -46.178 1.00 95.19 913 ASP A CA 1
ATOM 7177 C C . ASP A 1 913 ? -0.925 -2.373 -45.890 1.00 95.19 913 ASP A C 1
ATOM 7179 O O . ASP A 1 913 ? -0.908 -1.408 -46.669 1.00 95.19 913 ASP A O 1
ATOM 7183 N N . GLN A 1 914 ? -0.266 -2.321 -44.728 1.00 97.25 914 GLN A N 1
ATOM 7184 C CA . GLN A 1 914 ? 0.505 -1.180 -44.237 1.00 97.25 914 GLN A CA 1
ATOM 7185 C C . GLN A 1 914 ? 1.991 -1.543 -44.054 1.00 97.25 914 GLN A C 1
ATOM 7187 O O . GLN A 1 914 ? 2.372 -2.119 -43.035 1.00 97.25 914 GLN A O 1
ATOM 7192 N N . PRO A 1 915 ? 2.878 -1.160 -44.997 1.00 97.44 915 PRO A N 1
ATOM 7193 C CA . PRO A 1 915 ? 4.318 -1.246 -44.774 1.00 97.44 915 PRO A CA 1
ATOM 7194 C C . PRO A 1 915 ? 4.764 -0.224 -43.721 1.00 97.44 915 PRO A C 1
ATOM 7196 O O . PRO A 1 915 ? 4.141 0.832 -43.556 1.00 97.44 915 PRO A O 1
ATOM 7199 N N . LEU A 1 916 ? 5.871 -0.516 -43.040 1.00 97.94 916 LEU A N 1
ATOM 7200 C CA . LEU A 1 916 ? 6.403 0.314 -41.955 1.00 97.94 916 LEU A CA 1
ATOM 7201 C C . LEU A 1 916 ? 7.812 0.790 -42.283 1.00 97.94 916 LEU A C 1
ATOM 7203 O O . LEU A 1 916 ? 8.675 -0.021 -42.613 1.00 97.94 916 LEU A O 1
ATOM 7207 N N . VAL A 1 917 ? 8.074 2.088 -42.141 1.00 98.12 917 VAL A N 1
ATOM 7208 C CA . VAL A 1 917 ? 9.445 2.619 -42.181 1.00 98.12 917 VAL A CA 1
ATOM 7209 C C . VAL A 1 917 ? 9.979 2.649 -40.754 1.00 98.12 917 VAL A C 1
ATOM 7211 O O . VAL A 1 917 ? 9.403 3.332 -39.916 1.00 98.12 917 VAL A O 1
ATOM 7214 N N . ILE A 1 918 ? 11.056 1.927 -40.454 1.00 96.31 918 ILE A N 1
ATOM 7215 C CA . ILE A 1 918 ? 11.564 1.760 -39.083 1.00 96.31 918 ILE A CA 1
ATOM 7216 C C . ILE A 1 918 ? 12.947 2.384 -38.907 1.00 96.31 918 ILE A C 1
ATOM 7218 O O . ILE A 1 918 ? 13.784 2.314 -39.808 1.00 96.31 918 ILE A O 1
ATOM 7222 N N . SER A 1 919 ? 13.200 2.985 -37.738 1.00 93.44 919 SER A N 1
ATOM 7223 C CA . SER A 1 919 ? 14.508 3.558 -37.387 1.00 93.44 919 SER A CA 1
ATOM 7224 C C . SER A 1 919 ? 15.333 2.583 -36.566 1.00 93.44 919 SER A C 1
ATOM 7226 O O . SER A 1 919 ? 14.999 2.288 -35.421 1.00 93.44 919 SER A O 1
ATOM 7228 N N . ILE A 1 920 ? 16.445 2.124 -37.134 1.00 92.50 920 ILE A N 1
ATOM 7229 C CA . ILE A 1 920 ? 17.336 1.146 -36.511 1.00 92.50 920 ILE A CA 1
ATOM 7230 C C . ILE A 1 920 ? 18.693 1.756 -36.158 1.00 92.50 920 ILE A C 1
ATOM 7232 O O . ILE A 1 920 ? 19.131 2.750 -36.748 1.00 92.50 920 ILE A O 1
ATOM 7236 N N . ARG A 1 921 ? 19.396 1.119 -35.222 1.00 88.25 921 ARG A N 1
ATOM 7237 C CA . ARG A 1 921 ? 20.807 1.369 -34.913 1.00 88.25 921 ARG A CA 1
ATOM 7238 C C . ARG A 1 921 ? 21.514 0.046 -34.663 1.00 88.25 921 ARG A C 1
ATOM 7240 O O . ARG A 1 921 ? 21.103 -0.708 -33.793 1.00 88.25 921 ARG A O 1
ATOM 7247 N N . VAL A 1 922 ? 22.620 -0.178 -35.365 1.00 88.75 922 VAL A N 1
ATOM 7248 C CA . VAL A 1 922 ? 23.430 -1.401 -35.268 1.00 88.75 922 VAL A CA 1
ATOM 7249 C C . VAL A 1 922 ? 24.789 -1.011 -34.680 1.00 88.75 922 VAL A C 1
ATOM 7251 O O . VAL A 1 922 ? 25.661 -0.558 -35.428 1.00 88.75 922 VAL A O 1
ATOM 7254 N N . PRO A 1 923 ? 24.959 -1.052 -33.345 1.00 75.00 923 PRO A N 1
ATOM 7255 C CA . PRO A 1 923 ? 26.159 -0.528 -32.700 1.00 75.00 923 PRO A CA 1
ATOM 7256 C C . PRO A 1 923 ? 27.389 -1.420 -32.903 1.00 75.00 923 PRO A C 1
ATOM 7258 O O . PRO A 1 923 ? 28.483 -0.873 -33.054 1.00 75.00 923 PRO A O 1
ATOM 7261 N N . ASN A 1 924 ? 27.226 -2.747 -32.955 1.00 84.81 924 ASN A N 1
ATOM 7262 C CA . ASN A 1 924 ? 28.323 -3.703 -33.119 1.00 84.81 924 ASN A CA 1
ATOM 7263 C C . ASN A 1 924 ? 28.129 -4.606 -34.344 1.00 84.81 924 ASN A C 1
ATOM 7265 O O . ASN A 1 924 ? 27.013 -4.880 -34.784 1.00 84.81 924 ASN A O 1
ATOM 7269 N N . GLU A 1 925 ? 29.247 -5.087 -34.893 1.00 85.31 925 GLU A N 1
ATOM 7270 C CA . GLU A 1 925 ? 29.233 -6.076 -35.972 1.00 85.31 925 GLU A CA 1
ATOM 7271 C C . GLU A 1 925 ? 28.565 -7.369 -35.487 1.00 85.31 925 GLU A C 1
ATOM 7273 O O . GLU A 1 925 ? 28.964 -7.935 -34.473 1.00 85.31 925 GLU A O 1
ATOM 7278 N N . GLY A 1 926 ? 27.555 -7.835 -36.226 1.00 82.88 926 GLY A N 1
ATOM 7279 C CA . GLY A 1 926 ? 26.793 -9.041 -35.891 1.00 82.88 926 GLY A CA 1
ATOM 7280 C C . GLY A 1 926 ? 25.486 -8.800 -35.132 1.00 82.88 926 GLY A C 1
ATOM 7281 O O . GLY A 1 926 ? 24.698 -9.736 -35.047 1.00 82.88 926 GLY A O 1
ATOM 7282 N N . ASP A 1 927 ? 25.206 -7.573 -34.670 1.00 83.31 927 ASP A N 1
ATOM 7283 C CA . ASP A 1 927 ? 23.940 -7.236 -33.985 1.00 83.31 927 ASP A CA 1
ATOM 7284 C C . ASP A 1 927 ? 22.713 -7.337 -34.914 1.00 83.31 927 ASP A C 1
ATOM 7286 O O . ASP A 1 927 ? 21.586 -7.490 -34.448 1.00 83.31 927 ASP A O 1
ATOM 7290 N N . LEU A 1 928 ? 22.929 -7.246 -36.231 1.00 89.69 928 LEU A N 1
ATOM 7291 C CA . LEU A 1 928 ? 21.917 -7.483 -37.256 1.00 89.69 928 LEU A CA 1
ATOM 7292 C C . LEU A 1 928 ? 22.476 -8.406 -38.338 1.00 89.69 928 LEU A C 1
ATOM 7294 O O . LEU A 1 928 ? 23.190 -7.970 -39.248 1.00 89.69 928 LEU A O 1
ATOM 7298 N N . ARG A 1 929 ? 22.168 -9.701 -38.245 1.00 87.38 929 ARG A N 1
ATOM 7299 C CA . ARG A 1 929 ? 22.590 -10.686 -39.247 1.00 87.38 929 ARG A CA 1
ATOM 7300 C C . ARG A 1 929 ? 21.835 -10.457 -40.554 1.00 87.38 929 ARG A C 1
ATOM 7302 O O . ARG A 1 929 ? 20.711 -9.968 -40.571 1.00 87.38 929 ARG A O 1
ATOM 7309 N N . ASN A 1 930 ? 22.476 -10.830 -41.661 1.00 87.88 930 ASN A N 1
ATOM 7310 C CA . ASN A 1 930 ? 22.013 -10.617 -43.040 1.00 87.88 930 ASN A CA 1
ATOM 7311 C C . ASN A 1 930 ? 21.923 -9.146 -43.493 1.00 87.88 930 ASN A C 1
ATOM 7313 O O . ASN A 1 930 ? 21.532 -8.900 -44.634 1.00 87.88 930 ASN A O 1
ATOM 7317 N N . ALA A 1 931 ? 22.318 -8.174 -42.663 1.00 86.00 931 ALA A N 1
ATOM 7318 C CA . ALA A 1 931 ? 22.398 -6.778 -43.080 1.00 86.00 931 ALA A CA 1
ATOM 7319 C C . ALA A 1 931 ? 23.526 -6.548 -44.112 1.00 86.00 931 ALA A C 1
ATOM 7321 O O . ALA A 1 931 ? 24.589 -7.171 -44.024 1.00 86.00 931 ALA A O 1
ATOM 7322 N N . PRO A 1 932 ? 23.356 -5.611 -45.065 1.00 84.81 932 PRO A N 1
ATOM 7323 C CA . PRO A 1 932 ? 24.382 -5.269 -46.057 1.00 84.81 932 PRO A CA 1
ATOM 7324 C C . PRO A 1 932 ? 25.526 -4.397 -45.496 1.00 84.81 932 PRO A C 1
ATOM 7326 O O . PRO A 1 932 ? 26.433 -4.013 -46.236 1.00 84.81 932 PRO A O 1
ATOM 7329 N N . TYR A 1 933 ? 25.501 -4.081 -44.200 1.00 87.25 933 TYR A N 1
ATOM 7330 C CA . TYR A 1 933 ? 26.496 -3.287 -43.478 1.00 87.25 933 TYR A CA 1
ATOM 7331 C C . TYR A 1 933 ? 26.817 -3.923 -42.124 1.00 87.25 933 TYR A C 1
ATOM 7333 O O . TYR A 1 933 ? 26.025 -4.678 -41.569 1.00 87.25 933 TYR A O 1
ATOM 7341 N N . ARG A 1 934 ? 27.993 -3.591 -41.581 1.00 85.81 934 ARG A N 1
ATOM 7342 C CA . ARG A 1 934 ? 28.460 -4.110 -40.286 1.00 85.81 934 ARG A CA 1
ATOM 7343 C C . ARG A 1 934 ? 27.888 -3.343 -39.097 1.00 85.81 934 ARG A C 1
ATOM 7345 O O . ARG A 1 934 ? 27.533 -3.958 -38.105 1.00 85.81 934 ARG A O 1
ATOM 7352 N N . THR A 1 935 ? 27.822 -2.017 -39.194 1.00 86.88 935 THR A N 1
ATOM 7353 C CA . THR A 1 935 ? 27.329 -1.124 -38.139 1.00 86.88 935 THR A CA 1
ATOM 7354 C C . THR A 1 935 ? 26.652 0.102 -38.749 1.00 86.88 935 THR A C 1
ATOM 7356 O O . THR A 1 935 ? 26.918 0.470 -39.895 1.00 86.88 935 THR A O 1
ATOM 7359 N N . THR A 1 936 ? 25.778 0.753 -37.982 1.00 87.44 936 THR A N 1
ATOM 7360 C CA . THR A 1 936 ? 25.215 2.071 -38.304 1.00 87.44 936 THR A CA 1
ATOM 7361 C C . THR A 1 936 ? 24.799 2.808 -37.033 1.00 87.44 936 THR A C 1
ATOM 7363 O O . THR A 1 936 ? 24.202 2.225 -36.126 1.00 87.44 936 THR A O 1
ATOM 7366 N N . ALA A 1 937 ? 25.097 4.109 -36.966 1.00 81.06 937 ALA A N 1
ATOM 7367 C CA . ALA A 1 937 ? 24.677 4.976 -35.863 1.00 81.06 937 ALA A CA 1
ATOM 7368 C C . ALA A 1 937 ? 23.181 5.352 -35.930 1.00 81.06 937 ALA A C 1
ATOM 7370 O O . ALA A 1 937 ? 22.607 5.750 -34.916 1.00 81.06 937 ALA A O 1
ATOM 7371 N N . GLY A 1 938 ? 22.558 5.187 -37.099 1.00 85.62 938 GLY A N 1
ATOM 7372 C CA . GLY A 1 938 ? 21.145 5.441 -37.360 1.00 85.62 938 GLY A CA 1
ATOM 7373 C C . GLY A 1 938 ? 20.832 5.190 -38.835 1.00 85.62 938 GLY A C 1
ATOM 7374 O O . GLY A 1 938 ? 21.521 5.712 -39.710 1.00 85.62 938 GLY A O 1
ATOM 7375 N N . HIS A 1 939 ? 19.824 4.368 -39.119 1.00 92.81 939 HIS A N 1
ATOM 7376 C CA . HIS A 1 939 ? 19.425 4.009 -40.484 1.00 92.81 939 HIS A CA 1
ATOM 7377 C C . HIS A 1 939 ? 17.920 3.758 -40.563 1.00 92.81 939 HIS A C 1
ATOM 7379 O O . HIS A 1 939 ? 17.312 3.355 -39.572 1.00 92.81 939 HIS A O 1
ATOM 7385 N N . LEU A 1 940 ? 17.318 4.031 -41.719 1.00 94.25 940 LEU A N 1
ATOM 7386 C CA . LEU A 1 940 ? 15.892 3.812 -41.966 1.00 94.25 940 LEU A CA 1
ATOM 7387 C C . LEU A 1 940 ? 15.745 2.711 -43.015 1.00 94.25 940 LEU A C 1
ATOM 7389 O O . LEU A 1 940 ? 16.397 2.768 -44.060 1.00 94.25 940 LEU A O 1
ATOM 7393 N N . ILE A 1 941 ? 14.895 1.728 -42.724 1.00 94.81 941 ILE A N 1
ATOM 7394 C CA . ILE A 1 941 ? 14.560 0.613 -43.623 1.00 94.81 941 ILE A CA 1
ATOM 7395 C C . ILE A 1 941 ? 13.045 0.414 -43.667 1.00 94.81 941 ILE A C 1
ATOM 7397 O O . ILE A 1 941 ? 12.337 0.861 -42.764 1.00 94.81 941 ILE A O 1
ATOM 7401 N N . VAL A 1 942 ? 12.541 -0.268 -44.696 1.00 97.38 942 VAL A N 1
ATOM 7402 C CA . VAL A 1 942 ? 11.101 -0.521 -44.857 1.00 97.38 942 VAL A CA 1
ATOM 7403 C C . VAL A 1 942 ? 10.795 -1.987 -44.589 1.00 97.38 942 VAL A C 1
ATOM 7405 O O . VAL A 1 942 ? 11.282 -2.845 -45.320 1.00 97.38 942 VAL A O 1
ATOM 7408 N N . ILE A 1 943 ? 9.963 -2.284 -43.590 1.00 97.12 943 ILE A N 1
ATOM 7409 C CA . ILE A 1 943 ? 9.356 -3.607 -43.420 1.00 97.12 943 ILE A CA 1
ATOM 7410 C C . ILE A 1 943 ? 8.267 -3.771 -44.477 1.00 97.12 943 ILE A C 1
ATOM 7412 O O . ILE A 1 943 ? 7.342 -2.964 -44.582 1.00 97.12 943 ILE A O 1
ATOM 7416 N N . THR A 1 944 ? 8.399 -4.837 -45.255 1.00 95.88 944 THR A N 1
ATOM 7417 C CA . THR A 1 944 ? 7.529 -5.172 -46.389 1.00 95.88 944 THR A CA 1
ATOM 7418 C C . THR A 1 944 ? 6.731 -6.446 -46.160 1.00 95.88 944 THR A C 1
ATOM 7420 O O . THR A 1 944 ? 5.834 -6.732 -46.942 1.00 95.88 944 THR A O 1
ATOM 7423 N N . GLY A 1 945 ? 7.021 -7.212 -45.108 1.00 94.69 945 GLY A N 1
ATOM 7424 C CA . GLY A 1 945 ? 6.263 -8.413 -44.797 1.00 94.69 945 GLY A CA 1
ATOM 7425 C C . GLY A 1 945 ? 7.056 -9.458 -44.036 1.00 94.69 945 GLY A C 1
ATOM 7426 O O . GLY A 1 945 ? 8.050 -9.138 -43.382 1.00 94.69 945 GLY A O 1
ATOM 7427 N N . PHE A 1 946 ? 6.632 -10.713 -44.161 1.00 94.25 946 PHE A N 1
ATOM 7428 C CA . PHE A 1 946 ? 7.264 -11.853 -43.505 1.00 94.25 946 PHE A CA 1
ATOM 7429 C C . PHE A 1 946 ? 7.400 -13.048 -44.446 1.00 94.25 946 PHE A C 1
ATOM 7431 O O . PHE A 1 946 ? 6.565 -13.273 -45.324 1.00 94.25 946 PHE A O 1
ATOM 7438 N N . THR A 1 947 ? 8.455 -13.833 -44.250 1.00 90.19 947 THR A N 1
ATOM 7439 C CA . THR A 1 947 ? 8.596 -15.147 -44.882 1.00 90.19 947 THR A CA 1
ATOM 7440 C C . THR A 1 947 ? 7.702 -16.187 -44.181 1.00 90.19 947 THR A C 1
ATOM 7442 O O . THR A 1 947 ? 7.294 -15.968 -43.037 1.00 90.19 947 THR A O 1
ATOM 7445 N N . PRO A 1 948 ? 7.409 -17.345 -44.810 1.00 84.69 948 PRO A N 1
ATOM 7446 C CA . PRO A 1 948 ? 6.606 -18.406 -44.183 1.00 84.69 948 PRO A CA 1
ATOM 7447 C C . PRO A 1 948 ? 7.191 -18.967 -42.875 1.00 84.69 948 PRO A C 1
ATOM 7449 O O . PRO A 1 948 ? 6.457 -19.446 -42.018 1.00 84.69 948 PRO A O 1
ATOM 7452 N N . ASP A 1 949 ? 8.513 -18.910 -42.712 1.00 81.12 949 ASP A N 1
ATOM 7453 C CA . ASP A 1 949 ? 9.249 -19.288 -41.498 1.00 81.12 949 ASP A CA 1
ATOM 7454 C C . ASP A 1 949 ? 9.358 -18.143 -40.470 1.00 81.12 949 ASP A C 1
ATOM 7456 O O . ASP A 1 949 ? 9.988 -18.304 -39.427 1.00 81.12 949 ASP A O 1
ATOM 7460 N N . GLY A 1 950 ? 8.719 -16.998 -40.730 1.00 82.88 950 GLY A N 1
ATOM 7461 C CA . GLY A 1 950 ? 8.571 -15.899 -39.776 1.00 82.88 950 GLY A CA 1
ATOM 7462 C C . GLY A 1 950 ? 9.711 -14.877 -39.765 1.00 82.88 950 GLY A C 1
ATOM 7463 O O . GLY A 1 950 ? 9.700 -13.988 -38.911 1.00 82.88 950 GLY A O 1
ATOM 7464 N N . MET A 1 951 ? 10.673 -14.931 -40.692 1.00 91.12 951 MET A N 1
ATOM 7465 C CA . MET A 1 951 ? 11.675 -13.867 -40.839 1.00 91.12 951 MET A CA 1
ATOM 7466 C C . MET A 1 951 ? 11.049 -12.591 -41.411 1.00 91.12 951 MET A C 1
ATOM 7468 O O . MET A 1 951 ? 10.048 -12.634 -42.125 1.00 91.12 951 MET A O 1
ATOM 7472 N N . VAL A 1 952 ? 11.651 -11.441 -41.117 1.00 94.75 952 VAL A N 1
ATOM 7473 C CA . VAL A 1 952 ? 11.121 -10.128 -41.506 1.00 94.75 952 VAL A CA 1
ATOM 7474 C C . VAL A 1 952 ? 11.679 -9.727 -42.861 1.00 94.75 952 VAL A C 1
ATOM 7476 O O . VAL A 1 952 ? 12.891 -9.573 -43.010 1.00 94.75 952 VAL A O 1
ATOM 7479 N N . LEU A 1 953 ? 10.803 -9.531 -43.842 1.00 94.56 953 LEU A N 1
ATOM 7480 C CA . LEU A 1 953 ? 11.169 -9.051 -45.170 1.00 94.56 953 LEU A CA 1
ATOM 7481 C C . LEU A 1 953 ? 11.305 -7.533 -45.159 1.00 94.56 953 LEU A C 1
ATOM 7483 O O . LEU A 1 953 ? 10.342 -6.819 -44.863 1.00 94.56 953 LEU A O 1
ATOM 7487 N N . VAL A 1 954 ? 12.474 -7.029 -45.544 1.00 94.56 954 VAL A N 1
ATOM 7488 C CA . VAL A 1 954 ? 12.743 -5.591 -45.615 1.00 94.56 954 VAL A CA 1
ATOM 7489 C C . VAL A 1 954 ? 13.294 -5.161 -46.971 1.00 94.56 954 VAL A C 1
ATOM 7491 O O . VAL A 1 954 ? 14.042 -5.897 -47.618 1.00 94.56 954 VAL A O 1
ATOM 7494 N N . ASN A 1 955 ? 12.967 -3.925 -47.350 1.00 93.81 955 ASN A N 1
ATOM 7495 C CA . ASN A 1 955 ? 13.684 -3.161 -48.362 1.00 93.81 955 ASN A CA 1
ATOM 7496 C C . ASN A 1 955 ? 14.663 -2.210 -47.656 1.00 93.81 955 ASN A C 1
ATOM 7498 O O . ASN A 1 955 ? 14.245 -1.293 -46.944 1.00 93.81 955 ASN A O 1
ATOM 7502 N N . ASP A 1 956 ? 15.964 -2.409 -47.875 1.00 92.69 956 ASP A N 1
ATOM 7503 C CA . ASP A 1 956 ? 17.011 -1.556 -47.303 1.00 92.69 956 ASP A CA 1
ATOM 7504 C C . ASP A 1 956 ? 17.569 -0.590 -48.366 1.00 92.69 956 ASP A C 1
ATOM 7506 O O . ASP A 1 956 ? 18.163 -1.041 -49.351 1.00 92.69 956 ASP A O 1
ATOM 7510 N N . PRO A 1 957 ? 17.427 0.738 -48.197 1.00 91.69 957 PRO A N 1
ATOM 7511 C CA . PRO A 1 957 ? 17.847 1.702 -49.209 1.00 91.69 957 PRO A CA 1
ATOM 7512 C C . PRO A 1 957 ? 19.370 1.760 -49.412 1.00 91.69 957 PRO A C 1
ATOM 7514 O O . PRO A 1 957 ? 19.816 2.341 -50.399 1.00 91.69 957 PRO A O 1
ATOM 7517 N N . SER A 1 958 ? 20.187 1.171 -48.528 1.00 87.75 958 SER A N 1
ATOM 7518 C CA . SER A 1 958 ? 21.656 1.204 -48.622 1.00 87.75 958 SER A CA 1
ATOM 7519 C C . SER A 1 958 ? 22.253 0.383 -49.765 1.00 87.75 958 SER A C 1
ATOM 7521 O O . SER A 1 958 ? 23.416 0.598 -50.116 1.00 87.75 958 SER A O 1
ATOM 7523 N N . VAL A 1 959 ? 21.487 -0.517 -50.384 1.00 85.62 959 VAL A N 1
ATOM 7524 C CA . VAL A 1 959 ? 21.981 -1.326 -51.503 1.00 85.62 959 VAL A CA 1
ATOM 7525 C C . VAL A 1 959 ? 21.753 -0.701 -52.876 1.00 85.62 959 VAL A C 1
ATOM 7527 O O . VAL A 1 959 ? 20.862 0.114 -53.089 1.00 85.62 959 VAL A O 1
ATOM 7530 N N . SER A 1 960 ? 22.563 -1.127 -53.847 1.00 73.81 960 SER A N 1
ATOM 7531 C CA . SER A 1 960 ? 22.630 -0.534 -55.187 1.00 73.81 960 SER A CA 1
ATOM 7532 C C . SER A 1 960 ? 21.708 -1.160 -56.243 1.00 73.81 960 SER A C 1
ATOM 7534 O O . SER A 1 960 ? 21.642 -0.641 -57.354 1.00 73.81 960 SER A O 1
ATOM 7536 N N . SER A 1 961 ? 21.003 -2.263 -55.956 1.00 71.00 961 SER A N 1
ATOM 7537 C CA . SER A 1 961 ? 20.151 -2.944 -56.951 1.00 71.00 961 SER A CA 1
ATOM 7538 C C . SER A 1 961 ? 18.979 -3.698 -56.319 1.00 71.00 961 SER A C 1
ATOM 7540 O O . SER A 1 961 ? 19.129 -4.256 -55.233 1.00 71.00 961 SER A O 1
ATOM 7542 N N . LYS A 1 962 ? 17.854 -3.779 -57.045 1.00 61.62 962 LYS A N 1
ATOM 7543 C CA . LYS A 1 962 ? 16.604 -4.453 -56.634 1.00 61.62 962 LYS A CA 1
ATOM 7544 C C . LYS A 1 962 ? 16.775 -5.948 -56.329 1.00 61.62 962 LYS A C 1
ATOM 7546 O O . LYS A 1 962 ? 16.106 -6.491 -55.463 1.00 61.62 962 LYS A O 1
ATOM 7551 N N . GLU A 1 963 ? 17.690 -6.621 -57.021 1.00 61.19 963 GLU A N 1
ATOM 7552 C CA . GLU A 1 963 ? 17.983 -8.050 -56.810 1.00 61.19 963 GLU A CA 1
ATOM 7553 C C . GLU A 1 963 ? 18.685 -8.312 -55.470 1.00 61.19 963 GLU A C 1
ATOM 7555 O O . GLU A 1 963 ? 18.617 -9.415 -54.938 1.00 61.19 963 GLU A O 1
ATOM 7560 N N . LYS A 1 964 ? 19.339 -7.285 -54.915 1.00 60.72 964 LYS A N 1
ATOM 7561 C CA . LYS A 1 964 ? 20.071 -7.332 -53.645 1.00 60.72 964 LYS A CA 1
ATOM 7562 C C . LYS A 1 964 ? 19.369 -6.563 -52.528 1.00 60.72 964 LYS A C 1
ATOM 7564 O O . LYS A 1 964 ? 19.978 -6.381 -51.486 1.00 60.72 964 LYS A O 1
ATOM 7569 N N . SER A 1 965 ? 18.155 -6.053 -52.749 1.00 64.50 965 SER A N 1
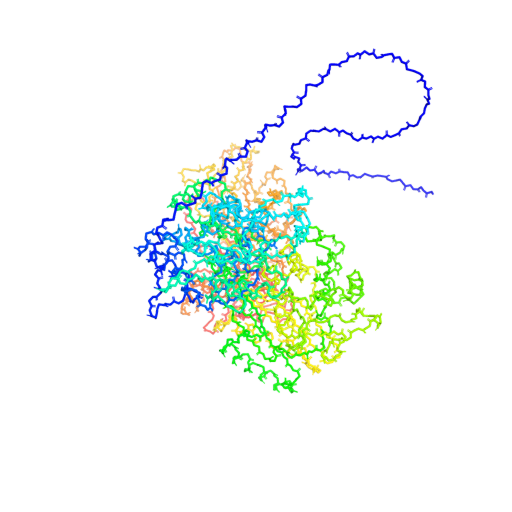ATOM 7570 C CA . SER A 1 965 ? 17.460 -5.186 -51.789 1.00 64.50 965 SER A CA 1
ATOM 7571 C C . SER A 1 965 ? 16.492 -5.899 -50.868 1.00 64.50 965 SER A C 1
ATOM 7573 O O . SER A 1 965 ? 16.019 -5.285 -49.917 1.00 64.50 965 SER A O 1
ATOM 7575 N N . ARG A 1 966 ? 16.187 -7.162 -51.172 1.00 67.50 966 ARG A N 1
ATOM 7576 C CA . ARG A 1 966 ? 15.267 -7.996 -50.407 1.00 67.50 966 ARG A CA 1
ATOM 7577 C C . ARG A 1 966 ? 16.056 -8.775 -49.372 1.00 67.50 966 ARG A C 1
ATOM 7579 O O . ARG A 1 966 ? 16.763 -9.721 -49.719 1.00 67.50 966 ARG A O 1
ATOM 7586 N N . PHE A 1 967 ? 15.927 -8.369 -48.117 1.00 75.31 967 PHE A N 1
ATOM 7587 C CA . PHE A 1 967 ? 16.565 -9.044 -46.995 1.00 75.31 967 PHE A CA 1
ATOM 7588 C C . PHE A 1 967 ? 15.506 -9.687 -46.118 1.00 75.31 967 PHE A C 1
ATOM 7590 O O . PHE A 1 967 ? 14.509 -9.054 -45.787 1.00 75.31 967 PHE A O 1
ATOM 7597 N N . ALA A 1 968 ? 15.752 -10.933 -45.728 1.00 89.06 968 ALA A N 1
ATOM 7598 C CA . ALA A 1 968 ? 15.079 -11.548 -44.599 1.00 89.06 968 ALA A CA 1
ATOM 7599 C C . ALA A 1 968 ? 15.973 -11.350 -43.368 1.00 89.06 968 ALA A C 1
ATOM 7601 O O . ALA A 1 968 ? 17.093 -11.875 -43.309 1.00 89.06 968 ALA A O 1
ATOM 7602 N N . LEU A 1 969 ? 15.499 -10.557 -42.413 1.00 91.12 969 LEU A N 1
ATOM 7603 C CA . LEU A 1 969 ? 16.176 -10.283 -41.149 1.00 91.12 969 LEU A CA 1
ATOM 7604 C C . LEU A 1 969 ? 15.553 -11.117 -40.030 1.00 91.12 969 LEU A C 1
ATOM 7606 O O . LEU A 1 969 ? 14.352 -11.404 -40.035 1.00 91.12 969 LEU A O 1
ATOM 7610 N N . TYR A 1 970 ? 16.376 -11.508 -39.062 1.00 88.19 970 TYR A N 1
ATOM 7611 C CA . TYR A 1 970 ? 15.897 -12.225 -37.886 1.00 88.19 970 TYR A CA 1
ATOM 7612 C C . TYR A 1 970 ? 15.091 -11.278 -36.991 1.00 88.19 970 TYR A C 1
ATOM 7614 O O . TYR A 1 970 ? 15.519 -10.152 -36.730 1.00 88.19 970 TYR A O 1
ATOM 7622 N N . ARG A 1 971 ? 13.935 -11.747 -36.501 1.00 87.94 971 ARG A N 1
ATOM 7623 C CA . ARG A 1 971 ? 13.079 -10.988 -35.573 1.00 87.94 971 ARG A CA 1
ATOM 7624 C C . ARG A 1 971 ? 13.852 -10.561 -34.328 1.00 87.94 971 ARG A C 1
ATOM 7626 O O . ARG A 1 971 ? 13.869 -9.383 -34.004 1.00 87.94 971 ARG A O 1
ATOM 7633 N N . GLU A 1 972 ? 14.569 -11.494 -33.708 1.00 82.56 972 GLU A N 1
ATOM 7634 C CA . GLU A 1 972 ? 15.378 -11.239 -32.508 1.00 82.56 972 GLU A CA 1
ATOM 7635 C C . GLU A 1 972 ? 16.459 -10.164 -32.721 1.00 82.56 972 GLU A C 1
ATOM 7637 O O . GLU A 1 972 ? 16.711 -9.345 -31.838 1.00 82.56 972 GLU A O 1
ATOM 7642 N N . ASP A 1 973 ? 17.059 -10.101 -33.912 1.00 89.62 973 ASP A N 1
ATOM 7643 C CA . ASP A 1 973 ? 18.049 -9.071 -34.229 1.00 89.62 973 ASP A CA 1
ATOM 7644 C C . ASP A 1 973 ? 17.373 -7.705 -34.374 1.00 89.62 973 ASP A C 1
ATOM 7646 O O . ASP A 1 973 ? 17.830 -6.720 -33.793 1.00 89.62 973 ASP A O 1
ATOM 7650 N N . LEU A 1 974 ? 16.248 -7.644 -35.100 1.00 87.88 974 LEU A N 1
ATOM 7651 C CA . LEU A 1 974 ? 15.458 -6.421 -35.249 1.00 87.88 974 LEU A CA 1
ATOM 7652 C C . LEU A 1 974 ? 14.908 -5.923 -33.912 1.00 87.88 974 LEU A C 1
ATOM 7654 O O . LEU A 1 974 ? 14.970 -4.726 -33.652 1.00 87.88 974 LEU A O 1
ATOM 7658 N N . GLU A 1 975 ? 14.450 -6.802 -33.025 1.00 83.06 975 GLU A N 1
ATOM 7659 C CA . GLU A 1 975 ? 14.070 -6.421 -31.660 1.00 83.06 975 GLU A CA 1
ATOM 7660 C C . GLU A 1 975 ? 15.206 -5.679 -30.952 1.00 83.06 975 GLU A C 1
ATOM 7662 O O . GLU A 1 975 ? 14.978 -4.639 -30.335 1.00 83.06 975 GLU A O 1
ATOM 7667 N N . ASN A 1 976 ? 16.443 -6.161 -31.082 1.00 78.19 976 ASN A N 1
ATOM 7668 C CA . ASN A 1 976 ? 17.601 -5.522 -30.466 1.00 78.19 976 ASN A CA 1
ATOM 7669 C C . ASN A 1 976 ? 17.915 -4.159 -31.097 1.00 78.19 976 ASN A C 1
ATOM 7671 O O . ASN A 1 976 ? 18.062 -3.167 -30.377 1.00 78.19 976 ASN A O 1
ATOM 7675 N N . VAL A 1 977 ? 17.995 -4.083 -32.428 1.00 84.00 977 VAL A N 1
ATOM 7676 C CA . VAL A 1 977 ? 18.491 -2.882 -33.132 1.00 84.00 977 VAL A CA 1
ATOM 7677 C C . VAL A 1 977 ? 17.420 -1.823 -33.408 1.00 84.00 977 VAL A C 1
ATOM 7679 O O . VAL A 1 977 ? 17.758 -0.675 -33.705 1.00 84.00 977 VAL A O 1
ATOM 7682 N N . TRP A 1 978 ? 16.138 -2.176 -33.300 1.00 89.38 978 TRP A N 1
ATOM 7683 C CA . TRP A 1 978 ? 14.995 -1.285 -33.518 1.00 89.38 978 TRP A CA 1
ATOM 7684 C C . TRP A 1 978 ? 14.199 -1.060 -32.231 1.00 89.38 978 TRP A C 1
ATOM 7686 O O . TRP A 1 978 ? 14.148 0.065 -31.728 1.00 89.38 978 TRP A O 1
ATOM 7696 N N . MET A 1 979 ? 13.603 -2.116 -31.671 1.00 81.75 979 MET A N 1
ATOM 7697 C CA . MET A 1 979 ? 12.703 -1.980 -30.522 1.00 81.75 979 MET A CA 1
ATOM 7698 C C . MET A 1 979 ? 13.472 -1.563 -29.267 1.00 81.75 979 MET A C 1
ATOM 7700 O O . MET A 1 979 ? 13.143 -0.547 -28.671 1.00 81.75 979 MET A O 1
ATOM 7704 N N . ARG A 1 980 ? 14.566 -2.251 -28.922 1.00 71.12 980 ARG A N 1
ATOM 7705 C CA . ARG A 1 980 ? 15.367 -1.957 -27.720 1.00 71.12 980 ARG A CA 1
ATOM 7706 C C . ARG A 1 980 ? 16.298 -0.759 -27.907 1.00 71.12 980 ARG A C 1
ATOM 7708 O O . ARG A 1 980 ? 16.370 0.117 -27.050 1.00 71.12 980 ARG A O 1
ATOM 7715 N N . ALA A 1 981 ? 17.022 -0.692 -29.027 1.00 68.44 981 ALA A N 1
ATOM 7716 C CA . ALA A 1 981 ? 18.014 0.367 -29.237 1.00 68.44 981 ALA A CA 1
ATOM 7717 C C . ALA A 1 981 ? 17.402 1.739 -29.570 1.00 68.44 981 ALA A C 1
ATOM 7719 O O . ALA A 1 981 ? 18.033 2.769 -29.309 1.00 68.44 981 ALA A O 1
ATOM 772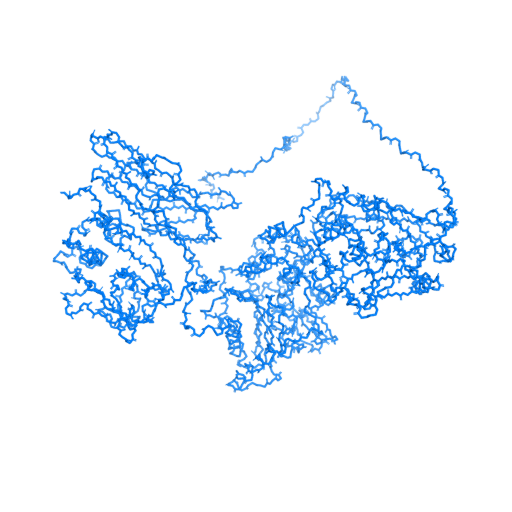0 N N . ARG A 1 982 ? 16.211 1.775 -30.184 1.00 71.06 982 ARG A N 1
ATOM 7721 C CA . ARG A 1 982 ? 15.575 3.008 -30.689 1.00 71.06 982 ARG A CA 1
ATOM 7722 C C . ARG A 1 982 ? 14.158 3.218 -30.179 1.00 71.06 982 ARG A C 1
ATOM 7724 O O . ARG A 1 982 ? 13.524 4.191 -30.581 1.00 71.06 982 ARG A O 1
ATOM 7731 N N . GLY A 1 983 ? 13.680 2.350 -29.297 1.00 74.38 983 GLY A N 1
ATOM 7732 C CA . GLY A 1 983 ? 12.337 2.410 -28.750 1.00 74.38 983 GLY A CA 1
ATOM 7733 C C . GLY A 1 983 ? 11.233 2.138 -29.759 1.00 74.38 983 GLY A C 1
ATOM 7734 O O . GLY A 1 983 ? 10.152 2.715 -29.671 1.00 74.38 983 GLY A O 1
ATOM 7735 N N . GLY A 1 984 ? 11.529 1.355 -30.799 1.00 87.06 984 GLY A N 1
ATOM 7736 C CA . GLY A 1 984 ? 10.505 0.892 -31.731 1.00 87.06 984 GLY A CA 1
ATOM 7737 C C . GLY A 1 984 ? 9.949 1.955 -32.672 1.00 87.06 984 GLY A C 1
ATOM 7738 O O . GLY A 1 984 ? 8.861 1.776 -33.208 1.00 87.06 984 GLY A O 1
ATOM 7739 N N . LEU A 1 985 ? 10.647 3.073 -32.882 1.00 91.69 985 LEU A N 1
ATOM 7740 C CA . LEU A 1 985 ? 10.135 4.165 -33.710 1.00 91.69 985 LEU A CA 1
ATOM 7741 C C . LEU A 1 985 ? 9.824 3.709 -35.149 1.00 91.69 985 LEU A C 1
ATOM 7743 O O . LEU A 1 985 ? 10.696 3.150 -35.825 1.00 91.69 985 LEU A O 1
ATOM 7747 N N . ALA A 1 986 ? 8.617 4.012 -35.625 1.00 95.44 986 ALA A N 1
ATOM 7748 C CA . ALA A 1 986 ? 8.155 3.721 -36.976 1.00 95.44 986 ALA A CA 1
ATOM 7749 C C . ALA A 1 986 ? 7.360 4.880 -37.590 1.00 95.44 986 ALA A C 1
ATOM 7751 O O . ALA A 1 986 ? 6.683 5.636 -36.888 1.00 95.44 986 ALA A O 1
ATOM 7752 N N . TYR A 1 987 ? 7.420 4.994 -38.917 1.00 97.56 987 TYR A N 1
ATOM 7753 C CA . TYR A 1 987 ? 6.546 5.862 -39.699 1.00 97.56 987 TYR A CA 1
ATOM 7754 C C . TYR A 1 987 ? 5.425 5.000 -40.265 1.00 97.56 987 TYR A C 1
ATOM 7756 O O . TYR A 1 987 ? 5.683 3.986 -40.925 1.00 97.56 987 TYR A O 1
ATOM 7764 N N . VAL A 1 988 ? 4.191 5.440 -40.049 1.00 97.56 988 VAL A N 1
ATOM 7765 C CA . VAL A 1 988 ? 3.003 4.843 -40.653 1.00 97.56 988 VAL A CA 1
ATOM 7766 C C . VAL A 1 988 ? 2.507 5.800 -41.727 1.00 97.56 988 VAL A C 1
ATOM 7768 O O . VAL A 1 988 ? 1.962 6.855 -41.413 1.00 97.56 988 VAL A O 1
ATOM 7771 N N . LEU A 1 989 ? 2.742 5.452 -42.995 1.00 97.56 989 LEU A N 1
ATOM 7772 C CA . LEU A 1 989 ? 2.290 6.229 -44.154 1.00 97.56 989 LEU A CA 1
ATOM 7773 C C . LEU A 1 989 ? 1.043 5.566 -44.748 1.00 97.56 989 LEU A C 1
ATOM 7775 O O . LEU A 1 989 ? 1.107 4.493 -45.363 1.00 97.56 989 LEU A O 1
ATOM 7779 N N . MET A 1 990 ? -0.095 6.190 -44.487 1.00 94.56 990 MET A N 1
ATOM 7780 C CA . MET A 1 990 ? -1.437 5.650 -44.688 1.00 94.56 990 MET A CA 1
ATOM 7781 C C . MET A 1 990 ? -1.831 5.649 -46.174 1.00 94.56 990 MET A C 1
ATOM 7783 O O . MET A 1 990 ? -1.106 6.194 -47.007 1.00 94.56 990 MET A O 1
ATOM 7787 N N . PRO A 1 991 ? -2.954 5.016 -46.558 1.00 93.31 991 PRO A N 1
ATOM 7788 C CA . PRO A 1 991 ? -3.508 5.171 -47.898 1.00 93.31 991 PRO A CA 1
ATOM 7789 C C . PRO A 1 991 ? -3.675 6.642 -48.296 1.00 93.31 991 PRO A C 1
ATOM 7791 O O . PRO A 1 991 ? -3.963 7.497 -47.458 1.00 93.31 991 PRO A O 1
ATOM 7794 N N . ARG A 1 992 ? -3.473 6.922 -49.587 1.00 87.06 992 ARG A N 1
ATOM 7795 C CA . ARG A 1 992 ? -3.615 8.261 -50.161 1.00 87.06 992 ARG A CA 1
ATOM 7796 C C . ARG A 1 992 ? -5.028 8.792 -49.918 1.00 87.06 992 ARG A C 1
ATOM 7798 O O . ARG A 1 992 ? -6.002 8.076 -50.140 1.00 87.06 992 ARG A O 1
ATOM 7805 N N . GLU A 1 993 ? -5.122 10.056 -49.526 1.00 78.94 993 GLU A N 1
ATOM 7806 C CA . GLU A 1 993 ? -6.398 10.761 -49.472 1.00 78.94 993 GLU A CA 1
ATOM 7807 C C . GLU A 1 993 ? -6.652 11.455 -50.811 1.00 78.94 993 GLU A C 1
ATOM 7809 O O . GLU A 1 993 ? -5.784 12.149 -51.350 1.00 78.94 993 GLU A O 1
ATOM 7814 N N . ASP A 1 994 ? -7.852 11.266 -51.363 1.00 58.72 994 ASP A N 1
ATOM 7815 C CA . ASP A 1 994 ? -8.319 12.018 -52.526 1.00 58.72 994 ASP A CA 1
ATOM 7816 C C . ASP A 1 994 ? -8.665 13.444 -52.082 1.00 58.72 994 ASP A C 1
ATOM 7818 O O . ASP A 1 994 ? -9.824 13.821 -51.908 1.00 58.72 994 ASP A O 1
ATOM 7822 N N . HIS A 1 995 ? -7.642 14.266 -51.865 1.00 52.53 995 HIS A N 1
ATOM 7823 C CA . HIS A 1 995 ? -7.840 15.703 -51.769 1.00 52.53 995 HIS A CA 1
ATOM 7824 C C . HIS A 1 995 ? -8.150 16.219 -53.176 1.00 52.53 995 HIS A C 1
ATOM 7826 O O . HIS A 1 995 ? -7.300 16.207 -54.069 1.00 52.53 995 HIS A O 1
ATOM 7832 N N . GLY A 1 996 ? -9.399 16.624 -53.400 1.00 41.50 996 GLY A N 1
ATOM 7833 C CA . GLY A 1 996 ? -9.801 17.286 -54.634 1.00 41.50 996 GLY A CA 1
ATOM 7834 C C . GLY A 1 996 ? -8.989 18.566 -54.849 1.00 41.50 996 GLY A C 1
ATOM 7835 O O . GLY A 1 996 ? -9.337 19.594 -54.286 1.00 41.50 996 GLY A O 1
ATOM 7836 N N . SER A 1 997 ? -7.958 18.488 -55.702 1.00 32.25 997 SER A N 1
ATOM 7837 C CA . SER A 1 997 ? -7.053 19.566 -56.162 1.00 32.25 997 SER A CA 1
ATOM 7838 C C . SER A 1 997 ? -6.246 20.260 -55.043 1.00 32.25 997 SER A C 1
ATOM 7840 O O . SER A 1 997 ? -6.795 20.677 -54.039 1.00 32.25 997 SER A O 1
ATOM 7842 N N . ALA A 1 998 ? -4.928 20.421 -55.129 1.00 30.84 998 ALA A N 1
ATOM 7843 C CA . ALA A 1 998 ? -4.154 20.823 -56.293 1.00 30.84 998 ALA A CA 1
ATOM 7844 C C . ALA A 1 998 ? -2.998 19.855 -56.603 1.00 30.84 998 ALA A C 1
ATOM 7846 O O . ALA A 1 998 ? -2.230 19.463 -55.731 1.00 30.84 998 ALA A O 1
ATOM 7847 N N . ALA A 1 999 ? -2.888 19.479 -57.878 1.00 24.88 999 ALA A N 1
ATOM 7848 C CA . ALA A 1 999 ? -1.631 19.008 -58.451 1.00 24.88 999 ALA A CA 1
ATOM 7849 C C . ALA A 1 999 ? -0.596 20.161 -58.423 1.00 24.88 999 ALA A C 1
ATOM 7851 O O . ALA A 1 999 ? -1.031 21.315 -58.407 1.00 24.88 999 ALA A O 1
ATOM 7852 N N . PRO A 1 1000 ? 0.719 19.858 -58.393 1.00 30.56 1000 PRO A N 1
ATOM 7853 C CA . PRO A 1 1000 ? 1.792 20.851 -58.266 1.00 30.56 1000 PRO A CA 1
ATOM 7854 C C . PRO A 1 1000 ? 1.776 21.953 -59.329 1.00 30.56 1000 PRO A C 1
ATOM 7856 O O . PRO A 1 1000 ? 1.296 21.691 -60.460 1.00 30.56 1000 PRO A O 1
#

Nearest PDB structures (foldseek):
  2im9-assembly1_A  TM=8.751E-01  e=2.182E-12  Legionella pneumophila subsp. pneumophila str. Philadelphia 1
  4ewf-assembly3_C  TM=7.491E-01  e=5.008E-09  Sphaerobacter thermophilus DSM 20745
  4ewf-assembly2_B  TM=7.573E-01  e=3.184E-08  Sphaerobacter thermophilus DSM 20745
  2wuq-assembly1_A  TM=7.678E-01  e=3.684E-08  Streptomyces cacaoi
  7vrp-assembly1_K-4  TM=4.937E-01  e=4.358E-03  Infectious bursal disease virus

Radius of gyration: 36.85 Å; Cα contacts (8 Å, |Δi|>4): 2076; chains: 1; bounding box: 84×95×105 Å

Foldseek 3Di:
DDDDDDDDDDDDDDDDDDDDDDDDDDDDDDDDDDDDDDDDDDDDDDDDDDDPDDPDPPQDFAPDLDAADAFQDEDDPPPAQQLVDDLVVLLVVLQVLVVVDVFLLSQLLRNLNSFFFQFEDPLQAALPLQDFQRLHHNAHSRYYAFVNSLLQSSLSSLDNGSQSSSQSSQQQQFQLQARDPLRGQPACQARNCVSCCLFKDWCFCNFLNNPFKDKAKDWDDVLVVCVLSPDDVVPDTDIDIDIFGFLVCVVSRLSVDHRNKKKFFWWDDPVHIGRPGIATWGQDNVRFTWGFGADPGGTDIGGPSVVQVVVVVVVITTGITIMDGDRCNSVSSVVSSPDPPHQDDDLVSNLVSQVVGLLDDPFADVCVSNPSVLVNVLSSDDLDLPDDADPVVQVLLVVLLVVLCVVVVHDLVFKKKWKAQSSVRHIYIRQQLAKDQQFLVLLLLLLLLLCLVVVVCLVPPDPVNLVLLLCCFFVVDQVSQLVSCVVSDQVSSVCVCCPPLQVQADQVRRGAWHQQHRRPDDPPGDAGPHPRRNTMHGNSSLQSSVSCLSSQNRSGVSSSSSVQCSQQVVVDDHPCWQLNVLCPLAQWDWRWGWGDDQQWTWIWIFIAFDNGTMTIIMIGRGVCRRVSRSSSSNVVCDVRVDPPVPPARQAFDKDKDKDQALPQQPDDCADPRNFDKFKAAFALGKGKRKGPKDFAPDWFFKKAKAFAKDWDLQKKKWKWKKFAAPVVRDIDPTATQDIAHPYHPVPDHDADDPAWGHPNHMIGGLDITGIMMMMMMMGGRGGHMTMMTTNMMMMMGGHPNPPNSHRDDDDPPDDQPDCVLFQDFQPQDFAAQDDPDPVSPPQLQLLRQLCSVCVSLVNNDDSVLSQVQQQDPVVRGSNRPNSSQNSSVVSQWHKIKDADQTVSVVSVCSSVSWKKWFKWWACAAPLKPQDPDRGDRIGIWIFRGAHSVGFTWIQGNPDDDPVSRTTGTHPNSCSVGTCVVPVRMIMTGHRGDPPPDDDD

Solvent-accessible surface area (backbone atoms only — not comparable to full-atom values): 53988 Å² total; per-residue (Å²): 135,88,83,86,88,86,90,88,87,84,86,90,86,88,89,82,83,92,78,86,86,86,86,84,88,88,91,88,83,88,83,93,81,87,88,82,82,92,75,92,76,80,84,80,78,80,77,81,74,78,77,78,76,75,75,79,76,75,82,65,70,50,68,76,88,66,79,77,74,77,53,48,60,76,70,61,92,86,62,77,44,58,41,76,50,54,72,70,55,44,26,53,49,27,32,50,41,52,73,73,38,90,51,49,36,41,28,20,40,26,52,47,58,31,30,56,64,30,37,39,41,79,90,59,63,31,35,28,54,80,38,43,72,43,29,26,10,71,65,63,69,55,45,28,28,24,61,59,40,48,42,49,27,48,13,36,31,62,18,59,41,60,58,47,21,53,52,40,33,39,40,64,46,11,49,75,20,27,81,35,85,88,33,38,39,83,42,56,72,72,37,27,46,61,67,38,44,84,39,30,42,79,41,42,60,29,44,64,58,43,75,44,49,45,82,39,47,39,80,46,52,53,21,75,64,31,49,85,73,76,38,59,73,84,46,67,75,42,80,41,78,53,64,30,29,35,55,90,44,47,78,70,34,54,90,76,64,51,50,33,24,40,37,34,36,28,24,47,58,100,84,45,45,44,68,74,46,37,26,30,28,38,42,36,97,84,74,43,60,26,36,36,32,29,41,87,71,29,20,44,77,44,51,39,67,60,51,47,52,54,39,33,72,72,68,32,42,47,26,38,33,41,30,34,69,41,98,59,31,54,61,46,50,54,57,60,70,67,45,96,68,37,58,78,77,46,74,67,48,47,29,54,25,45,76,65,35,76,52,59,61,91,62,62,49,66,62,48,44,77,33,52,62,57,44,34,50,54,37,62,58,74,83,54,96,81,55,71,60,35,71,67,58,29,53,52,51,50,52,52,49,53,56,55,27,61,79,66,76,54,60,73,90,36,49,29,38,31,38,33,36,60,82,80,65,45,31,24,58,44,59,31,49,50,66,43,72,19,57,49,38,32,52,58,52,40,58,51,33,42,44,64,76,39,58,68,45,37,82,58,62,56,68,68,58,50,57,49,51,24,34,32,45,50,70,55,38,41,68,54,40,21,54,48,32,60,73,54,29,54,69,54,43,47,51,49,27,53,27,90,87,64,49,34,26,34,78,92,64,43,34,17,44,31,60,20,44,40,46,97,44,83,73,70,68,45,48,39,97,82,80,56,34,50,23,21,26,15,31,49,40,53,39,37,49,52,50,29,35,56,46,9,61,36,87,25,16,50,36,15,40,49,51,52,49,38,42,49,41,80,92,55,77,66,69,85,45,27,47,53,50,28,44,63,84,39,45,47,49,69,34,51,39,57,17,68,50,90,38,29,24,34,39,35,34,44,41,33,18,41,87,37,44,32,32,39,17,35,41,24,58,35,89,57,22,46,58,51,41,11,52,50,41,32,56,49,48,51,64,68,66,48,86,68,91,69,83,73,70,56,31,69,57,62,48,79,47,72,34,70,52,44,74,67,50,49,97,65,61,46,48,102,82,44,34,47,42,41,69,32,72,25,53,77,35,69,34,77,49,70,48,59,81,42,72,47,98,58,64,22,25,29,39,44,50,21,36,30,70,52,56,54,85,54,41,5,28,35,40,26,37,30,46,22,36,76,94,77,70,46,67,52,71,69,30,48,46,47,78,41,70,64,55,42,85,88,67,69,82,31,48,67,57,102,67,35,33,44,67,87,41,28,41,40,37,94,51,76,28,33,28,41,34,44,34,41,42,36,14,30,73,37,73,58,68,48,56,40,33,56,60,34,42,27,40,27,39,23,56,74,84,73,65,56,54,14,44,44,66,79,74,79,95,61,83,68,72,60,62,86,57,27,47,38,75,55,88,57,49,82,44,53,31,80,56,94,50,76,92,52,52,92,48,33,30,40,26,17,39,50,35,17,51,37,38,54,53,72,42,86,62,62,48,66,63,42,39,66,57,16,53,38,80,89,80,70,39,34,64,43,62,33,46,42,33,32,35,42,28,75,72,41,26,40,36,38,58,44,66,46,53,52,63,56,63,54,39,43,34,39,46,70,76,36,56,36,40,34,41,32,35,30,87,45,75,69,51,47,57,78,54,99,57,58,60,39,95,63,49,34,32,26,43,33,27,24,42,90,89,62,31,37,27,28,44,45,15,91,37,93,44,77,92,71,21,74,35,66,30,52,56,74,28,46,42,49,21,18,30,69,66,50,57,14,35,30,40,43,64,45,74,56,57,89,69,85,75,81,79,136

pLDDT: mean 85.05, std 18.54, range [24.17, 98.75]

Sequence (1000 aa):
MSTRNPDLRLPAALLLLVVTSCATPPTVTEPARQPPPVVAEPQPSEPPAPAPLAPAPPAPSPLARAPRSGPAPQPEPGEPKLYTLSEAEVEAAIRAAADRFTEPADRAVYLARRNLGQPYEIYLLGEFPFEFYDPDPIYNLRRSDCLTFCEHMYAMALSRDWWGFLSALQRLRYRDGQVGMLTRNHWTVGWWNPANAYLFEDLTERLAGGRACVPMNKLIRPAAFFRQFNLGQDLPDERMTSTYIPTERVPDILGELRDGDFVNIIRGDDRLQWAGHTGLIAIGPDDSVNFLHSVSPHVREESLVDYLRADQARGSGRGVKILRLRPDAEARMRSALASASATPISAESLHLALLRTPLMPTGAPDSYFDDWKQAMDLQAYRLETDTPCDAELEAALRKLDVSVATVLDMLEADRAIGLLDVATRRFAALHPDKQFYGASVPKLAIVMGYFDKFPQAADELDEQVARELELVLKRSDNELAAKYSQLVGLDHLQKMLTSSRYRFYDQRHGGGIWCGKHYGVDQPRIGDPLDDHSHAVTVRQCLRFYLMLEQGRLVSGPASAWIKTLMAAPRLEFHNQSFVRGLIGRDVAVIRKSGTWEDWHLDTARVQGGDRWYLLAGATKHPRGSEYLARMAAEIDDLLGGHDDTGRPPCEHHRLIRHETAVDFGPGAADGEGWPVLTLGGAGETATYESPVLTAERPFNEVVASCNIDAADAVGWVLQLRVGRLWDDAWSPWLSVLEWGDVPAEAEWVGEFDGGRIDTDYFTSERLYDRVQYRLVAGTTANEPTTARIRRVALVLSDRTRVPFSIWSPAPTVEPPPPADWQRELPVPFRAQATPDPTLSGRLCSPASVAMVLAYRGVDVDTYEVVKRCLDPRHNIYGNWPRNVQAAYSFGVPGYLTRISDWATVERYIADDQPLVISIRVPNEGDLRNAPYRTTAGHLIVITGFTPDGMVLVNDPSVSSKEKSRFALYREDLENVWMRARGGLAYVLMPREDHGSAAP

Secondary structure (DSSP, 8-state):
----------------------PPP----------------PPPPPPPPPPP-PPPPP-PPPPP-PPPPPPPPPPPTTPPPGGGS-HHHHHHHHHHHHHH-SSHHHHHHHHHHHTTTPBB-SS----BTT--SS-SBS--SS-B-HHHHHHHHHHHHT-SSHHHHHHHHHHHHBGGG--STTTB--SIIIIIHHHTTTTEEE-TTTGGGGTS-EEEEEEE-HHHHHGGGT--TTPPPEEEEEEEEEGGGGGGTGGG--TT-EEEEEEE-SS-EEEEEEEEEEE-TTS-EEEEE--TTB-EEEEHHHHHHHHHHTT-EEEEEEEEE-TTHHHHHHHHHTSTTSPP-SHHHHHHHHHH-TTPPTT--HHHHH-HHHHHHHHH----TTPPPPHHHHHHHHHHHHHHHHHHT--GGGEEEEEEETTT--EEEESTT--EE-TTTTHHHHHHHHHHH-GGGGT---HHHHHHHHIIIII--HHHHHHHHHHH-HHHHHHHHHSTTT-SEEGGGTEE-EE-B-TT--SSB---TTT--SEEE-HHHHHHHHHHHHHT-SS-HHHHHHHHHHHH-TTSPPPSSHHHHHHTTSS-EEEEEEEEETTEEEEEEEEEETTEEEEEEEEEESTTHHHHHHHHHHHHHHHHS---TT-------EEEEEE-SGGGG-SSSB-TTS-BEEEE-STT-EEEEEPPPEEEEEEEEEEEEEEEEEE-TTEEEEEEEEEE-SSS--B---EEEEEESS--TTS----EETTEEE-SSEEEEEEEEEEEEEEEEEEE--SS-EEEEEEEEEEEEE--S---S-S-----SSPPPPHHHHSSB--PPP-----S-TTTTT--HHHHHHHHHHHHTT----HHHHHHHH-BTTTTBS--HHHHHHHHHTTT--EEEEE---HHHHHHHHHTT--EEEEEEE-STTSSTT-SSS-EEEEEEEEEEE-TTSPEEEE-TTSS-GGG-EEEE-HHHHIIIIIIHHTTEEEEEPPPP--S----

Mean predicted aligned error: 17.22 Å